Protein AF-A0A834ZTN1-F1 (afdb_monomer_lite)

Structure (mmCIF, N/CA/C/O backbone):
data_AF-A0A834ZTN1-F1
#
_entry.id   AF-A0A834ZTN1-F1
#
loop_
_atom_site.group_PDB
_atom_site.id
_atom_site.type_symbol
_atom_site.label_atom_id
_atom_site.label_alt_id
_atom_site.label_comp_id
_atom_site.label_asym_id
_atom_site.label_entity_id
_atom_site.label_seq_id
_atom_site.pdbx_PDB_ins_code
_atom_site.Cartn_x
_atom_site.Cartn_y
_atom_site.Cartn_z
_atom_site.occupancy
_atom_site.B_iso_or_equiv
_atom_site.auth_seq_id
_atom_site.auth_comp_id
_atom_site.auth_asym_id
_atom_site.auth_atom_id
_atom_site.pdbx_PDB_model_num
ATOM 1 N N . MET A 1 1 ? -21.838 53.963 0.820 1.00 29.41 1 MET A N 1
ATOM 2 C CA . MET A 1 1 ? -20.762 54.058 -0.196 1.00 29.41 1 MET A CA 1
ATOM 3 C C . MET A 1 1 ? -19.738 52.914 -0.153 1.00 29.41 1 MET A C 1
ATOM 5 O O . MET A 1 1 ? -19.107 52.690 -1.171 1.00 29.41 1 MET A O 1
ATOM 9 N N . SER A 1 2 ? -19.640 52.114 0.921 1.00 23.69 2 SER A N 1
ATOM 10 C CA . SER A 1 2 ? -18.774 50.910 0.973 1.00 23.69 2 SER A CA 1
ATOM 11 C C . SER A 1 2 ? -19.365 49.656 0.273 1.00 23.69 2 SER A C 1
ATOM 13 O O . SER A 1 2 ? -18.660 48.726 -0.096 1.00 23.69 2 SER A O 1
ATOM 15 N N . THR A 1 3 ? -20.668 49.647 -0.025 1.00 25.27 3 THR A N 1
ATOM 16 C CA . THR A 1 3 ? -21.383 48.505 -0.636 1.00 25.27 3 THR A CA 1
ATOM 17 C C . THR A 1 3 ? -21.335 48.437 -2.168 1.00 25.27 3 THR A C 1
ATOM 19 O O . THR A 1 3 ? -21.770 47.441 -2.745 1.00 25.27 3 THR A O 1
ATOM 22 N N . PHE A 1 4 ? -20.808 49.462 -2.849 1.00 25.94 4 PHE A N 1
ATOM 23 C CA . PHE A 1 4 ? -20.741 49.494 -4.319 1.00 25.94 4 PHE A CA 1
ATOM 24 C C . PHE A 1 4 ? -19.388 49.011 -4.871 1.00 25.94 4 PHE A C 1
ATOM 26 O O . PHE A 1 4 ? -19.332 48.521 -5.993 1.00 25.94 4 PHE A O 1
ATOM 33 N N . VAL A 1 5 ? -18.323 49.061 -4.060 1.00 28.14 5 VAL A N 1
ATOM 34 C CA . VAL A 1 5 ? -16.955 48.662 -4.449 1.00 28.14 5 VAL A CA 1
ATOM 35 C C . VAL A 1 5 ? -16.767 47.134 -4.427 1.00 28.14 5 VAL A C 1
ATOM 37 O O . VAL A 1 5 ? -16.018 46.586 -5.232 1.00 28.14 5 VAL A O 1
ATOM 40 N N . PHE A 1 6 ? -17.528 46.410 -3.596 1.00 27.67 6 PHE A N 1
ATOM 41 C CA . PHE A 1 6 ? -17.462 44.942 -3.527 1.00 27.67 6 PHE A CA 1
ATOM 42 C C . PHE A 1 6 ? -18.160 44.220 -4.694 1.00 27.67 6 PHE A C 1
ATOM 44 O O . PHE A 1 6 ? -17.760 43.117 -5.064 1.00 27.67 6 PHE A O 1
ATOM 51 N N . LYS A 1 7 ? -19.176 44.832 -5.325 1.00 28.77 7 LYS A N 1
ATOM 52 C CA . LYS A 1 7 ? -19.917 44.199 -6.435 1.00 28.77 7 LYS A CA 1
ATOM 53 C C . LYS A 1 7 ? -19.124 44.140 -7.742 1.00 28.77 7 LYS A C 1
ATOM 55 O O . LYS A 1 7 ? -19.348 43.234 -8.539 1.00 28.77 7 LYS A O 1
ATOM 60 N N . THR A 1 8 ? -18.199 45.071 -7.968 1.00 31.12 8 THR A N 1
ATOM 61 C CA . THR A 1 8 ? -17.389 45.124 -9.195 1.00 31.12 8 THR A CA 1
ATOM 62 C C . THR A 1 8 ? -16.199 44.166 -9.165 1.00 31.12 8 THR A C 1
ATOM 64 O O . THR A 1 8 ? -15.921 43.546 -10.191 1.00 31.12 8 THR A O 1
ATOM 67 N N . ASN A 1 9 ? -15.571 43.953 -8.003 1.00 33.16 9 ASN A N 1
ATOM 68 C CA . ASN A 1 9 ? -14.438 43.025 -7.875 1.00 33.16 9 ASN A CA 1
ATOM 69 C C . ASN A 1 9 ? -14.865 41.550 -7.927 1.00 33.16 9 ASN A C 1
ATOM 71 O O . ASN A 1 9 ? -14.174 40.737 -8.531 1.00 33.16 9 ASN A O 1
ATOM 75 N N . MET A 1 10 ? -16.049 41.199 -7.413 1.00 32.16 10 MET A N 1
ATOM 76 C CA . MET A 1 10 ? -16.533 39.809 -7.435 1.00 32.16 10 MET A CA 1
ATOM 77 C C . MET A 1 10 ? -16.934 39.330 -8.845 1.00 32.16 10 MET A C 1
ATOM 79 O O . MET A 1 10 ? -16.831 38.146 -9.156 1.00 32.16 10 MET A O 1
ATOM 83 N N . PHE A 1 11 ? -17.333 40.259 -9.725 1.00 34.78 11 PHE A N 1
ATOM 84 C CA . PHE A 1 11 ? -17.643 39.974 -11.133 1.00 34.78 11 PHE A CA 1
ATOM 85 C C . PHE A 1 11 ? -16.380 39.735 -11.982 1.00 34.78 11 PHE A C 1
ATOM 87 O O . PHE A 1 11 ? -16.456 39.044 -12.991 1.00 34.78 11 PHE A O 1
ATOM 94 N N . HIS A 1 12 ? -15.230 40.296 -11.579 1.00 34.78 12 HIS A N 1
ATOM 95 C CA . HIS A 1 12 ? -13.941 40.091 -12.257 1.00 34.78 12 HIS A CA 1
ATOM 96 C C . HIS A 1 12 ? -13.301 38.761 -11.846 1.00 34.78 12 HIS A C 1
ATOM 98 O O . HIS A 1 12 ? -12.736 38.076 -12.693 1.00 34.78 12 HIS A O 1
ATOM 104 N N . VAL A 1 13 ? -13.479 38.350 -10.585 1.00 35.53 13 VAL A N 1
ATOM 105 C CA . VAL A 1 13 ? -13.026 37.041 -10.092 1.00 35.53 13 VAL A CA 1
ATOM 106 C C . VAL A 1 13 ? -13.789 35.908 -10.790 1.00 35.53 13 VAL A C 1
ATOM 108 O O . VAL A 1 13 ? -13.162 35.029 -11.362 1.00 35.53 13 VAL A O 1
ATOM 111 N N . LEU A 1 14 ? -15.124 35.969 -10.878 1.00 34.09 14 LEU A N 1
ATOM 112 C CA . LEU A 1 14 ? -15.927 34.936 -11.562 1.00 34.09 14 LEU A CA 1
ATOM 113 C C . LEU A 1 14 ? -15.661 34.819 -13.077 1.00 34.09 14 LEU A C 1
ATOM 115 O O . LEU A 1 14 ? -15.887 33.755 -13.643 1.00 34.09 14 LEU A O 1
ATOM 119 N N . LEU A 1 15 ? -15.171 35.880 -13.732 1.00 33.12 15 LEU A N 1
ATOM 120 C CA . LEU A 1 15 ? -14.826 35.853 -15.160 1.00 33.12 15 LEU A CA 1
ATOM 121 C C . LEU A 1 15 ? -13.519 35.082 -15.425 1.00 33.12 15 LEU A C 1
ATOM 123 O O . LEU A 1 15 ? -13.429 34.336 -16.399 1.00 33.12 15 LEU A O 1
ATOM 127 N N . LEU A 1 16 ? -12.542 35.228 -14.522 1.00 35.53 16 LEU A N 1
ATOM 128 C CA . LEU A 1 16 ? -11.269 34.494 -14.521 1.00 35.53 16 LEU A CA 1
ATOM 129 C C . LEU A 1 16 ? -11.457 32.993 -14.238 1.00 35.53 16 LEU A C 1
ATOM 131 O O . LEU A 1 16 ? -10.700 32.175 -14.747 1.00 35.53 16 LEU A O 1
ATOM 135 N N . PHE A 1 17 ? -12.505 32.625 -13.494 1.00 34.25 17 PHE A N 1
ATOM 136 C CA . PHE A 1 17 ? -12.810 31.242 -13.100 1.00 34.25 17 PHE A CA 1
ATOM 137 C C . PHE A 1 17 ? -13.239 30.307 -14.248 1.00 34.25 17 PHE A C 1
ATOM 139 O O . PHE A 1 17 ? -13.259 29.098 -14.048 1.00 34.25 17 PHE A O 1
ATOM 146 N N . SER A 1 18 ? -13.568 30.831 -15.435 1.00 33.50 18 SER A N 1
ATOM 147 C CA . SER A 1 18 ? -13.913 30.005 -16.612 1.00 33.50 18 SER A CA 1
ATOM 148 C C . SER A 1 18 ? -12.766 29.824 -17.615 1.00 33.50 18 SER A C 1
ATOM 150 O O . SER A 1 18 ? -12.899 29.041 -18.548 1.00 33.50 18 SER A O 1
ATOM 152 N N . LEU A 1 19 ? -11.648 30.540 -17.432 1.00 33.09 19 LEU A N 1
ATOM 153 C CA . LEU A 1 19 ? -10.573 30.667 -18.427 1.00 33.09 19 LEU A CA 1
ATOM 154 C C . LEU A 1 19 ? -9.362 29.744 -18.188 1.00 33.09 19 LEU A C 1
ATOM 156 O O . LEU A 1 19 ? -8.409 29.810 -18.950 1.00 33.09 19 LEU A O 1
ATOM 160 N N . PHE A 1 20 ? -9.390 28.873 -17.173 1.00 32.50 20 PHE A N 1
ATOM 161 C CA . PHE A 1 20 ? -8.265 27.976 -16.842 1.00 32.50 20 PHE A CA 1
ATOM 162 C C . PHE A 1 20 ? -8.626 26.482 -16.853 1.00 32.50 20 PHE A C 1
ATOM 164 O O . PHE A 1 20 ? -7.916 25.668 -16.271 1.00 32.50 20 PHE A O 1
ATOM 171 N N . SER A 1 21 ? -9.731 26.094 -17.496 1.00 29.94 21 SER A N 1
ATOM 172 C CA . SER A 1 21 ? -10.170 24.689 -17.519 1.00 29.94 21 SER A CA 1
ATOM 173 C C . SER A 1 21 ? -9.789 23.906 -18.777 1.00 29.94 21 SER A C 1
ATOM 175 O O . SER A 1 21 ? -10.137 22.730 -18.830 1.00 29.94 21 SER A O 1
ATOM 177 N N . SER A 1 22 ? -9.121 24.493 -19.776 1.00 31.62 22 SER A N 1
ATOM 178 C CA . SER A 1 22 ? -8.900 23.785 -21.050 1.00 31.62 22 SER A CA 1
ATOM 179 C C . SER A 1 22 ? -7.458 23.515 -21.456 1.00 31.62 22 SER A C 1
ATOM 181 O O . SER A 1 22 ? -7.273 22.574 -22.207 1.00 31.62 22 SER A O 1
ATOM 183 N N . ASP A 1 23 ? -6.442 24.196 -20.931 1.00 30.48 23 ASP A N 1
ATOM 184 C CA . ASP A 1 23 ? -5.062 23.921 -21.350 1.00 30.48 23 ASP A CA 1
ATOM 185 C C . ASP A 1 23 ? -4.104 24.138 -20.193 1.00 30.48 23 ASP A C 1
ATOM 187 O O . ASP A 1 23 ? -3.735 25.268 -19.936 1.00 30.48 23 ASP A O 1
ATOM 191 N N . PHE A 1 24 ? -3.744 23.076 -19.474 1.00 29.73 24 PHE A N 1
ATOM 192 C CA . PHE A 1 24 ? -2.429 22.900 -18.846 1.00 29.73 24 PHE A CA 1
ATOM 193 C C . PHE A 1 24 ? -2.329 21.435 -18.412 1.00 29.73 24 PHE A C 1
ATOM 195 O O . PHE A 1 24 ? -2.873 21.010 -17.390 1.00 29.73 24 PHE A O 1
ATOM 202 N N . GLY A 1 25 ? -1.672 20.637 -19.255 1.00 27.31 25 GLY A N 1
ATOM 203 C CA . GLY A 1 25 ? -1.309 19.264 -18.947 1.00 27.31 25 GLY A CA 1
ATOM 204 C C . GLY A 1 25 ? -0.354 19.235 -17.758 1.00 27.31 25 GLY A C 1
ATOM 205 O O . GLY A 1 25 ? 0.820 19.561 -17.882 1.00 27.31 25 GLY A O 1
ATOM 206 N N . VAL A 1 26 ? -0.870 18.832 -16.600 1.00 25.52 26 VAL A N 1
ATOM 207 C CA . VAL A 1 26 ? -0.055 18.282 -15.512 1.00 25.52 26 VAL A CA 1
ATOM 208 C C . VAL A 1 26 ? 0.658 17.040 -16.070 1.00 25.52 26 VAL A C 1
ATOM 210 O O . VAL A 1 26 ? -0.004 16.272 -16.779 1.00 25.52 26 VAL A O 1
ATOM 213 N N . PRO A 1 27 ? 1.939 16.770 -15.749 1.00 27.45 27 PRO A N 1
ATOM 214 C CA . PRO A 1 27 ? 2.492 15.437 -15.943 1.00 27.45 27 PRO A CA 1
ATOM 215 C C . PRO A 1 27 ? 1.673 14.498 -15.056 1.00 27.45 27 PRO A C 1
ATOM 217 O O . PRO A 1 27 ? 1.837 14.451 -13.838 1.00 27.45 27 PRO A O 1
ATOM 220 N N . ARG A 1 28 ? 0.677 13.827 -15.637 1.00 32.41 28 ARG A N 1
ATOM 221 C CA . ARG A 1 28 ? -0.091 12.818 -14.917 1.00 32.41 28 ARG A CA 1
ATOM 222 C C . ARG A 1 28 ? 0.869 11.660 -14.661 1.00 32.41 28 ARG A C 1
ATOM 224 O O . ARG A 1 28 ? 1.257 10.969 -15.600 1.00 32.41 28 ARG A O 1
ATOM 231 N N . GLY A 1 29 ? 1.239 11.459 -13.398 1.00 37.53 29 GLY A N 1
ATOM 232 C CA . GLY A 1 29 ? 1.703 10.159 -12.917 1.00 37.53 29 GLY A CA 1
ATOM 233 C C . GLY A 1 29 ? 0.755 9.061 -13.391 1.00 37.53 29 GLY A C 1
ATOM 234 O O . GLY A 1 29 ? -0.457 9.296 -13.502 1.00 37.53 29 GLY A O 1
ATOM 235 N N . VAL A 1 30 ? 1.283 7.883 -13.711 1.00 47.66 30 VAL A N 1
ATOM 236 C CA . VAL A 1 30 ? 0.466 6.775 -14.222 1.00 47.66 30 VAL A CA 1
ATOM 237 C C . VAL A 1 30 ? -0.432 6.271 -13.104 1.00 47.66 30 VAL A C 1
ATOM 239 O O . VAL A 1 30 ? -0.015 5.513 -12.241 1.00 47.66 30 VAL A O 1
ATOM 242 N N . SER A 1 31 ? -1.692 6.703 -13.091 1.00 61.31 31 SER A N 1
ATOM 243 C CA . SER A 1 31 ? -2.607 6.369 -11.993 1.00 61.31 31 SER A CA 1
ATOM 244 C C . SER A 1 31 ? -3.077 4.906 -11.983 1.00 61.31 31 SER A C 1
ATOM 246 O O . SER A 1 31 ? -3.734 4.491 -11.032 1.00 61.31 31 SER A O 1
ATOM 248 N N . SER A 1 32 ? -2.794 4.134 -13.031 1.00 78.19 32 SER A N 1
ATOM 249 C CA . SER A 1 32 ? -3.223 2.739 -13.231 1.00 78.19 32 SER A CA 1
ATOM 250 C C . SER A 1 32 ? -2.110 1.709 -13.011 1.00 78.19 32 SER A C 1
ATOM 252 O O . SER A 1 32 ? -2.428 0.535 -12.853 1.00 78.19 32 SER A O 1
ATOM 254 N N . LEU A 1 33 ? -0.836 2.116 -12.972 1.00 91.00 33 LEU A N 1
ATOM 255 C CA . LEU A 1 33 ? 0.302 1.198 -12.889 1.00 91.00 33 LEU A CA 1
ATOM 256 C C . LEU A 1 33 ? 1.084 1.407 -11.588 1.00 91.00 33 LEU A C 1
ATOM 258 O O . LEU A 1 33 ? 1.563 2.504 -11.305 1.00 91.00 33 LEU A O 1
ATOM 262 N N . GLY A 1 34 ? 1.218 0.338 -10.815 1.00 95.06 34 GLY A N 1
ATOM 263 C CA . GLY A 1 34 ? 2.162 0.207 -9.716 1.00 95.06 34 GLY A CA 1
ATOM 264 C C . GLY A 1 34 ? 3.240 -0.822 -10.027 1.00 95.06 34 GLY A C 1
ATOM 265 O O . GLY A 1 34 ? 3.193 -1.512 -11.045 1.00 95.06 34 GLY A O 1
ATOM 266 N N . ILE A 1 35 ? 4.208 -0.951 -9.126 1.00 96.31 35 ILE A N 1
ATOM 267 C CA . ILE A 1 35 ? 5.248 -1.979 -9.218 1.00 96.31 35 ILE A CA 1
ATOM 268 C C . ILE A 1 35 ? 5.492 -2.624 -7.857 1.00 96.31 35 ILE A C 1
ATOM 270 O O . ILE A 1 35 ? 5.485 -1.947 -6.827 1.00 96.31 35 ILE A O 1
ATOM 274 N N . ASN A 1 36 ? 5.681 -3.936 -7.831 1.00 97.94 36 ASN A N 1
ATOM 275 C CA . ASN A 1 36 ? 6.000 -4.681 -6.623 1.00 97.94 36 ASN A CA 1
ATOM 276 C C . ASN A 1 36 ? 7.473 -4.452 -6.256 1.00 97.94 36 ASN A C 1
ATOM 278 O O . ASN A 1 36 ? 8.375 -4.726 -7.050 1.00 97.94 36 ASN A O 1
ATOM 282 N N . TYR A 1 37 ? 7.718 -3.962 -5.044 1.00 96.81 37 TYR A N 1
ATOM 283 C CA . TYR A 1 37 ? 9.049 -3.804 -4.473 1.00 96.81 37 TYR A CA 1
ATOM 284 C C . TYR A 1 37 ? 9.364 -5.024 -3.597 1.00 96.81 37 TYR A C 1
ATOM 286 O O . TYR A 1 37 ? 9.075 -5.057 -2.400 1.00 96.81 37 TYR A O 1
ATOM 294 N N . GLY A 1 38 ? 9.908 -6.058 -4.243 1.00 92.56 38 GLY A N 1
ATOM 295 C CA . GLY A 1 38 ? 10.421 -7.257 -3.582 1.00 92.56 38 GLY A CA 1
ATOM 296 C C . GLY A 1 38 ? 11.723 -6.983 -2.824 1.00 92.56 38 GLY A C 1
ATOM 297 O O . GLY A 1 38 ? 12.515 -6.129 -3.227 1.00 92.56 38 GLY A O 1
ATOM 298 N N . GLN A 1 39 ? 11.919 -7.688 -1.709 1.00 89.12 39 GLN A N 1
ATOM 299 C CA . GLN A 1 39 ? 13.060 -7.506 -0.803 1.00 89.12 39 GLN A CA 1
ATOM 300 C C . GLN A 1 39 ? 13.863 -8.789 -0.564 1.00 89.12 39 GLN A C 1
ATOM 302 O O . GLN A 1 39 ? 14.723 -8.826 0.315 1.00 89.12 39 GLN A O 1
ATOM 307 N N . VAL A 1 40 ? 13.605 -9.856 -1.324 1.00 89.69 40 VAL A N 1
ATOM 308 C CA . VAL A 1 40 ? 14.281 -11.144 -1.133 1.00 89.69 40 VAL A CA 1
ATOM 309 C C . VAL A 1 40 ? 15.632 -11.138 -1.863 1.00 89.69 40 VAL A C 1
ATOM 311 O O . VAL A 1 40 ? 15.854 -11.877 -2.818 1.00 89.69 40 VAL A O 1
ATOM 314 N N . GLY A 1 41 ? 16.552 -10.286 -1.406 1.00 86.06 41 GLY A N 1
ATOM 315 C CA . GLY A 1 41 ? 17.925 -10.226 -1.905 1.00 86.06 41 GLY A CA 1
ATOM 316 C C . GLY A 1 41 ? 18.893 -9.521 -0.955 1.00 86.06 41 GLY A C 1
ATOM 317 O O . GLY A 1 41 ? 18.483 -8.688 -0.146 1.00 86.06 41 GLY A O 1
ATOM 318 N N . ASN A 1 42 ? 20.185 -9.855 -1.029 1.00 88.44 42 ASN A N 1
ATOM 319 C CA . ASN A 1 42 ? 21.226 -9.294 -0.138 1.00 88.44 42 ASN A CA 1
ATOM 320 C C . ASN A 1 42 ? 22.049 -8.157 -0.768 1.00 88.44 42 ASN A C 1
ATOM 322 O O . ASN A 1 42 ? 22.932 -7.594 -0.121 1.00 88.44 42 ASN A O 1
ATOM 326 N N . ASN A 1 43 ? 21.756 -7.833 -2.024 1.00 89.50 43 ASN A N 1
ATOM 327 C CA . ASN A 1 43 ? 22.471 -6.868 -2.853 1.00 89.50 43 ASN A CA 1
ATOM 328 C C . ASN A 1 43 ? 21.584 -5.688 -3.292 1.00 89.50 43 ASN A C 1
ATOM 330 O O . ASN A 1 43 ? 22.015 -4.867 -4.100 1.00 89.50 43 ASN A O 1
ATOM 334 N N . LEU A 1 44 ? 20.357 -5.606 -2.766 1.00 91.19 44 LEU A N 1
ATOM 335 C CA . LEU A 1 44 ? 19.365 -4.604 -3.144 1.00 91.19 44 LEU A CA 1
ATOM 336 C C . LEU A 1 44 ? 19.738 -3.199 -2.637 1.00 91.19 44 LEU A C 1
ATOM 338 O O . LEU A 1 44 ? 20.346 -3.054 -1.571 1.00 91.19 44 LEU A O 1
ATOM 342 N N . PRO A 1 45 ? 19.355 -2.141 -3.373 1.00 90.62 45 PRO A N 1
ATOM 343 C CA . PRO A 1 45 ? 19.669 -0.776 -2.986 1.00 90.62 45 PRO A CA 1
ATOM 344 C C . PRO A 1 45 ? 18.840 -0.317 -1.775 1.00 90.62 45 PRO A C 1
ATOM 346 O O . PRO A 1 45 ? 17.759 -0.854 -1.513 1.00 90.62 45 PRO A O 1
ATOM 349 N N . PRO A 1 46 ? 19.303 0.725 -1.060 1.00 91.31 46 PRO A N 1
ATOM 350 C CA . PRO A 1 46 ? 18.561 1.278 0.064 1.00 91.31 46 PRO A CA 1
ATOM 351 C C . PRO A 1 46 ? 17.243 1.942 -0.400 1.00 91.31 46 PRO A C 1
ATOM 353 O O . PRO A 1 46 ? 17.174 2.432 -1.538 1.00 91.31 46 PRO A O 1
ATOM 356 N N . PRO A 1 47 ? 16.198 1.996 0.454 1.00 92.06 47 PRO A N 1
ATOM 357 C CA . PRO A 1 47 ? 14.863 2.473 0.073 1.00 92.06 47 PRO A CA 1
ATOM 358 C C . PRO A 1 47 ? 14.812 3.892 -0.520 1.00 92.06 47 PRO A C 1
ATOM 360 O O . PRO A 1 47 ? 13.945 4.186 -1.340 1.00 92.06 47 PRO A O 1
ATOM 363 N N . GLU A 1 48 ? 15.748 4.778 -0.177 1.00 88.69 48 GLU A N 1
ATOM 364 C CA . GLU A 1 48 ? 15.815 6.141 -0.718 1.00 88.69 48 GLU A CA 1
ATOM 365 C C . GLU A 1 48 ? 16.109 6.147 -2.225 1.00 88.69 48 GLU A C 1
ATOM 367 O O . GLU A 1 48 ? 15.549 6.954 -2.969 1.00 88.69 48 GLU A O 1
ATOM 372 N N . LYS A 1 49 ? 16.941 5.212 -2.706 1.00 89.31 49 LYS A N 1
ATOM 373 C CA . LYS A 1 49 ? 17.235 5.067 -4.142 1.00 89.31 49 LYS A CA 1
ATOM 374 C C . LYS A 1 49 ? 16.019 4.535 -4.904 1.00 89.31 49 LYS A C 1
ATOM 376 O O . LYS A 1 49 ? 15.823 4.887 -6.065 1.00 89.31 49 LYS A O 1
ATOM 381 N N . VAL A 1 50 ? 15.167 3.747 -4.247 1.00 91.88 50 VAL A N 1
ATOM 382 C CA . VAL A 1 50 ? 13.926 3.223 -4.836 1.00 91.88 50 VAL A CA 1
ATOM 383 C C . VAL A 1 50 ? 12.951 4.347 -5.180 1.00 91.88 50 VAL A C 1
ATOM 385 O O . VAL A 1 50 ? 12.369 4.328 -6.261 1.00 91.88 50 VAL A O 1
ATOM 388 N N . LEU A 1 51 ? 12.826 5.373 -4.334 1.00 89.62 51 LEU A N 1
ATOM 389 C CA . LEU A 1 51 ? 11.972 6.534 -4.623 1.00 89.62 51 LEU A CA 1
ATOM 390 C C . LEU A 1 51 ? 12.380 7.259 -5.912 1.00 89.62 51 LEU A C 1
ATOM 392 O O . LEU A 1 51 ? 11.517 7.666 -6.692 1.00 89.62 51 LEU A O 1
ATOM 396 N N . ALA A 1 52 ? 13.687 7.388 -6.157 1.00 87.06 52 ALA A N 1
ATOM 397 C CA . ALA A 1 52 ? 14.208 7.994 -7.379 1.00 87.06 52 ALA A CA 1
ATOM 398 C C . ALA A 1 52 ? 13.879 7.151 -8.624 1.00 87.06 52 ALA A C 1
ATOM 400 O O . ALA A 1 52 ? 13.502 7.709 -9.653 1.00 87.06 52 ALA A O 1
ATOM 401 N N . LEU A 1 53 ? 13.956 5.818 -8.520 1.00 89.00 53 LEU A N 1
ATOM 402 C CA . LEU A 1 53 ? 13.601 4.898 -9.609 1.00 89.00 53 LEU A CA 1
ATOM 403 C C . LEU A 1 53 ? 12.096 4.902 -9.911 1.00 89.00 53 LEU A C 1
ATOM 405 O O . LEU A 1 53 ? 11.693 4.965 -11.068 1.00 89.00 53 LEU A O 1
ATOM 409 N N . LEU A 1 54 ? 11.243 4.893 -8.884 1.00 90.25 54 LEU A N 1
ATOM 410 C CA . LEU A 1 54 ? 9.792 5.000 -9.078 1.00 90.25 54 LEU A CA 1
ATOM 411 C C . LEU A 1 54 ? 9.422 6.331 -9.744 1.00 90.25 54 LEU A C 1
ATOM 413 O O . LEU A 1 54 ? 8.621 6.362 -10.680 1.00 90.25 54 LEU A O 1
ATOM 417 N N . SER A 1 55 ? 10.072 7.417 -9.318 1.00 86.69 55 SER A N 1
ATOM 418 C CA . SER A 1 55 ? 9.885 8.746 -9.901 1.00 86.69 55 SER A CA 1
ATOM 419 C C . SER A 1 55 ? 10.343 8.813 -11.361 1.00 86.69 55 SER A C 1
ATOM 421 O O . SER A 1 55 ? 9.645 9.408 -12.180 1.00 86.69 55 SER A O 1
ATOM 423 N N . SER A 1 56 ? 11.467 8.178 -11.720 1.00 84.31 56 SER A N 1
ATOM 424 C CA . SER A 1 56 ? 11.967 8.168 -13.105 1.00 84.31 56 SER A CA 1
ATOM 425 C C . SER A 1 56 ? 11.062 7.384 -14.060 1.00 84.31 56 SER A C 1
ATOM 427 O O . SER A 1 56 ? 10.959 7.734 -15.234 1.00 84.31 56 SER A O 1
ATOM 429 N N . LEU A 1 57 ? 10.338 6.385 -13.548 1.00 84.06 57 LEU A N 1
ATOM 430 C CA . LEU A 1 57 ? 9.308 5.648 -14.284 1.00 84.06 57 LEU A CA 1
ATOM 431 C C . LEU A 1 57 ? 7.925 6.320 -14.258 1.00 84.06 57 LEU A C 1
ATOM 433 O O . LEU A 1 57 ? 6.982 5.791 -14.847 1.00 84.06 57 LEU A O 1
ATOM 437 N N . ASN A 1 58 ? 7.783 7.470 -13.587 1.00 84.50 58 ASN A N 1
ATOM 438 C CA . ASN A 1 58 ? 6.504 8.153 -13.365 1.00 84.50 58 ASN A CA 1
ATOM 439 C C . ASN A 1 58 ? 5.454 7.257 -12.658 1.00 84.50 58 ASN A C 1
ATOM 441 O O . ASN A 1 58 ? 4.244 7.392 -12.876 1.00 84.50 58 ASN A O 1
ATOM 445 N N . ILE A 1 59 ? 5.927 6.335 -11.808 1.00 88.38 59 ILE A N 1
ATOM 446 C CA . ILE A 1 59 ? 5.118 5.411 -11.006 1.00 88.38 59 ILE A CA 1
ATOM 447 C C . ILE A 1 59 ? 4.909 6.007 -9.618 1.00 88.38 59 ILE A C 1
ATOM 449 O O . ILE A 1 59 ? 5.855 6.354 -8.916 1.00 88.38 59 ILE A O 1
ATOM 453 N N . ASN A 1 60 ? 3.651 6.071 -9.191 1.00 90.94 60 ASN A N 1
ATOM 454 C CA . ASN A 1 60 ? 3.264 6.592 -7.881 1.00 90.94 60 ASN A CA 1
ATOM 455 C C . ASN A 1 60 ? 2.582 5.545 -6.993 1.00 90.94 60 ASN A C 1
ATOM 457 O O . ASN A 1 60 ? 1.949 5.915 -6.007 1.00 90.94 60 ASN A O 1
ATOM 461 N N . LYS A 1 61 ? 2.706 4.253 -7.323 1.00 95.44 61 LYS A N 1
ATOM 462 C CA . LYS A 1 61 ? 2.165 3.145 -6.529 1.00 95.44 61 LYS A CA 1
ATOM 463 C C . LYS A 1 61 ? 3.182 2.030 -6.382 1.00 95.44 61 LYS A C 1
ATOM 465 O O . LYS A 1 61 ? 3.815 1.629 -7.357 1.00 95.44 61 LYS A O 1
ATOM 470 N N . THR A 1 62 ? 3.292 1.467 -5.188 1.00 96.88 62 THR A N 1
ATOM 471 C CA . THR A 1 62 ? 4.101 0.269 -4.972 1.00 96.88 62 THR A CA 1
ATOM 472 C C . THR A 1 62 ? 3.479 -0.663 -3.940 1.00 96.88 62 THR A C 1
ATOM 474 O O . THR A 1 62 ? 2.621 -0.265 -3.149 1.00 96.88 62 THR A O 1
ATOM 477 N N . ARG A 1 63 ? 3.871 -1.932 -3.995 1.00 97.56 63 ARG A N 1
ATOM 478 C CA . ARG A 1 63 ? 3.466 -2.971 -3.048 1.00 97.56 63 ARG A CA 1
ATOM 479 C C . ARG A 1 63 ? 4.718 -3.610 -2.465 1.00 97.56 63 ARG A C 1
ATOM 481 O O . ARG A 1 63 ? 5.575 -4.041 -3.231 1.00 97.56 63 ARG A O 1
ATOM 488 N N . ILE A 1 64 ? 4.790 -3.685 -1.142 1.00 96.81 64 ILE A N 1
ATOM 489 C CA . ILE A 1 64 ? 5.814 -4.430 -0.401 1.00 96.81 64 ILE A CA 1
ATOM 490 C C . ILE A 1 64 ? 5.183 -5.657 0.261 1.00 96.81 64 ILE A C 1
ATOM 492 O O . ILE A 1 64 ? 3.965 -5.715 0.448 1.00 96.81 64 ILE A O 1
ATOM 496 N N . TYR A 1 65 ? 6.013 -6.645 0.590 1.00 95.00 65 TYR A N 1
ATOM 497 C CA . TYR A 1 65 ? 5.572 -7.956 1.083 1.00 95.00 65 TYR A CA 1
ATOM 498 C C . TYR A 1 65 ? 5.673 -8.119 2.606 1.00 95.00 65 TYR A C 1
ATOM 500 O O . TYR A 1 65 ? 5.416 -9.207 3.116 1.00 95.00 65 TYR A O 1
ATOM 508 N N . ASP A 1 66 ? 5.948 -7.026 3.316 1.00 92.94 66 ASP A N 1
ATOM 509 C CA . ASP A 1 66 ? 6.045 -6.946 4.773 1.00 92.94 66 ASP A CA 1
ATOM 510 C C . ASP A 1 66 ? 5.627 -5.546 5.280 1.00 92.94 66 ASP A C 1
ATOM 512 O O . ASP A 1 66 ? 5.001 -4.754 4.561 1.00 92.94 66 ASP A O 1
ATOM 516 N N . THR A 1 67 ? 5.988 -5.229 6.527 1.00 94.81 67 THR A N 1
ATOM 517 C CA . THR A 1 67 ? 5.917 -3.876 7.105 1.00 94.81 67 THR A CA 1
ATOM 518 C C . THR A 1 67 ? 7.293 -3.345 7.513 1.00 94.81 67 THR A C 1
ATOM 520 O O . THR A 1 67 ? 7.479 -2.900 8.647 1.00 94.81 67 THR A O 1
ATOM 523 N N . ASN A 1 68 ? 8.282 -3.407 6.615 1.00 94.81 68 ASN A N 1
ATOM 524 C CA . ASN A 1 68 ? 9.656 -2.987 6.897 1.00 94.81 68 ASN A CA 1
ATOM 525 C C . ASN A 1 68 ? 9.746 -1.502 7.338 1.00 94.81 68 ASN A C 1
ATOM 527 O O . ASN A 1 68 ? 9.503 -0.594 6.531 1.00 94.81 68 ASN A O 1
ATOM 531 N N . PRO A 1 69 ? 10.177 -1.216 8.586 1.00 94.94 69 PRO A N 1
ATOM 532 C CA . PRO A 1 69 ? 10.297 0.141 9.122 1.00 94.94 69 PRO A CA 1
ATOM 533 C C . PRO A 1 69 ? 11.168 1.087 8.298 1.00 94.94 69 PRO A C 1
ATOM 535 O O . PRO A 1 69 ? 10.900 2.289 8.273 1.00 94.94 69 PRO A O 1
ATOM 538 N N . GLN A 1 70 ? 12.218 0.576 7.648 1.00 94.44 70 GLN A N 1
ATOM 539 C CA . GLN A 1 70 ? 13.140 1.393 6.857 1.00 94.44 70 GLN A CA 1
ATOM 540 C C . GLN A 1 70 ? 12.454 1.905 5.592 1.00 94.44 70 GLN A C 1
ATOM 542 O O . GLN A 1 70 ? 12.524 3.098 5.309 1.00 94.44 70 GLN A O 1
ATOM 547 N N . ILE A 1 71 ? 11.710 1.041 4.889 1.00 94.94 71 ILE A N 1
ATOM 548 C CA . ILE A 1 71 ? 10.910 1.456 3.729 1.00 94.94 71 ILE A CA 1
ATOM 549 C C . ILE A 1 71 ? 9.828 2.431 4.172 1.00 94.94 71 ILE A C 1
ATOM 551 O O . ILE A 1 71 ? 9.693 3.509 3.598 1.00 94.94 71 ILE A O 1
ATOM 555 N N . LEU A 1 72 ? 9.070 2.073 5.214 1.00 96.75 72 LEU A N 1
ATOM 556 C CA . LEU A 1 72 ? 7.962 2.896 5.685 1.00 96.75 72 LEU A CA 1
ATOM 557 C C . LEU A 1 72 ? 8.438 4.279 6.124 1.00 96.75 72 LEU A C 1
ATOM 559 O O . LEU A 1 72 ? 7.736 5.252 5.885 1.00 96.75 72 LEU A O 1
ATOM 563 N N . THR A 1 73 ? 9.633 4.391 6.703 1.00 95.94 73 THR A N 1
ATOM 564 C CA . THR A 1 73 ? 10.231 5.685 7.058 1.00 95.94 73 THR A CA 1
ATOM 565 C C . THR A 1 73 ? 10.717 6.443 5.824 1.00 95.94 73 THR A C 1
ATOM 567 O O . THR A 1 73 ? 10.424 7.629 5.697 1.00 95.94 73 THR A O 1
ATOM 570 N N . ALA A 1 74 ? 11.417 5.780 4.899 1.00 94.00 74 ALA A N 1
ATOM 571 C CA . ALA A 1 74 ? 11.938 6.418 3.691 1.00 94.00 74 ALA A CA 1
ATOM 572 C C . ALA A 1 74 ? 10.818 6.958 2.790 1.00 94.00 74 ALA A C 1
ATOM 574 O O . ALA A 1 74 ? 10.945 8.038 2.223 1.00 94.00 74 ALA A O 1
ATOM 575 N N . PHE A 1 75 ? 9.689 6.251 2.702 1.00 95.38 75 PHE A N 1
ATOM 576 C CA . PHE A 1 75 ? 8.543 6.633 1.872 1.00 95.38 75 PHE A CA 1
ATOM 577 C C . PHE A 1 75 ? 7.689 7.762 2.475 1.00 95.38 75 PHE A C 1
ATOM 579 O O . PHE A 1 75 ? 6.718 8.198 1.842 1.00 95.38 75 PHE A O 1
ATOM 586 N N . ALA A 1 76 ? 8.035 8.274 3.659 1.00 93.94 76 ALA A N 1
ATOM 587 C CA . ALA A 1 76 ? 7.332 9.384 4.287 1.00 93.94 76 ALA A CA 1
ATOM 588 C C . ALA A 1 76 ? 7.379 10.646 3.409 1.00 93.94 76 ALA A C 1
ATOM 590 O O . ALA A 1 76 ? 8.432 11.086 2.959 1.00 93.94 76 ALA A O 1
ATOM 591 N N . ASN A 1 77 ? 6.217 11.256 3.182 1.00 93.25 77 ASN A N 1
ATOM 592 C CA . ASN A 1 77 ? 6.000 12.442 2.351 1.00 93.25 77 ASN A CA 1
ATOM 593 C C . ASN A 1 77 ? 6.406 12.285 0.871 1.00 93.25 77 ASN A C 1
ATOM 595 O O . ASN A 1 77 ? 6.449 13.277 0.149 1.00 93.25 77 ASN A O 1
ATOM 599 N N . SER A 1 78 ? 6.641 11.056 0.393 1.00 90.62 78 SER A N 1
ATOM 600 C CA . SER A 1 78 ? 6.966 10.780 -1.018 1.00 90.62 78 SER A CA 1
ATOM 601 C C . SER A 1 78 ? 5.773 10.946 -1.970 1.00 90.62 78 SER A C 1
ATOM 603 O O . SER A 1 78 ? 5.950 11.125 -3.170 1.00 90.62 78 SER A O 1
ATOM 605 N N . GLY A 1 79 ? 4.544 10.859 -1.447 1.00 89.94 79 GLY A N 1
ATOM 606 C CA . GLY A 1 79 ? 3.314 10.868 -2.244 1.00 89.94 79 GLY A CA 1
ATOM 607 C C . GLY A 1 79 ? 2.989 9.544 -2.951 1.00 89.94 79 GLY A C 1
ATOM 608 O O . GLY A 1 79 ? 1.973 9.486 -3.644 1.00 89.94 79 GLY A O 1
ATOM 609 N N . ILE A 1 80 ? 3.801 8.497 -2.757 1.00 93.62 80 ILE A N 1
ATOM 610 C CA . ILE A 1 80 ? 3.610 7.166 -3.350 1.00 93.62 80 ILE A CA 1
ATOM 611 C C . ILE A 1 80 ? 2.577 6.364 -2.548 1.00 93.62 80 ILE A C 1
ATOM 613 O O . ILE A 1 80 ? 2.714 6.214 -1.335 1.00 93.62 80 ILE A O 1
ATOM 617 N N . ASP A 1 81 ? 1.565 5.824 -3.230 1.00 96.00 81 ASP A N 1
ATOM 618 C CA . ASP A 1 81 ? 0.578 4.912 -2.647 1.00 96.00 81 ASP A CA 1
ATOM 619 C C . ASP A 1 81 ? 1.241 3.564 -2.342 1.00 96.00 81 ASP A C 1
ATOM 621 O O . ASP A 1 81 ? 1.730 2.881 -3.246 1.00 96.00 81 ASP A O 1
ATOM 625 N N . LEU A 1 82 ? 1.232 3.162 -1.073 1.00 97.38 82 LEU A N 1
ATOM 626 C CA . LEU A 1 82 ? 1.872 1.932 -0.616 1.00 97.38 82 LEU A CA 1
ATOM 627 C C . LEU A 1 82 ? 0.836 0.886 -0.188 1.00 97.38 82 LEU A C 1
ATOM 629 O O . LEU A 1 82 ? -0.024 1.166 0.652 1.00 97.38 82 LEU A O 1
ATOM 633 N N . ILE A 1 83 ? 0.946 -0.324 -0.737 1.00 98.25 83 ILE A N 1
ATOM 634 C CA . ILE A 1 83 ? 0.302 -1.527 -0.196 1.00 98.25 83 ILE A CA 1
ATOM 635 C C . ILE A 1 83 ? 1.342 -2.283 0.632 1.00 98.25 83 ILE A C 1
ATOM 637 O O . ILE A 1 83 ? 2.419 -2.596 0.128 1.00 98.25 83 ILE A O 1
ATOM 641 N N . VAL A 1 84 ? 1.009 -2.577 1.885 1.00 98.00 84 VAL A N 1
ATOM 642 C CA . VAL A 1 84 ? 1.825 -3.409 2.785 1.00 98.00 84 VAL A CA 1
ATOM 643 C C . VAL A 1 84 ? 1.199 -4.792 2.920 1.00 98.00 84 VAL A C 1
ATOM 645 O O . VAL A 1 84 ? 0.019 -4.962 2.602 1.00 98.00 84 VAL A O 1
ATOM 648 N N . ASN A 1 85 ? 1.948 -5.777 3.403 1.00 96.62 85 ASN A N 1
ATOM 649 C CA . ASN A 1 85 ? 1.454 -7.147 3.519 1.00 96.62 85 ASN A CA 1
ATOM 650 C C . ASN A 1 85 ? 1.600 -7.672 4.952 1.00 96.62 85 ASN A C 1
ATOM 652 O O . ASN A 1 85 ? 2.578 -7.383 5.632 1.00 96.62 85 ASN A O 1
ATOM 656 N N . VAL A 1 86 ? 0.602 -8.432 5.395 1.00 97.19 86 VAL A N 1
ATOM 657 C CA . VAL A 1 86 ? 0.655 -9.270 6.594 1.00 97.19 86 VAL A CA 1
ATOM 658 C C . VAL A 1 86 ? 1.141 -10.640 6.154 1.00 97.19 86 VAL A C 1
ATOM 660 O O . VAL A 1 86 ? 0.540 -11.248 5.263 1.00 97.19 86 VAL A O 1
ATOM 663 N N . GLU A 1 87 ? 2.213 -11.122 6.766 1.00 93.75 87 GLU A N 1
ATOM 664 C CA . GLU A 1 87 ? 2.816 -12.411 6.445 1.00 93.75 87 GLU A CA 1
ATOM 665 C C . GLU A 1 87 ? 1.860 -13.573 6.764 1.00 93.75 87 GLU A C 1
ATOM 667 O O . GLU A 1 87 ? 1.005 -13.489 7.653 1.00 93.75 87 GLU A O 1
ATOM 672 N N . ASN A 1 88 ? 1.992 -14.680 6.030 1.00 94.31 88 ASN A N 1
ATOM 673 C CA . ASN A 1 88 ? 1.068 -15.814 6.123 1.00 94.31 88 ASN A CA 1
ATOM 674 C C . ASN A 1 88 ? 1.050 -16.419 7.540 1.00 94.31 88 ASN A C 1
ATOM 676 O O . ASN A 1 88 ? -0.005 -16.791 8.054 1.00 94.31 88 ASN A O 1
ATOM 680 N N . GLU A 1 89 ? 2.200 -16.448 8.208 1.00 92.25 89 GLU A N 1
ATOM 681 C CA . GLU A 1 89 ? 2.401 -16.982 9.557 1.00 92.25 89 GLU A CA 1
ATOM 682 C C . GLU A 1 89 ? 1.670 -16.156 10.625 1.00 92.25 89 GLU A C 1
ATOM 684 O O . GLU A 1 89 ? 1.300 -16.675 11.680 1.00 92.25 89 GLU A O 1
ATOM 689 N N . MET A 1 90 ? 1.404 -14.878 10.345 1.00 93.94 90 MET A N 1
ATOM 690 C CA . MET A 1 90 ? 0.740 -13.964 11.273 1.00 93.94 90 MET A CA 1
ATOM 691 C C . MET A 1 90 ? -0.784 -14.093 11.250 1.00 93.94 90 MET A C 1
ATOM 693 O O . MET A 1 90 ? -1.441 -13.591 12.162 1.00 93.94 90 MET A O 1
ATOM 697 N N . LEU A 1 91 ? -1.373 -14.790 10.268 1.00 94.12 91 LEU A N 1
ATOM 698 C CA . LEU A 1 91 ? -2.832 -14.897 10.120 1.00 94.12 91 LEU A CA 1
ATOM 699 C C . LEU A 1 91 ? -3.519 -15.498 11.353 1.00 94.12 91 LEU A C 1
ATOM 701 O O . LEU A 1 91 ? -4.567 -15.007 11.768 1.00 94.12 91 LEU A O 1
ATOM 705 N N . GLY A 1 92 ? -2.913 -16.515 11.975 1.00 93.12 92 GLY A N 1
ATOM 706 C CA . GLY A 1 92 ? -3.438 -17.121 13.207 1.00 93.12 92 GLY A CA 1
ATOM 707 C C . GLY A 1 92 ? -3.362 -16.203 14.434 1.00 93.12 92 GLY A C 1
ATOM 708 O O . GLY A 1 92 ? -4.084 -16.407 15.404 1.00 93.12 92 GLY A O 1
ATOM 709 N N . VAL A 1 93 ? -2.517 -15.171 14.389 1.00 95.19 93 VAL A N 1
ATOM 710 C CA . VAL A 1 93 ? -2.344 -14.184 15.461 1.00 95.19 93 VAL A CA 1
ATOM 711 C C . VAL A 1 93 ? -3.320 -13.026 15.265 1.00 95.19 93 VAL A C 1
ATOM 713 O O . VAL A 1 93 ? -4.084 -12.687 16.166 1.00 95.19 93 VAL A O 1
ATOM 716 N N . VAL A 1 94 ? -3.346 -12.442 14.064 1.00 95.50 94 VAL A N 1
ATOM 717 C CA . VAL A 1 94 ? -4.144 -11.240 13.766 1.00 95.50 94 VAL A CA 1
ATOM 718 C C . VAL A 1 94 ? -5.626 -11.531 13.512 1.00 95.50 94 VAL A C 1
ATOM 720 O O . VAL A 1 94 ? -6.402 -10.602 13.311 1.00 95.50 94 VAL A O 1
ATOM 723 N N . MET A 1 95 ? -6.053 -12.797 13.541 1.00 95.31 95 MET A N 1
ATOM 724 C CA . MET A 1 95 ? -7.478 -13.127 13.647 1.00 95.31 95 MET A CA 1
ATOM 725 C C . MET A 1 95 ? -8.076 -12.707 14.994 1.00 95.31 95 MET A C 1
ATOM 727 O O . MET A 1 95 ? -9.277 -12.445 15.056 1.00 95.31 95 MET A O 1
ATOM 731 N N . ASP A 1 96 ? -7.266 -12.586 16.052 1.00 95.75 96 ASP A N 1
ATOM 732 C CA . ASP A 1 96 ? -7.714 -12.019 17.322 1.00 95.75 96 ASP A CA 1
ATOM 733 C C . ASP A 1 96 ? -7.844 -10.482 17.217 1.00 95.75 96 ASP A C 1
ATOM 735 O O . ASP A 1 96 ? -6.880 -9.810 16.837 1.00 95.75 96 ASP A O 1
ATOM 739 N N . PRO A 1 97 ? -8.999 -9.883 17.568 1.00 95.38 97 PRO A N 1
ATOM 740 C CA . PRO A 1 97 ? -9.208 -8.440 17.440 1.00 95.38 97 PRO A CA 1
ATOM 741 C C . PRO A 1 97 ? -8.241 -7.564 18.250 1.00 95.38 97 PRO A C 1
ATOM 743 O O . PRO A 1 97 ? -7.910 -6.461 17.806 1.00 95.38 97 PRO A O 1
ATOM 746 N N . GLN A 1 98 ? -7.790 -8.009 19.429 1.00 94.31 98 GLN A N 1
ATOM 747 C CA . GLN A 1 98 ? -6.847 -7.234 20.243 1.00 94.31 98 GLN A CA 1
ATOM 748 C C . GLN A 1 98 ? -5.449 -7.281 19.630 1.00 94.31 98 GLN A C 1
ATOM 750 O O . GLN A 1 98 ? -4.793 -6.243 19.514 1.00 94.31 98 GLN A O 1
ATOM 755 N N . GLN A 1 99 ? -5.023 -8.455 19.164 1.00 96.81 99 GLN A N 1
ATOM 756 C CA . GLN A 1 99 ? -3.748 -8.606 18.467 1.00 96.81 99 GLN A CA 1
ATOM 757 C C . GLN A 1 99 ? -3.742 -7.875 17.123 1.00 96.81 99 GLN A C 1
ATOM 759 O O . GLN A 1 99 ? -2.751 -7.232 16.789 1.00 96.81 99 GLN A O 1
ATOM 764 N N . ALA A 1 100 ? -4.855 -7.868 16.386 1.00 97.19 100 ALA A N 1
ATOM 765 C CA . ALA A 1 100 ? -5.007 -7.061 15.177 1.00 97.19 100 ALA A CA 1
ATOM 766 C C . ALA A 1 100 ? -4.875 -5.559 15.472 1.00 97.19 100 ALA A C 1
ATOM 768 O O . ALA A 1 100 ? -4.161 -4.844 14.767 1.00 97.19 100 ALA A O 1
ATOM 769 N N . LEU A 1 101 ? -5.509 -5.070 16.545 1.00 96.81 101 LEU A N 1
ATOM 770 C CA . LEU A 1 101 ? -5.377 -3.677 16.976 1.00 96.81 101 LEU A CA 1
ATOM 771 C C . LEU A 1 101 ? -3.936 -3.331 17.356 1.00 96.81 101 LEU A C 1
ATOM 773 O O . LEU A 1 101 ? -3.435 -2.267 16.975 1.00 96.81 101 LEU A O 1
ATOM 777 N N . GLN A 1 102 ? -3.259 -4.226 18.074 1.00 96.88 102 GLN A N 1
ATOM 778 C CA . GLN A 1 102 ? -1.847 -4.075 18.409 1.00 96.88 102 GLN A CA 1
ATOM 779 C C . GLN A 1 102 ? -0.974 -4.076 17.151 1.00 96.88 102 GLN A C 1
ATOM 781 O O . GLN A 1 102 ? -0.080 -3.234 17.037 1.00 96.88 102 GLN A O 1
ATOM 786 N N . TRP A 1 103 ? -1.262 -4.950 16.186 1.00 97.94 103 TRP A N 1
ATOM 787 C CA . TRP A 1 103 ? -0.537 -5.028 14.924 1.00 97.94 103 TRP A CA 1
ATOM 788 C C . TRP A 1 103 ? -0.680 -3.725 14.131 1.00 97.94 103 TRP A C 1
ATOM 790 O O . TRP A 1 103 ? 0.334 -3.125 13.784 1.00 97.94 103 TRP A O 1
ATOM 800 N N . VAL A 1 104 ? -1.900 -3.203 13.946 1.00 98.06 104 VAL A N 1
ATOM 801 C CA . VAL A 1 104 ? -2.137 -1.924 13.243 1.00 98.06 104 VAL A CA 1
ATOM 802 C C . VAL A 1 104 ? -1.504 -0.747 13.995 1.00 98.06 104 VAL A C 1
ATOM 804 O O . VAL A 1 104 ? -0.905 0.142 13.387 1.00 98.06 104 VAL A O 1
ATOM 807 N N . THR A 1 105 ? -1.587 -0.738 15.327 1.00 97.06 105 THR A N 1
ATOM 808 C CA . THR A 1 105 ? -0.994 0.321 16.163 1.00 97.06 105 THR A CA 1
ATOM 809 C C . THR A 1 105 ? 0.532 0.332 16.090 1.00 97.06 105 THR A C 1
ATOM 811 O O . THR A 1 105 ? 1.128 1.402 16.186 1.00 97.06 105 THR A O 1
ATOM 814 N N . THR A 1 106 ? 1.154 -0.832 15.908 1.00 96.38 106 THR A N 1
ATOM 815 C CA . THR A 1 106 ? 2.614 -0.981 15.866 1.00 96.38 106 THR A CA 1
ATOM 816 C C . THR A 1 106 ? 3.176 -0.784 14.460 1.00 96.38 106 THR A C 1
ATOM 818 O O . THR A 1 106 ? 4.169 -0.085 14.304 1.00 96.38 106 THR A O 1
ATOM 821 N N . HIS A 1 107 ? 2.537 -1.353 13.436 1.00 96.19 107 HIS A N 1
ATOM 822 C CA . HIS A 1 107 ? 3.117 -1.445 12.090 1.00 96.19 107 HIS A CA 1
ATOM 823 C C . HIS A 1 107 ? 2.576 -0.403 11.103 1.00 96.19 107 HIS A C 1
ATOM 825 O O . HIS A 1 107 ? 3.243 -0.089 10.125 1.00 96.19 107 HIS A O 1
ATOM 831 N N . ILE A 1 108 ? 1.389 0.166 11.348 1.00 97.56 108 ILE A N 1
ATOM 832 C CA . ILE A 1 108 ? 0.738 1.106 10.416 1.00 97.56 108 ILE A CA 1
ATOM 833 C C . ILE A 1 108 ? 0.700 2.519 10.995 1.00 97.56 108 ILE A C 1
ATOM 835 O O . ILE A 1 108 ? 1.170 3.481 10.383 1.00 97.56 108 ILE A O 1
ATOM 839 N N . ARG A 1 109 ? 0.154 2.655 12.207 1.00 95.44 109 ARG A N 1
ATOM 840 C CA . ARG A 1 109 ? -0.110 3.951 12.845 1.00 95.44 109 ARG A CA 1
ATOM 841 C C . ARG A 1 109 ? 1.120 4.862 12.995 1.00 95.44 109 ARG A C 1
ATOM 843 O O . ARG A 1 109 ? 0.925 6.066 12.854 1.00 95.44 109 ARG A O 1
ATOM 850 N N . PRO A 1 110 ? 2.346 4.375 13.278 1.00 97.56 110 PRO A N 1
ATOM 851 C CA . PRO A 1 110 ? 3.502 5.261 13.436 1.00 97.56 110 PRO A CA 1
ATOM 852 C C . PRO A 1 110 ? 3.924 5.962 12.142 1.00 97.56 110 PRO A C 1
ATOM 854 O O . PRO A 1 110 ? 4.524 7.032 12.203 1.00 97.56 110 PRO A O 1
ATOM 857 N N . TYR A 1 111 ? 3.605 5.372 10.988 1.00 96.19 111 TYR A N 1
ATOM 858 C CA . TYR A 1 111 ? 4.027 5.864 9.676 1.00 96.19 111 TYR A CA 1
ATOM 859 C C . TYR A 1 111 ? 2.924 6.657 8.966 1.00 96.19 111 TYR A C 1
ATOM 861 O O . TYR A 1 111 ? 3.213 7.543 8.166 1.00 96.19 111 TYR A O 1
ATOM 869 N N . PHE A 1 112 ? 1.654 6.394 9.276 1.00 93.06 112 PHE A N 1
ATOM 870 C CA . PHE A 1 112 ? 0.517 7.116 8.706 1.00 93.06 112 PHE A CA 1
ATOM 871 C C . PHE A 1 112 ? 0.254 8.456 9.433 1.00 93.06 112 PHE A C 1
ATOM 873 O O . PHE A 1 112 ? 0.263 8.486 10.665 1.00 93.06 112 PHE A O 1
ATOM 880 N N . PRO A 1 113 ? -0.048 9.573 8.733 1.00 94.81 113 PRO A N 1
ATOM 881 C CA . PRO A 1 113 ? -0.274 9.709 7.289 1.00 94.81 113 PRO A CA 1
ATOM 882 C C . PRO A 1 113 ? 0.964 10.127 6.484 1.00 94.81 113 PRO A C 1
ATOM 884 O O . PRO A 1 113 ? 0.830 10.381 5.290 1.00 94.81 113 PRO A O 1
ATOM 887 N N . ALA A 1 114 ? 2.140 10.257 7.112 1.00 94.56 114 ALA A N 1
ATOM 888 C CA . ALA A 1 114 ? 3.349 10.693 6.412 1.00 94.56 114 ALA A CA 1
ATOM 889 C C . ALA A 1 114 ? 3.666 9.741 5.249 1.00 94.56 114 ALA A C 1
ATOM 891 O O . ALA A 1 114 ? 3.866 10.177 4.119 1.00 94.56 114 ALA A O 1
ATOM 892 N N . THR A 1 115 ? 3.614 8.438 5.502 1.00 96.19 115 THR A N 1
ATOM 893 C CA . THR A 1 115 ? 3.669 7.395 4.478 1.00 96.19 115 THR A CA 1
ATOM 894 C C . THR A 1 115 ? 2.254 7.053 4.048 1.00 96.19 115 THR A C 1
ATOM 896 O O . THR A 1 115 ? 1.407 6.690 4.871 1.00 96.19 115 THR A O 1
ATOM 899 N N . LYS A 1 116 ? 1.979 7.180 2.748 1.00 96.62 116 LYS A N 1
ATOM 900 C CA . LYS A 1 116 ? 0.638 7.031 2.176 1.00 96.62 116 LYS A CA 1
ATOM 901 C C . LYS A 1 116 ? 0.283 5.554 1.983 1.00 96.62 116 LYS A C 1
ATOM 903 O O . LYS A 1 116 ? 0.182 5.047 0.869 1.00 96.62 116 LYS A O 1
ATOM 908 N N . ILE A 1 117 ? 0.105 4.857 3.101 1.00 97.88 117 ILE A N 1
ATOM 909 C CA . ILE A 1 117 ? -0.388 3.479 3.123 1.00 97.88 117 ILE A CA 1
ATOM 910 C C . ILE A 1 117 ? -1.853 3.503 2.676 1.00 97.88 117 ILE A C 1
ATOM 912 O O . ILE A 1 117 ? -2.674 4.184 3.287 1.00 97.88 117 ILE A O 1
ATOM 916 N N . THR A 1 118 ? -2.165 2.792 1.595 1.00 97.06 118 THR A N 1
ATOM 917 C CA . THR A 1 118 ? -3.505 2.747 0.977 1.00 97.06 118 THR A CA 1
ATOM 918 C C . THR A 1 118 ? -4.145 1.366 1.053 1.00 97.06 118 THR A C 1
ATOM 920 O O . THR A 1 118 ? -5.364 1.246 0.929 1.00 97.06 118 THR A O 1
ATOM 923 N N . GLY A 1 119 ? -3.350 0.321 1.301 1.00 97.56 119 GLY A N 1
ATOM 924 C CA . GLY A 1 119 ? -3.846 -1.045 1.376 1.00 97.56 119 GLY A CA 1
ATOM 925 C C . GLY A 1 119 ? -3.032 -1.947 2.299 1.00 97.56 119 GLY A C 1
ATOM 926 O O . GLY A 1 119 ? -1.824 -1.771 2.449 1.00 97.56 119 GLY A O 1
ATOM 927 N N . ILE A 1 120 ? -3.711 -2.931 2.885 1.00 98.50 120 ILE A N 1
ATOM 928 C CA . ILE A 1 120 ? -3.131 -4.054 3.623 1.00 98.50 120 ILE A CA 1
ATOM 929 C C . ILE A 1 120 ? -3.537 -5.342 2.900 1.00 98.50 120 ILE A C 1
ATOM 931 O O . ILE A 1 120 ? -4.726 -5.658 2.807 1.00 98.50 120 ILE A O 1
ATOM 935 N N . SER A 1 121 ? -2.545 -6.069 2.391 1.00 98.00 121 SER A N 1
ATOM 936 C CA . SER A 1 121 ? -2.681 -7.420 1.841 1.00 98.00 121 SER A CA 1
ATOM 937 C C . SER A 1 121 ? -2.559 -8.428 2.968 1.00 98.00 121 SER A C 1
ATOM 939 O O . SER A 1 121 ? -1.515 -8.534 3.597 1.00 98.00 121 SER A O 1
ATOM 941 N N . VAL A 1 122 ? -3.641 -9.131 3.275 1.00 97.94 122 VAL A N 1
ATOM 942 C CA . VAL A 1 122 ? -3.696 -10.106 4.364 1.00 97.94 122 VAL A CA 1
ATOM 943 C C . VAL A 1 122 ? -3.340 -11.474 3.803 1.00 97.94 122 VAL A C 1
ATOM 945 O O . VAL A 1 122 ? -4.186 -12.158 3.223 1.00 97.94 122 VAL A O 1
ATOM 948 N N . GLY A 1 123 ? -2.068 -11.843 3.942 1.00 94.62 123 GLY A N 1
ATOM 949 C CA . GLY A 1 123 ? -1.489 -13.012 3.299 1.00 94.62 123 GLY A CA 1
ATOM 950 C C . GLY A 1 123 ? -1.274 -12.843 1.791 1.00 94.62 123 GLY A C 1
ATOM 951 O O . GLY A 1 123 ? -1.744 -11.889 1.160 1.00 94.62 123 GLY A O 1
ATOM 952 N N . ASN A 1 124 ? -0.564 -13.809 1.213 1.00 93.19 124 ASN A N 1
ATOM 953 C CA . ASN A 1 124 ? -0.302 -13.904 -0.219 1.00 93.19 124 ASN A CA 1
ATOM 954 C C . ASN A 1 124 ? -0.555 -15.337 -0.705 1.00 93.19 124 ASN A C 1
ATOM 956 O O . ASN A 1 124 ? 0.023 -16.284 -0.171 1.00 93.19 124 ASN A O 1
ATOM 960 N N . GLU A 1 125 ? -1.433 -15.485 -1.700 1.00 93.44 125 GLU A N 1
ATOM 961 C CA . GLU A 1 125 ? -1.773 -16.753 -2.365 1.00 93.44 125 GLU A CA 1
ATOM 962 C C . GLU A 1 125 ? -2.241 -17.878 -1.417 1.00 93.44 125 GLU A C 1
ATOM 964 O O . GLU A 1 125 ? -1.995 -19.067 -1.627 1.00 93.44 125 GLU A O 1
ATOM 969 N N . ILE A 1 126 ? -2.986 -17.507 -0.371 1.00 94.81 126 ILE A N 1
ATOM 970 C CA . ILE A 1 126 ? -3.411 -18.416 0.705 1.00 94.81 126 ILE A CA 1
ATOM 971 C C . ILE A 1 126 ? -4.208 -19.621 0.190 1.00 94.81 126 ILE A C 1
ATOM 973 O O . ILE A 1 126 ? -3.979 -20.749 0.626 1.00 94.81 126 ILE A O 1
ATOM 977 N N . PHE A 1 127 ? -5.116 -19.417 -0.766 1.00 92.38 127 PHE A N 1
ATOM 978 C CA . PHE A 1 127 ? -5.999 -20.476 -1.275 1.00 92.38 127 PHE A CA 1
ATOM 979 C C . PHE A 1 127 ? -5.301 -21.529 -2.145 1.00 92.38 127 PHE A C 1
ATOM 981 O O . PHE A 1 127 ? -5.912 -22.533 -2.507 1.00 92.38 127 PHE A O 1
ATOM 988 N N . THR A 1 128 ? -4.031 -21.313 -2.481 1.00 86.25 128 THR A N 1
ATOM 989 C CA . THR A 1 128 ? -3.201 -22.242 -3.256 1.00 86.25 128 THR A CA 1
ATOM 990 C C . THR A 1 128 ? -2.041 -22.812 -2.444 1.00 86.25 128 THR A C 1
ATOM 992 O O . THR A 1 128 ? -1.309 -23.653 -2.953 1.00 86.25 128 THR A O 1
ATOM 995 N N . SER A 1 129 ? -1.916 -22.426 -1.169 1.00 83.50 129 SER A N 1
ATOM 996 C CA . SER A 1 129 ? -0.883 -22.923 -0.248 1.00 83.50 129 SER A CA 1
ATOM 997 C C . SER A 1 129 ? -1.056 -24.396 0.149 1.00 83.50 129 SER A C 1
ATOM 999 O O . SER A 1 129 ? -0.097 -25.046 0.552 1.00 83.50 129 SER A O 1
ATOM 1001 N N . GLY A 1 130 ? -2.281 -24.928 0.060 1.00 82.19 130 GLY A N 1
ATOM 1002 C CA . GLY A 1 130 ? -2.627 -26.261 0.564 1.00 82.19 130 GLY A CA 1
ATOM 1003 C C . GLY A 1 130 ? -2.838 -26.332 2.083 1.00 82.19 130 GLY A C 1
ATOM 1004 O O . GLY A 1 130 ? -3.178 -27.401 2.588 1.00 82.19 130 GLY A O 1
ATOM 1005 N N . ASP A 1 131 ? -2.699 -25.218 2.810 1.00 88.75 131 ASP A N 1
ATOM 1006 C CA . ASP A 1 131 ? -2.893 -25.160 4.261 1.00 88.75 131 ASP A CA 1
ATOM 1007 C C . ASP A 1 131 ? -4.336 -24.767 4.621 1.00 88.75 131 ASP A C 1
ATOM 1009 O O . ASP A 1 131 ? -4.765 -23.616 4.484 1.00 88.75 131 ASP A O 1
ATOM 1013 N N . ALA A 1 132 ? -5.099 -25.744 5.116 1.00 88.88 132 ALA A N 1
ATOM 1014 C CA . ALA A 1 132 ? -6.480 -25.546 5.549 1.00 88.88 132 ALA A CA 1
ATOM 1015 C C . ALA A 1 132 ? -6.620 -24.542 6.705 1.00 88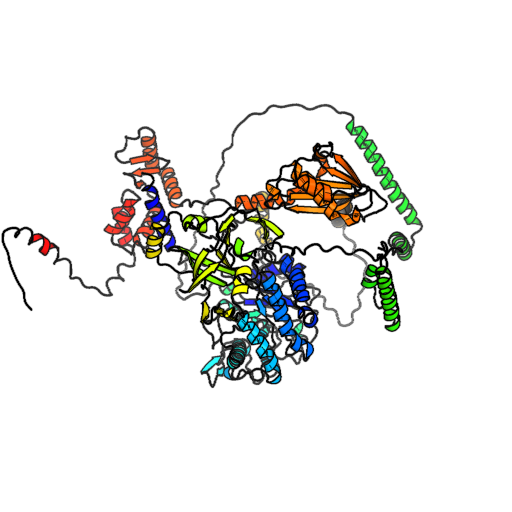.88 132 ALA A C 1
ATOM 1017 O O . ALA A 1 132 ? -7.637 -23.853 6.796 1.00 88.88 132 ALA A O 1
ATOM 1018 N N . THR A 1 133 ? -5.604 -24.431 7.559 1.00 91.69 133 THR A N 1
ATOM 1019 C CA . THR A 1 133 ? -5.588 -23.517 8.705 1.00 91.69 133 THR A CA 1
ATOM 1020 C C . THR A 1 133 ? -5.455 -22.078 8.229 1.00 91.69 133 THR A C 1
ATOM 1022 O O . THR A 1 133 ? -6.237 -21.219 8.633 1.00 91.69 133 THR A O 1
ATOM 1025 N N . LEU A 1 134 ? -4.524 -21.808 7.308 1.00 92.00 134 LEU A N 1
ATOM 1026 C CA . LEU A 1 134 ? -4.364 -20.470 6.729 1.00 92.00 134 LEU A CA 1
ATOM 1027 C C . LEU A 1 134 ? -5.622 -20.035 5.967 1.00 92.00 134 LEU A C 1
ATOM 1029 O O . LEU A 1 134 ? -6.082 -18.904 6.135 1.00 92.00 134 LEU A O 1
ATOM 1033 N N . MET A 1 135 ? -6.232 -20.946 5.200 1.00 93.00 135 MET A N 1
ATOM 1034 C CA . MET A 1 135 ? -7.501 -20.679 4.512 1.00 93.00 135 MET A CA 1
ATOM 1035 C C . MET A 1 135 ? -8.647 -20.374 5.485 1.00 93.00 135 MET A C 1
ATOM 1037 O O . MET A 1 135 ? -9.461 -19.497 5.204 1.00 93.00 135 MET A O 1
ATOM 1041 N N . ALA A 1 136 ? -8.716 -21.056 6.630 1.00 91.75 136 ALA A N 1
ATOM 1042 C CA . ALA A 1 136 ? -9.723 -20.775 7.653 1.00 91.75 136 ALA A CA 1
ATOM 1043 C C . ALA A 1 136 ? -9.490 -19.425 8.358 1.00 91.75 136 ALA A C 1
ATOM 1045 O O . ALA A 1 136 ? -10.453 -18.761 8.743 1.00 91.75 136 ALA A O 1
ATOM 1046 N N . ASN A 1 137 ? -8.231 -18.998 8.490 1.00 95.44 137 ASN A N 1
ATOM 1047 C CA . ASN A 1 137 ? -7.853 -17.814 9.264 1.00 95.44 137 ASN A CA 1
ATOM 1048 C C . ASN A 1 137 ? -7.873 -16.505 8.463 1.00 95.44 137 ASN A C 1
ATOM 1050 O O . ASN A 1 137 ? -8.030 -15.442 9.063 1.00 95.44 137 ASN A O 1
ATOM 1054 N N . VAL A 1 138 ? -7.748 -16.546 7.130 1.00 96.75 138 VAL A N 1
ATOM 1055 C CA . VAL A 1 138 ? -7.591 -15.331 6.307 1.00 96.75 138 VAL A CA 1
ATOM 1056 C C . VAL A 1 138 ? -8.769 -14.356 6.428 1.00 96.75 138 VAL A C 1
ATOM 1058 O O . VAL A 1 138 ? -8.559 -13.169 6.663 1.00 96.75 138 VAL A O 1
ATOM 1061 N N . VAL A 1 139 ? -10.017 -14.829 6.340 1.00 97.25 139 VAL A N 1
ATOM 1062 C CA . VAL A 1 139 ? -11.192 -13.942 6.436 1.00 97.25 139 VAL A CA 1
ATOM 1063 C C . VAL A 1 139 ? -11.370 -13.385 7.860 1.00 97.25 139 VAL A C 1
ATOM 1065 O O . VAL A 1 139 ? -11.544 -12.171 7.987 1.00 97.25 139 VAL A O 1
ATOM 1068 N N . PRO A 1 140 ? -11.271 -14.190 8.941 1.00 97.62 140 PRO A N 1
ATOM 1069 C CA . PRO A 1 140 ? -11.224 -13.666 10.309 1.00 97.62 140 PRO A CA 1
ATOM 1070 C C . PRO A 1 140 ? -10.126 -12.618 10.539 1.00 97.62 140 PRO A C 1
ATOM 1072 O O . PRO A 1 140 ? -10.404 -11.567 11.114 1.00 97.62 140 PRO A O 1
ATOM 1075 N N . ALA A 1 141 ? -8.909 -12.850 10.038 1.00 98.19 141 ALA A N 1
ATOM 1076 C CA . ALA A 1 141 ? -7.808 -11.887 10.086 1.00 98.19 141 ALA A CA 1
ATOM 1077 C C . ALA A 1 141 ? -8.162 -10.565 9.391 1.00 98.19 141 ALA A C 1
ATOM 1079 O O . ALA A 1 141 ? -7.964 -9.490 9.959 1.00 98.19 141 ALA A O 1
ATOM 1080 N N . MET A 1 142 ? -8.751 -10.624 8.193 1.00 98.56 142 MET A N 1
ATOM 1081 C CA . MET A 1 142 ? -9.210 -9.434 7.466 1.00 98.56 142 MET A CA 1
ATOM 1082 C C . MET A 1 142 ? -10.288 -8.663 8.237 1.00 98.56 142 MET A C 1
ATOM 1084 O O . MET A 1 142 ? -10.229 -7.434 8.311 1.00 98.56 142 MET A O 1
ATOM 1088 N N . ILE A 1 143 ? -11.246 -9.370 8.847 1.00 98.38 143 ILE A N 1
ATOM 1089 C CA . ILE A 1 143 ? -12.300 -8.770 9.678 1.00 98.38 143 ILE A CA 1
ATOM 1090 C C . ILE A 1 143 ? -11.693 -8.064 10.893 1.00 98.38 143 ILE A C 1
ATOM 1092 O O . ILE A 1 143 ? -12.028 -6.907 11.152 1.00 98.38 143 ILE A O 1
ATOM 1096 N N . SER A 1 144 ? -10.785 -8.723 11.611 1.00 98.19 144 SER A N 1
ATOM 1097 C CA . SER A 1 144 ? -10.140 -8.178 12.809 1.00 98.19 144 SER A CA 1
ATOM 1098 C C . SER A 1 144 ? -9.246 -6.976 12.491 1.00 98.19 144 SER A C 1
ATOM 1100 O O . SER A 1 144 ? -9.333 -5.952 13.172 1.00 98.19 144 SER A O 1
ATOM 1102 N N . LEU A 1 145 ? -8.462 -7.030 11.409 1.00 98.50 145 LEU A N 1
ATOM 1103 C CA . LEU A 1 145 ? -7.639 -5.905 10.944 1.00 98.50 145 LEU A CA 1
ATOM 1104 C C . LEU A 1 145 ? -8.487 -4.717 10.485 1.00 98.50 145 LEU A C 1
ATOM 1106 O O . LEU A 1 145 ? -8.201 -3.577 10.853 1.00 98.50 145 LEU A O 1
ATOM 1110 N N . HIS A 1 146 ? -9.561 -4.956 9.732 1.00 98.50 146 HIS A N 1
ATOM 1111 C CA . HIS A 1 146 ? -10.482 -3.885 9.360 1.00 98.50 146 HIS A CA 1
ATOM 1112 C C . HIS A 1 146 ? -11.182 -3.291 10.588 1.00 98.50 146 HIS A C 1
ATOM 1114 O O . HIS A 1 146 ? -11.270 -2.072 10.711 1.00 98.50 146 HIS A O 1
ATOM 1120 N N . GLY A 1 147 ? -11.595 -4.123 11.549 1.00 97.44 147 GLY A N 1
ATOM 1121 C CA . GLY A 1 147 ? -12.139 -3.670 12.829 1.00 97.44 147 GLY A CA 1
ATOM 1122 C C . GLY A 1 147 ? -11.167 -2.769 13.596 1.00 97.44 147 GLY A C 1
ATOM 1123 O O . GLY A 1 147 ? -11.574 -1.730 14.118 1.00 97.44 147 GLY A O 1
ATOM 1124 N N . ALA A 1 148 ? -9.876 -3.106 13.609 1.00 97.94 148 ALA A N 1
ATOM 1125 C CA . ALA A 1 148 ? -8.828 -2.264 14.182 1.00 97.94 148 ALA A CA 1
ATOM 1126 C C . ALA A 1 148 ? -8.675 -0.922 13.442 1.00 97.94 148 ALA A C 1
ATOM 1128 O O . ALA A 1 148 ? -8.574 0.125 14.084 1.00 97.94 148 ALA A O 1
ATOM 1129 N N . LEU A 1 149 ? -8.711 -0.922 12.105 1.00 97.81 149 LEU A N 1
ATOM 1130 C CA . LEU A 1 149 ? -8.680 0.312 11.311 1.00 97.81 149 LEU A CA 1
ATOM 1131 C C . LEU A 1 149 ? -9.892 1.206 11.596 1.00 97.81 149 LEU A C 1
ATOM 1133 O O . LEU A 1 149 ? -9.718 2.409 11.779 1.00 97.81 149 LEU A O 1
ATOM 1137 N N . VAL A 1 150 ? -11.093 0.631 11.706 1.00 96.81 150 VAL A N 1
ATOM 1138 C CA . VAL A 1 150 ? -12.323 1.359 12.066 1.00 96.81 150 VAL A CA 1
ATOM 1139 C C . VAL A 1 150 ? -12.199 1.981 13.459 1.00 96.81 150 VAL A C 1
ATOM 1141 O O . VAL A 1 150 ? -12.531 3.151 13.642 1.00 96.81 150 VAL A O 1
ATOM 1144 N N . GLN A 1 151 ? -11.680 1.238 14.444 1.00 94.50 151 GLN A N 1
ATOM 1145 C CA . GLN A 1 151 ? -11.452 1.761 15.800 1.00 94.50 151 GLN A CA 1
ATOM 1146 C C . GLN A 1 151 ? -10.473 2.943 15.823 1.00 94.50 151 GLN A C 1
ATOM 1148 O O . GLN A 1 151 ? -10.611 3.846 16.648 1.00 94.50 151 GLN A O 1
ATOM 1153 N N . LEU A 1 152 ? -9.497 2.951 14.915 1.00 93.88 152 LEU A N 1
ATOM 1154 C CA . LEU A 1 152 ? -8.497 4.011 14.789 1.00 93.88 152 LEU A CA 1
ATOM 1155 C C . LEU A 1 152 ? -8.906 5.136 13.819 1.00 93.88 152 LEU A C 1
ATOM 1157 O O . LEU A 1 152 ? -8.178 6.123 13.711 1.00 93.88 152 LEU A O 1
ATOM 1161 N N . GLY A 1 153 ? -10.051 5.021 13.135 1.00 94.81 153 GLY A N 1
ATOM 1162 C CA . GLY A 1 153 ? -10.527 5.990 12.138 1.00 94.81 153 GLY A CA 1
ATOM 1163 C C . GLY A 1 153 ? -9.719 6.003 10.834 1.00 94.81 153 GLY A C 1
ATOM 1164 O O . GLY A 1 153 ? -9.619 7.044 10.183 1.00 94.81 153 GLY A O 1
ATOM 1165 N N . LEU A 1 154 ? -9.104 4.873 10.477 1.00 94.75 154 LEU A N 1
ATOM 1166 C CA . LEU A 1 154 ? -8.223 4.706 9.313 1.00 94.75 154 LEU A CA 1
ATOM 1167 C C . LEU A 1 154 ? -8.875 3.935 8.152 1.00 94.75 154 LEU A C 1
ATOM 1169 O O . LEU A 1 154 ? -8.324 3.897 7.054 1.00 94.75 154 LEU A O 1
ATOM 1173 N N . ASP A 1 155 ? -10.053 3.351 8.363 1.00 94.44 155 ASP A N 1
ATOM 1174 C CA . ASP A 1 155 ? -10.780 2.500 7.408 1.00 94.44 155 ASP A CA 1
ATOM 1175 C C . ASP A 1 155 ? -11.184 3.216 6.110 1.00 94.44 155 ASP A C 1
ATOM 1177 O O . ASP A 1 155 ? -11.295 2.592 5.059 1.00 94.44 155 ASP A O 1
ATOM 1181 N N . SER A 1 156 ? -11.356 4.538 6.162 1.00 92.44 156 SER A N 1
ATOM 1182 C CA . SER A 1 156 ? -11.654 5.350 4.973 1.00 92.44 156 SER A CA 1
ATOM 1183 C C . SER A 1 156 ? -10.436 5.630 4.083 1.00 92.44 156 SER A C 1
ATOM 1185 O O . SER A 1 156 ? -10.609 6.088 2.953 1.00 92.44 156 SER A O 1
ATOM 1187 N N . TYR A 1 157 ? -9.222 5.348 4.569 1.00 93.94 157 TYR A N 1
ATOM 1188 C CA . TYR A 1 157 ? -7.963 5.581 3.852 1.00 93.94 157 TYR A CA 1
ATOM 1189 C C . TYR A 1 157 ? -7.253 4.285 3.456 1.00 93.94 157 TYR A C 1
ATOM 1191 O O . TYR A 1 157 ? -6.564 4.264 2.438 1.00 93.94 157 TYR A O 1
ATOM 1199 N N . ILE A 1 158 ? -7.407 3.226 4.258 1.00 97.38 158 ILE A N 1
ATOM 1200 C CA . ILE A 1 158 ? -6.663 1.973 4.115 1.00 97.38 158 ILE A CA 1
ATOM 1201 C C . ILE A 1 158 ? -7.633 0.829 3.822 1.00 97.38 158 ILE A C 1
ATOM 1203 O O . ILE A 1 158 ? -8.447 0.452 4.666 1.00 97.38 158 ILE A O 1
ATOM 1207 N N . GLN A 1 159 ? -7.522 0.254 2.626 1.00 97.50 159 GLN A N 1
ATOM 1208 C CA . GLN A 1 159 ? -8.304 -0.911 2.218 1.00 97.50 159 GLN A CA 1
ATOM 1209 C C . GLN A 1 159 ? -7.671 -2.205 2.743 1.00 97.50 159 GLN A C 1
ATOM 1211 O O . GLN A 1 159 ? -6.452 -2.322 2.823 1.00 97.50 159 GLN A O 1
ATOM 1216 N N . VAL A 1 160 ? -8.493 -3.202 3.066 1.00 98.50 160 VAL A N 1
ATOM 1217 C CA . VAL A 1 160 ? -8.025 -4.536 3.474 1.00 98.50 160 VAL A CA 1
ATOM 1218 C C . VAL A 1 160 ? -8.481 -5.538 2.425 1.00 98.50 160 VAL A C 1
ATOM 1220 O O . VAL A 1 160 ? -9.677 -5.647 2.158 1.00 98.50 160 VAL A O 1
ATOM 1223 N N . SER A 1 161 ? -7.538 -6.255 1.823 1.00 98.31 161 SER A N 1
ATOM 1224 C CA . SER A 1 161 ? -7.812 -7.312 0.846 1.00 98.31 161 SER A CA 1
ATOM 1225 C C . SER A 1 161 ? -6.787 -8.441 0.994 1.00 98.31 161 SER A C 1
ATOM 1227 O O . SER A 1 161 ? -5.970 -8.420 1.910 1.00 98.31 161 SER A O 1
ATOM 1229 N N . THR A 1 162 ? -6.840 -9.451 0.136 1.00 97.75 162 THR A N 1
ATOM 1230 C CA . THR A 1 162 ? -5.870 -10.554 0.088 1.00 97.75 162 THR A CA 1
ATOM 1231 C C . THR A 1 162 ? -5.515 -10.825 -1.368 1.00 97.75 162 THR A C 1
ATOM 1233 O O . THR A 1 162 ? -6.401 -10.787 -2.226 1.00 97.75 162 THR A O 1
ATOM 1236 N N . ALA A 1 163 ? -4.232 -11.031 -1.664 1.00 96.88 163 ALA A N 1
ATOM 1237 C CA . ALA A 1 163 ? -3.761 -11.311 -3.016 1.00 96.88 163 ALA A CA 1
ATOM 1238 C C . ALA A 1 163 ? -3.929 -12.800 -3.343 1.00 96.88 163 ALA A C 1
ATOM 1240 O O . ALA A 1 163 ? -3.446 -13.669 -2.615 1.00 96.88 163 ALA A O 1
ATOM 1241 N N . ASN A 1 164 ? -4.629 -13.098 -4.439 1.00 97.56 164 ASN A N 1
ATOM 1242 C CA . ASN A 1 164 ? -5.016 -14.459 -4.808 1.00 97.56 164 ASN A CA 1
ATOM 1243 C C . ASN A 1 164 ? -4.311 -14.905 -6.089 1.00 97.56 164 ASN A C 1
ATOM 1245 O O . ASN A 1 164 ? -4.316 -14.172 -7.071 1.00 97.56 164 ASN A O 1
ATOM 1249 N N . SER A 1 165 ? -3.796 -16.132 -6.123 1.00 96.50 165 SER A N 1
ATOM 1250 C CA . SER A 1 165 ? -3.332 -16.751 -7.369 1.00 96.50 165 SER A CA 1
ATOM 1251 C C . SER A 1 165 ? -4.505 -17.011 -8.318 1.00 96.50 165 SER A C 1
ATOM 1253 O O . SER A 1 165 ? -5.608 -17.341 -7.876 1.00 96.50 165 SER A O 1
ATOM 1255 N N . LEU A 1 166 ? -4.276 -16.958 -9.633 1.00 95.69 166 LEU A N 1
ATOM 1256 C CA . LEU A 1 166 ? -5.285 -17.324 -10.636 1.00 95.69 166 LEU A CA 1
ATOM 1257 C C . LEU A 1 166 ? -5.793 -18.773 -10.495 1.00 95.69 166 LEU A C 1
ATOM 1259 O O . LEU A 1 166 ? -6.910 -19.078 -10.917 1.00 95.69 166 LEU A O 1
ATOM 1263 N N . ALA A 1 167 ? -5.031 -19.653 -9.837 1.00 94.75 167 ALA A N 1
ATOM 1264 C CA . ALA A 1 167 ? -5.411 -21.044 -9.579 1.00 94.75 167 ALA A CA 1
ATOM 1265 C C . ALA A 1 167 ? -6.584 -21.221 -8.583 1.00 94.75 167 ALA A C 1
ATOM 1267 O O . ALA A 1 167 ? -7.009 -22.349 -8.319 1.00 94.75 167 ALA A O 1
ATOM 1268 N N . VAL A 1 168 ? -7.169 -20.129 -8.072 1.00 96.12 168 VAL A N 1
ATOM 1269 C CA . VAL A 1 168 ? -8.484 -20.160 -7.403 1.00 96.12 168 VAL A CA 1
ATOM 1270 C C . VAL A 1 168 ? -9.644 -20.450 -8.365 1.00 96.12 168 VAL A C 1
ATOM 1272 O O . VAL A 1 168 ? -10.730 -20.836 -7.924 1.00 96.12 168 VAL A O 1
ATOM 1275 N N . LEU A 1 169 ? -9.441 -20.272 -9.674 1.00 96.81 169 LEU A N 1
ATOM 1276 C CA . LEU A 1 169 ? -10.432 -20.571 -10.705 1.00 96.81 169 LEU A CA 1
ATOM 1277 C C . LEU A 1 169 ? -10.390 -22.054 -11.105 1.00 96.81 169 LEU A C 1
ATOM 1279 O O . LEU A 1 169 ? -9.327 -22.617 -11.338 1.00 96.81 169 LEU A O 1
ATOM 1283 N N . ALA A 1 170 ? -11.563 -22.678 -11.227 1.00 94.31 170 ALA A N 1
ATOM 1284 C CA . ALA A 1 170 ? -11.720 -23.992 -11.857 1.00 94.31 170 ALA A CA 1
ATOM 1285 C C . ALA A 1 170 ? -11.781 -23.884 -13.384 1.00 94.31 170 ALA A C 1
ATOM 1287 O O . ALA A 1 170 ? -11.239 -24.727 -14.090 1.00 94.31 170 ALA A O 1
ATOM 1288 N N . ASN A 1 171 ? -12.448 -22.843 -13.884 1.00 91.94 171 ASN A N 1
ATOM 1289 C CA . ASN A 1 171 ? -12.555 -22.552 -15.306 1.00 91.94 171 ASN A CA 1
ATOM 1290 C C . ASN A 1 171 ? -12.167 -21.096 -15.528 1.00 91.94 171 ASN A C 1
ATOM 1292 O O . ASN A 1 171 ? -12.627 -20.220 -14.797 1.00 91.94 171 ASN A O 1
ATOM 1296 N N . SER A 1 172 ? -11.346 -20.851 -16.543 1.00 93.44 172 SER A N 1
ATOM 1297 C CA . SER A 1 172 ? -10.917 -19.511 -16.963 1.00 93.44 172 SER A CA 1
ATOM 1298 C C . SER A 1 172 ? -10.985 -19.308 -18.481 1.00 93.44 172 SER A C 1
ATOM 1300 O O . SER A 1 172 ? -10.773 -18.196 -18.961 1.00 93.44 172 SER A O 1
ATOM 1302 N N . TYR A 1 173 ? -11.311 -20.363 -19.240 1.00 91.44 173 TYR A N 1
ATOM 1303 C CA . TYR A 1 173 ? -11.449 -20.323 -20.692 1.00 91.44 173 TYR A CA 1
ATOM 1304 C C . TYR A 1 173 ? -12.762 -20.983 -21.160 1.00 91.44 173 TYR A C 1
ATOM 1306 O O . TYR A 1 173 ? -13.030 -22.126 -20.780 1.00 91.44 173 TYR A O 1
ATOM 1314 N N . PRO A 1 174 ? -13.557 -20.315 -22.021 1.00 94.69 174 PRO A N 1
ATOM 1315 C CA . PRO A 1 174 ? -13.433 -18.894 -22.373 1.00 94.69 174 PRO A CA 1
ATOM 1316 C C . PRO A 1 174 ? -13.661 -17.993 -21.136 1.00 94.69 174 PRO A C 1
ATOM 1318 O O . PRO A 1 174 ? -14.202 -18.488 -20.145 1.00 94.69 174 PRO A O 1
ATOM 1321 N N . PRO A 1 175 ? -13.281 -16.699 -21.147 1.00 96.56 175 PRO A N 1
ATOM 1322 C CA . PRO A 1 175 ? -13.387 -15.835 -19.963 1.00 96.56 175 PRO A CA 1
ATOM 1323 C C . PRO A 1 175 ? -14.775 -15.825 -19.310 1.00 96.56 175 PRO A C 1
ATOM 1325 O O . PRO A 1 175 ? -14.893 -15.921 -18.091 1.00 96.56 175 PRO A O 1
ATOM 1328 N N . SER A 1 176 ? -15.850 -15.828 -20.099 1.00 96.62 176 SER A N 1
ATOM 1329 C CA . SER A 1 176 ? -17.230 -15.904 -19.592 1.00 96.62 176 SER A CA 1
ATOM 1330 C C . SER A 1 176 ? -17.570 -17.183 -18.824 1.00 96.62 176 SER A C 1
ATOM 1332 O O . SER A 1 176 ? -18.528 -17.196 -18.042 1.00 96.62 176 SER A O 1
ATOM 1334 N N . ALA A 1 177 ? -16.794 -18.254 -18.997 1.00 92.81 177 ALA A N 1
ATOM 1335 C CA . ALA A 1 177 ? -16.906 -19.493 -18.233 1.00 92.81 177 ALA A CA 1
ATOM 1336 C C . ALA A 1 177 ? -16.206 -19.422 -16.865 1.00 92.81 177 ALA A C 1
ATOM 1338 O O . ALA A 1 177 ? -16.263 -20.399 -16.124 1.00 92.81 177 ALA A O 1
ATOM 1339 N N . GLY A 1 178 ? -15.597 -18.281 -16.520 1.00 96.44 178 GLY A N 1
ATOM 1340 C CA . GLY A 1 178 ? -14.963 -18.005 -15.235 1.00 96.44 178 GLY A CA 1
ATOM 1341 C C . GLY A 1 178 ? -15.767 -18.511 -14.036 1.00 96.44 178 GLY A C 1
ATOM 1342 O O . GLY A 1 178 ? -16.880 -18.042 -13.799 1.00 96.44 178 GLY A O 1
ATOM 1343 N N . THR A 1 179 ? -15.212 -19.455 -13.272 1.00 96.06 179 THR A N 1
ATOM 1344 C CA . THR A 1 179 ? -15.808 -19.976 -12.025 1.00 96.06 179 THR A CA 1
ATOM 1345 C C . THR A 1 179 ? -14.727 -20.330 -11.017 1.00 96.06 179 THR A C 1
ATOM 1347 O O . THR A 1 179 ? -13.725 -20.937 -11.393 1.00 96.06 179 THR A O 1
ATOM 1350 N N . PHE A 1 180 ? -14.954 -20.042 -9.735 1.00 96.75 180 PHE A N 1
ATOM 1351 C CA . PHE A 1 180 ? -14.081 -20.505 -8.654 1.00 96.75 180 PHE A CA 1
ATOM 1352 C C . PHE A 1 180 ? -14.136 -22.027 -8.475 1.00 96.75 180 PHE A C 1
ATOM 1354 O O . PHE A 1 180 ? -15.136 -22.668 -8.808 1.00 96.75 180 PHE A O 1
ATOM 1361 N N . ARG A 1 181 ? -13.058 -22.601 -7.936 1.00 94.38 181 ARG A N 1
ATOM 1362 C CA . ARG A 1 181 ? -12.999 -24.013 -7.532 1.00 94.38 181 ARG A CA 1
ATOM 1363 C C . ARG A 1 181 ? -14.047 -24.318 -6.469 1.00 94.38 181 ARG A C 1
ATOM 1365 O O . ARG A 1 181 ? -14.216 -23.546 -5.527 1.00 94.38 181 ARG A O 1
ATOM 1372 N N . TYR A 1 182 ? -14.747 -25.440 -6.630 1.00 90.69 182 TYR A N 1
ATOM 1373 C CA . TYR A 1 182 ? -15.901 -25.811 -5.806 1.00 90.69 182 TYR A CA 1
ATOM 1374 C C . TYR A 1 182 ? -15.551 -25.877 -4.312 1.00 90.69 182 TYR A C 1
ATOM 1376 O O . TYR A 1 182 ? -16.278 -25.356 -3.470 1.00 90.69 182 TYR A O 1
ATOM 1384 N N . GLU A 1 183 ? -14.397 -26.451 -3.996 1.00 90.19 183 GLU A N 1
ATOM 1385 C CA . GLU A 1 183 ? -13.848 -26.581 -2.649 1.00 90.19 183 GLU A CA 1
ATOM 1386 C C . GLU A 1 183 ? -13.540 -25.232 -1.979 1.00 90.19 183 GLU A C 1
ATOM 1388 O O . GLU A 1 183 ? -13.553 -25.145 -0.754 1.00 90.19 183 GLU A O 1
ATOM 1393 N N . LEU A 1 184 ? -13.323 -24.167 -2.759 1.00 92.50 184 LEU A N 1
ATOM 1394 C CA . LEU A 1 184 ? -13.031 -22.827 -2.245 1.00 92.50 184 LEU A CA 1
ATOM 1395 C C . LEU A 1 184 ? -14.287 -21.965 -2.070 1.00 92.50 184 LEU A C 1
ATOM 1397 O O . LEU A 1 184 ? -14.227 -20.950 -1.377 1.00 92.50 184 LEU A O 1
ATOM 1401 N N . VAL A 1 185 ? -15.428 -22.349 -2.657 1.00 89.31 185 VAL A N 1
ATOM 1402 C CA . VAL A 1 185 ? -16.657 -21.530 -2.698 1.00 89.31 185 VAL A CA 1
ATOM 1403 C C . VAL A 1 185 ? -17.091 -21.068 -1.305 1.00 89.31 185 VAL A C 1
ATOM 1405 O O . VAL A 1 185 ? -17.483 -19.915 -1.144 1.00 89.31 185 VAL A O 1
ATOM 1408 N N . GLY A 1 186 ? -16.982 -21.930 -0.288 1.00 87.81 186 GLY A N 1
ATOM 1409 C CA . GLY A 1 186 ? -17.380 -21.598 1.082 1.00 87.81 186 GLY A CA 1
ATOM 1410 C C . GLY A 1 186 ? -16.577 -20.445 1.695 1.00 87.81 186 GLY A C 1
ATOM 1411 O O . GLY A 1 186 ? -17.158 -19.554 2.314 1.00 87.81 186 GLY A O 1
ATOM 1412 N N . VAL A 1 187 ? -15.255 -20.429 1.503 1.00 92.56 187 VAL A N 1
ATOM 1413 C CA . VAL A 1 187 ? -14.383 -19.374 2.049 1.00 92.56 187 VAL A CA 1
ATOM 1414 C C . VAL A 1 187 ? -14.360 -18.152 1.130 1.00 92.56 187 VAL A C 1
ATOM 1416 O O . VAL A 1 187 ? -14.475 -17.026 1.611 1.00 92.56 187 VAL A O 1
ATOM 1419 N N . ILE A 1 188 ? -14.323 -18.347 -0.193 1.00 94.19 188 ILE A N 1
ATOM 1420 C CA . ILE A 1 188 ? -14.380 -17.247 -1.167 1.00 94.19 188 ILE A CA 1
ATOM 1421 C C . ILE A 1 188 ? -15.692 -16.471 -1.040 1.00 94.19 188 ILE A C 1
ATOM 1423 O O . ILE A 1 188 ? -15.675 -15.249 -1.118 1.00 94.19 188 ILE A O 1
ATOM 1427 N N . SER A 1 189 ? -16.824 -17.122 -0.760 1.00 93.56 189 SER A N 1
ATOM 1428 C CA . SER A 1 189 ? -18.080 -16.400 -0.516 1.00 93.56 189 SER A CA 1
ATOM 1429 C C . SER A 1 189 ? -17.979 -15.451 0.680 1.00 93.56 189 SER A C 1
ATOM 1431 O O . SER A 1 189 ? -18.532 -14.354 0.631 1.00 93.56 189 SER A O 1
ATOM 1433 N N . GLN A 1 190 ? -17.277 -15.850 1.745 1.00 95.50 190 GLN A N 1
ATOM 1434 C CA . GLN A 1 190 ? -17.063 -14.999 2.918 1.00 95.50 190 GLN A CA 1
ATOM 1435 C C . GLN A 1 190 ? -16.107 -13.847 2.594 1.00 95.50 190 GLN A C 1
ATOM 1437 O O . GLN A 1 190 ? -16.376 -12.707 2.972 1.00 95.50 190 GLN A O 1
ATOM 1442 N N . LEU A 1 191 ? -15.043 -14.125 1.834 1.00 97.75 191 LEU A N 1
ATOM 1443 C CA . LEU A 1 191 ? -14.121 -13.111 1.327 1.00 97.75 191 LEU A CA 1
ATOM 1444 C C . LEU A 1 191 ? -14.853 -12.065 0.476 1.00 97.75 191 LEU A C 1
ATOM 1446 O O . LEU A 1 191 ? -14.763 -10.874 0.758 1.00 97.75 191 LEU A O 1
ATOM 1450 N N . LEU A 1 192 ? -15.614 -12.488 -0.536 1.00 97.62 192 LEU A N 1
ATOM 1451 C CA . LEU A 1 192 ? -16.339 -11.575 -1.424 1.00 97.62 192 LEU A CA 1
ATOM 1452 C C . LEU A 1 192 ? -17.384 -10.753 -0.663 1.00 97.62 192 LEU A C 1
ATOM 1454 O O . LEU A 1 192 ? -17.517 -9.556 -0.912 1.00 97.62 192 LEU A O 1
ATOM 1458 N N . GLN A 1 193 ? -18.067 -11.358 0.313 1.00 96.56 193 GLN A N 1
ATOM 1459 C CA . GLN A 1 193 ? -18.995 -10.634 1.178 1.00 96.56 193 GLN A CA 1
ATOM 1460 C C . GLN A 1 193 ? -18.285 -9.556 2.002 1.00 96.56 193 GLN A C 1
ATOM 1462 O O . GLN A 1 193 ? -18.780 -8.431 2.093 1.00 96.56 193 GLN A O 1
ATOM 1467 N N . PHE A 1 194 ? -17.126 -9.875 2.582 1.00 98.12 194 PHE A N 1
ATOM 1468 C CA . PHE A 1 194 ? -16.312 -8.905 3.306 1.00 98.12 194 PHE A CA 1
ATOM 1469 C C . PHE A 1 194 ? -15.869 -7.757 2.391 1.00 98.12 194 PHE A C 1
ATOM 1471 O O . PHE A 1 194 ? -16.107 -6.596 2.722 1.00 98.12 194 PHE A O 1
ATOM 1478 N N . LEU A 1 195 ?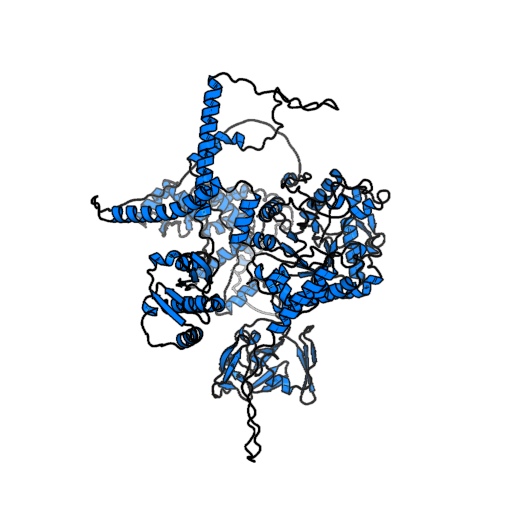 -15.293 -8.067 1.226 1.00 98.12 195 LEU A N 1
ATOM 1479 C CA . LEU A 1 195 ? -14.807 -7.068 0.269 1.00 98.12 195 LEU A CA 1
ATOM 1480 C C . LEU A 1 195 ? -15.943 -6.164 -0.232 1.00 98.12 195 LEU A C 1
ATOM 1482 O O . LEU A 1 195 ? -15.787 -4.946 -0.306 1.00 98.12 195 LEU A O 1
ATOM 1486 N N . SER A 1 196 ? -17.120 -6.736 -0.499 1.00 96.75 196 SER A N 1
ATOM 1487 C CA . SER A 1 196 ? -18.312 -5.976 -0.882 1.00 96.75 196 SER A CA 1
ATOM 1488 C C . SER A 1 196 ? -18.786 -5.038 0.232 1.00 96.75 196 SER A C 1
ATOM 1490 O O . SER A 1 196 ? -19.186 -3.909 -0.053 1.00 96.75 196 SER A O 1
ATOM 1492 N N . ASN A 1 197 ? -18.740 -5.477 1.494 1.00 95.12 197 ASN A N 1
ATOM 1493 C CA . ASN A 1 197 ? -19.157 -4.665 2.641 1.00 95.12 197 ASN A CA 1
ATOM 1494 C C . ASN A 1 197 ? -18.190 -3.504 2.910 1.00 95.12 197 ASN A C 1
ATOM 1496 O O . ASN A 1 197 ? -18.628 -2.414 3.277 1.00 95.12 197 ASN A O 1
ATOM 1500 N N . THR A 1 198 ? -16.889 -3.722 2.708 1.00 95.69 198 THR A N 1
ATOM 1501 C CA . THR A 1 198 ? -15.834 -2.721 2.940 1.00 95.69 198 THR A CA 1
ATOM 1502 C C . THR A 1 198 ? -15.500 -1.890 1.700 1.00 95.69 198 THR A C 1
ATOM 1504 O O . THR A 1 198 ? -14.737 -0.931 1.795 1.00 95.69 198 THR A O 1
ATOM 1507 N N . ARG A 1 199 ? -16.088 -2.219 0.539 1.00 94.31 199 ARG A N 1
ATOM 1508 C CA . ARG A 1 199 ? -15.760 -1.649 -0.782 1.00 94.31 199 ARG A CA 1
ATOM 1509 C C . ARG A 1 199 ? -14.272 -1.779 -1.131 1.00 94.31 199 ARG A C 1
ATOM 1511 O O . ARG A 1 199 ? -13.706 -0.906 -1.792 1.00 94.31 199 ARG A O 1
ATOM 1518 N N . ALA A 1 200 ? -13.639 -2.853 -0.668 1.00 96.25 200 ALA A N 1
ATOM 1519 C CA . ALA A 1 200 ? -12.270 -3.189 -1.020 1.00 96.25 200 ALA A CA 1
ATOM 1520 C C . ALA A 1 200 ? -12.237 -4.001 -2.332 1.00 96.25 200 ALA A C 1
ATOM 1522 O O . ALA A 1 200 ? -13.152 -4.784 -2.595 1.00 96.25 200 ALA A O 1
ATOM 1523 N N . PRO A 1 201 ? -11.207 -3.831 -3.174 1.00 96.88 201 PRO A N 1
ATOM 1524 C CA . PRO A 1 201 ? -11.064 -4.588 -4.413 1.00 96.88 201 PRO A CA 1
ATOM 1525 C C . PRO A 1 201 ? -10.658 -6.044 -4.154 1.00 96.88 201 PRO A C 1
ATOM 1527 O O . PRO A 1 201 ? -9.963 -6.351 -3.185 1.00 96.88 201 PRO A O 1
ATOM 1530 N N . PHE A 1 202 ? -11.021 -6.936 -5.071 1.00 98.19 202 PHE A N 1
ATOM 1531 C CA . PHE A 1 202 ? -10.458 -8.279 -5.161 1.00 98.19 202 PHE A CA 1
ATOM 1532 C C . PHE A 1 202 ? -9.088 -8.215 -5.845 1.00 98.19 202 PHE A C 1
ATOM 1534 O O . PHE A 1 202 ? -8.982 -7.751 -6.983 1.00 98.19 202 PHE A O 1
ATOM 1541 N N . TRP A 1 203 ? -8.040 -8.665 -5.158 1.00 98.38 203 TRP A N 1
ATOM 1542 C CA . TRP A 1 203 ? -6.675 -8.681 -5.685 1.00 98.38 203 TRP A CA 1
ATOM 1543 C C . TRP A 1 203 ? -6.328 -10.036 -6.290 1.00 98.38 203 TRP A C 1
ATOM 1545 O O . TRP A 1 203 ? -6.500 -11.075 -5.647 1.00 98.38 203 TRP A O 1
ATOM 1555 N N . ILE A 1 204 ? -5.855 -10.017 -7.536 1.00 98.12 204 ILE A N 1
ATOM 1556 C CA . ILE A 1 204 ? -5.448 -11.211 -8.275 1.00 98.12 204 ILE A CA 1
ATOM 1557 C C . ILE A 1 204 ? -4.012 -11.086 -8.793 1.00 98.12 204 ILE A C 1
ATOM 1559 O O . ILE A 1 204 ? -3.644 -10.099 -9.428 1.00 98.12 204 ILE A O 1
ATOM 1563 N N . ASN A 1 205 ? -3.218 -12.121 -8.562 1.00 98.00 205 ASN A N 1
ATOM 1564 C CA . ASN A 1 205 ? -1.934 -12.359 -9.199 1.00 98.00 205 ASN A CA 1
ATOM 1565 C C . ASN A 1 205 ? -2.203 -13.084 -10.527 1.00 98.00 205 ASN A C 1
ATOM 1567 O O . ASN A 1 205 ? -2.648 -14.236 -10.544 1.00 98.00 205 ASN A O 1
ATOM 1571 N N . ALA A 1 206 ? -2.006 -12.388 -11.647 1.00 97.44 206 ALA A N 1
ATOM 1572 C CA . ALA A 1 206 ? -2.387 -12.859 -12.977 1.00 97.44 206 ALA A CA 1
ATOM 1573 C C . ALA A 1 206 ? -1.179 -12.844 -13.917 1.00 97.44 206 ALA A C 1
ATOM 1575 O O . ALA A 1 206 ? -0.710 -11.788 -14.336 1.00 97.44 206 ALA A O 1
ATOM 1576 N N . TYR A 1 207 ? -0.687 -14.031 -14.267 1.00 97.75 207 TYR A N 1
ATOM 1577 C CA . TYR A 1 207 ? 0.523 -14.209 -15.064 1.00 97.75 207 TYR A CA 1
ATOM 1578 C C . TYR A 1 207 ? 0.211 -14.987 -16.353 1.00 97.75 207 TYR A C 1
ATOM 1580 O O . TYR A 1 207 ? 0.084 -16.216 -16.322 1.00 97.75 207 TYR A O 1
ATOM 1588 N N . PRO A 1 208 ? 0.124 -14.310 -17.512 1.00 97.94 208 PRO A N 1
ATOM 1589 C CA . PRO A 1 208 ? 0.078 -14.965 -18.821 1.00 97.94 208 PRO A CA 1
ATOM 1590 C C . PRO A 1 208 ? 1.267 -15.901 -19.081 1.00 97.94 208 PRO A C 1
ATOM 1592 O O . PRO A 1 208 ? 1.114 -16.904 -19.777 1.00 97.94 208 PRO A O 1
ATOM 1595 N N . TYR A 1 209 ? 2.426 -15.603 -18.480 1.00 97.62 209 TYR A N 1
ATOM 1596 C CA . TYR A 1 209 ? 3.641 -16.413 -18.569 1.00 97.62 209 TYR A CA 1
ATOM 1597 C C . TYR A 1 209 ? 3.405 -17.885 -18.202 1.00 97.62 209 TYR A C 1
ATOM 1599 O O . TYR A 1 209 ? 3.744 -18.756 -18.997 1.00 97.62 209 TYR A O 1
ATOM 1607 N N . PHE A 1 210 ? 2.776 -18.182 -17.057 1.00 95.31 210 PHE A N 1
ATOM 1608 C CA . PHE A 1 210 ? 2.582 -19.574 -16.625 1.00 95.31 210 PHE A CA 1
ATOM 1609 C C . PHE A 1 210 ? 1.696 -20.365 -17.591 1.00 95.31 210 PHE A C 1
ATOM 1611 O O . PHE A 1 210 ? 2.015 -21.498 -17.933 1.00 95.31 210 PHE A O 1
ATOM 1618 N N . ALA A 1 211 ? 0.639 -19.741 -18.119 1.00 94.44 211 ALA A N 1
ATOM 1619 C CA . ALA A 1 211 ? -0.208 -20.383 -19.118 1.00 94.44 211 ALA A CA 1
ATOM 1620 C C . ALA A 1 211 ? 0.581 -20.715 -20.398 1.00 94.44 211 ALA A C 1
ATOM 1622 O O . ALA A 1 211 ? 0.434 -21.806 -20.948 1.00 94.44 211 ALA A O 1
ATOM 1623 N N . TYR A 1 212 ? 1.445 -19.802 -20.857 1.00 96.62 212 TYR A N 1
ATOM 1624 C CA . TYR A 1 212 ? 2.316 -20.058 -22.004 1.00 96.62 212 TYR A CA 1
ATOM 1625 C C . TYR A 1 212 ? 3.363 -21.139 -21.717 1.00 96.62 212 TYR A C 1
ATOM 1627 O O . TYR A 1 212 ? 3.502 -22.053 -22.526 1.00 96.62 212 TYR A O 1
ATOM 1635 N N . LYS A 1 213 ? 4.046 -21.079 -20.567 1.00 95.38 213 LYS A N 1
ATOM 1636 C CA . LYS A 1 213 ? 5.030 -22.079 -20.122 1.00 95.38 213 LYS A CA 1
ATOM 1637 C C . LYS A 1 213 ? 4.436 -23.491 -20.139 1.00 95.38 213 LYS A C 1
ATOM 1639 O O . LYS A 1 213 ? 5.058 -24.408 -20.669 1.00 95.38 213 LYS A O 1
ATOM 1644 N N . ASP A 1 214 ? 3.217 -23.651 -19.628 1.00 93.44 214 ASP A N 1
ATOM 1645 C CA . ASP A 1 214 ? 2.550 -24.953 -19.523 1.00 93.44 214 ASP A CA 1
ATOM 1646 C C . ASP A 1 214 ? 2.020 -25.479 -20.869 1.00 93.44 214 ASP A C 1
ATOM 1648 O O . ASP A 1 214 ? 1.763 -26.676 -21.027 1.00 93.44 214 ASP A O 1
ATOM 1652 N N . SER A 1 215 ? 1.777 -24.608 -21.853 1.00 93.31 215 SER A N 1
ATOM 1653 C CA . SER A 1 215 ? 1.160 -24.987 -23.134 1.00 93.31 215 SER A CA 1
ATOM 1654 C C . SER A 1 215 ? 1.608 -24.112 -24.320 1.00 93.31 215 SER A C 1
ATOM 1656 O O . SER A 1 215 ? 0.762 -23.560 -25.037 1.00 93.31 215 SER A O 1
ATOM 1658 N N . PRO A 1 216 ? 2.920 -24.054 -24.626 1.00 92.31 216 PRO A N 1
ATOM 1659 C CA . PRO A 1 216 ? 3.474 -23.133 -25.626 1.00 92.31 216 PRO A CA 1
ATOM 1660 C C . PRO A 1 216 ? 3.047 -23.474 -27.061 1.00 92.31 216 PRO A C 1
ATOM 1662 O O . PRO A 1 216 ? 3.073 -22.630 -27.949 1.00 92.31 216 PRO A O 1
ATOM 1665 N N . SER A 1 217 ? 2.615 -24.716 -27.307 1.00 92.44 217 SER A N 1
ATOM 1666 C CA . SER A 1 217 ? 2.099 -25.159 -28.608 1.00 92.44 217 SER A CA 1
ATOM 1667 C C . SER A 1 217 ? 0.635 -24.785 -28.855 1.00 92.44 217 SER A C 1
ATOM 1669 O O . SER A 1 217 ? 0.186 -24.811 -30.000 1.00 92.44 217 SER A O 1
ATOM 1671 N N . ARG A 1 218 ? -0.127 -24.470 -27.799 1.00 92.75 218 ARG A N 1
ATOM 1672 C CA . ARG A 1 218 ? -1.559 -24.132 -27.884 1.00 92.75 218 ARG A CA 1
ATOM 1673 C C . ARG A 1 218 ? -1.824 -22.648 -27.689 1.00 92.75 218 ARG A C 1
ATOM 1675 O O . ARG A 1 218 ? -2.813 -22.145 -28.214 1.00 92.75 218 ARG A O 1
ATOM 1682 N N . ILE A 1 219 ? -0.979 -21.971 -26.918 1.00 94.88 219 ILE A N 1
ATOM 1683 C CA . ILE A 1 219 ? -1.129 -20.559 -26.586 1.00 94.88 219 ILE A CA 1
ATOM 1684 C C . ILE A 1 219 ? -0.129 -19.762 -27.430 1.00 94.88 219 ILE A C 1
ATOM 1686 O O . ILE A 1 219 ? 1.074 -19.920 -27.238 1.00 94.88 219 ILE A O 1
ATOM 1690 N N . PRO A 1 220 ? -0.594 -18.913 -28.366 1.00 95.56 220 PRO A N 1
ATOM 1691 C CA . PRO A 1 220 ? 0.300 -18.100 -29.181 1.00 95.56 220 PRO A CA 1
ATOM 1692 C C . PRO A 1 220 ? 1.115 -17.133 -28.320 1.00 95.56 220 PRO A C 1
ATOM 1694 O O . PRO A 1 220 ? 0.554 -16.432 -27.477 1.00 95.56 220 PRO A O 1
ATOM 1697 N N . LEU A 1 221 ? 2.421 -17.046 -28.581 1.00 96.25 221 LEU A N 1
ATOM 1698 C CA . LEU A 1 221 ? 3.316 -16.141 -27.856 1.00 96.25 221 LEU A CA 1
ATOM 1699 C C . LEU A 1 221 ? 2.871 -14.673 -27.999 1.00 96.25 221 LEU A C 1
ATOM 1701 O O . LEU A 1 221 ? 2.798 -13.946 -27.013 1.00 96.25 221 LEU A O 1
ATOM 1705 N N . ASP A 1 222 ? 2.451 -14.257 -29.196 1.00 97.44 222 ASP A N 1
ATOM 1706 C CA . ASP A 1 222 ? 1.983 -12.884 -29.428 1.00 97.44 222 ASP A CA 1
ATOM 1707 C C . ASP A 1 222 ? 0.755 -12.505 -28.586 1.00 97.44 222 ASP A C 1
ATOM 1709 O O . ASP A 1 222 ? 0.622 -11.358 -28.159 1.00 97.44 222 ASP A O 1
ATOM 1713 N N . TYR A 1 223 ? -0.114 -13.476 -28.289 1.00 97.75 223 TYR A N 1
ATOM 1714 C CA . TYR A 1 223 ? -1.314 -13.271 -27.475 1.00 97.75 223 TYR A CA 1
ATOM 1715 C C . TYR A 1 223 ? -0.989 -13.024 -25.996 1.00 97.75 223 TYR A C 1
ATOM 1717 O O . TYR A 1 223 ? -1.663 -12.243 -25.320 1.00 97.75 223 TYR A O 1
ATOM 1725 N N . VAL A 1 224 ? 0.058 -13.663 -25.476 1.00 97.69 224 VAL A N 1
ATOM 1726 C CA . VAL A 1 224 ? 0.491 -13.482 -24.082 1.00 97.69 224 VAL A CA 1
ATOM 1727 C C . VAL A 1 224 ? 1.451 -12.308 -23.906 1.00 97.69 224 VAL A C 1
ATOM 1729 O O . VAL A 1 224 ? 1.537 -11.781 -22.805 1.00 97.69 224 VAL A O 1
ATOM 1732 N N . LEU A 1 225 ? 2.107 -11.854 -24.980 1.00 97.69 225 LEU A N 1
ATOM 1733 C CA . LEU A 1 225 ? 3.032 -10.715 -24.985 1.00 97.69 225 LEU A CA 1
ATOM 1734 C C . LEU A 1 225 ? 2.393 -9.369 -25.367 1.00 97.69 225 LEU A C 1
ATOM 1736 O O . LEU A 1 225 ? 3.103 -8.370 -25.474 1.00 97.69 225 LEU A O 1
ATOM 1740 N N . PHE A 1 226 ? 1.070 -9.316 -25.572 1.00 97.56 226 PHE A N 1
ATOM 1741 C CA . PHE A 1 226 ? 0.347 -8.133 -26.074 1.00 97.56 226 PHE A CA 1
ATOM 1742 C C . PHE A 1 226 ? 0.782 -7.661 -27.477 1.00 97.56 226 PHE A C 1
ATOM 1744 O O . PHE A 1 226 ? 0.536 -6.511 -27.850 1.00 97.56 226 PHE A O 1
ATOM 1751 N N . ASN A 1 227 ? 1.428 -8.521 -28.263 1.00 96.44 227 ASN A N 1
ATOM 1752 C CA . ASN A 1 227 ? 1.777 -8.199 -29.644 1.00 96.44 227 ASN A CA 1
ATOM 1753 C C . ASN A 1 227 ? 0.523 -8.221 -30.531 1.00 96.44 227 ASN A C 1
ATOM 1755 O O . ASN A 1 227 ? -0.466 -8.864 -30.177 1.00 96.44 227 ASN A O 1
ATOM 1759 N N . PRO A 1 228 ? 0.536 -7.569 -31.707 1.00 96.75 228 PRO A N 1
ATOM 1760 C CA . PRO A 1 228 ? -0.554 -7.685 -32.670 1.00 96.75 228 PRO A CA 1
ATOM 1761 C C . PRO A 1 228 ? -0.839 -9.151 -33.021 1.00 96.75 228 PRO A C 1
ATOM 1763 O O . PRO A 1 228 ? 0.017 -9.855 -33.547 1.00 96.75 228 PRO A O 1
ATOM 1766 N N . ASN A 1 229 ? -2.054 -9.612 -32.735 1.00 95.81 229 ASN A N 1
ATOM 1767 C CA . ASN A 1 229 ? -2.492 -10.978 -32.999 1.00 95.81 229 ASN A CA 1
ATOM 1768 C C . ASN A 1 229 ? -3.997 -11.004 -33.314 1.00 95.81 229 ASN A C 1
ATOM 1770 O O . ASN A 1 229 ? -4.690 -9.991 -33.215 1.00 95.81 229 ASN A O 1
ATOM 1774 N N . SER A 1 230 ? -4.513 -12.162 -33.720 1.00 93.62 230 SER A N 1
ATOM 1775 C CA . SER A 1 230 ? -5.935 -12.341 -34.047 1.00 93.62 230 SER A CA 1
ATOM 1776 C C . SER A 1 230 ? -6.858 -12.290 -32.822 1.00 93.62 230 SER A C 1
ATOM 1778 O O . SER A 1 230 ? -8.065 -12.088 -32.970 1.00 93.62 230 SER A O 1
ATOM 1780 N N . GLY A 1 231 ? -6.301 -12.412 -31.619 1.00 92.94 231 GLY A N 1
ATOM 1781 C CA . GLY A 1 231 ? -7.014 -12.471 -30.354 1.00 92.94 231 GLY A CA 1
ATOM 1782 C C . GLY A 1 231 ? -7.908 -13.699 -30.239 1.00 92.94 231 GLY A C 1
ATOM 1783 O O . GLY A 1 231 ? -7.912 -14.605 -31.073 1.00 92.94 231 GLY A O 1
ATOM 1784 N N . ILE A 1 232 ? -8.703 -13.715 -29.179 1.00 93.62 232 ILE A N 1
ATOM 1785 C CA . ILE A 1 232 ? -9.695 -14.745 -28.902 1.00 93.62 232 ILE A CA 1
ATOM 1786 C C . ILE A 1 232 ? -11.046 -14.060 -28.740 1.00 93.62 232 ILE A C 1
ATOM 1788 O O . ILE A 1 232 ? -11.191 -13.133 -27.949 1.00 93.62 232 ILE A O 1
ATOM 1792 N N . VAL A 1 233 ? -12.054 -14.531 -29.472 1.00 96.12 233 VAL A N 1
ATOM 1793 C CA . VAL A 1 233 ? -13.440 -14.095 -29.272 1.00 96.12 233 VAL A CA 1
ATOM 1794 C C . VAL A 1 233 ? -14.118 -15.055 -28.309 1.00 96.12 233 VAL A C 1
ATOM 1796 O O . VAL A 1 233 ? -14.194 -16.256 -28.573 1.00 96.12 233 VAL A O 1
ATOM 1799 N N . ASP A 1 234 ? -14.640 -14.528 -27.208 1.00 95.31 234 ASP A N 1
ATOM 1800 C CA . ASP A 1 234 ? -15.464 -15.307 -26.295 1.00 95.31 234 ASP A CA 1
ATOM 1801 C C . ASP A 1 234 ? -16.749 -15.768 -27.020 1.00 95.31 234 ASP A C 1
ATOM 1803 O O . ASP A 1 234 ? -17.507 -14.940 -27.545 1.00 95.31 234 ASP A O 1
ATOM 1807 N N . PRO A 1 235 ? -17.031 -17.083 -27.081 1.00 93.62 235 PRO A N 1
ATOM 1808 C CA . PRO A 1 235 ? -18.134 -17.613 -27.872 1.00 93.62 235 PRO A CA 1
ATOM 1809 C C . PRO A 1 235 ? -19.512 -17.213 -27.333 1.00 93.62 235 PRO A C 1
ATOM 1811 O O . PRO A 1 235 ? -20.472 -17.211 -28.111 1.00 93.62 235 PRO A O 1
ATOM 1814 N N . TYR A 1 236 ? -19.624 -16.849 -26.055 1.00 92.50 236 TYR A N 1
ATOM 1815 C CA . TYR A 1 236 ? -20.885 -16.506 -25.403 1.00 92.50 236 TYR A CA 1
ATOM 1816 C C . TYR A 1 236 ? -21.112 -14.996 -25.372 1.00 92.50 236 TYR A C 1
ATOM 1818 O O . TYR A 1 236 ? -22.173 -14.533 -25.786 1.00 92.50 236 TYR A O 1
ATOM 1826 N N . THR A 1 237 ? -20.121 -14.221 -24.931 1.00 94.31 237 THR A N 1
ATOM 1827 C CA . THR A 1 237 ? -20.261 -12.760 -24.766 1.00 94.31 237 THR A CA 1
ATOM 1828 C C . THR A 1 237 ? -19.929 -11.983 -26.031 1.00 94.31 237 THR A C 1
ATOM 1830 O O . THR A 1 237 ? -20.295 -10.815 -26.135 1.00 94.31 237 THR A O 1
ATOM 1833 N N . LYS A 1 238 ? -19.260 -12.623 -26.999 1.00 96.69 238 LYS A N 1
ATOM 1834 C CA . LYS A 1 238 ? -18.737 -12.006 -28.231 1.00 96.69 238 LYS A CA 1
ATOM 1835 C C . LYS A 1 238 ? -17.683 -10.926 -27.988 1.00 96.69 238 LYS A C 1
ATOM 1837 O O . LYS A 1 238 ? -17.329 -10.208 -28.919 1.00 96.69 238 LYS A O 1
ATOM 1842 N N . LEU A 1 239 ? -17.160 -10.830 -26.766 1.00 97.00 239 LEU A N 1
ATOM 1843 C CA . LEU A 1 239 ? -16.050 -9.942 -26.452 1.00 97.00 239 LEU A CA 1
ATOM 1844 C C . LEU A 1 239 ? -14.772 -10.469 -27.105 1.00 97.00 239 LEU A C 1
ATOM 1846 O O . LEU A 1 239 ? -14.474 -11.663 -27.037 1.00 97.00 239 LEU A O 1
ATOM 1850 N N . HIS A 1 240 ? -14.034 -9.570 -27.751 1.00 97.50 240 HIS A N 1
ATOM 1851 C CA . HIS A 1 240 ? -12.731 -9.865 -28.332 1.00 97.50 240 HIS A CA 1
ATOM 1852 C C . HIS A 1 240 ? -11.638 -9.524 -27.324 1.00 97.50 240 HIS A C 1
ATOM 1854 O O . HIS A 1 240 ? -11.576 -8.409 -26.810 1.00 97.50 240 HIS A O 1
ATOM 1860 N N . TYR A 1 241 ? -10.795 -10.508 -27.041 1.00 97.81 241 TYR A N 1
ATOM 1861 C CA . TYR A 1 241 ? -9.625 -10.392 -26.190 1.00 97.81 241 TYR A CA 1
ATOM 1862 C C . TYR A 1 241 ? -8.390 -10.455 -27.073 1.00 97.81 241 TYR A C 1
ATOM 1864 O O . TYR A 1 241 ? -8.043 -11.518 -27.578 1.00 97.81 241 TYR A O 1
ATOM 1872 N N . ASP A 1 242 ? -7.713 -9.329 -27.249 1.00 97.00 242 ASP A N 1
ATOM 1873 C CA . ASP A 1 242 ? -6.452 -9.246 -27.992 1.00 97.00 242 ASP A CA 1
ATOM 1874 C C . ASP A 1 242 ? -5.234 -9.695 -27.164 1.00 97.00 242 ASP A C 1
ATOM 1876 O O . ASP A 1 242 ? -4.143 -9.840 -27.704 1.00 97.00 242 ASP A O 1
ATOM 1880 N N . ASN A 1 243 ? -5.403 -9.928 -25.859 1.00 97.94 243 ASN A N 1
ATOM 1881 C CA . ASN A 1 243 ? -4.345 -10.377 -24.960 1.00 97.94 243 ASN A CA 1
ATOM 1882 C C . ASN A 1 243 ? -4.878 -11.275 -23.836 1.00 97.94 243 ASN A C 1
ATOM 1884 O O . ASN A 1 243 ? -6.057 -11.207 -23.466 1.00 97.94 243 ASN A O 1
ATOM 1888 N N . MET A 1 244 ? -3.992 -12.093 -23.266 1.00 97.94 244 MET A N 1
ATOM 1889 C CA . MET A 1 244 ? -4.358 -13.039 -22.212 1.00 97.94 244 MET A CA 1
ATOM 1890 C C . MET A 1 244 ? -4.593 -12.393 -20.843 1.00 97.94 244 MET A C 1
ATOM 1892 O O . MET A 1 244 ? -5.484 -12.850 -20.131 1.00 97.94 244 MET A O 1
ATOM 1896 N N . LEU A 1 245 ? -3.855 -11.345 -20.456 1.00 98.38 245 LEU A N 1
ATOM 1897 C CA . LEU A 1 245 ? -4.024 -10.732 -19.129 1.00 98.38 245 LEU A CA 1
ATOM 1898 C C . LEU A 1 245 ? -5.464 -10.239 -18.935 1.00 98.38 245 LEU A C 1
ATOM 1900 O O . LEU A 1 245 ? -6.094 -10.529 -17.921 1.00 98.38 245 LEU A O 1
ATOM 1904 N N . TYR A 1 246 ? -6.026 -9.551 -19.931 1.00 98.00 246 TYR A N 1
ATOM 1905 C CA . TYR A 1 246 ? -7.399 -9.043 -19.853 1.00 98.00 246 TYR A CA 1
ATOM 1906 C C . TYR A 1 246 ? -8.428 -10.174 -19.874 1.00 98.00 246 TYR A C 1
ATOM 1908 O O . TYR A 1 246 ? -9.453 -10.077 -19.204 1.00 98.00 246 TYR A O 1
ATOM 1916 N N . ALA A 1 247 ? -8.139 -11.268 -20.584 1.00 98.12 247 ALA A N 1
ATOM 1917 C CA . ALA A 1 247 ? -8.963 -12.472 -20.556 1.00 98.12 247 ALA A CA 1
ATOM 1918 C C . ALA A 1 247 ? -8.961 -13.137 -19.168 1.00 98.12 247 ALA A C 1
ATOM 1920 O O . ALA A 1 247 ? -10.020 -13.521 -18.674 1.00 98.12 247 ALA A O 1
ATOM 1921 N N . GLN A 1 248 ? -7.800 -13.226 -18.510 1.00 98.44 248 GLN A N 1
ATOM 1922 C CA . GLN A 1 248 ? -7.667 -13.764 -17.152 1.00 98.44 248 GLN A CA 1
ATOM 1923 C C . GLN A 1 248 ? -8.399 -12.890 -16.125 1.00 98.44 248 GLN A C 1
ATOM 1925 O O . GLN A 1 248 ? -9.139 -13.415 -15.293 1.00 98.44 248 GLN A O 1
ATOM 1930 N N . VAL A 1 249 ? -8.248 -11.564 -16.204 1.00 98.38 249 VAL A N 1
ATOM 1931 C CA . VAL A 1 249 ? -8.948 -10.624 -15.314 1.00 98.38 249 VAL A CA 1
ATOM 1932 C C . VAL A 1 249 ? -10.460 -10.724 -15.494 1.00 98.38 249 VAL A C 1
ATOM 1934 O O . VAL A 1 249 ? -11.182 -10.852 -14.506 1.00 98.38 249 VAL A O 1
ATOM 1937 N N . ASP A 1 250 ? -10.957 -10.741 -16.731 1.00 98.31 250 ASP A N 1
ATOM 1938 C CA . ASP A 1 250 ? -12.394 -10.871 -16.970 1.00 98.31 250 ASP A CA 1
ATOM 1939 C C . ASP A 1 250 ? -12.933 -12.239 -16.544 1.00 98.31 250 ASP A C 1
ATOM 1941 O O . ASP A 1 250 ? -14.052 -12.306 -16.040 1.00 98.31 250 ASP A O 1
ATOM 1945 N N . ALA A 1 251 ? -12.144 -13.314 -16.638 1.00 98.44 251 ALA A N 1
ATOM 1946 C CA . ALA A 1 251 ? -12.525 -14.609 -16.075 1.00 98.44 251 ALA A CA 1
ATOM 1947 C C . ALA A 1 251 ? -12.761 -14.535 -14.557 1.00 98.44 251 ALA A C 1
ATOM 1949 O O . ALA A 1 251 ? -13.737 -15.099 -14.052 1.00 98.44 251 ALA A O 1
ATOM 1950 N N . VAL A 1 252 ? -11.931 -13.783 -13.827 1.00 98.25 252 VAL A N 1
ATOM 1951 C CA . VAL A 1 252 ? -12.156 -13.505 -12.399 1.00 98.25 252 VAL A CA 1
ATOM 1952 C C . VAL A 1 252 ? -13.421 -12.668 -12.207 1.00 98.25 252 VAL A C 1
ATOM 1954 O O . VAL A 1 252 ? -14.252 -13.010 -11.368 1.00 98.25 252 VAL A O 1
ATOM 1957 N N . VAL A 1 253 ? -13.627 -11.617 -13.008 1.00 97.94 253 VAL A N 1
ATOM 1958 C CA . VAL A 1 253 ? -14.841 -10.781 -12.935 1.00 97.94 253 VAL A CA 1
ATOM 1959 C C . VAL A 1 253 ? -16.107 -11.616 -13.155 1.00 97.94 253 VAL A C 1
ATOM 1961 O O . VAL A 1 253 ? -17.081 -11.459 -12.414 1.00 97.94 253 VAL A O 1
ATOM 1964 N N . PHE A 1 254 ? -16.108 -12.541 -14.117 1.00 97.88 254 PHE A N 1
ATOM 1965 C CA . PHE A 1 254 ? -17.224 -13.461 -14.341 1.00 97.88 254 PHE A CA 1
ATOM 1966 C C . PHE A 1 254 ? -17.432 -14.417 -13.164 1.00 97.88 254 PHE A C 1
ATOM 1968 O O . PHE A 1 254 ? -18.576 -14.602 -12.741 1.00 97.88 254 PHE A O 1
ATOM 1975 N N . ALA A 1 255 ? -16.361 -14.969 -12.587 1.00 97.38 255 ALA A N 1
ATOM 1976 C CA . ALA A 1 255 ? -16.448 -15.839 -11.413 1.00 97.38 255 ALA A CA 1
ATOM 1977 C C . ALA A 1 255 ? -17.058 -15.112 -10.201 1.00 97.38 255 ALA A C 1
ATOM 1979 O O . ALA A 1 255 ? -17.986 -15.622 -9.572 1.00 97.38 255 ALA A O 1
ATOM 1980 N N . VAL A 1 256 ? -16.602 -13.887 -9.927 1.00 97.12 256 VAL A N 1
ATOM 1981 C CA . VAL A 1 256 ? -17.126 -13.013 -8.864 1.00 97.12 256 VAL A CA 1
ATOM 1982 C C . VAL A 1 256 ? -18.591 -12.642 -9.122 1.00 97.12 256 VAL A C 1
ATOM 1984 O O . VAL A 1 256 ? -19.430 -12.715 -8.221 1.00 97.12 256 VAL A O 1
ATOM 1987 N N . THR A 1 257 ? -18.936 -12.312 -10.369 1.00 95.19 257 THR A N 1
ATOM 1988 C CA . THR A 1 257 ? -20.311 -11.967 -10.766 1.00 95.19 257 THR A CA 1
ATOM 1989 C C . THR A 1 257 ? -21.268 -13.144 -10.583 1.00 95.19 257 THR A C 1
ATOM 1991 O O . THR A 1 257 ? -22.376 -12.958 -10.082 1.00 95.19 257 THR A O 1
ATOM 1994 N N . ARG A 1 258 ? -20.844 -14.371 -10.915 1.00 92.62 258 ARG A N 1
ATOM 1995 C CA . ARG A 1 258 ? -21.643 -15.595 -10.711 1.00 92.62 258 ARG A CA 1
ATOM 1996 C C . ARG A 1 258 ? -21.929 -15.887 -9.239 1.00 92.62 258 ARG A C 1
ATOM 1998 O O . ARG A 1 258 ? -22.942 -16.511 -8.945 1.00 92.62 258 ARG A O 1
ATOM 2005 N N . MET A 1 259 ? -21.076 -15.419 -8.331 1.00 91.31 259 MET A N 1
ATOM 2006 C CA . MET A 1 259 ? -21.304 -15.505 -6.885 1.00 91.31 259 MET A CA 1
ATOM 2007 C C . MET A 1 259 ? -22.178 -14.366 -6.333 1.00 91.31 259 MET A C 1
ATOM 2009 O O . MET A 1 259 ? -22.414 -14.319 -5.132 1.00 91.31 259 MET A O 1
ATOM 2013 N N . GLY A 1 260 ? -22.680 -13.466 -7.187 1.00 91.62 260 GLY A N 1
ATOM 2014 C CA . GLY A 1 260 ? -23.574 -12.371 -6.798 1.00 91.62 260 GLY A CA 1
ATOM 2015 C C . GLY A 1 260 ? -22.875 -11.045 -6.483 1.00 91.62 260 GLY A C 1
ATOM 2016 O O . GLY A 1 260 ? -23.542 -10.105 -6.063 1.00 91.62 260 GLY A O 1
ATOM 2017 N N . PHE A 1 261 ? -21.565 -10.932 -6.724 1.00 94.69 261 PHE A N 1
ATOM 2018 C CA . PHE A 1 261 ? -20.752 -9.764 -6.353 1.00 94.69 261 PHE A CA 1
ATOM 2019 C C . PHE A 1 261 ? -20.279 -8.946 -7.568 1.00 94.69 261 PHE A C 1
ATOM 2021 O O . PHE A 1 261 ? -19.158 -8.450 -7.603 1.00 94.69 261 PHE A O 1
ATOM 2028 N N . GLY A 1 262 ? -21.123 -8.798 -8.594 1.00 87.44 262 GLY A N 1
ATOM 2029 C CA . GLY A 1 262 ? -20.730 -8.204 -9.883 1.00 87.44 262 GLY A CA 1
ATOM 2030 C C . GLY A 1 262 ? -20.256 -6.743 -9.845 1.00 87.44 262 GLY A C 1
ATOM 2031 O O . GLY A 1 262 ? -19.574 -6.310 -10.771 1.00 87.44 262 GLY A O 1
ATOM 2032 N N . GLU A 1 263 ? -20.572 -5.990 -8.786 1.00 88.19 263 GLU A N 1
ATOM 2033 C CA . GLU A 1 263 ? -20.097 -4.609 -8.589 1.00 88.19 263 GLU A CA 1
ATOM 2034 C C . GLU A 1 263 ? -18.671 -4.530 -8.021 1.00 88.19 263 GLU A C 1
ATOM 2036 O O . GLU A 1 263 ? -18.079 -3.451 -7.995 1.00 88.19 263 GLU A O 1
ATOM 2041 N N . LEU A 1 264 ? -18.097 -5.654 -7.576 1.00 94.12 264 LEU A N 1
ATOM 2042 C CA . LEU A 1 264 ? -16.772 -5.670 -6.972 1.00 94.12 264 LEU A CA 1
ATOM 2043 C C . LEU A 1 264 ? -15.695 -5.313 -8.008 1.00 94.12 264 LEU A C 1
ATOM 2045 O O . LEU A 1 264 ? -15.685 -5.802 -9.148 1.00 94.12 264 LEU A O 1
ATOM 2049 N N . GLU A 1 265 ? -14.776 -4.436 -7.611 1.00 95.31 265 GLU A N 1
ATOM 2050 C CA . GLU A 1 265 ? -13.597 -4.103 -8.403 1.00 95.31 265 GLU A CA 1
ATOM 2051 C C . GLU A 1 265 ? -12.579 -5.246 -8.330 1.00 95.31 265 GLU A C 1
ATOM 2053 O O . GLU A 1 265 ? -12.350 -5.807 -7.262 1.00 95.31 265 GLU A O 1
ATOM 2058 N N . VAL A 1 266 ? -11.956 -5.574 -9.463 1.00 97.25 266 VAL A N 1
ATOM 2059 C CA . VAL A 1 266 ? -10.843 -6.526 -9.541 1.00 97.25 266 VAL A CA 1
ATOM 2060 C C . VAL A 1 266 ? -9.599 -5.739 -9.936 1.00 97.25 266 VAL A C 1
ATOM 2062 O O . VAL A 1 266 ? -9.636 -4.996 -10.917 1.00 97.25 266 VAL A O 1
ATOM 2065 N N . LYS A 1 267 ? -8.513 -5.890 -9.177 1.00 97.31 267 LYS A N 1
ATOM 2066 C CA . LYS A 1 267 ? -7.206 -5.293 -9.487 1.00 97.31 267 LYS A CA 1
ATOM 2067 C C . LYS A 1 267 ? -6.145 -6.379 -9.582 1.00 97.31 267 LYS A C 1
ATOM 2069 O O . LYS A 1 267 ? -6.222 -7.381 -8.871 1.00 97.31 267 LYS A O 1
ATOM 2074 N N . VAL A 1 268 ? -5.148 -6.158 -10.429 1.00 98.38 268 VAL A N 1
ATOM 2075 C CA . VAL A 1 268 ? -4.019 -7.077 -10.581 1.00 98.38 268 VAL A CA 1
ATOM 2076 C C . VAL A 1 268 ? -2.947 -6.694 -9.566 1.00 98.38 268 VAL A C 1
ATOM 2078 O O . VAL A 1 268 ? -2.333 -5.636 -9.687 1.00 98.38 268 VAL A O 1
ATOM 2081 N N . SER A 1 269 ? -2.752 -7.523 -8.544 1.00 97.50 269 SER A N 1
ATOM 2082 C CA . SER A 1 269 ? -1.776 -7.289 -7.471 1.00 97.50 269 SER A CA 1
ATOM 2083 C C . SER A 1 269 ? -0.357 -7.699 -7.843 1.00 97.50 269 SER A C 1
ATOM 2085 O O . SER A 1 269 ? 0.582 -7.205 -7.211 1.00 97.50 269 SER A O 1
ATOM 2087 N N . GLU A 1 270 ? -0.220 -8.569 -8.847 1.00 98.00 270 GLU A N 1
ATOM 2088 C CA . GLU A 1 270 ? 1.042 -8.959 -9.471 1.00 98.00 270 GLU A CA 1
ATOM 2089 C C . GLU A 1 270 ? 0.818 -9.445 -10.908 1.00 98.00 270 GLU A C 1
ATOM 2091 O O . GLU A 1 270 ? -0.117 -10.202 -11.193 1.00 98.00 270 GLU A O 1
ATOM 2096 N N . THR A 1 271 ? 1.707 -9.039 -11.809 1.00 98.38 271 THR A N 1
ATOM 2097 C CA . THR A 1 271 ? 1.869 -9.623 -13.141 1.00 98.38 271 THR A CA 1
ATOM 2098 C C . THR A 1 271 ? 3.255 -9.300 -13.679 1.00 98.38 271 THR A C 1
ATOM 2100 O O . THR A 1 271 ? 3.762 -8.206 -13.455 1.00 98.38 271 THR A O 1
ATOM 2103 N N . GLY A 1 272 ? 3.877 -10.209 -14.414 1.00 97.12 272 GLY A N 1
ATOM 2104 C CA . GLY A 1 272 ? 5.229 -10.006 -14.917 1.00 97.12 272 GLY A CA 1
ATOM 2105 C C . GLY A 1 272 ? 5.679 -11.138 -15.820 1.00 97.12 272 GLY A C 1
ATOM 2106 O O . GLY A 1 272 ? 4.930 -12.084 -16.077 1.00 97.12 272 GLY A O 1
ATOM 2107 N N . TRP A 1 273 ? 6.916 -11.036 -16.293 1.00 98.25 273 TRP A N 1
ATOM 2108 C CA . TRP A 1 273 ? 7.524 -12.034 -17.159 1.00 98.25 273 TRP A CA 1
ATOM 2109 C C . TRP A 1 273 ? 9.019 -12.168 -16.838 1.00 98.25 273 TRP A C 1
ATOM 2111 O O . TRP A 1 273 ? 9.718 -11.153 -16.829 1.00 98.25 273 TRP A O 1
ATOM 2121 N N . PRO A 1 274 ? 9.530 -13.384 -16.572 1.00 97.69 274 PRO A N 1
ATOM 2122 C CA . PRO A 1 274 ? 10.922 -13.571 -16.186 1.00 97.69 274 PRO A CA 1
ATOM 2123 C C . PRO A 1 274 ? 11.861 -13.442 -17.392 1.00 97.69 274 PRO A C 1
ATOM 2125 O O . PRO A 1 274 ? 11.626 -14.015 -18.458 1.00 97.69 274 PRO A O 1
ATOM 2128 N N . SER A 1 275 ? 12.966 -12.725 -17.208 1.00 97.00 275 SER A N 1
ATOM 2129 C CA . SER A 1 275 ? 14.002 -12.505 -18.230 1.00 97.00 275 SER A CA 1
ATOM 2130 C C . SER A 1 275 ? 14.935 -13.703 -18.431 1.00 97.00 275 SER A C 1
ATOM 2132 O O . SER A 1 275 ? 15.650 -13.784 -19.432 1.00 97.00 275 SER A O 1
ATOM 2134 N N . LYS A 1 276 ? 14.927 -14.659 -17.499 1.00 96.06 276 LYS A N 1
ATOM 2135 C CA . LYS A 1 276 ? 15.748 -15.871 -17.543 1.00 96.06 276 LYS A CA 1
ATOM 2136 C C . LYS A 1 276 ? 15.113 -16.961 -16.690 1.00 96.06 276 LYS A C 1
ATOM 2138 O O . LYS A 1 276 ? 14.733 -16.680 -15.562 1.00 96.06 276 LYS A O 1
ATOM 2143 N N . GLY A 1 277 ? 15.046 -18.186 -17.198 1.00 94.69 277 GLY A N 1
ATOM 2144 C CA . GLY A 1 277 ? 14.532 -19.352 -16.472 1.00 94.69 277 GLY A CA 1
ATOM 2145 C C . GLY A 1 277 ? 15.402 -20.593 -16.650 1.00 94.69 277 GLY A C 1
ATOM 2146 O O . GLY A 1 277 ? 16.454 -20.539 -17.297 1.00 94.69 277 GLY A O 1
ATOM 2147 N N . ASP A 1 278 ? 14.973 -21.699 -16.045 1.00 94.00 278 ASP A N 1
ATOM 2148 C CA . ASP A 1 278 ? 15.575 -23.022 -16.251 1.00 94.00 278 ASP A CA 1
ATOM 2149 C C . ASP A 1 278 ? 15.241 -23.590 -17.649 1.00 94.00 278 ASP A C 1
ATOM 2151 O O . ASP A 1 278 ? 14.479 -23.008 -18.423 1.00 94.00 278 ASP A O 1
ATOM 2155 N N . GLN A 1 279 ? 15.844 -24.724 -18.026 1.00 90.06 279 GLN A N 1
ATOM 2156 C CA . GLN A 1 279 ? 15.699 -25.289 -19.382 1.00 90.06 279 GLN A CA 1
ATOM 2157 C C . GLN A 1 279 ? 14.258 -25.692 -19.736 1.00 90.06 279 GLN A C 1
ATOM 2159 O O . GLN A 1 279 ? 13.896 -25.712 -20.912 1.00 90.06 279 GLN A O 1
ATOM 2164 N N . ASP A 1 280 ? 13.448 -26.023 -18.736 1.00 90.19 280 ASP A N 1
ATOM 2165 C CA . ASP A 1 280 ? 12.035 -26.389 -18.846 1.00 90.19 280 ASP A CA 1
ATOM 2166 C C . ASP A 1 280 ? 11.085 -25.180 -18.745 1.00 90.19 280 ASP A C 1
ATOM 2168 O O . ASP A 1 280 ? 9.869 -25.319 -18.881 1.00 90.19 280 ASP A O 1
ATOM 2172 N N . GLU A 1 281 ? 11.618 -23.970 -18.571 1.00 93.00 281 GLU A N 1
ATOM 2173 C CA . GLU A 1 281 ? 10.854 -22.729 -18.428 1.00 93.00 281 GLU A CA 1
ATOM 2174 C C . GLU A 1 281 ? 10.683 -22.001 -19.761 1.00 93.00 281 GLU A C 1
ATOM 2176 O O . GLU A 1 281 ? 11.178 -20.894 -19.992 1.00 93.00 281 GLU A O 1
ATOM 2181 N N . VAL A 1 282 ? 9.965 -22.656 -20.674 1.00 92.44 282 VAL A N 1
ATOM 2182 C CA . VAL A 1 282 ? 9.745 -22.151 -22.032 1.00 92.44 282 VAL A CA 1
ATOM 2183 C C . VAL A 1 282 ? 9.113 -20.757 -21.996 1.00 92.44 282 VAL A C 1
ATOM 2185 O O . VAL A 1 282 ? 8.052 -20.542 -21.419 1.00 92.44 282 VAL A O 1
ATOM 2188 N N . GLY A 1 283 ? 9.766 -19.807 -22.667 1.00 92.88 283 GLY A N 1
ATOM 2189 C CA . GLY A 1 283 ? 9.332 -18.413 -22.739 1.00 92.88 283 GLY A CA 1
ATOM 2190 C C . GLY A 1 283 ? 10.069 -17.471 -21.785 1.00 92.88 283 GLY A C 1
ATOM 2191 O O . GLY A 1 283 ? 10.045 -16.269 -22.047 1.00 92.88 283 GLY A O 1
ATOM 2192 N N . ALA A 1 284 ? 10.767 -17.971 -20.759 1.00 96.50 284 ALA A N 1
ATOM 2193 C CA . ALA A 1 284 ? 11.586 -17.154 -19.858 1.00 96.50 284 ALA A CA 1
ATOM 2194 C C . ALA A 1 284 ? 12.867 -16.669 -20.559 1.00 96.50 284 ALA A C 1
ATOM 2196 O O . ALA A 1 284 ? 13.910 -17.324 -20.532 1.00 96.50 284 ALA A O 1
ATOM 2197 N N . ALA A 1 285 ? 12.768 -15.527 -21.232 1.00 95.00 285 ALA A N 1
ATOM 2198 C CA . ALA A 1 285 ? 13.831 -14.939 -22.032 1.00 95.00 285 ALA A CA 1
ATOM 2199 C C . ALA A 1 285 ? 13.776 -13.412 -21.947 1.00 95.00 285 ALA A C 1
ATOM 2201 O O . ALA A 1 285 ? 12.693 -12.832 -21.843 1.00 95.00 285 ALA A O 1
ATOM 2202 N N . LEU A 1 286 ? 14.943 -12.774 -22.045 1.00 94.19 286 LEU A N 1
ATOM 2203 C CA . LEU A 1 286 ? 15.101 -11.327 -21.895 1.00 94.19 286 LEU A CA 1
ATOM 2204 C C . LEU A 1 286 ? 14.227 -10.550 -22.888 1.00 94.19 286 LEU A C 1
ATOM 2206 O O . LEU A 1 286 ? 13.516 -9.638 -22.485 1.00 94.19 286 LEU A O 1
ATOM 2210 N N . GLU A 1 287 ? 14.197 -10.982 -24.150 1.00 95.00 287 GLU A N 1
ATOM 2211 C CA . GLU A 1 287 ? 13.372 -10.374 -25.201 1.00 95.00 287 GLU A CA 1
ATOM 2212 C C . GLU A 1 287 ? 11.867 -10.451 -24.881 1.00 95.00 287 GLU A C 1
ATOM 2214 O O . GLU A 1 287 ? 11.143 -9.468 -25.022 1.00 95.00 287 GLU A O 1
ATOM 2219 N N . ASN A 1 288 ? 11.387 -11.589 -24.372 1.00 97.25 288 ASN A N 1
ATOM 2220 C CA . ASN A 1 288 ? 9.976 -11.748 -24.014 1.00 97.25 288 ASN A CA 1
ATOM 2221 C C . ASN A 1 288 ? 9.600 -10.902 -22.790 1.00 97.25 288 ASN A C 1
ATOM 2223 O O . ASN A 1 288 ? 8.527 -10.297 -22.776 1.00 97.25 288 ASN A O 1
ATOM 2227 N N . ALA A 1 289 ? 10.484 -10.829 -21.789 1.00 97.19 289 ALA A N 1
ATOM 2228 C CA . ALA A 1 289 ? 10.280 -9.996 -20.607 1.00 97.19 289 ALA A CA 1
ATOM 2229 C C . ALA A 1 289 ? 10.210 -8.507 -20.966 1.00 97.19 289 ALA A C 1
ATOM 2231 O O . ALA A 1 289 ? 9.297 -7.799 -20.534 1.00 97.19 289 ALA A O 1
ATOM 2232 N N . GLU A 1 290 ? 11.120 -8.061 -21.832 1.00 95.44 290 GLU A N 1
ATOM 2233 C CA . GLU A 1 290 ? 11.132 -6.711 -22.386 1.00 95.44 290 GLU A CA 1
ATOM 2234 C C . GLU A 1 290 ? 9.826 -6.393 -23.121 1.00 95.44 290 GLU A C 1
ATOM 2236 O O . GLU A 1 290 ? 9.186 -5.379 -22.832 1.00 95.44 290 GLU A O 1
ATOM 2241 N N . ILE A 1 291 ? 9.391 -7.265 -24.038 1.00 95.88 291 ILE A N 1
ATOM 2242 C CA . ILE A 1 291 ? 8.160 -7.069 -24.816 1.00 95.88 291 ILE A CA 1
ATOM 2243 C C . ILE A 1 291 ? 6.935 -7.018 -23.897 1.00 95.88 291 ILE A C 1
ATOM 2245 O O . ILE A 1 291 ? 6.142 -6.077 -24.005 1.00 95.88 291 ILE A O 1
ATOM 2249 N N . TYR A 1 292 ? 6.785 -7.990 -22.992 1.00 97.88 292 TYR A N 1
ATOM 2250 C CA . TYR A 1 292 ? 5.638 -8.078 -22.089 1.00 97.88 292 TYR A CA 1
ATOM 2251 C C . TYR A 1 292 ? 5.510 -6.815 -21.235 1.00 97.88 292 TYR A C 1
ATOM 2253 O O . TYR A 1 292 ? 4.475 -6.142 -21.260 1.00 97.88 292 TYR A O 1
ATOM 2261 N N . ASN A 1 293 ? 6.585 -6.453 -20.530 1.00 96.12 293 ASN A N 1
ATOM 2262 C CA . ASN A 1 293 ? 6.576 -5.327 -19.605 1.00 96.12 293 ASN A CA 1
ATOM 2263 C C . ASN A 1 293 ? 6.428 -3.995 -20.349 1.00 96.12 293 ASN A C 1
ATOM 2265 O O . ASN A 1 293 ? 5.612 -3.165 -19.948 1.00 96.12 293 ASN A O 1
ATOM 2269 N N . ARG A 1 294 ? 7.110 -3.795 -21.485 1.00 94.69 294 ARG A N 1
ATOM 2270 C CA . ARG A 1 294 ? 6.952 -2.584 -22.312 1.00 94.69 294 ARG A CA 1
ATOM 2271 C C . ARG A 1 294 ? 5.528 -2.417 -22.824 1.00 94.69 294 ARG A C 1
ATOM 2273 O O . ARG A 1 294 ? 4.978 -1.314 -22.772 1.00 94.69 294 ARG A O 1
ATOM 2280 N N . ASN A 1 295 ? 4.919 -3.485 -23.333 1.00 95.69 295 ASN A N 1
ATOM 2281 C CA . ASN A 1 295 ? 3.559 -3.413 -23.854 1.00 95.69 295 ASN A CA 1
ATOM 2282 C C . ASN A 1 295 ? 2.543 -3.193 -22.727 1.00 95.69 295 ASN A C 1
ATOM 2284 O O . ASN A 1 295 ? 1.645 -2.362 -22.885 1.00 95.69 295 ASN A O 1
ATOM 2288 N N . LEU A 1 296 ? 2.726 -3.838 -21.570 1.00 94.94 296 LEU A N 1
ATOM 2289 C CA . LEU A 1 296 ? 1.919 -3.582 -20.378 1.00 94.94 296 LEU A CA 1
ATOM 2290 C C . LEU A 1 296 ? 2.004 -2.107 -19.961 1.00 94.94 296 LEU A C 1
ATOM 2292 O O . LEU A 1 296 ? 0.965 -1.461 -19.815 1.00 94.94 296 LEU A O 1
ATOM 2296 N N . PHE A 1 297 ? 3.214 -1.542 -19.865 1.00 92.31 297 PHE A N 1
ATOM 2297 C CA . PHE A 1 297 ? 3.421 -0.113 -19.604 1.00 92.31 297 PHE A CA 1
ATOM 2298 C C . PHE A 1 297 ? 2.659 0.756 -20.609 1.00 92.31 297 PHE A C 1
ATOM 2300 O O . PHE A 1 297 ? 1.884 1.624 -20.212 1.00 92.31 297 PHE A O 1
ATOM 2307 N N . ARG A 1 298 ? 2.815 0.507 -21.916 1.00 91.31 298 ARG A N 1
ATOM 2308 C CA . ARG A 1 298 ? 2.153 1.288 -22.978 1.00 91.31 298 ARG A CA 1
ATOM 2309 C C . ARG A 1 298 ? 0.627 1.257 -22.882 1.00 91.31 298 ARG A C 1
ATOM 2311 O O . ARG A 1 298 ? -0.007 2.284 -23.132 1.00 91.31 298 ARG A O 1
ATOM 2318 N N . ARG A 1 299 ? 0.031 0.113 -22.535 1.00 92.69 299 ARG A N 1
ATOM 2319 C CA . ARG A 1 299 ? -1.427 -0.006 -22.351 1.00 92.69 299 ARG A CA 1
ATOM 2320 C C . ARG A 1 299 ? -1.891 0.689 -21.076 1.00 92.69 299 ARG A C 1
ATOM 2322 O O . ARG A 1 299 ? -2.848 1.463 -21.111 1.00 92.69 299 ARG A O 1
ATOM 2329 N N . GLN A 1 300 ? -1.170 0.513 -19.970 1.00 91.31 300 GLN A N 1
ATOM 2330 C CA . GLN A 1 300 ? -1.544 1.132 -18.699 1.00 91.31 300 GLN A CA 1
ATOM 2331 C C . GLN A 1 300 ? -1.346 2.653 -18.693 1.00 91.31 300 GLN A C 1
ATOM 2333 O O . GLN A 1 300 ? -2.191 3.358 -18.146 1.00 91.31 300 GLN A O 1
ATOM 2338 N N . MET A 1 301 ? -0.362 3.190 -19.421 1.00 84.56 301 MET A N 1
ATOM 2339 C CA . MET A 1 301 ? -0.225 4.634 -19.689 1.00 84.56 301 MET A CA 1
ATOM 2340 C C . MET A 1 301 ? -1.475 5.250 -20.338 1.00 84.56 301 MET A C 1
ATOM 2342 O O . MET A 1 301 ? -1.773 6.427 -20.130 1.00 84.56 301 MET A O 1
ATOM 2346 N N . LYS A 1 302 ? -2.237 4.458 -21.102 1.00 88.88 302 LYS A N 1
ATOM 2347 C CA . LYS A 1 302 ? -3.500 4.873 -21.730 1.00 88.88 302 LYS A CA 1
ATOM 2348 C C . LYS A 1 302 ? -4.720 4.688 -20.816 1.00 88.88 302 LYS A C 1
ATOM 2350 O O . LYS A 1 302 ? -5.832 4.970 -21.247 1.00 88.88 302 LYS A O 1
ATOM 2355 N N . ASN A 1 303 ? -4.522 4.272 -19.559 1.00 89.19 303 ASN A N 1
ATOM 2356 C CA . ASN A 1 303 ? -5.571 3.916 -18.592 1.00 89.19 303 ASN A CA 1
ATOM 2357 C C . ASN A 1 303 ? -6.568 2.883 -19.143 1.00 89.19 303 ASN A C 1
ATOM 2359 O O . ASN A 1 303 ? -7.772 2.983 -18.907 1.00 89.19 303 ASN A O 1
ATOM 2363 N N . GLU A 1 304 ? -6.066 1.921 -19.911 1.00 93.50 304 GLU A N 1
ATOM 2364 C CA . GLU A 1 304 ? -6.903 0.943 -20.588 1.00 93.50 304 GLU A CA 1
ATOM 2365 C C . GLU A 1 304 ? -7.578 -0.033 -19.605 1.00 93.50 304 GLU A C 1
ATOM 2367 O O . GLU A 1 304 ? -6.975 -0.488 -18.631 1.00 93.50 304 GLU A O 1
ATOM 2372 N N . GLY A 1 305 ? -8.859 -0.320 -19.851 1.00 94.50 305 GLY A N 1
ATOM 2373 C CA . GLY A 1 305 ? -9.639 -1.338 -19.144 1.00 94.50 305 GLY A CA 1
ATOM 2374 C C . GLY A 1 305 ? -9.662 -2.678 -19.882 1.00 94.50 305 GLY A C 1
ATOM 2375 O O . GLY A 1 305 ? -9.052 -2.840 -20.936 1.00 94.50 305 GLY A O 1
ATOM 2376 N N . THR A 1 306 ? -10.400 -3.649 -19.351 1.00 96.94 306 THR A N 1
ATOM 2377 C CA . THR A 1 306 ? -10.621 -4.938 -20.027 1.00 96.94 306 THR A CA 1
ATOM 2378 C C . THR A 1 306 ? -11.777 -4.856 -21.035 1.00 96.94 306 THR A C 1
ATOM 2380 O O . THR A 1 306 ? -12.606 -3.947 -20.937 1.00 96.94 306 THR A O 1
ATOM 2383 N N . PRO A 1 307 ? -11.909 -5.806 -21.984 1.00 97.50 307 PRO A N 1
ATOM 2384 C CA . PRO A 1 307 ? -13.045 -5.851 -22.907 1.00 97.50 307 PRO A CA 1
ATOM 2385 C C . PRO A 1 307 ? -14.420 -5.873 -22.225 1.00 97.50 307 PRO A C 1
ATOM 2387 O O . PRO A 1 307 ? -15.355 -5.263 -22.741 1.00 97.50 307 PRO A O 1
ATOM 2390 N N . LEU A 1 308 ? -14.567 -6.529 -21.066 1.00 96.25 308 LEU A N 1
ATOM 2391 C CA . LEU A 1 308 ? -15.819 -6.519 -20.297 1.00 96.25 308 LEU A CA 1
ATOM 2392 C C . LEU A 1 308 ? -16.074 -5.178 -19.598 1.00 96.25 308 LEU A C 1
ATOM 2394 O O . LEU A 1 308 ? -17.229 -4.782 -19.429 1.00 96.25 308 LEU A O 1
ATOM 2398 N N . ARG A 1 309 ? -15.017 -4.478 -19.173 1.00 94.25 309 ARG A N 1
ATOM 2399 C CA . ARG A 1 309 ? -15.099 -3.207 -18.438 1.00 94.25 309 ARG A CA 1
ATOM 2400 C C . ARG A 1 309 ? -14.250 -2.111 -19.112 1.00 94.25 309 ARG A C 1
ATOM 2402 O O . ARG A 1 309 ? -13.356 -1.558 -18.476 1.00 94.25 309 ARG A O 1
ATOM 2409 N N . PRO A 1 310 ? -14.553 -1.707 -20.362 1.00 92.19 310 PRO A N 1
ATOM 2410 C CA . PRO A 1 310 ? -13.685 -0.819 -21.148 1.00 92.19 310 PRO A CA 1
ATOM 2411 C C . PRO A 1 310 ? -13.612 0.613 -20.599 1.00 92.19 310 PRO A C 1
ATOM 2413 O O . PRO A 1 310 ? -12.641 1.324 -20.832 1.00 92.19 310 PRO A O 1
ATOM 2416 N N . ASN A 1 311 ? -14.633 1.036 -19.846 1.00 88.56 311 ASN A N 1
ATOM 2417 C CA . ASN A 1 311 ? -14.706 2.365 -19.228 1.00 88.56 311 ASN A CA 1
ATOM 2418 C C . ASN A 1 311 ? -14.134 2.403 -17.799 1.00 88.56 311 ASN A C 1
ATOM 2420 O O . ASN A 1 311 ? -14.141 3.460 -17.167 1.00 88.56 311 ASN A O 1
ATOM 2424 N N . GLN A 1 312 ? -13.675 1.266 -17.269 1.00 88.25 312 GLN A N 1
ATOM 2425 C CA . GLN A 1 312 ? -13.014 1.183 -15.971 1.00 88.25 312 GLN A CA 1
ATOM 2426 C C . GLN A 1 312 ? -11.547 0.836 -16.205 1.00 88.25 312 GLN A C 1
ATOM 2428 O O . GLN A 1 312 ? -11.232 -0.260 -16.658 1.00 88.25 312 GLN A O 1
ATOM 2433 N N . ARG A 1 313 ? -10.648 1.773 -15.885 1.00 91.94 313 ARG A N 1
ATOM 2434 C CA . ARG A 1 313 ? -9.204 1.517 -15.951 1.00 91.94 313 ARG A CA 1
ATOM 2435 C C . ARG A 1 313 ? -8.855 0.302 -15.089 1.00 91.94 313 ARG A C 1
ATOM 2437 O O . ARG A 1 313 ? -9.327 0.212 -13.953 1.00 91.94 313 ARG A O 1
ATOM 2444 N N . LEU A 1 314 ? -8.028 -0.594 -15.612 1.00 95.06 314 LEU A N 1
ATOM 2445 C CA . LEU A 1 314 ? -7.507 -1.711 -14.836 1.00 95.06 314 LEU A CA 1
ATOM 2446 C C . LEU A 1 314 ? -6.310 -1.223 -14.016 1.00 95.06 314 LEU A C 1
ATOM 2448 O O . LEU A 1 314 ? -5.382 -0.645 -14.565 1.00 95.06 314 LEU A O 1
ATOM 2452 N N . GLU A 1 315 ? -6.328 -1.425 -12.701 1.00 95.50 315 GLU A N 1
ATOM 2453 C CA . GLU A 1 315 ? -5.152 -1.148 -11.873 1.00 95.50 315 GLU A CA 1
ATOM 2454 C C . GLU A 1 315 ? -4.266 -2.394 -11.806 1.00 95.50 315 GLU A C 1
ATOM 2456 O O . GLU A 1 315 ? -4.756 -3.481 -11.482 1.00 95.50 315 GLU A O 1
ATOM 2461 N N . VAL A 1 316 ? -2.981 -2.230 -12.127 1.00 96.56 316 VAL A N 1
ATOM 2462 C CA . VAL A 1 316 ? -2.014 -3.323 -12.266 1.00 96.56 316 VAL A CA 1
ATOM 2463 C C . VAL A 1 316 ? -0.741 -3.019 -11.495 1.00 96.56 316 VAL A C 1
ATOM 2465 O O . VAL A 1 316 ? -0.205 -1.922 -11.605 1.00 96.56 316 VAL A O 1
ATOM 2468 N N . TYR A 1 317 ? -0.228 -4.006 -10.767 1.00 97.75 317 TYR A N 1
ATOM 2469 C CA . TYR A 1 317 ? 1.096 -3.979 -10.159 1.00 97.75 317 TYR A CA 1
ATOM 2470 C C . TYR A 1 317 ? 2.030 -4.925 -10.917 1.00 97.75 317 TYR A C 1
ATOM 2472 O O . TYR A 1 317 ? 1.766 -6.123 -11.022 1.00 97.75 317 TYR A O 1
ATOM 2480 N N . LEU A 1 318 ? 3.093 -4.361 -11.491 1.00 97.38 318 LEU A N 1
ATOM 2481 C CA . LEU A 1 318 ? 4.111 -5.111 -12.215 1.00 97.38 318 LEU A CA 1
ATOM 2482 C C . LEU A 1 318 ? 5.048 -5.821 -11.233 1.00 97.38 318 LEU A C 1
ATOM 2484 O O . LEU A 1 318 ? 5.589 -5.198 -10.321 1.00 97.38 318 LEU A O 1
ATOM 2488 N N . PHE A 1 319 ? 5.292 -7.102 -11.463 1.00 97.25 319 PHE A N 1
ATOM 2489 C CA . PHE A 1 319 ? 6.209 -7.932 -10.701 1.00 97.25 319 PHE A CA 1
ATOM 2490 C C . PHE A 1 319 ? 7.491 -8.175 -11.523 1.00 97.25 319 PHE A C 1
ATOM 2492 O O . PHE A 1 319 ? 7.426 -8.826 -12.564 1.00 97.25 319 PHE A O 1
ATOM 2499 N N . ALA A 1 320 ? 8.659 -7.651 -11.134 1.00 95.75 320 ALA A N 1
ATOM 2500 C CA . ALA A 1 320 ? 8.937 -6.810 -9.959 1.00 95.75 320 ALA A CA 1
ATOM 2501 C C . ALA A 1 320 ? 9.962 -5.702 -10.259 1.00 95.75 320 ALA A C 1
ATOM 2503 O O . ALA A 1 320 ? 10.513 -5.611 -11.354 1.00 95.75 320 ALA A O 1
ATOM 2504 N N . LEU A 1 321 ? 10.216 -4.825 -9.281 1.00 95.88 321 LEU A N 1
ATOM 2505 C CA . LEU A 1 321 ? 11.168 -3.724 -9.439 1.00 95.88 321 LEU A CA 1
ATOM 2506 C C . LEU A 1 321 ? 12.610 -4.218 -9.637 1.00 95.88 321 LEU A C 1
ATOM 2508 O O . LEU A 1 321 ? 13.289 -3.711 -10.524 1.00 95.88 321 LEU A O 1
ATOM 2512 N N . PHE A 1 322 ? 13.053 -5.209 -8.859 1.00 96.62 322 PHE A N 1
ATOM 2513 C CA . PHE A 1 322 ? 14.417 -5.743 -8.915 1.00 96.62 322 PHE A CA 1
ATOM 2514 C C . PHE A 1 322 ? 14.447 -7.248 -9.160 1.00 96.62 322 PHE A C 1
ATOM 2516 O O . PHE A 1 322 ? 13.505 -7.957 -8.807 1.00 96.62 322 PHE A O 1
ATOM 2523 N N . ASN A 1 323 ? 15.563 -7.729 -9.707 1.00 95.19 323 ASN A N 1
ATOM 2524 C CA . ASN A 1 323 ? 15.941 -9.133 -9.602 1.00 95.19 323 ASN A CA 1
ATOM 2525 C C . ASN A 1 323 ? 16.254 -9.468 -8.134 1.00 95.19 323 ASN A C 1
ATOM 2527 O O . ASN A 1 323 ? 17.053 -8.792 -7.487 1.00 95.19 323 ASN A O 1
ATOM 2531 N N . GLU A 1 324 ? 15.605 -10.504 -7.604 1.00 92.75 324 GLU A N 1
ATOM 2532 C CA . GLU A 1 324 ? 15.671 -10.900 -6.193 1.00 92.75 324 GLU A CA 1
ATOM 2533 C C . GLU A 1 324 ? 16.526 -12.169 -6.046 1.00 92.75 324 GLU A C 1
ATOM 2535 O O . GLU A 1 324 ? 16.029 -13.290 -6.165 1.00 92.75 324 GLU A O 1
ATOM 2540 N N . ASP A 1 325 ? 17.835 -12.008 -5.826 1.00 90.88 325 ASP A N 1
ATOM 2541 C CA . ASP A 1 325 ? 18.831 -13.087 -5.928 1.00 90.88 325 ASP A CA 1
ATOM 2542 C C . ASP A 1 325 ? 18.671 -14.216 -4.896 1.00 90.88 325 ASP A C 1
ATOM 2544 O O . ASP A 1 325 ? 19.105 -15.346 -5.139 1.00 90.88 325 ASP A O 1
ATOM 2548 N N . MET A 1 326 ? 18.005 -13.942 -3.774 1.00 93.19 326 MET A N 1
ATOM 2549 C CA . MET A 1 326 ? 17.767 -14.911 -2.705 1.00 93.19 326 MET A CA 1
ATOM 2550 C C . MET A 1 326 ? 16.416 -15.628 -2.814 1.00 93.19 326 MET A C 1
ATOM 2552 O O . MET A 1 326 ? 16.093 -16.433 -1.935 1.00 93.19 326 MET A O 1
ATOM 2556 N N . LYS A 1 327 ? 15.615 -15.380 -3.862 1.00 91.75 327 LYS A N 1
ATOM 2557 C CA . LYS A 1 327 ? 14.348 -16.101 -4.038 1.00 91.75 327 LYS A CA 1
ATOM 2558 C C . LYS A 1 327 ? 14.578 -17.613 -4.217 1.00 91.75 327 LYS A C 1
ATOM 2560 O O . LYS A 1 327 ? 15.363 -18.020 -5.089 1.00 91.75 327 LYS A O 1
ATOM 2565 N N . PRO A 1 328 ? 13.881 -18.460 -3.431 1.00 89.50 328 PRO A N 1
ATOM 2566 C CA . PRO A 1 328 ? 13.922 -19.905 -3.610 1.00 89.50 328 PRO A CA 1
ATOM 2567 C C . PRO A 1 328 ? 13.160 -20.317 -4.877 1.00 89.50 328 PRO A C 1
ATOM 2569 O O . PRO A 1 328 ? 12.374 -19.549 -5.421 1.00 89.50 328 PRO A O 1
ATOM 2572 N N . GLY A 1 329 ? 13.363 -21.557 -5.323 1.00 91.25 329 GLY A N 1
ATOM 2573 C CA . GLY A 1 329 ? 12.667 -22.104 -6.489 1.00 91.25 329 GLY A CA 1
ATOM 2574 C C . GLY A 1 329 ? 13.453 -21.965 -7.801 1.00 91.25 329 GLY A C 1
ATOM 2575 O O . GLY A 1 329 ? 14.688 -21.838 -7.764 1.00 91.25 329 GLY A O 1
ATOM 2576 N N . PRO A 1 330 ? 12.766 -22.059 -8.954 1.00 92.06 330 PRO A N 1
ATOM 2577 C CA . PRO A 1 330 ? 13.406 -22.108 -10.266 1.00 92.06 330 PRO A CA 1
ATOM 2578 C C . PRO A 1 330 ? 14.144 -20.811 -10.601 1.00 92.06 330 PRO A C 1
ATOM 2580 O O . PRO A 1 330 ? 14.005 -19.788 -9.923 1.00 92.06 330 PRO A O 1
ATOM 2583 N N . THR A 1 331 ? 14.979 -20.849 -11.637 1.00 94.38 331 THR A N 1
ATOM 2584 C CA . THR A 1 331 ? 15.754 -19.672 -12.057 1.00 94.38 331 THR A CA 1
ATOM 2585 C C . THR A 1 331 ? 14.874 -18.487 -12.430 1.00 94.38 331 THR A C 1
ATOM 2587 O O . THR A 1 331 ? 15.280 -17.365 -12.124 1.00 94.38 331 THR A O 1
ATOM 2590 N N . SER A 1 332 ? 13.660 -18.691 -12.950 1.00 94.88 332 SER A N 1
ATOM 2591 C CA . SER A 1 332 ? 12.713 -17.599 -13.222 1.00 94.88 332 SER A CA 1
ATOM 2592 C C . SER A 1 332 ? 12.480 -16.669 -12.039 1.00 94.88 332 SER A C 1
ATOM 2594 O O . SER A 1 332 ? 12.461 -15.455 -12.222 1.00 94.88 332 SER A O 1
ATOM 2596 N N . GLU A 1 333 ? 12.360 -17.213 -10.825 1.00 93.69 333 GLU A N 1
ATOM 2597 C CA . GLU A 1 333 ? 11.994 -16.456 -9.621 1.00 93.69 333 GLU A CA 1
ATOM 2598 C C . GLU A 1 333 ? 12.991 -15.335 -9.314 1.00 93.69 333 GLU A C 1
ATOM 2600 O O . GLU A 1 333 ? 12.613 -14.262 -8.853 1.00 93.69 333 GLU A O 1
ATOM 2605 N N . ARG A 1 334 ? 14.267 -15.544 -9.647 1.00 96.19 334 ARG A N 1
ATOM 2606 C CA . ARG A 1 334 ? 15.344 -14.572 -9.413 1.00 96.19 334 ARG A CA 1
ATOM 2607 C C . ARG A 1 334 ? 15.476 -13.523 -10.526 1.00 96.19 334 ARG A C 1
ATOM 2609 O O . ARG A 1 334 ? 16.353 -12.674 -10.431 1.00 96.19 334 ARG A O 1
ATOM 2616 N N . ASN A 1 335 ? 14.661 -13.590 -11.586 1.00 96.44 335 ASN A N 1
ATOM 2617 C CA . ASN A 1 335 ? 14.882 -12.854 -12.841 1.00 96.44 335 ASN A CA 1
ATOM 2618 C C . ASN A 1 335 ? 13.638 -12.086 -13.358 1.00 96.44 335 ASN A C 1
ATOM 2620 O O . ASN A 1 335 ? 13.500 -11.882 -14.568 1.00 96.44 335 ASN A O 1
ATOM 2624 N N . TYR A 1 336 ? 12.722 -11.673 -12.471 1.00 97.25 336 TYR A N 1
ATOM 2625 C CA . TYR A 1 336 ? 11.523 -10.870 -12.802 1.00 97.25 336 TYR A CA 1
ATOM 2626 C C . TYR A 1 336 ? 11.741 -9.344 -12.801 1.00 97.25 336 TYR A C 1
ATOM 2628 O O . TYR A 1 336 ? 10.823 -8.594 -13.138 1.00 97.25 336 TYR A O 1
ATOM 2636 N N . GLY A 1 337 ? 12.916 -8.870 -12.393 1.00 95.69 337 GLY A N 1
ATOM 2637 C CA . GLY A 1 337 ? 13.209 -7.453 -12.209 1.00 95.69 337 GLY A CA 1
ATOM 2638 C C . GLY A 1 337 ? 13.160 -6.630 -13.492 1.00 95.69 337 GLY A C 1
ATOM 2639 O O . GLY A 1 337 ? 13.586 -7.082 -14.556 1.00 95.69 337 GLY A O 1
ATOM 2640 N N . LEU A 1 338 ? 12.691 -5.385 -13.374 1.00 94.38 338 LEU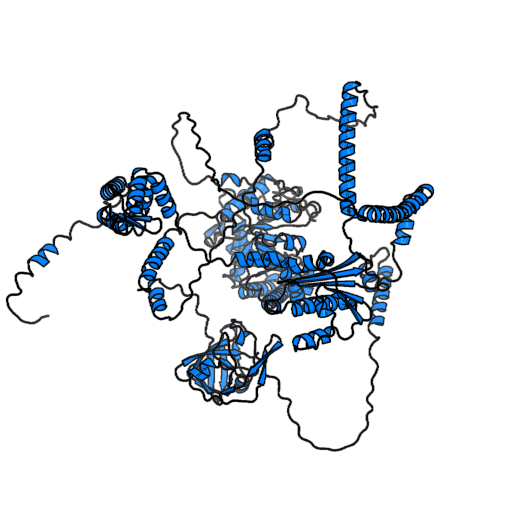 A N 1
ATOM 2641 C CA . LEU A 1 338 ? 12.986 -4.335 -14.358 1.00 94.38 338 LEU A CA 1
ATOM 2642 C C . LEU A 1 338 ? 14.416 -3.807 -14.212 1.00 94.38 338 LEU A C 1
ATOM 2644 O O . LEU A 1 338 ? 15.003 -3.347 -15.193 1.00 94.38 338 LEU A O 1
ATOM 2648 N N . TYR A 1 339 ? 14.945 -3.839 -12.989 1.00 92.75 339 TYR A N 1
ATOM 2649 C CA . TYR A 1 339 ? 16.285 -3.386 -12.656 1.00 92.75 339 TYR A CA 1
ATOM 2650 C C . TYR A 1 339 ? 17.126 -4.503 -12.044 1.00 92.75 339 TYR A C 1
ATOM 2652 O O . TYR A 1 339 ? 16.648 -5.336 -11.269 1.00 92.75 339 TYR A O 1
ATOM 2660 N N . GLU A 1 340 ? 18.421 -4.439 -12.312 1.00 91.94 340 GLU A N 1
ATOM 2661 C CA . GLU A 1 340 ? 19.423 -5.126 -11.520 1.00 91.94 340 GLU A CA 1
ATOM 2662 C C . GLU A 1 340 ? 19.593 -4.440 -10.151 1.00 91.94 340 GLU A C 1
ATOM 2664 O O . GLU A 1 340 ? 19.257 -3.259 -9.983 1.00 91.94 340 GLU A O 1
ATOM 2669 N N . PRO A 1 341 ? 20.152 -5.138 -9.148 1.00 88.31 341 PRO A N 1
ATOM 2670 C CA . PRO A 1 341 ? 20.357 -4.578 -7.809 1.00 88.31 341 PRO A CA 1
ATOM 2671 C C . PRO A 1 341 ? 21.246 -3.318 -7.771 1.00 88.31 341 PRO A C 1
ATOM 2673 O O . PRO A 1 341 ? 21.112 -2.472 -6.884 1.00 88.31 341 PRO A O 1
ATOM 2676 N N . ASP A 1 342 ? 22.122 -3.126 -8.762 1.00 85.50 342 ASP A N 1
ATOM 2677 C CA . ASP A 1 342 ? 22.937 -1.911 -8.896 1.00 85.50 342 ASP A CA 1
ATOM 2678 C C . ASP A 1 342 ? 22.143 -0.686 -9.407 1.00 85.50 342 ASP A C 1
ATOM 2680 O O . ASP A 1 342 ? 22.630 0.451 -9.344 1.00 85.50 342 ASP A O 1
ATOM 2684 N N . GLY A 1 343 ? 20.884 -0.875 -9.812 1.00 84.56 343 GLY A N 1
ATOM 2685 C CA . GLY A 1 343 ? 19.984 0.147 -10.346 1.00 84.56 343 GLY A CA 1
ATOM 2686 C C . GLY A 1 343 ? 20.063 0.335 -11.862 1.00 84.56 343 GLY A C 1
ATOM 2687 O O . GLY A 1 343 ? 19.433 1.262 -12.372 1.00 84.56 343 GLY A O 1
ATOM 2688 N N . THR A 1 344 ? 20.812 -0.501 -12.583 1.00 87.00 344 THR A N 1
ATOM 2689 C CA . THR A 1 344 ? 20.765 -0.558 -14.052 1.00 87.00 344 THR A CA 1
ATOM 2690 C C . THR A 1 344 ? 19.502 -1.281 -14.518 1.00 87.00 344 THR A C 1
ATOM 2692 O O . THR A 1 344 ? 18.993 -2.154 -13.823 1.00 87.00 344 THR A O 1
ATOM 2695 N N . MET A 1 345 ? 18.932 -0.892 -15.663 1.00 89.12 345 MET A N 1
ATOM 2696 C CA . MET A 1 345 ? 17.776 -1.606 -16.222 1.00 89.12 345 MET A CA 1
ATOM 2697 C C . MET A 1 345 ? 18.218 -2.956 -16.792 1.00 89.12 345 MET A C 1
ATOM 2699 O O . MET A 1 345 ? 19.171 -3.003 -17.568 1.00 89.12 345 MET A O 1
ATOM 2703 N N . THR A 1 346 ? 17.483 -4.026 -16.487 1.00 90.00 346 THR A N 1
ATOM 2704 C CA . THR A 1 346 ? 17.714 -5.362 -17.065 1.00 90.00 346 THR A CA 1
ATOM 2705 C C . THR A 1 346 ? 17.439 -5.367 -18.577 1.00 90.00 346 THR A C 1
ATOM 2707 O O . THR A 1 346 ? 18.097 -6.079 -19.333 1.00 90.00 346 THR A O 1
ATOM 2710 N N . TYR A 1 347 ? 16.494 -4.542 -19.038 1.00 89.25 347 TYR A N 1
ATOM 2711 C CA . TYR A 1 347 ? 16.173 -4.309 -20.452 1.00 89.25 347 TYR A CA 1
ATOM 2712 C C . TYR A 1 347 ? 15.522 -2.930 -20.640 1.00 89.25 347 TYR A C 1
ATOM 2714 O O . TYR A 1 347 ? 14.901 -2.385 -19.726 1.00 89.25 347 TYR A O 1
ATOM 2722 N N . ASN A 1 348 ? 15.660 -2.344 -21.833 1.00 81.06 348 ASN A N 1
ATOM 2723 C CA . ASN A 1 348 ? 15.169 -0.994 -22.117 1.00 81.06 348 ASN A CA 1
ATOM 2724 C C . ASN A 1 348 ? 13.676 -1.002 -22.491 1.00 81.06 348 ASN A C 1
ATOM 2726 O O . ASN A 1 348 ? 13.271 -1.585 -23.493 1.00 81.06 348 ASN A O 1
ATOM 2730 N N . LEU A 1 349 ? 12.851 -0.293 -21.717 1.00 79.44 349 LEU A N 1
ATOM 2731 C CA . LEU A 1 349 ? 11.412 -0.161 -21.981 1.00 79.44 349 LEU A CA 1
ATOM 2732 C C . LEU A 1 349 ? 11.065 0.902 -23.048 1.00 79.44 349 LEU A C 1
ATOM 2734 O O . LEU A 1 349 ? 9.898 1.024 -23.423 1.00 79.44 349 LEU A O 1
ATOM 2738 N N . GLU A 1 350 ? 12.045 1.670 -23.544 1.00 66.25 350 GLU A N 1
ATOM 2739 C CA . GLU A 1 350 ? 11.896 2.721 -24.572 1.00 66.25 350 GLU A CA 1
ATOM 2740 C C . GLU A 1 350 ? 10.803 3.767 -24.259 1.00 66.25 350 GLU A C 1
ATOM 2742 O O . GLU A 1 350 ? 10.063 4.225 -25.135 1.00 66.25 350 GLU A O 1
ATOM 2747 N N . LEU A 1 351 ? 10.678 4.166 -22.991 1.00 63.34 351 LEU A N 1
ATOM 2748 C CA . LEU A 1 351 ? 9.624 5.087 -22.537 1.00 63.34 351 LEU A CA 1
ATOM 2749 C C . LEU A 1 351 ? 9.808 6.529 -23.064 1.00 63.34 351 LEU A C 1
ATOM 2751 O O . LEU A 1 351 ? 8.844 7.292 -23.131 1.00 63.34 351 LEU A O 1
ATOM 2755 N N . SER A 1 352 ? 11.018 6.888 -23.505 1.00 43.00 352 SER A N 1
ATOM 2756 C CA . SER A 1 352 ? 11.408 8.232 -23.967 1.00 43.00 352 SER A CA 1
ATOM 2757 C C . SER A 1 352 ? 10.782 8.648 -25.310 1.00 43.00 352 SER A C 1
ATOM 2759 O O . SER A 1 352 ? 10.644 9.838 -25.582 1.00 43.00 352 SER A O 1
ATOM 2761 N N . ALA A 1 353 ? 10.360 7.695 -26.150 1.00 37.19 353 ALA A N 1
ATOM 2762 C CA . ALA A 1 353 ? 9.785 7.966 -27.477 1.00 37.19 353 ALA A CA 1
ATOM 2763 C C . ALA A 1 353 ? 8.277 8.311 -27.452 1.00 37.19 353 ALA A C 1
ATOM 2765 O O . ALA A 1 353 ? 7.673 8.593 -28.488 1.00 37.19 353 ALA A O 1
ATOM 2766 N N . ILE A 1 354 ? 7.645 8.288 -26.274 1.00 43.38 354 ILE A N 1
ATOM 2767 C CA . ILE A 1 354 ? 6.187 8.424 -26.117 1.00 43.38 354 ILE A CA 1
ATOM 2768 C C . ILE A 1 354 ? 5.751 9.900 -25.983 1.00 43.38 354 ILE A C 1
ATOM 2770 O O . ILE A 1 354 ? 4.574 10.211 -26.152 1.00 43.38 354 ILE A O 1
ATOM 2774 N N . SER A 1 355 ? 6.688 10.838 -25.791 1.00 29.62 355 SER A N 1
ATOM 2775 C CA . SER A 1 355 ? 6.383 12.279 -25.693 1.00 29.62 355 SER A CA 1
ATOM 2776 C C . SER A 1 355 ? 6.182 12.989 -27.047 1.00 29.62 355 SER A C 1
ATOM 2778 O O . SER A 1 355 ? 5.813 14.160 -27.070 1.00 29.62 355 SER A O 1
ATOM 2780 N N . THR A 1 356 ? 6.404 12.321 -28.188 1.00 27.64 356 THR A N 1
ATOM 2781 C CA . THR A 1 356 ? 6.469 12.986 -29.512 1.00 27.64 356 THR A CA 1
ATOM 2782 C C . THR A 1 356 ? 5.544 12.434 -30.599 1.00 27.64 356 THR A C 1
ATOM 2784 O O . THR A 1 356 ? 5.645 12.862 -31.746 1.00 27.64 356 THR A O 1
ATOM 2787 N N . THR A 1 357 ? 4.588 11.553 -30.297 1.00 29.53 357 THR A N 1
ATOM 2788 C CA . THR A 1 357 ? 3.680 11.023 -31.335 1.00 29.53 357 THR A CA 1
ATOM 2789 C C . THR A 1 357 ? 2.211 11.368 -31.093 1.00 29.53 357 THR A C 1
ATOM 2791 O O . THR A 1 357 ? 1.406 10.550 -30.661 1.00 29.53 357 THR A O 1
ATOM 2794 N N . SER A 1 358 ? 1.838 12.594 -31.479 1.00 25.94 358 SER A N 1
ATOM 2795 C CA . SER A 1 358 ? 0.482 12.898 -31.955 1.00 25.94 358 SER A CA 1
ATOM 2796 C C . SER A 1 358 ? 0.535 13.659 -33.295 1.00 25.94 358 SER A C 1
ATOM 2798 O O . SER A 1 358 ? 1.002 14.787 -33.379 1.00 25.94 358 SER A O 1
ATOM 2800 N N . SER A 1 359 ? 0.071 12.962 -34.343 1.00 27.20 359 SER A N 1
ATOM 2801 C CA . SER A 1 359 ? -0.435 13.423 -35.657 1.00 27.20 359 SER A CA 1
ATOM 2802 C C . SER A 1 359 ? 0.460 14.187 -36.670 1.00 27.20 359 SER A C 1
ATOM 2804 O O . SER A 1 359 ? 0.546 15.407 -36.663 1.00 27.20 359 SER A O 1
ATOM 2806 N N . THR A 1 360 ? 0.959 13.407 -37.649 1.00 25.38 360 THR A N 1
ATOM 2807 C CA . THR A 1 360 ? 0.817 13.527 -39.134 1.00 25.38 360 THR A CA 1
ATOM 2808 C C . THR A 1 360 ? 1.379 14.710 -39.964 1.00 25.38 360 THR A C 1
ATOM 2810 O O . THR A 1 360 ? 0.745 15.743 -40.120 1.00 25.38 360 THR A O 1
ATOM 2813 N N . SER A 1 361 ? 2.486 14.390 -40.662 1.00 23.89 361 SER A N 1
ATOM 2814 C CA . SER A 1 361 ? 2.769 14.433 -42.126 1.00 23.89 361 SER A CA 1
ATOM 2815 C C . SER A 1 361 ? 2.834 15.732 -42.971 1.00 23.89 361 SER A C 1
ATOM 2817 O O . SER A 1 361 ? 1.825 16.387 -43.213 1.00 23.89 361 SER A O 1
ATOM 2819 N N . SER A 1 362 ? 4.004 15.864 -43.641 1.00 23.45 362 SER A N 1
ATOM 2820 C CA . SER A 1 362 ? 4.391 16.610 -44.876 1.00 23.45 362 SER A CA 1
ATOM 2821 C C . SER A 1 362 ? 4.437 18.149 -44.787 1.00 23.45 362 SER A C 1
ATOM 2823 O O . SER A 1 362 ? 3.519 18.750 -44.265 1.00 23.45 362 SER A O 1
ATOM 2825 N N . ALA A 1 363 ? 5.446 18.889 -45.269 1.00 22.59 363 ALA A N 1
ATOM 2826 C CA . ALA A 1 363 ? 6.440 18.649 -46.314 1.00 22.59 363 ALA A CA 1
ATOM 2827 C C . ALA A 1 363 ? 7.760 19.409 -46.039 1.00 22.59 363 ALA A C 1
ATOM 2829 O O . ALA A 1 363 ? 7.800 20.422 -45.345 1.00 22.59 363 ALA A O 1
ATOM 2830 N N . SER A 1 364 ? 8.834 18.902 -46.634 1.00 22.58 364 SER A N 1
ATOM 2831 C CA . SER A 1 364 ? 10.210 19.396 -46.604 1.00 22.58 364 SER A CA 1
ATOM 2832 C C . SER A 1 364 ? 10.375 20.711 -47.375 1.00 22.58 364 SER A C 1
ATOM 2834 O O . SER A 1 364 ? 10.084 20.728 -48.566 1.00 22.58 364 SER A O 1
ATOM 2836 N N . ILE A 1 365 ? 10.954 21.753 -46.761 1.00 22.56 365 ILE A N 1
ATOM 2837 C CA . ILE A 1 365 ? 11.747 22.782 -47.462 1.00 22.56 365 ILE A CA 1
ATOM 2838 C C . ILE A 1 365 ? 12.913 23.196 -46.553 1.00 22.56 365 ILE A C 1
ATOM 2840 O O . ILE A 1 365 ? 12.724 23.684 -45.442 1.00 22.56 365 ILE A O 1
ATOM 2844 N N . SER A 1 366 ? 14.132 22.968 -47.036 1.00 21.47 366 SER A N 1
ATOM 2845 C CA . SER A 1 366 ? 15.384 23.462 -46.462 1.00 21.47 366 SER A CA 1
ATOM 2846 C C . SER A 1 366 ? 15.552 24.965 -46.723 1.00 21.47 366 SER A C 1
ATOM 2848 O O . SER A 1 366 ? 15.191 25.409 -47.808 1.00 21.47 366 SER A O 1
ATOM 2850 N N . LEU A 1 367 ? 16.179 25.710 -45.797 1.00 20.59 367 LEU A N 1
ATOM 2851 C CA . LEU A 1 367 ? 17.374 26.553 -46.035 1.00 20.59 367 LEU A CA 1
ATOM 2852 C C . LEU A 1 367 ? 17.698 27.501 -44.850 1.00 20.59 367 LEU A C 1
ATOM 2854 O O . LEU A 1 367 ? 16.866 28.274 -44.393 1.00 20.59 367 LEU A O 1
ATOM 2858 N N . THR A 1 368 ? 18.983 27.456 -44.471 1.00 21.12 368 THR A N 1
ATOM 2859 C CA . THR A 1 368 ? 19.885 28.539 -44.010 1.00 21.12 368 THR A CA 1
ATOM 2860 C C . THR A 1 368 ? 19.688 29.263 -42.668 1.00 21.12 368 THR A C 1
ATOM 2862 O O . THR A 1 368 ? 18.786 30.066 -42.478 1.00 21.12 368 THR A O 1
ATOM 2865 N N . SER A 1 369 ? 20.693 29.040 -41.808 1.00 23.12 369 SER A N 1
ATOM 2866 C CA . SER A 1 369 ? 21.412 29.968 -40.916 1.00 23.12 369 SER A CA 1
ATOM 2867 C C . SER A 1 369 ? 20.859 31.382 -40.695 1.00 23.12 369 SER A C 1
ATOM 2869 O O . SER A 1 369 ? 20.793 32.170 -41.636 1.00 23.12 369 SER A O 1
ATOM 2871 N N . SER A 1 370 ? 20.717 31.770 -39.424 1.00 21.86 370 SER A N 1
ATOM 2872 C CA . SER A 1 370 ? 21.367 32.960 -38.840 1.00 21.86 370 SER A CA 1
ATOM 2873 C C . SER A 1 370 ? 21.197 32.964 -37.320 1.00 21.86 370 SER A C 1
ATOM 2875 O O . SER A 1 370 ? 20.104 32.765 -36.802 1.00 21.86 370 SER A O 1
ATOM 2877 N N . ALA A 1 371 ? 22.310 33.164 -36.622 1.00 23.31 371 ALA A N 1
ATOM 2878 C CA . ALA A 1 371 ? 22.390 33.296 -35.179 1.00 23.31 371 ALA A CA 1
ATOM 2879 C C . ALA A 1 371 ? 21.932 34.688 -34.720 1.00 23.31 371 ALA A C 1
ATOM 2881 O O . ALA A 1 371 ? 22.407 35.685 -35.261 1.00 23.31 371 ALA A O 1
ATOM 2882 N N . THR A 1 372 ? 21.133 34.748 -33.651 1.00 22.06 372 THR A N 1
ATOM 2883 C CA . THR A 1 372 ? 21.049 35.934 -32.787 1.00 22.06 372 THR A CA 1
ATOM 2884 C C . THR A 1 372 ? 20.612 35.531 -31.378 1.00 22.06 372 THR A C 1
ATOM 2886 O O . THR A 1 372 ? 19.528 34.992 -31.178 1.00 22.06 372 THR A O 1
ATOM 2889 N N . GLN A 1 373 ? 21.480 35.784 -30.397 1.00 25.48 373 GLN A N 1
ATOM 2890 C CA . GLN A 1 373 ? 21.176 35.699 -28.966 1.00 25.48 373 GLN A CA 1
ATOM 2891 C C . GLN A 1 373 ? 20.258 36.842 -28.500 1.00 25.48 373 GLN A C 1
ATOM 2893 O O . GLN A 1 373 ? 20.338 37.935 -29.064 1.00 25.48 373 GLN A O 1
ATOM 2898 N N . PRO A 1 374 ? 19.532 36.665 -27.379 1.00 22.12 374 PRO A N 1
ATOM 2899 C CA . PRO A 1 374 ? 19.156 37.783 -26.522 1.00 22.12 374 PRO A CA 1
ATOM 2900 C C . PRO A 1 374 ? 19.667 37.634 -25.074 1.00 22.12 374 PRO A C 1
ATOM 2902 O O . PRO A 1 374 ? 19.208 36.804 -24.297 1.00 22.12 374 PRO A O 1
ATOM 2905 N N . SER A 1 375 ? 20.637 38.500 -24.769 1.00 20.81 375 SER A N 1
ATOM 2906 C CA . SER A 1 375 ? 20.856 39.314 -23.559 1.00 20.81 375 SER A CA 1
ATOM 2907 C C . SER A 1 375 ? 20.216 38.933 -22.212 1.00 20.81 375 SER A C 1
ATOM 2909 O O . SER A 1 375 ? 18.998 38.963 -22.038 1.00 20.81 375 SER A O 1
ATOM 2911 N N . SER A 1 376 ? 21.098 38.804 -21.218 1.00 22.02 376 SER A N 1
ATOM 2912 C CA . SER A 1 376 ? 20.841 38.878 -19.781 1.00 22.02 376 SER A CA 1
ATOM 2913 C C . SER A 1 376 ? 20.398 40.278 -19.323 1.00 22.02 376 SER A C 1
ATOM 2915 O O . SER A 1 376 ? 20.903 41.292 -19.801 1.00 22.02 376 SER A O 1
ATOM 2917 N N . PHE A 1 377 ? 19.502 40.337 -18.333 1.00 23.03 377 PHE A N 1
ATOM 2918 C CA . PHE A 1 377 ? 19.250 41.535 -17.526 1.00 23.03 377 PHE A CA 1
ATOM 2919 C C . PHE A 1 377 ? 19.054 41.141 -16.058 1.00 23.03 377 PHE A C 1
ATOM 2921 O O . PHE A 1 377 ? 18.073 40.495 -15.702 1.00 23.03 377 PHE A O 1
ATOM 2928 N N . GLY A 1 378 ? 20.014 41.539 -15.219 1.00 22.47 378 GLY A N 1
ATOM 2929 C CA . GLY A 1 378 ? 19.941 41.459 -13.761 1.00 22.47 378 GLY A CA 1
ATOM 2930 C C . GLY A 1 378 ? 19.273 42.690 -13.145 1.00 22.47 378 GLY A C 1
ATOM 2931 O O . GLY A 1 378 ? 19.254 43.769 -13.740 1.00 22.47 378 GLY A O 1
ATOM 2932 N N . ILE A 1 379 ? 18.761 42.539 -11.922 1.00 22.78 379 ILE A N 1
ATOM 2933 C CA . ILE A 1 379 ? 18.229 43.643 -11.115 1.00 22.78 379 ILE A CA 1
ATOM 2934 C C . ILE A 1 379 ? 19.163 43.904 -9.931 1.00 22.78 379 ILE A C 1
ATOM 2936 O O . ILE A 1 379 ? 19.431 43.034 -9.107 1.00 22.78 379 ILE A O 1
ATOM 2940 N N . ARG A 1 380 ? 19.650 45.149 -9.874 1.00 22.17 380 ARG A N 1
ATOM 2941 C CA . ARG A 1 380 ? 20.362 45.777 -8.755 1.00 22.17 380 ARG A CA 1
ATOM 2942 C C . ARG A 1 380 ? 19.378 46.127 -7.635 1.00 22.17 380 ARG A C 1
ATOM 2944 O O . ARG A 1 380 ? 18.408 46.834 -7.891 1.00 22.17 380 ARG A O 1
ATOM 2951 N N . ALA A 1 381 ? 19.712 45.777 -6.395 1.00 22.52 381 ALA A N 1
ATOM 2952 C CA . ALA A 1 381 ? 19.209 46.470 -5.210 1.00 22.52 381 ALA A CA 1
ATOM 2953 C C . ALA A 1 381 ? 20.284 47.448 -4.705 1.00 22.52 381 ALA A C 1
ATOM 2955 O O . ALA A 1 381 ? 21.424 47.066 -4.444 1.00 22.52 381 ALA A O 1
ATOM 2956 N N . LEU A 1 382 ? 19.918 48.727 -4.622 1.00 21.33 382 LEU A N 1
ATOM 2957 C CA . LEU A 1 382 ? 20.726 49.816 -4.073 1.00 21.33 382 LEU A CA 1
ATOM 2958 C C . LEU A 1 382 ? 20.693 49.773 -2.537 1.00 21.33 382 LEU A C 1
ATOM 2960 O O . LEU A 1 382 ? 19.629 49.841 -1.929 1.00 21.33 382 LEU A O 1
ATOM 2964 N N . ILE A 1 383 ? 21.877 49.708 -1.931 1.00 22.45 383 ILE A N 1
ATOM 2965 C CA . ILE A 1 383 ? 22.149 49.981 -0.511 1.00 22.45 383 ILE A CA 1
ATOM 2966 C C . ILE A 1 383 ? 22.680 51.422 -0.404 1.00 22.45 383 ILE A C 1
ATOM 2968 O O . ILE A 1 383 ? 23.359 51.852 -1.338 1.00 22.45 383 ILE A O 1
ATOM 2972 N N . LEU A 1 384 ? 22.443 52.099 0.743 1.00 22.64 384 LEU A N 1
ATOM 2973 C CA . LEU A 1 384 ? 23.410 52.882 1.581 1.00 22.64 384 LEU A CA 1
ATOM 2974 C C . LEU A 1 384 ? 22.808 54.187 2.185 1.00 22.64 384 LEU A C 1
ATOM 2976 O O . LEU A 1 384 ? 21.894 54.737 1.573 1.00 22.64 384 LEU A O 1
ATOM 2980 N N . PRO A 1 385 ? 23.377 54.809 3.264 1.00 32.44 385 PRO A N 1
ATOM 2981 C CA . PRO A 1 385 ? 24.271 54.291 4.338 1.00 32.44 385 PRO A CA 1
ATOM 2982 C C . PRO A 1 385 ? 24.187 54.942 5.771 1.00 32.44 385 PRO A C 1
ATOM 2984 O O . PRO A 1 385 ? 23.652 56.028 5.965 1.00 32.44 385 PRO A O 1
ATOM 2987 N N . CYS A 1 386 ? 24.950 54.327 6.705 1.00 21.33 386 CYS A N 1
ATOM 2988 C CA . CYS A 1 386 ? 25.889 54.901 7.717 1.00 21.33 386 CYS A CA 1
ATOM 2989 C C . CYS A 1 386 ? 25.459 55.275 9.165 1.00 21.33 386 CYS A C 1
ATOM 2991 O O . CYS A 1 386 ? 24.783 56.279 9.368 1.00 21.33 386 CYS A O 1
ATOM 2993 N N . LYS A 1 387 ? 26.075 54.635 10.191 1.00 22.67 387 LYS A N 1
ATOM 2994 C CA . LYS A 1 387 ? 27.308 55.130 10.879 1.00 22.67 387 LYS A CA 1
ATOM 2995 C C . LYS A 1 387 ? 27.897 54.171 11.949 1.00 22.67 387 LYS A C 1
ATOM 2997 O O . LYS A 1 387 ? 27.167 53.537 12.699 1.00 22.67 387 LYS A O 1
ATOM 3002 N N . GLN A 1 388 ? 29.238 54.136 11.993 1.00 23.72 388 GLN A N 1
ATOM 3003 C CA . GLN A 1 388 ? 30.175 53.455 12.919 1.00 23.72 388 GLN A CA 1
ATOM 3004 C C . GLN A 1 388 ? 30.436 54.234 14.228 1.00 23.72 388 GLN A C 1
ATOM 3006 O O . GLN A 1 388 ? 30.335 55.455 14.175 1.00 23.72 388 GLN A O 1
ATOM 3011 N N . VAL A 1 389 ? 30.944 53.558 15.285 1.00 21.31 389 VAL A N 1
ATOM 3012 C CA . VAL A 1 389 ? 32.083 53.951 16.184 1.00 21.31 389 VAL A CA 1
ATOM 3013 C C . VAL A 1 389 ? 32.639 52.656 16.854 1.00 21.31 389 VAL A C 1
ATOM 3015 O O . VAL A 1 389 ? 31.872 51.974 17.519 1.00 21.31 389 VAL A O 1
ATOM 3018 N N . VAL A 1 390 ? 33.798 52.096 16.449 1.00 22.62 390 VAL A N 1
ATOM 3019 C CA . VAL A 1 390 ? 35.181 52.158 17.027 1.00 22.62 390 VAL A CA 1
ATOM 3020 C C . VAL A 1 390 ? 35.347 51.574 18.449 1.00 22.62 390 VAL A C 1
ATOM 3022 O O . VAL A 1 390 ? 34.647 52.021 19.344 1.00 22.62 390 VAL A O 1
ATOM 3025 N N . MET A 1 391 ? 36.310 50.648 18.657 1.00 21.09 391 MET A N 1
ATOM 3026 C CA . MET A 1 391 ? 37.408 50.741 19.658 1.00 21.09 391 MET A CA 1
ATOM 3027 C C . MET A 1 391 ? 38.431 49.572 19.582 1.00 21.09 391 MET A C 1
ATOM 3029 O O . MET A 1 391 ? 38.086 48.404 19.713 1.00 21.09 391 MET A O 1
ATOM 3033 N N . ALA A 1 392 ? 39.680 49.998 19.355 1.00 22.97 392 ALA A N 1
ATOM 3034 C CA . ALA A 1 392 ? 41.043 49.519 19.644 1.00 22.97 392 ALA A CA 1
ATOM 3035 C C . ALA A 1 392 ? 41.380 48.185 20.365 1.00 22.97 392 ALA A C 1
ATOM 3037 O O . ALA A 1 392 ? 40.704 47.713 21.274 1.00 22.97 392 ALA A O 1
ATOM 3038 N N . GLU A 1 393 ? 42.569 47.697 19.986 1.00 23.97 393 GLU A N 1
ATOM 3039 C CA . GLU A 1 393 ? 43.410 46.637 20.555 1.00 23.97 393 GLU A CA 1
ATOM 3040 C C . GLU A 1 393 ? 43.901 46.883 22.001 1.00 23.97 393 GLU A C 1
ATOM 3042 O O . GLU A 1 393 ? 44.168 48.015 22.400 1.00 23.97 393 GLU A O 1
ATOM 3047 N N . GLY A 1 394 ? 44.188 45.776 22.708 1.00 26.55 394 GLY A N 1
ATOM 3048 C CA . GLY A 1 394 ? 45.322 45.677 23.640 1.00 26.55 394 GLY A CA 1
ATOM 3049 C C . GLY A 1 394 ? 45.000 45.433 25.120 1.00 26.55 394 GLY A C 1
ATOM 3050 O O . GLY A 1 394 ? 44.742 46.372 25.860 1.00 26.55 394 GLY A O 1
ATOM 3051 N N . THR A 1 395 ? 45.137 44.186 25.597 1.00 26.77 395 THR A N 1
ATOM 3052 C CA . THR A 1 395 ? 46.169 43.743 26.575 1.00 26.77 395 THR A CA 1
ATOM 3053 C C . THR A 1 395 ? 45.874 42.343 27.140 1.00 26.77 395 THR A C 1
ATOM 3055 O O . THR A 1 395 ? 44.759 42.012 27.530 1.00 26.77 395 THR A O 1
ATOM 3058 N N . ARG A 1 396 ? 46.924 41.510 27.163 1.00 38.97 396 ARG A N 1
ATOM 3059 C CA . ARG A 1 396 ? 46.991 40.166 27.762 1.00 38.97 396 ARG A CA 1
ATOM 3060 C C . ARG A 1 396 ? 46.583 40.176 29.242 1.00 38.97 396 ARG A C 1
ATOM 3062 O O . ARG A 1 396 ? 47.147 40.941 30.018 1.00 38.97 396 ARG A O 1
ATOM 3069 N N . SER A 1 397 ? 45.736 39.227 29.640 1.00 33.41 397 SER A N 1
ATOM 3070 C CA . SER A 1 397 ? 45.474 38.864 31.039 1.00 33.41 397 SER A CA 1
ATOM 3071 C C . SER A 1 397 ? 45.380 37.338 31.199 1.00 33.41 397 SER A C 1
ATOM 3073 O O . SER A 1 397 ? 45.049 36.644 30.243 1.00 33.41 397 SER A O 1
ATOM 3075 N N . GLN A 1 398 ? 45.733 36.878 32.406 1.00 31.11 398 GLN A N 1
ATOM 3076 C CA . GLN A 1 398 ? 45.735 35.565 33.092 1.00 31.11 398 GLN A CA 1
ATOM 3077 C C . GLN A 1 398 ? 45.159 34.273 32.462 1.00 31.11 398 GLN A C 1
ATOM 3079 O O . GLN A 1 398 ? 45.511 33.194 32.945 1.00 31.11 398 GLN A O 1
ATOM 3084 N N . ASP A 1 399 ? 44.360 34.314 31.402 1.00 36.28 399 ASP A N 1
ATOM 3085 C CA . ASP A 1 399 ? 43.713 33.137 30.809 1.00 36.28 399 ASP A CA 1
ATOM 3086 C C . ASP A 1 399 ? 44.687 32.222 30.057 1.00 36.28 399 ASP A C 1
ATOM 3088 O O . ASP A 1 399 ? 44.506 31.005 30.034 1.00 36.28 399 ASP A O 1
ATOM 3092 N N . THR A 1 400 ? 45.798 32.755 29.540 1.00 33.69 400 THR A N 1
ATOM 3093 C CA . THR A 1 400 ? 46.796 31.927 28.843 1.00 33.69 400 THR A CA 1
ATOM 3094 C C . THR A 1 400 ? 47.556 30.977 29.774 1.00 33.69 400 THR A C 1
ATOM 3096 O O . THR A 1 400 ? 47.967 29.915 29.324 1.00 33.69 400 THR A O 1
ATOM 3099 N N . LYS A 1 401 ? 47.687 31.287 31.076 1.00 33.25 401 LYS A N 1
ATOM 3100 C CA . LYS A 1 401 ? 48.325 30.373 32.050 1.00 33.25 401 LYS A CA 1
ATOM 3101 C C . LYS A 1 401 ? 47.388 29.258 32.535 1.00 33.25 401 LYS A C 1
ATOM 3103 O O . LYS A 1 401 ? 47.850 28.156 32.794 1.00 33.25 401 LYS A O 1
ATOM 3108 N N . ARG A 1 402 ? 46.073 29.508 32.613 1.00 36.16 402 ARG A N 1
ATOM 3109 C CA . ARG A 1 402 ? 45.071 28.481 32.972 1.00 36.16 402 ARG A CA 1
ATOM 3110 C C . ARG A 1 402 ? 44.841 27.466 31.855 1.00 36.16 402 ARG A C 1
ATOM 3112 O O . ARG A 1 402 ? 44.607 26.294 32.136 1.00 36.16 402 ARG A O 1
ATOM 3119 N N . ILE A 1 403 ? 44.939 27.915 30.606 1.00 37.28 403 ILE A N 1
ATOM 3120 C CA . ILE A 1 403 ? 44.827 27.044 29.434 1.00 37.28 403 ILE A CA 1
ATOM 3121 C C . ILE A 1 403 ? 46.056 26.125 29.334 1.00 37.28 403 ILE A C 1
ATOM 3123 O O . ILE A 1 403 ? 45.888 24.932 29.106 1.00 37.28 403 ILE A O 1
ATOM 3127 N N . GLU A 1 404 ? 47.267 26.624 29.612 1.00 35.06 404 GLU A N 1
ATOM 3128 C CA . GLU A 1 404 ? 48.477 25.784 29.667 1.00 35.06 404 GLU A CA 1
ATOM 3129 C C . GLU A 1 404 ? 48.405 24.697 30.757 1.00 35.06 404 GLU A C 1
ATOM 3131 O O . GLU A 1 404 ? 48.762 23.549 30.500 1.00 35.06 404 GLU A O 1
ATOM 3136 N N . GLU A 1 405 ? 47.887 25.012 31.949 1.00 36.47 405 GLU A N 1
ATOM 3137 C CA . GLU A 1 405 ? 47.766 24.051 33.060 1.00 36.47 405 GLU A CA 1
ATOM 3138 C C . GLU A 1 405 ? 46.681 22.980 32.802 1.00 36.47 405 GLU A C 1
ATOM 3140 O O . GLU A 1 405 ? 46.879 21.801 33.101 1.00 36.47 405 GLU A O 1
ATOM 3145 N N . SER A 1 406 ? 45.567 23.363 32.163 1.00 35.94 406 SER A N 1
ATOM 3146 C CA . SER A 1 406 ? 44.485 22.444 31.769 1.00 35.94 406 SER A CA 1
ATOM 3147 C C . SER A 1 406 ? 44.885 21.519 30.617 1.00 35.94 406 SER A C 1
ATOM 3149 O O . SER A 1 406 ? 44.485 20.354 30.599 1.00 35.94 406 SER A O 1
ATOM 3151 N N . ILE A 1 407 ? 45.689 22.010 29.667 1.00 37.41 407 ILE A N 1
ATOM 3152 C CA . ILE A 1 407 ? 46.247 21.187 28.583 1.00 37.41 407 ILE A CA 1
ATOM 3153 C C . ILE A 1 407 ? 47.249 20.179 29.158 1.00 37.41 407 ILE A C 1
ATOM 3155 O O . ILE A 1 407 ? 47.276 19.024 28.735 1.00 37.41 407 ILE A O 1
ATOM 3159 N N . ARG A 1 408 ? 48.019 20.572 30.180 1.00 37.09 408 ARG A N 1
ATOM 3160 C CA . ARG A 1 408 ? 48.975 19.692 30.864 1.00 37.09 408 ARG A CA 1
ATOM 3161 C C . ARG A 1 408 ? 48.283 18.550 31.622 1.00 37.09 408 ARG A C 1
ATOM 3163 O O . ARG A 1 408 ? 48.678 17.403 31.452 1.00 37.09 408 ARG A O 1
ATOM 3170 N N . GLN A 1 409 ? 47.193 18.830 32.344 1.00 40.34 409 GLN A N 1
ATOM 3171 C CA . GLN A 1 409 ? 46.391 17.803 33.035 1.00 40.34 409 GLN A CA 1
ATOM 3172 C C . GLN A 1 409 ? 45.692 16.821 32.079 1.00 40.34 409 GLN A C 1
ATOM 3174 O O . GLN A 1 409 ? 45.592 15.632 32.381 1.00 40.34 409 GLN A O 1
ATOM 3179 N N . GLN A 1 410 ? 45.233 17.288 30.913 1.00 38.53 410 GLN A N 1
ATOM 3180 C CA . GLN A 1 410 ? 44.631 16.423 29.888 1.00 38.53 410 GLN A CA 1
ATOM 3181 C C . GLN A 1 410 ? 45.677 15.579 29.139 1.00 38.53 410 GLN A C 1
ATOM 3183 O O . GLN A 1 410 ? 45.399 14.436 28.772 1.00 38.53 410 GLN A O 1
ATOM 3188 N N . LEU A 1 411 ? 46.901 16.094 28.977 1.00 36.00 411 LEU A N 1
ATOM 3189 C CA . LEU A 1 411 ? 48.043 15.332 28.464 1.00 36.00 411 LEU A CA 1
ATOM 3190 C C . LEU A 1 411 ? 48.516 14.246 29.444 1.00 36.00 411 LEU A C 1
ATOM 3192 O O . LEU A 1 411 ? 48.933 13.185 28.985 1.00 36.00 411 LEU A O 1
ATOM 3196 N N . GLU A 1 412 ? 48.408 14.460 30.760 1.00 38.25 412 GLU A N 1
ATOM 3197 C CA . GLU A 1 412 ? 48.749 13.464 31.793 1.00 38.25 412 GLU A CA 1
ATOM 3198 C C . GLU A 1 412 ? 47.806 12.239 31.748 1.00 38.25 412 GLU A C 1
ATOM 3200 O O . GLU A 1 412 ? 48.264 11.102 31.810 1.00 38.25 412 GLU A O 1
ATOM 3205 N N . ALA A 1 413 ? 46.500 12.444 31.522 1.00 38.84 413 ALA A N 1
ATOM 3206 C CA . ALA A 1 413 ? 45.521 11.352 31.394 1.00 38.84 413 ALA A CA 1
ATOM 3207 C C . ALA A 1 413 ? 45.661 10.555 30.078 1.00 38.84 413 ALA A C 1
ATOM 3209 O O . ALA A 1 413 ? 45.422 9.347 30.037 1.00 38.84 413 ALA A O 1
ATOM 3210 N N . LEU A 1 414 ? 46.092 11.213 28.994 1.00 39.72 414 LEU A N 1
ATOM 3211 C CA . LEU A 1 414 ? 46.484 10.533 27.754 1.00 39.72 414 LEU A CA 1
ATOM 3212 C C . LEU A 1 414 ? 47.791 9.747 27.923 1.00 39.72 414 LEU A C 1
ATOM 3214 O O . LEU A 1 414 ? 47.995 8.754 27.223 1.00 39.72 414 LEU A O 1
ATOM 3218 N N . LYS A 1 415 ? 48.655 10.160 28.857 1.00 36.72 415 LYS A N 1
ATOM 3219 C CA . LYS A 1 415 ? 49.905 9.474 29.189 1.00 36.72 415 LYS A CA 1
ATOM 3220 C C . LYS A 1 415 ? 49.648 8.128 29.867 1.00 36.72 415 LYS A C 1
ATOM 3222 O O . LYS A 1 415 ? 50.262 7.163 29.440 1.00 36.72 415 LYS A O 1
ATOM 3227 N N . ASP A 1 416 ? 48.665 8.024 30.764 1.00 43.06 416 ASP A N 1
ATOM 3228 C CA . ASP A 1 416 ? 48.255 6.755 31.404 1.00 43.06 416 ASP A CA 1
ATOM 3229 C C . ASP A 1 416 ? 47.735 5.717 30.395 1.00 43.06 416 ASP A C 1
ATOM 3231 O O . ASP A 1 416 ? 48.073 4.535 30.456 1.00 43.06 416 ASP A O 1
ATOM 3235 N N . ILE A 1 417 ? 46.939 6.150 29.412 1.00 42.75 417 ILE A N 1
ATOM 3236 C CA . ILE A 1 417 ? 46.412 5.265 28.358 1.00 42.75 417 ILE A CA 1
ATOM 3237 C C . ILE A 1 417 ? 47.531 4.846 27.397 1.00 42.75 417 ILE A C 1
ATOM 3239 O O . ILE A 1 417 ? 47.563 3.708 26.921 1.00 42.75 417 ILE A O 1
ATOM 3243 N N . LYS A 1 418 ? 48.472 5.755 27.121 1.00 40.31 418 LYS A N 1
ATOM 3244 C CA . LYS A 1 418 ? 49.635 5.485 26.274 1.00 40.31 418 LYS A CA 1
ATOM 3245 C C . LYS A 1 418 ? 50.676 4.619 26.992 1.00 40.31 418 LYS A C 1
ATOM 3247 O O . LYS A 1 418 ? 51.285 3.795 26.326 1.00 40.31 418 LYS A O 1
ATOM 3252 N N . GLU A 1 419 ? 50.836 4.740 28.310 1.00 41.94 419 GLU A N 1
ATOM 3253 C CA . GLU A 1 419 ? 51.678 3.884 29.163 1.00 41.94 419 GLU A CA 1
ATOM 3254 C C . GLU A 1 419 ? 51.054 2.494 29.363 1.00 41.94 419 GLU A C 1
ATOM 3256 O O . GLU A 1 419 ? 51.772 1.500 29.288 1.00 41.94 419 GLU A O 1
ATOM 3261 N N . TRP A 1 420 ? 49.724 2.385 29.478 1.00 48.81 420 TRP A N 1
ATOM 3262 C CA . TRP A 1 420 ? 49.012 1.098 29.462 1.00 48.81 420 TRP A CA 1
ATOM 3263 C C . TRP A 1 420 ? 49.163 0.370 28.116 1.00 48.81 420 TRP A C 1
ATOM 3265 O O . TRP A 1 420 ? 49.505 -0.813 28.085 1.00 48.81 420 TRP A O 1
ATOM 3275 N N . MET A 1 421 ? 49.001 1.081 26.992 1.00 43.00 421 MET A N 1
ATOM 3276 C CA . MET A 1 421 ? 49.233 0.499 25.663 1.00 43.00 421 MET A CA 1
ATOM 3277 C C . MET A 1 421 ? 50.717 0.210 25.392 1.00 43.00 421 MET A C 1
ATOM 3279 O O . MET A 1 421 ? 51.022 -0.819 24.796 1.00 43.00 421 MET A O 1
ATOM 3283 N N . ALA A 1 422 ? 51.645 1.053 25.863 1.00 41.81 422 ALA A N 1
ATOM 3284 C CA . ALA A 1 422 ? 53.086 0.807 25.756 1.00 41.81 422 ALA A CA 1
ATOM 3285 C C . ALA A 1 422 ? 53.543 -0.381 26.626 1.00 41.81 422 ALA A C 1
ATOM 3287 O O . ALA A 1 422 ? 54.455 -1.113 26.239 1.00 41.81 422 ALA A O 1
ATOM 3288 N N . GLY A 1 423 ? 52.876 -0.625 27.760 1.00 48.59 423 GLY A N 1
ATOM 3289 C CA . GLY A 1 423 ? 53.054 -1.827 28.576 1.00 48.59 423 GLY A CA 1
ATOM 3290 C C . GLY A 1 423 ? 52.554 -3.098 27.882 1.00 48.59 423 GLY A C 1
ATOM 3291 O O . GLY A 1 423 ? 53.214 -4.130 27.948 1.00 48.59 423 GLY A O 1
ATOM 3292 N N . MET A 1 424 ? 51.447 -3.023 27.133 1.00 46.47 424 MET A N 1
ATOM 3293 C CA . MET A 1 424 ? 50.912 -4.163 26.369 1.00 46.47 424 MET A CA 1
ATOM 3294 C C . MET A 1 424 ? 51.717 -4.489 25.103 1.00 46.47 424 MET A C 1
ATOM 3296 O O . MET A 1 424 ? 51.733 -5.645 24.680 1.00 46.47 424 MET A O 1
ATOM 3300 N N . THR A 1 425 ? 52.425 -3.519 24.508 1.00 44.31 425 THR A N 1
ATOM 3301 C CA . THR A 1 425 ? 53.201 -3.748 23.273 1.00 44.31 425 THR A CA 1
ATOM 3302 C C . THR A 1 425 ? 54.401 -4.690 23.426 1.00 44.31 425 THR A C 1
ATOM 3304 O O . THR A 1 425 ? 54.905 -5.156 22.409 1.00 44.31 425 THR A O 1
ATOM 3307 N N . ASN A 1 426 ? 54.825 -5.026 24.653 1.00 48.66 426 ASN A N 1
ATOM 3308 C CA . ASN A 1 426 ? 55.909 -5.992 24.893 1.00 48.66 426 ASN A CA 1
ATOM 3309 C C . ASN A 1 426 ? 55.450 -7.374 25.408 1.00 48.66 426 ASN A C 1
ATOM 3311 O O . ASN A 1 426 ? 56.286 -8.271 25.482 1.00 48.66 426 ASN A O 1
ATOM 3315 N N . GLU A 1 427 ? 54.164 -7.583 25.721 1.00 48.66 427 GLU A N 1
ATOM 3316 C CA . GLU A 1 427 ? 53.662 -8.875 26.242 1.00 48.66 427 GLU A CA 1
ATOM 3317 C C . GLU A 1 427 ? 52.504 -9.489 25.435 1.00 48.66 427 GLU A C 1
ATOM 3319 O O . GLU A 1 427 ? 52.223 -10.683 25.558 1.00 48.66 427 GLU A O 1
ATOM 3324 N N . VAL A 1 428 ? 51.850 -8.731 24.549 1.00 50.41 428 VAL A N 1
ATOM 3325 C CA . VAL A 1 428 ? 50.774 -9.259 23.696 1.00 50.41 428 VAL A CA 1
ATOM 3326 C C . VAL A 1 428 ? 51.361 -9.774 22.381 1.00 50.41 428 VAL A C 1
ATOM 3328 O O . VAL A 1 428 ? 51.534 -9.034 21.418 1.00 50.41 428 VAL A O 1
ATOM 3331 N N . ILE A 1 429 ? 51.675 -11.070 22.343 1.00 47.34 429 ILE A N 1
ATOM 3332 C CA . ILE A 1 429 ? 52.353 -11.712 21.200 1.00 47.34 429 ILE A CA 1
ATOM 3333 C C . ILE A 1 429 ? 51.343 -12.245 20.163 1.00 47.34 429 ILE A C 1
ATOM 3335 O O . ILE A 1 429 ? 51.698 -12.471 19.007 1.00 47.34 429 ILE A O 1
ATOM 3339 N N . THR A 1 430 ? 50.070 -12.446 20.535 1.00 50.53 430 THR A N 1
ATOM 3340 C CA . THR A 1 430 ? 49.064 -13.048 19.641 1.00 50.53 430 THR A CA 1
ATOM 3341 C C . THR A 1 430 ? 47.686 -12.399 19.754 1.00 50.53 430 THR A C 1
ATOM 3343 O O . THR A 1 430 ? 47.268 -11.928 20.810 1.00 50.53 430 THR A O 1
ATOM 3346 N N . TRP A 1 431 ? 46.938 -12.434 18.649 1.00 44.75 431 TRP A N 1
ATOM 3347 C CA . TRP A 1 431 ? 45.560 -11.937 18.568 1.00 44.75 431 TRP A CA 1
ATOM 3348 C C . TRP A 1 431 ? 44.619 -12.588 19.596 1.00 44.75 431 TRP A C 1
ATOM 3350 O O . TRP A 1 431 ? 43.687 -11.955 20.084 1.00 44.75 431 TRP A O 1
ATOM 3360 N N . GLN A 1 432 ? 44.887 -13.839 19.977 1.00 46.81 432 GLN A N 1
ATOM 3361 C CA . GLN A 1 432 ? 44.095 -14.560 20.971 1.00 46.81 432 GLN A CA 1
ATOM 3362 C C . GLN A 1 432 ? 44.291 -14.029 22.396 1.00 46.81 432 GLN A C 1
ATOM 3364 O O . GLN A 1 432 ? 43.310 -13.965 23.134 1.00 46.81 432 GLN A O 1
ATOM 3369 N N . SER A 1 433 ? 45.499 -13.595 22.784 1.00 48.03 433 SER A N 1
ATOM 3370 C CA . SER A 1 433 ? 45.708 -12.998 24.114 1.00 48.03 433 SER A CA 1
ATOM 3371 C C . SER A 1 433 ? 45.088 -11.602 24.201 1.00 48.03 433 SER A C 1
ATOM 3373 O O . SER A 1 433 ? 44.432 -11.280 25.186 1.00 48.03 433 SER A O 1
ATOM 3375 N N . PHE A 1 434 ? 45.186 -10.822 23.119 1.00 49.25 434 PHE A N 1
ATOM 3376 C CA . PHE A 1 434 ? 44.503 -9.533 22.990 1.00 49.25 434 PHE A CA 1
ATOM 3377 C C . PHE A 1 434 ? 42.976 -9.673 23.111 1.00 49.25 434 PHE A C 1
ATOM 3379 O O . PHE A 1 434 ? 42.341 -8.963 23.889 1.00 49.25 434 PHE A O 1
ATOM 3386 N N . ALA A 1 435 ? 42.382 -10.625 22.384 1.00 48.41 435 ALA A N 1
ATOM 3387 C CA . ALA A 1 435 ? 40.947 -10.881 22.439 1.00 48.41 435 ALA A CA 1
ATOM 3388 C C . ALA A 1 435 ? 40.494 -11.369 23.826 1.00 48.41 435 ALA A C 1
ATOM 3390 O O . ALA A 1 435 ? 39.442 -10.947 24.300 1.00 48.41 435 ALA A O 1
ATOM 3391 N N . ALA A 1 436 ? 41.285 -12.205 24.505 1.00 51.16 436 ALA A N 1
ATOM 3392 C CA . ALA A 1 436 ? 40.964 -12.701 25.842 1.00 51.16 436 ALA A CA 1
ATOM 3393 C C . ALA A 1 436 ? 40.924 -11.583 26.898 1.00 51.16 436 ALA A C 1
ATOM 3395 O O . ALA A 1 436 ? 40.001 -11.557 27.710 1.00 51.16 436 ALA A O 1
ATOM 3396 N N . ASP A 1 437 ? 41.855 -10.627 26.863 1.00 49.09 437 ASP A N 1
ATOM 3397 C CA . ASP A 1 437 ? 41.872 -9.504 27.812 1.00 49.09 437 ASP A CA 1
ATOM 3398 C C . ASP A 1 437 ? 40.747 -8.494 27.549 1.00 49.09 437 ASP A C 1
ATOM 3400 O O . ASP A 1 437 ? 40.158 -7.945 28.487 1.00 49.09 437 ASP A O 1
ATOM 3404 N N . VAL A 1 438 ? 40.369 -8.313 26.279 1.00 47.69 438 VAL A N 1
ATOM 3405 C CA . VAL A 1 438 ? 39.185 -7.534 25.886 1.00 47.69 438 VAL A CA 1
ATOM 3406 C C . VAL A 1 438 ? 37.902 -8.232 26.353 1.00 47.69 438 VAL A C 1
ATOM 3408 O O . VAL A 1 438 ? 37.040 -7.591 26.952 1.00 47.69 438 VAL A O 1
ATOM 3411 N N . ILE A 1 439 ? 37.793 -9.551 26.183 1.00 50.50 439 ILE A N 1
ATOM 3412 C CA . ILE A 1 439 ? 36.661 -10.352 26.679 1.00 50.50 439 ILE A CA 1
ATOM 3413 C C . ILE A 1 439 ? 36.627 -10.372 28.214 1.00 50.50 439 ILE A C 1
ATOM 3415 O O . ILE A 1 439 ? 35.556 -10.370 28.804 1.00 50.50 439 ILE A O 1
ATOM 3419 N N . LYS A 1 440 ? 37.766 -10.316 28.903 1.00 49.34 440 LYS A N 1
ATOM 3420 C CA . LYS A 1 440 ? 37.808 -10.250 30.371 1.00 49.34 440 LYS A CA 1
ATOM 3421 C C . LYS A 1 440 ? 37.328 -8.902 30.920 1.00 49.34 440 LYS A C 1
ATOM 3423 O O . LYS A 1 440 ? 36.805 -8.847 32.029 1.00 49.34 440 LYS A O 1
ATOM 3428 N N . ARG A 1 441 ? 37.501 -7.813 30.160 1.00 43.59 441 ARG A N 1
ATOM 3429 C CA . ARG A 1 441 ? 37.056 -6.458 30.536 1.00 43.59 441 ARG A CA 1
ATOM 3430 C C . ARG A 1 441 ? 35.621 -6.150 30.082 1.00 43.59 441 ARG A C 1
ATOM 3432 O O . ARG A 1 441 ? 34.950 -5.358 30.740 1.00 43.59 441 ARG A O 1
ATOM 3439 N N . PHE A 1 442 ? 35.163 -6.755 28.983 1.00 44.09 442 PHE A N 1
ATOM 3440 C CA . PHE A 1 442 ? 33.889 -6.431 28.317 1.00 44.09 442 PHE A CA 1
ATOM 3441 C C . PHE A 1 442 ? 32.968 -7.640 28.057 1.00 44.09 442 PHE A C 1
ATOM 3443 O O . PHE A 1 442 ? 31.935 -7.494 27.406 1.00 44.09 442 PHE A O 1
ATOM 3450 N N . GLY A 1 443 ? 33.328 -8.832 28.529 1.00 44.66 443 GLY A N 1
ATOM 3451 C CA . GLY A 1 443 ? 32.526 -10.054 28.431 1.00 44.66 443 GLY A CA 1
ATOM 3452 C C . GLY A 1 443 ? 31.469 -10.182 29.530 1.00 44.66 443 GLY A C 1
ATOM 3453 O O . GLY A 1 443 ? 31.358 -9.341 30.418 1.00 44.66 443 GLY A O 1
ATOM 3454 N N . LEU A 1 444 ? 30.664 -11.244 29.429 1.00 37.72 444 LEU A N 1
ATOM 3455 C CA . LEU A 1 444 ? 29.444 -11.472 30.212 1.00 37.72 444 LEU A CA 1
ATOM 3456 C C . LEU A 1 444 ? 29.683 -11.399 31.730 1.00 37.72 444 LEU A C 1
ATOM 3458 O O . LEU A 1 444 ? 30.361 -12.250 32.303 1.00 37.72 444 LEU A O 1
ATOM 3462 N N . ASN A 1 445 ? 29.050 -10.423 32.382 1.00 39.62 445 ASN A N 1
ATOM 3463 C CA . ASN A 1 445 ? 28.971 -10.341 33.837 1.00 39.62 445 ASN A CA 1
ATOM 3464 C C . ASN A 1 445 ? 27.706 -11.048 34.351 1.00 39.62 445 ASN A C 1
ATOM 3466 O O . ASN A 1 445 ? 26.673 -11.081 33.686 1.00 39.62 445 ASN A O 1
ATOM 3470 N N . THR A 1 446 ? 27.773 -11.561 35.580 1.00 36.44 446 THR A N 1
ATOM 3471 C CA . THR A 1 446 ? 26.755 -12.359 36.298 1.00 36.44 446 THR A CA 1
ATOM 3472 C C . THR A 1 446 ? 25.440 -11.631 36.640 1.00 36.44 446 THR A C 1
ATOM 3474 O O . THR A 1 446 ? 24.666 -12.125 37.452 1.00 36.44 446 THR A O 1
ATOM 3477 N N . TYR A 1 447 ? 25.160 -10.482 36.019 1.00 41.03 447 TYR A N 1
ATOM 3478 C CA . TYR A 1 447 ? 23.976 -9.644 36.265 1.00 41.03 447 TYR A CA 1
ATOM 3479 C C . TYR A 1 447 ? 22.956 -9.633 35.109 1.00 41.03 447 TYR A C 1
ATOM 3481 O O . TYR A 1 447 ? 21.992 -8.868 35.151 1.00 41.03 447 TYR A O 1
ATOM 3489 N N . ASP A 1 448 ? 23.127 -10.474 34.084 1.00 43.69 448 ASP A N 1
ATOM 3490 C CA . ASP A 1 448 ? 22.143 -10.597 33.000 1.00 43.69 448 ASP A CA 1
ATOM 3491 C C . ASP A 1 448 ? 20.836 -11.246 33.515 1.00 43.69 448 ASP A C 1
ATOM 3493 O O . ASP A 1 448 ? 20.792 -12.426 33.870 1.00 43.69 448 ASP A O 1
ATOM 3497 N N . HIS A 1 449 ? 19.760 -10.448 33.545 1.00 55.06 449 HIS A N 1
ATOM 3498 C CA . HIS A 1 449 ? 18.395 -10.842 33.920 1.00 55.06 449 HIS A CA 1
ATOM 3499 C C . HIS A 1 449 ? 17.845 -11.957 33.005 1.00 55.06 449 HIS A C 1
ATOM 3501 O O . HIS A 1 449 ? 18.154 -11.992 31.811 1.00 55.06 449 HIS A O 1
ATOM 3507 N N . ALA A 1 450 ? 16.981 -12.836 33.536 1.00 49.12 450 ALA A N 1
ATOM 3508 C CA . ALA A 1 450 ? 16.497 -14.061 32.875 1.00 49.12 450 ALA A CA 1
ATOM 3509 C C . ALA A 1 450 ? 15.950 -13.836 31.448 1.00 49.12 450 ALA A C 1
ATOM 3511 O O . ALA A 1 450 ? 16.289 -14.574 30.527 1.00 49.12 450 ALA A O 1
ATOM 3512 N N . MET A 1 451 ? 15.211 -12.744 31.232 1.00 44.78 451 MET A N 1
ATOM 3513 C CA . MET A 1 451 ? 14.676 -12.356 29.917 1.00 44.78 451 MET A CA 1
ATOM 3514 C C . MET A 1 451 ? 15.768 -12.039 28.873 1.00 44.78 451 MET A C 1
ATOM 3516 O O . MET A 1 451 ? 15.634 -12.349 27.688 1.00 44.78 451 MET A O 1
ATOM 3520 N N . GLY A 1 452 ? 16.886 -11.455 29.314 1.00 49.88 452 GLY A N 1
ATOM 3521 C CA . GLY A 1 452 ? 18.053 -11.199 28.468 1.00 49.88 452 GLY A CA 1
ATOM 3522 C C . GLY A 1 452 ? 18.822 -12.474 28.119 1.00 49.88 452 GLY A C 1
ATOM 3523 O O . GLY A 1 452 ? 19.490 -12.519 27.090 1.00 49.88 452 GLY A O 1
ATOM 3524 N N . ARG A 1 453 ? 18.710 -13.524 28.943 1.00 51.66 453 ARG A N 1
ATOM 3525 C CA . ARG A 1 453 ? 19.284 -14.848 28.665 1.00 51.66 453 ARG A CA 1
ATOM 3526 C C . ARG A 1 453 ? 18.387 -15.672 27.742 1.00 51.66 453 ARG A C 1
ATOM 3528 O O . ARG A 1 453 ? 18.912 -16.316 26.842 1.00 51.66 453 ARG A O 1
ATOM 3535 N N . LEU A 1 454 ? 17.063 -15.572 27.890 1.00 51.72 454 LEU A N 1
ATOM 3536 C CA . LEU A 1 454 ? 16.088 -16.251 27.027 1.00 51.72 454 LEU A CA 1
ATOM 3537 C C . LEU A 1 454 ? 16.176 -15.765 25.570 1.00 51.72 454 LEU A C 1
ATOM 3539 O O . LEU A 1 454 ? 16.205 -16.560 24.640 1.00 51.72 454 LEU A O 1
ATOM 3543 N N . THR A 1 455 ? 16.306 -14.451 25.373 1.00 45.59 455 THR A N 1
ATOM 3544 C CA . THR A 1 455 ? 16.424 -13.822 24.040 1.00 45.59 455 THR A CA 1
ATOM 3545 C C . THR A 1 455 ? 17.766 -14.072 23.350 1.00 45.59 455 THR A C 1
ATOM 3547 O O . THR A 1 455 ? 17.887 -13.885 22.140 1.00 45.59 455 THR A O 1
ATOM 3550 N N . LYS A 1 456 ? 18.779 -14.505 24.106 1.00 46.53 456 LYS A N 1
ATOM 3551 C CA . LYS A 1 456 ? 20.108 -14.861 23.595 1.00 46.53 456 LYS A CA 1
ATOM 3552 C C . LYS A 1 456 ? 20.323 -16.377 23.515 1.00 46.53 456 LYS A C 1
ATOM 3554 O O . LYS A 1 456 ? 21.389 -16.792 23.059 1.00 46.53 456 LYS A O 1
ATOM 3559 N N . LEU A 1 457 ? 19.350 -17.189 23.943 1.00 51.91 457 LEU A N 1
ATOM 3560 C CA . LEU A 1 457 ? 19.437 -18.644 23.894 1.00 51.91 457 LEU A CA 1
ATOM 3561 C C . LEU A 1 457 ? 19.493 -19.080 22.424 1.00 51.91 457 LEU A C 1
ATOM 3563 O O . LEU A 1 457 ? 18.618 -18.753 21.625 1.00 51.91 457 LEU A O 1
ATOM 3567 N N . ARG A 1 458 ? 20.562 -19.780 22.045 1.00 55.72 458 ARG A N 1
ATOM 3568 C CA . ARG A 1 458 ? 20.741 -20.340 20.702 1.00 55.72 458 ARG A CA 1
ATOM 3569 C C . ARG A 1 458 ? 21.000 -21.824 20.837 1.00 55.72 458 ARG A C 1
ATOM 3571 O O . ARG A 1 458 ? 21.784 -22.232 21.689 1.00 55.72 458 ARG A O 1
ATOM 3578 N N . GLN A 1 459 ? 20.379 -22.622 19.979 1.00 47.50 459 GLN A N 1
ATOM 3579 C CA . GLN A 1 459 ? 20.616 -24.056 19.967 1.00 47.50 459 GLN A CA 1
ATOM 3580 C C . GLN A 1 459 ? 22.017 -24.341 19.413 1.00 47.50 459 GLN A C 1
ATOM 3582 O O . GLN A 1 459 ? 22.238 -24.348 18.205 1.00 47.50 459 GLN A O 1
ATOM 3587 N N . THR A 1 460 ? 22.979 -24.546 20.307 1.00 50.78 460 THR A N 1
ATOM 3588 C CA . THR A 1 460 ? 24.364 -24.902 19.960 1.00 50.78 460 THR A CA 1
ATOM 3589 C C . THR A 1 460 ? 24.660 -26.389 20.183 1.00 50.78 460 THR A C 1
ATOM 3591 O O . THR A 1 460 ? 25.721 -26.865 19.783 1.00 50.78 460 THR A O 1
ATOM 3594 N N . THR A 1 461 ? 23.725 -27.134 20.786 1.00 57.69 461 THR A N 1
ATOM 3595 C CA . THR A 1 461 ? 23.842 -28.562 21.135 1.00 57.69 461 THR A CA 1
ATOM 3596 C C . THR A 1 461 ? 22.544 -29.337 20.808 1.00 57.69 461 THR A C 1
ATOM 3598 O O . THR A 1 461 ? 21.758 -28.919 19.952 1.00 57.69 461 THR A O 1
ATOM 3601 N N . THR A 1 462 ? 22.321 -30.512 21.414 1.00 64.31 462 THR A N 1
ATOM 3602 C CA . THR A 1 462 ? 21.156 -31.370 21.135 1.00 64.31 462 THR A CA 1
ATOM 3603 C C . THR A 1 462 ? 19.840 -30.717 21.570 1.00 64.31 462 THR A C 1
ATOM 3605 O O . THR A 1 462 ? 19.795 -29.940 22.520 1.00 64.31 462 THR A O 1
ATOM 3608 N N . VAL A 1 463 ? 18.746 -31.056 20.876 1.00 53.16 463 VAL A N 1
ATOM 3609 C CA . VAL A 1 463 ? 17.401 -30.499 21.131 1.00 53.16 463 VAL A CA 1
ATOM 3610 C C . VAL A 1 463 ? 16.982 -30.691 22.592 1.00 53.16 463 VAL A C 1
ATOM 3612 O O . VAL A 1 463 ? 16.443 -29.775 23.200 1.00 53.16 463 VAL A O 1
ATOM 3615 N N . THR A 1 464 ? 17.295 -31.848 23.177 1.00 54.59 464 THR A N 1
ATOM 3616 C CA . THR A 1 464 ? 16.962 -32.170 24.569 1.00 54.59 464 THR A CA 1
ATOM 3617 C C . THR A 1 464 ? 17.691 -31.264 25.566 1.00 54.59 464 THR A C 1
ATOM 3619 O O . THR A 1 464 ? 17.066 -30.771 26.494 1.00 54.59 464 THR A O 1
ATOM 3622 N N . ALA A 1 465 ? 18.975 -30.963 25.338 1.00 54.53 465 ALA A N 1
ATOM 3623 C CA . ALA A 1 465 ? 19.748 -30.076 26.212 1.00 54.53 465 ALA A CA 1
ATOM 3624 C C . ALA A 1 465 ? 19.287 -28.611 26.104 1.00 54.53 465 ALA A C 1
ATOM 3626 O O . ALA A 1 465 ? 19.206 -27.906 27.106 1.00 54.53 465 ALA A O 1
ATOM 3627 N N . TYR A 1 466 ? 18.928 -28.167 24.895 1.00 62.72 466 TYR A N 1
ATOM 3628 C CA . TYR A 1 466 ? 18.333 -26.845 24.680 1.00 62.72 466 TYR A CA 1
ATOM 3629 C C . TYR A 1 466 ? 16.967 -26.716 25.366 1.00 62.72 466 TYR A C 1
ATOM 3631 O O . TYR A 1 466 ? 16.663 -25.680 25.954 1.00 62.72 466 TYR A O 1
ATOM 3639 N N . GLN A 1 467 ? 16.153 -27.773 25.314 1.00 56.09 467 GLN A N 1
ATOM 3640 C CA . GLN A 1 467 ? 14.841 -27.801 25.949 1.00 56.09 467 GLN A CA 1
ATOM 3641 C C . GLN A 1 467 ? 14.947 -27.789 27.482 1.00 56.09 467 GLN A C 1
ATOM 3643 O O . GLN A 1 467 ? 14.238 -27.019 28.123 1.00 56.09 467 GLN A O 1
ATOM 3648 N N . GLU A 1 468 ? 15.878 -28.545 28.070 1.00 65.06 468 GLU A N 1
ATOM 3649 C CA . GLU A 1 468 ? 16.146 -28.508 29.516 1.00 65.06 468 GLU A CA 1
ATOM 3650 C C . GLU A 1 468 ? 16.622 -27.119 29.985 1.00 65.06 468 GLU A C 1
ATOM 3652 O O . GLU A 1 468 ? 16.189 -26.626 31.029 1.00 65.06 468 GLU A O 1
ATOM 3657 N N . GLU A 1 469 ? 17.469 -26.441 29.201 1.00 61.09 469 GLU A N 1
ATOM 3658 C CA . GLU A 1 469 ? 17.962 -25.094 29.521 1.00 61.09 469 GLU A CA 1
ATOM 3659 C C . GLU A 1 469 ? 16.868 -24.019 29.362 1.00 61.09 469 GLU A C 1
ATOM 3661 O O . GLU A 1 469 ? 16.766 -23.101 30.181 1.00 61.09 469 GLU A O 1
ATOM 3666 N N . PHE A 1 470 ? 15.994 -24.165 28.361 1.00 66.06 470 PHE A N 1
ATOM 3667 C CA . PHE A 1 470 ? 14.816 -23.316 28.169 1.00 66.06 470 PHE A CA 1
ATOM 3668 C C . PHE A 1 470 ? 13.801 -23.472 29.314 1.00 66.06 470 PHE A C 1
ATOM 3670 O O . PHE A 1 470 ? 13.342 -22.471 29.870 1.00 66.06 470 PHE A O 1
ATOM 3677 N N . GLU A 1 471 ? 13.486 -24.706 29.716 1.00 57.50 471 GLU A N 1
ATOM 3678 C CA . GLU A 1 471 ? 12.551 -24.982 30.816 1.00 57.50 471 GLU A CA 1
ATOM 3679 C C . GLU A 1 471 ? 13.111 -24.532 32.176 1.00 57.50 471 GLU A C 1
ATOM 3681 O O . GLU A 1 471 ? 12.382 -23.957 32.991 1.00 57.50 471 GLU A O 1
ATOM 3686 N N . SER A 1 472 ? 14.422 -24.674 32.401 1.00 59.09 472 SER A N 1
ATOM 3687 C CA . SER A 1 472 ? 15.106 -24.143 33.589 1.00 59.09 472 SER A CA 1
ATOM 3688 C C . SER A 1 472 ? 14.993 -22.614 33.697 1.00 59.09 472 SER A C 1
ATOM 3690 O O . SER A 1 472 ? 14.671 -22.087 34.767 1.00 59.09 472 SER A O 1
ATOM 3692 N N . LEU A 1 473 ? 15.195 -21.890 32.590 1.00 57.88 473 LEU A N 1
ATOM 3693 C CA . LEU A 1 473 ? 15.093 -20.426 32.547 1.00 57.88 473 LEU A CA 1
ATOM 3694 C C . LEU A 1 473 ? 13.648 -19.929 32.693 1.00 57.88 473 LEU A C 1
ATOM 3696 O O . LEU A 1 473 ? 13.424 -18.902 33.335 1.00 57.88 473 LEU A O 1
ATOM 3700 N N . MET A 1 474 ? 12.669 -20.670 32.167 1.00 52.56 474 MET A N 1
ATOM 3701 C CA . MET A 1 474 ? 11.243 -20.381 32.360 1.00 52.56 474 MET A CA 1
ATOM 3702 C C . MET A 1 474 ? 10.773 -20.628 33.796 1.00 52.56 474 MET A C 1
ATOM 3704 O O . MET A 1 474 ? 9.960 -19.868 34.321 1.00 52.56 474 MET A O 1
ATOM 3708 N N . THR A 1 475 ? 11.320 -21.636 34.473 1.00 47.19 475 THR A N 1
ATOM 3709 C CA . THR A 1 475 ? 10.997 -21.911 35.884 1.00 47.19 475 THR A CA 1
ATOM 3710 C C . THR A 1 475 ? 11.504 -20.788 36.802 1.00 47.19 475 THR A C 1
ATOM 3712 O O . THR A 1 475 ? 10.838 -20.421 37.769 1.00 47.19 475 THR A O 1
ATOM 3715 N N . LEU A 1 476 ? 12.634 -20.159 36.454 1.00 47.66 476 LEU A N 1
ATOM 3716 C CA . LEU A 1 476 ? 13.175 -18.992 37.165 1.00 47.66 476 LEU A CA 1
ATOM 3717 C C . LEU A 1 476 ? 12.292 -17.731 37.024 1.00 47.66 476 LEU A C 1
ATOM 3719 O O . LEU A 1 476 ? 12.314 -16.867 37.898 1.00 47.66 476 LEU A O 1
ATOM 3723 N N . GLN A 1 477 ? 11.513 -17.626 35.940 1.00 47.97 477 GLN A N 1
ATOM 3724 C CA . GLN A 1 477 ? 10.569 -16.529 35.679 1.00 47.97 477 GLN A CA 1
ATOM 3725 C C . GLN A 1 477 ? 9.315 -16.631 36.569 1.00 47.97 477 GLN A C 1
ATOM 3727 O O . GLN A 1 477 ? 8.804 -15.609 37.021 1.00 47.97 477 GLN A O 1
ATOM 3732 N N . LEU A 1 478 ? 8.841 -17.851 36.849 1.00 42.44 478 LEU A N 1
ATOM 3733 C CA . LEU A 1 478 ? 7.675 -18.103 37.709 1.00 42.44 478 LEU A CA 1
ATOM 3734 C C . LEU A 1 478 ? 7.957 -17.784 39.185 1.00 42.44 478 LEU A C 1
ATOM 3736 O O . LEU A 1 478 ? 7.098 -17.239 39.866 1.00 42.44 478 LEU A O 1
ATOM 3740 N N . TYR A 1 479 ? 9.185 -18.011 39.656 1.00 42.00 479 TYR A N 1
ATOM 3741 C CA . TYR A 1 479 ? 9.580 -17.724 41.042 1.00 42.00 479 TYR A CA 1
ATOM 3742 C C . TYR A 1 479 ? 9.718 -16.222 41.371 1.00 42.00 479 TYR A C 1
ATOM 3744 O O . TYR A 1 479 ? 9.776 -15.854 42.540 1.00 42.00 479 TYR A O 1
ATOM 3752 N N . LEU A 1 480 ? 9.782 -15.349 40.357 1.00 42.00 480 LEU A N 1
ATOM 3753 C CA . LEU A 1 480 ? 9.892 -13.890 40.515 1.00 42.00 480 LEU A CA 1
ATOM 3754 C C . LEU A 1 480 ? 8.535 -13.165 40.460 1.00 42.00 480 LEU A C 1
ATOM 3756 O O . LEU A 1 480 ? 8.499 -11.947 40.613 1.00 42.00 480 LEU A O 1
ATOM 3760 N N . LEU A 1 481 ? 7.435 -13.895 40.236 1.00 37.12 481 LEU A N 1
ATOM 3761 C CA . LEU A 1 481 ? 6.073 -13.349 40.166 1.00 37.12 481 LEU A CA 1
ATOM 3762 C C . LEU A 1 481 ? 5.222 -13.633 41.420 1.00 37.12 481 LEU A C 1
ATOM 3764 O O . LEU A 1 481 ? 4.144 -13.062 41.531 1.00 37.12 481 LEU A O 1
ATOM 3768 N N . ASP A 1 482 ? 5.727 -14.420 42.379 1.00 36.16 482 ASP A N 1
ATOM 3769 C CA . ASP A 1 482 ? 5.017 -14.824 43.612 1.00 36.16 482 ASP A CA 1
ATOM 3770 C C . ASP A 1 482 ? 5.518 -14.117 44.893 1.00 36.16 482 ASP A C 1
ATOM 3772 O O . ASP A 1 482 ? 5.333 -14.599 46.009 1.00 36.16 482 ASP A O 1
ATOM 3776 N N . GLY A 1 483 ? 6.166 -12.958 44.768 1.00 34.62 483 GLY A N 1
ATOM 3777 C CA . GLY A 1 483 ? 6.715 -12.222 45.909 1.00 34.62 483 GLY A CA 1
ATOM 3778 C C . GLY A 1 483 ? 6.327 -10.754 45.907 1.00 34.62 483 GLY A C 1
ATOM 3779 O O . GLY A 1 483 ? 7.197 -9.937 45.646 1.00 34.62 483 GLY A O 1
ATOM 3780 N N . ASP A 1 484 ? 5.046 -10.451 46.136 1.00 29.34 484 ASP A N 1
ATOM 3781 C CA . ASP A 1 484 ? 4.560 -9.221 46.793 1.00 29.34 484 ASP A CA 1
ATOM 3782 C C . ASP A 1 484 ? 3.023 -9.282 46.946 1.00 29.34 484 ASP A C 1
ATOM 3784 O O . ASP A 1 484 ? 2.274 -8.561 46.290 1.00 29.34 484 ASP A O 1
ATOM 3788 N N . ASP A 1 485 ? 2.548 -10.168 47.826 1.00 30.33 485 ASP A N 1
ATOM 3789 C CA . ASP A 1 485 ? 1.272 -9.990 48.530 1.00 30.33 485 ASP A CA 1
ATOM 3790 C C . ASP A 1 485 ? 1.332 -10.716 49.881 1.00 30.33 485 ASP A C 1
ATOM 3792 O O . ASP A 1 485 ? 1.096 -11.916 49.928 1.00 30.33 485 ASP A O 1
ATOM 3796 N N . VAL A 1 486 ? 1.698 -10.012 50.963 1.00 26.73 486 VAL A N 1
ATOM 3797 C CA . VAL A 1 486 ? 1.103 -10.219 52.300 1.00 26.73 486 VAL A CA 1
ATOM 3798 C C . VAL A 1 486 ? 1.292 -8.954 53.147 1.00 26.73 486 VAL A C 1
ATOM 3800 O O . VAL A 1 486 ? 2.423 -8.571 53.455 1.00 26.73 486 VAL A O 1
ATOM 3803 N N . GLY A 1 487 ? 0.184 -8.373 53.616 1.00 25.17 487 GLY A N 1
ATOM 3804 C CA . GLY A 1 487 ? 0.174 -7.642 54.884 1.00 25.17 487 GLY A CA 1
ATOM 3805 C C . GLY A 1 487 ? -0.842 -6.510 55.004 1.00 25.17 487 GLY A C 1
ATOM 3806 O O . GLY A 1 487 ? -0.439 -5.356 55.003 1.00 25.17 487 GLY A O 1
ATOM 3807 N N . GLU A 1 488 ? -2.125 -6.831 55.191 1.00 26.20 488 GLU A N 1
ATOM 3808 C CA . GLU A 1 488 ? -2.813 -6.462 56.441 1.00 26.20 488 GLU A CA 1
ATOM 3809 C C . GLU A 1 488 ? -4.134 -7.239 56.594 1.00 26.20 488 GLU A C 1
ATOM 3811 O O . GLU A 1 488 ? -5.070 -7.120 55.805 1.00 26.20 488 GLU A O 1
ATOM 3816 N N . GLU A 1 489 ? -4.156 -8.080 57.629 1.00 25.77 489 GLU A N 1
ATOM 3817 C CA . GLU A 1 489 ? -5.315 -8.789 58.163 1.00 25.77 489 GLU A CA 1
ATOM 3818 C C . GLU A 1 489 ? -6.322 -7.795 58.766 1.00 25.77 489 GLU A C 1
ATOM 3820 O O . GLU A 1 489 ? -5.939 -6.863 59.472 1.00 25.77 489 GLU A O 1
ATOM 3825 N N . ILE A 1 490 ? -7.622 -8.035 58.567 1.00 25.36 490 ILE A N 1
ATOM 3826 C CA . ILE A 1 490 ? -8.675 -7.479 59.426 1.00 25.36 490 ILE A CA 1
ATOM 3827 C C . ILE A 1 490 ? -9.432 -8.651 60.051 1.00 25.36 490 ILE A C 1
ATOM 3829 O O . ILE A 1 490 ? -10.047 -9.462 59.357 1.00 25.36 490 ILE A O 1
ATOM 3833 N N . GLU A 1 491 ? -9.350 -8.722 61.380 1.00 26.34 491 GLU A N 1
ATOM 3834 C CA . GLU A 1 491 ? -10.057 -9.655 62.251 1.00 26.34 491 GLU A CA 1
ATOM 3835 C C . GLU A 1 491 ? -11.581 -9.552 62.104 1.00 26.34 491 GLU A C 1
ATOM 3837 O O . GLU A 1 491 ? -12.174 -8.471 62.068 1.00 26.34 491 GLU A O 1
ATOM 3842 N N . ILE A 1 492 ? -12.229 -10.716 62.102 1.00 24.62 492 ILE A N 1
ATOM 3843 C CA . ILE A 1 492 ? -13.676 -10.860 62.231 1.00 24.62 492 ILE A CA 1
ATOM 3844 C C . ILE A 1 492 ? -14.034 -10.761 63.719 1.00 24.62 492 ILE A C 1
ATOM 3846 O O . ILE A 1 492 ? -13.697 -11.646 64.504 1.00 24.62 492 ILE A O 1
ATOM 3850 N N . MET A 1 493 ? -14.796 -9.731 64.094 1.00 23.62 493 MET A N 1
ATOM 3851 C CA . MET A 1 493 ? -15.620 -9.734 65.305 1.00 23.62 493 MET A CA 1
ATOM 3852 C C . MET A 1 493 ? -17.085 -9.488 64.934 1.00 23.62 493 MET A C 1
ATOM 3854 O O . MET A 1 493 ? -17.458 -8.423 64.447 1.00 23.62 493 MET A O 1
ATOM 3858 N N . GLU A 1 494 ? -17.931 -10.484 65.203 1.00 27.41 494 GLU A N 1
ATOM 3859 C CA . GLU A 1 494 ? -19.385 -10.335 65.249 1.00 27.41 494 GLU A CA 1
ATOM 3860 C C . GLU A 1 494 ? -19.808 -9.463 66.443 1.00 27.41 494 GLU A C 1
ATOM 3862 O O . GLU A 1 494 ? -19.473 -9.777 67.587 1.00 27.41 494 GLU A O 1
ATOM 3867 N N . LYS A 1 495 ? -20.616 -8.425 66.183 1.00 24.62 495 LYS A N 1
ATOM 3868 C CA . LYS A 1 495 ? -21.929 -8.140 66.813 1.00 24.62 495 LYS A CA 1
ATOM 3869 C C . LYS A 1 495 ? -22.331 -6.676 66.618 1.00 24.62 495 LYS A C 1
ATOM 3871 O O . LYS A 1 495 ? -21.572 -5.775 66.953 1.00 24.62 495 LYS A O 1
ATOM 3876 N N . GLY A 1 496 ? -23.591 -6.463 66.237 1.00 25.52 496 GLY A N 1
ATOM 3877 C CA . GLY A 1 496 ? -24.295 -5.203 66.483 1.00 25.52 496 GLY A CA 1
ATOM 3878 C C . GLY A 1 496 ? -25.320 -4.852 65.413 1.00 25.52 496 GLY A C 1
ATOM 3879 O O . GLY A 1 496 ? -24.972 -4.281 64.389 1.00 25.52 496 GLY A O 1
ATOM 3880 N N . GLU A 1 497 ? -26.584 -5.182 65.677 1.00 30.75 497 GLU A N 1
ATOM 3881 C CA . GLU A 1 497 ? -27.754 -4.688 64.948 1.00 30.75 497 GLU A CA 1
ATOM 3882 C C . GLU A 1 497 ? -27.769 -3.151 64.866 1.00 30.75 497 GLU A C 1
ATOM 3884 O O . GLU A 1 497 ? -27.484 -2.458 65.843 1.00 30.75 497 GLU A O 1
ATOM 3889 N N . GLY A 1 498 ? -28.172 -2.619 63.710 1.00 25.80 498 GLY A N 1
ATOM 3890 C CA . GLY A 1 498 ? -28.374 -1.187 63.512 1.00 25.80 498 GLY A CA 1
ATOM 3891 C C . GLY A 1 498 ? -28.878 -0.879 62.108 1.00 25.80 498 GLY A C 1
ATOM 3892 O O . GLY A 1 498 ? -28.106 -0.646 61.188 1.00 25.80 498 GLY A O 1
ATOM 3893 N N . THR A 1 499 ? -30.196 -0.900 61.938 1.00 32.50 499 THR A N 1
ATOM 3894 C CA . THR A 1 499 ? -30.917 -0.442 60.745 1.00 32.50 499 THR A CA 1
ATOM 3895 C C . THR A 1 499 ? -30.614 1.022 60.416 1.00 32.50 499 THR A C 1
ATOM 3897 O O . THR A 1 499 ? -31.025 1.896 61.178 1.00 32.50 499 THR A O 1
ATOM 3900 N N . THR A 1 500 ? -30.032 1.303 59.247 1.00 25.28 500 THR A N 1
ATOM 3901 C CA . THR A 1 500 ? -30.088 2.628 58.596 1.00 25.28 500 THR A CA 1
ATOM 3902 C C . THR A 1 500 ? -29.989 2.504 57.069 1.00 25.28 500 THR A C 1
ATOM 3904 O O . THR A 1 500 ? -28.918 2.261 56.534 1.00 25.28 500 THR A O 1
ATOM 3907 N N . ILE A 1 501 ? -31.154 2.639 56.423 1.00 28.31 501 ILE A N 1
ATOM 3908 C CA . ILE A 1 501 ? -31.472 3.229 55.104 1.00 28.31 501 ILE A CA 1
ATOM 3909 C C . ILE A 1 501 ? -30.374 3.151 54.020 1.00 28.31 501 ILE A C 1
ATOM 3911 O O . ILE A 1 501 ? -29.415 3.916 54.036 1.00 28.31 501 ILE A O 1
ATOM 3915 N N . GLU A 1 502 ? -30.596 2.295 53.016 1.00 25.06 502 GLU A N 1
ATOM 3916 C CA . GLU A 1 502 ? -29.868 2.297 51.741 1.00 25.06 502 GLU A CA 1
ATOM 3917 C C . GLU A 1 502 ? -30.140 3.596 50.956 1.00 25.06 502 GLU A C 1
ATOM 3919 O O . GLU A 1 502 ? -31.251 3.828 50.475 1.00 25.06 502 GLU A O 1
ATOM 3924 N N . GLU A 1 503 ? -29.116 4.433 50.779 1.00 28.39 503 GLU A N 1
ATOM 3925 C CA . GLU A 1 503 ? -29.056 5.386 49.668 1.00 28.39 503 GLU A CA 1
ATOM 3926 C C . GLU A 1 503 ? -28.368 4.703 48.477 1.00 28.39 503 GLU A C 1
ATOM 3928 O O . GLU A 1 503 ? -27.209 4.294 48.554 1.00 28.39 503 GLU A O 1
ATOM 3933 N N . HIS A 1 504 ? -29.088 4.571 47.359 1.00 27.31 504 HIS A N 1
ATOM 3934 C CA . HIS A 1 504 ? -28.519 4.107 46.094 1.00 27.31 504 HIS A CA 1
ATOM 3935 C C . HIS A 1 504 ? -27.370 5.034 45.639 1.00 27.31 504 HIS A C 1
ATOM 3937 O O . HIS A 1 504 ? -27.552 6.256 45.638 1.00 27.31 504 HIS A O 1
ATOM 3943 N N . PRO A 1 505 ? -26.222 4.504 45.169 1.00 32.56 505 PRO A N 1
ATOM 3944 C CA . PRO A 1 505 ? -25.170 5.337 44.604 1.00 32.56 505 PRO A CA 1
ATOM 3945 C C . PRO A 1 505 ? -25.677 5.968 43.301 1.00 32.56 505 PRO A C 1
ATOM 3947 O O . PRO A 1 505 ? -26.014 5.261 42.352 1.00 32.56 505 PRO A O 1
ATOM 3950 N N . GLN A 1 506 ? -25.754 7.301 43.241 1.00 39.28 506 GLN A N 1
ATOM 3951 C CA . GLN A 1 506 ? -26.045 8.011 41.994 1.00 39.28 506 GLN A CA 1
ATOM 3952 C C . GLN A 1 506 ? -24.896 7.790 40.998 1.00 39.28 506 GLN A C 1
ATOM 3954 O O . GLN A 1 506 ? -23.785 8.270 41.216 1.00 39.28 506 GLN A O 1
ATOM 3959 N N . GLU A 1 507 ? -25.170 7.082 39.900 1.00 47.19 507 GLU A N 1
ATOM 3960 C CA . GLU A 1 507 ? -24.242 6.925 38.776 1.00 47.19 507 GLU A CA 1
ATOM 3961 C C . GLU A 1 507 ? -23.844 8.298 38.200 1.00 47.19 507 GLU A C 1
ATOM 3963 O O . GLU A 1 507 ? -24.702 9.135 37.898 1.00 47.19 507 GLU A O 1
ATOM 3968 N N . GLU A 1 508 ? -22.536 8.549 38.035 1.00 53.72 508 GLU A N 1
ATOM 3969 C CA . GLU A 1 508 ? -22.052 9.794 37.427 1.00 53.72 508 GLU A CA 1
ATOM 3970 C C . GLU A 1 508 ? -22.581 9.916 35.981 1.00 53.72 508 GLU A C 1
ATOM 3972 O O . GLU A 1 508 ? -22.444 8.987 35.180 1.00 53.72 508 GLU A O 1
ATOM 3977 N N . PRO A 1 509 ? -23.169 11.059 35.585 1.00 56.22 509 PRO A N 1
ATOM 3978 C CA . PRO A 1 509 ? -23.664 11.233 34.226 1.00 56.22 509 PRO A CA 1
ATOM 3979 C C . PRO A 1 509 ? -22.517 11.293 33.207 1.00 56.22 509 PRO A C 1
ATOM 3981 O O . PRO A 1 509 ? -21.536 12.016 33.391 1.00 56.22 509 PRO A O 1
ATOM 3984 N N . LEU A 1 510 ? -22.683 10.593 32.084 1.00 65.00 510 LEU A N 1
ATOM 3985 C CA . LEU A 1 510 ? -21.717 10.499 30.993 1.00 65.00 510 LEU A CA 1
ATOM 3986 C C . LEU A 1 510 ? -22.325 11.055 29.699 1.00 65.00 510 LEU A C 1
ATOM 3988 O O . LEU A 1 510 ? -23.514 10.855 29.432 1.00 65.00 510 LEU A O 1
ATOM 3992 N N . ILE A 1 511 ? -21.508 11.733 28.888 1.00 70.69 511 ILE A N 1
ATOM 3993 C CA . ILE A 1 511 ? -21.863 12.159 27.525 1.00 70.69 511 ILE A CA 1
ATOM 3994 C C . ILE A 1 511 ? -20.801 11.703 26.520 1.00 70.69 511 ILE A C 1
ATOM 3996 O O . ILE A 1 511 ? -19.592 11.806 26.766 1.00 70.69 511 ILE A O 1
ATOM 4000 N N . SER A 1 512 ? -21.245 11.206 25.365 1.00 71.56 512 SER A N 1
ATOM 4001 C CA . SER A 1 512 ? -20.336 10.726 24.324 1.00 71.56 512 SER A CA 1
ATOM 4002 C C . SER A 1 512 ? -19.597 11.866 23.607 1.00 71.56 512 SER A C 1
ATOM 4004 O O . SER A 1 512 ? -20.069 13.001 23.499 1.00 71.56 512 SER A O 1
ATOM 4006 N N . VAL A 1 513 ? -18.422 11.556 23.048 1.00 58.19 513 VAL A N 1
ATOM 4007 C CA . VAL A 1 513 ? -17.639 12.501 22.224 1.00 58.19 513 VAL A CA 1
ATOM 4008 C C . VAL A 1 513 ? -18.390 12.889 20.940 1.00 58.19 513 VAL A C 1
ATOM 4010 O O . VAL A 1 513 ? -18.246 14.016 20.470 1.00 58.19 513 VAL A O 1
ATOM 4013 N N . HIS A 1 514 ? -19.249 12.012 20.410 1.00 60.84 514 HIS A N 1
ATOM 4014 C CA . HIS A 1 514 ? -20.047 12.260 19.202 1.00 60.84 514 HIS A CA 1
ATOM 4015 C C . HIS A 1 514 ? -21.052 13.409 19.381 1.00 60.84 514 HIS A C 1
ATOM 4017 O O . HIS A 1 514 ? -21.251 14.209 18.462 1.00 60.84 514 HIS A O 1
ATOM 4023 N N . ALA A 1 515 ? -21.641 13.535 20.575 1.00 55.88 515 ALA A N 1
ATOM 4024 C CA . ALA A 1 515 ? -22.568 14.614 20.912 1.00 55.88 515 ALA A CA 1
ATOM 4025 C C . ALA A 1 515 ? -21.895 16.002 20.929 1.00 55.88 515 ALA A C 1
ATOM 4027 O O . ALA A 1 515 ? -22.509 16.995 20.529 1.00 55.88 515 ALA A O 1
ATOM 4028 N N . LEU A 1 516 ? -20.625 16.071 21.346 1.00 54.66 516 LEU A N 1
ATOM 4029 C CA . LEU A 1 516 ? -19.869 17.323 21.474 1.00 54.66 516 LEU A CA 1
ATOM 4030 C C . LEU A 1 516 ? -19.084 17.693 20.207 1.00 54.66 516 LEU A C 1
ATOM 4032 O O . LEU A 1 516 ? -19.034 18.869 19.855 1.00 54.66 516 LEU A O 1
ATOM 4036 N N . ALA A 1 517 ? -18.499 16.717 19.508 1.00 48.09 517 ALA A N 1
ATOM 4037 C CA . ALA A 1 517 ? -17.662 16.943 18.325 1.00 48.09 517 ALA A CA 1
ATOM 4038 C C . ALA A 1 517 ? -18.461 17.094 17.018 1.00 48.09 517 ALA A C 1
ATOM 4040 O O . ALA A 1 517 ? -17.926 17.571 16.020 1.00 48.09 517 ALA A O 1
ATOM 4041 N N . GLY A 1 518 ? -19.729 16.669 16.990 1.00 46.69 518 GLY A N 1
ATOM 4042 C CA . GLY A 1 518 ? -20.574 16.765 15.797 1.00 46.69 518 GLY A CA 1
ATOM 4043 C C . GLY A 1 518 ? -20.238 15.787 14.670 1.00 46.69 518 GLY A C 1
ATOM 4044 O O . GLY A 1 518 ? -20.844 15.868 13.596 1.00 46.69 518 GLY A O 1
ATOM 4045 N N . SER A 1 519 ? -19.346 14.826 14.906 1.00 45.22 519 SER A N 1
ATOM 4046 C CA . SER A 1 519 ? -18.983 13.768 13.960 1.00 45.22 519 SER A CA 1
ATOM 4047 C C . SER A 1 519 ? -20.144 12.798 13.699 1.00 45.22 519 SER A C 1
ATOM 4049 O O . SER A 1 519 ? -20.994 12.566 14.561 1.00 45.22 519 SER A O 1
ATOM 4051 N N . VAL A 1 520 ? -20.222 12.266 12.476 1.00 46.91 520 VAL A N 1
ATOM 4052 C CA . VAL A 1 520 ? -21.219 11.258 12.077 1.00 46.91 520 VAL A CA 1
ATOM 4053 C C . VAL A 1 520 ? -20.575 9.880 12.248 1.00 46.91 520 VAL A C 1
ATOM 4055 O O . VAL A 1 520 ? -19.536 9.637 11.647 1.00 46.91 520 VAL A O 1
ATOM 4058 N N . SER A 1 521 ? -21.158 9.006 13.072 1.00 49.25 521 SER A N 1
ATOM 4059 C CA . SER A 1 521 ? -20.676 7.635 13.320 1.00 49.25 521 SER A CA 1
ATOM 4060 C C . SER A 1 521 ? -21.787 6.620 13.044 1.00 49.25 521 SER A C 1
ATOM 4062 O O . SER A 1 521 ? -22.958 6.920 13.291 1.00 49.25 521 SER A O 1
ATOM 4064 N N . TYR A 1 522 ? -21.430 5.420 12.567 1.00 48.69 522 TYR A N 1
ATOM 4065 C CA . TYR A 1 522 ? -22.360 4.321 12.255 1.00 48.69 522 TYR A CA 1
ATOM 4066 C C . TYR A 1 522 ? -23.103 3.775 13.490 1.00 48.69 522 TYR A C 1
ATOM 4068 O O . TYR A 1 522 ? -24.142 3.137 13.348 1.00 48.69 522 TYR A O 1
ATOM 4076 N N . GLN A 1 523 ? -22.607 4.065 14.699 1.00 50.62 523 GLN A N 1
ATOM 4077 C CA . GLN A 1 523 ? -23.229 3.682 15.976 1.00 50.62 523 GLN A CA 1
ATOM 4078 C C . GLN A 1 523 ? -24.269 4.700 16.475 1.00 50.62 523 GLN A C 1
ATOM 4080 O O . GLN A 1 523 ? -24.888 4.498 17.516 1.00 50.62 523 GLN A O 1
ATOM 4085 N N . THR A 1 524 ? -24.461 5.813 15.759 1.00 66.94 524 THR A N 1
ATOM 4086 C CA . THR A 1 524 ? -25.337 6.911 16.187 1.00 66.94 524 THR A CA 1
ATOM 4087 C C . THR A 1 524 ? -26.385 7.218 15.129 1.00 66.94 524 THR A C 1
ATOM 4089 O O . THR A 1 524 ? -26.096 7.237 13.933 1.00 66.94 524 THR A O 1
ATOM 4092 N N . MET A 1 525 ? -27.615 7.508 15.552 1.00 80.56 525 MET A N 1
ATOM 4093 C CA . MET A 1 525 ? -28.705 7.830 14.632 1.00 80.56 525 MET A CA 1
ATOM 4094 C C . MET A 1 525 ? -29.159 9.269 14.840 1.00 80.56 525 MET A C 1
ATOM 4096 O O . MET A 1 525 ? -29.611 9.644 15.920 1.00 80.56 525 MET A O 1
ATOM 4100 N N . ARG A 1 526 ? -29.068 10.089 13.788 1.00 85.06 526 ARG A N 1
ATOM 4101 C CA . ARG A 1 526 ? -29.622 11.447 13.800 1.00 85.06 526 ARG A CA 1
ATOM 4102 C C . ARG A 1 526 ? -31.026 11.448 13.240 1.00 85.06 526 ARG A C 1
ATOM 4104 O O . ARG A 1 526 ? -31.275 10.875 12.186 1.00 85.06 526 ARG A O 1
ATOM 4111 N N . VAL A 1 527 ? -31.935 12.142 13.904 1.00 86.56 527 VAL A N 1
ATOM 4112 C CA . VAL A 1 527 ? -33.331 12.268 13.494 1.00 86.56 527 VAL A CA 1
ATOM 4113 C C . VAL A 1 527 ? -33.730 13.737 13.528 1.00 86.56 527 VAL A C 1
ATOM 4115 O O . VAL A 1 527 ? -33.287 14.504 14.378 1.00 86.56 527 VAL A O 1
ATOM 4118 N N . ARG A 1 528 ? -34.582 14.158 12.590 1.00 85.62 528 ARG A N 1
ATOM 4119 C CA . ARG A 1 528 ? -35.190 15.491 12.656 1.00 85.62 528 ARG A CA 1
ATOM 4120 C C . ARG A 1 528 ? -36.415 15.457 13.559 1.00 85.62 528 ARG A C 1
ATOM 4122 O O . ARG A 1 528 ? -37.325 14.656 13.341 1.00 85.62 528 ARG A O 1
ATOM 4129 N N . GLY A 1 529 ? -36.445 16.360 14.529 1.00 87.31 529 GLY A N 1
ATOM 4130 C CA . GLY A 1 529 ? -37.603 16.618 15.373 1.00 87.31 529 GLY A CA 1
ATOM 4131 C C . GLY A 1 529 ? -38.046 18.071 15.303 1.00 87.31 529 GLY A C 1
ATOM 4132 O O . GLY A 1 529 ? -37.455 18.898 14.604 1.00 87.31 529 GLY A O 1
ATOM 4133 N N . LYS A 1 530 ? -39.113 18.386 16.029 1.00 89.25 530 LYS A N 1
ATOM 4134 C CA . LYS A 1 530 ? -39.662 19.732 16.131 1.00 89.25 530 LYS A CA 1
ATOM 4135 C C . LYS A 1 530 ? -40.025 20.036 17.580 1.00 89.25 530 LYS A C 1
ATOM 4137 O O . LYS A 1 530 ? -40.828 19.323 18.169 1.00 89.25 530 LYS A O 1
ATOM 4142 N N . ILE A 1 531 ? -39.468 21.111 18.128 1.00 88.38 531 ILE A N 1
ATOM 4143 C CA . ILE A 1 531 ? -39.854 21.664 19.432 1.00 88.38 531 ILE A CA 1
ATOM 4144 C C . ILE A 1 531 ? -40.655 22.936 19.144 1.00 88.38 531 ILE A C 1
ATOM 4146 O O . ILE A 1 531 ? -40.136 23.890 18.553 1.00 88.38 531 ILE A O 1
ATOM 4150 N N . LYS A 1 532 ? -41.946 22.948 19.497 1.00 83.31 532 LYS A N 1
ATOM 4151 C CA . LYS A 1 532 ? -42.910 23.991 19.089 1.00 83.31 532 LYS A CA 1
ATOM 4152 C C . LYS A 1 532 ? -42.900 24.221 17.560 1.00 83.31 532 LYS A C 1
ATOM 4154 O O . LYS A 1 532 ? -43.333 23.362 16.796 1.00 83.31 532 LYS A O 1
ATOM 4159 N N . GLN A 1 533 ? -42.414 25.377 17.092 1.00 77.12 533 GLN A N 1
ATOM 4160 C CA . GLN A 1 533 ? -42.297 25.745 15.669 1.00 77.12 533 GLN A CA 1
ATOM 4161 C C . GLN A 1 533 ? -40.894 25.466 15.082 1.00 77.12 533 GLN A C 1
ATOM 4163 O O . GLN A 1 533 ? -40.743 25.472 13.860 1.00 77.12 533 GLN A O 1
ATOM 4168 N N . ARG A 1 534 ? -39.876 25.189 15.912 1.00 81.31 534 ARG A N 1
ATOM 4169 C CA . ARG A 1 534 ? -38.471 25.062 15.486 1.00 81.31 534 ARG A CA 1
ATOM 4170 C C . ARG A 1 534 ? -38.118 23.616 15.148 1.00 81.31 534 ARG A C 1
ATOM 4172 O O . ARG A 1 534 ? -38.365 22.715 15.943 1.00 81.31 534 ARG A O 1
ATOM 4179 N N . VAL A 1 535 ? -37.503 23.414 13.985 1.00 85.25 535 VAL A N 1
ATOM 4180 C CA . VAL A 1 535 ? -36.892 22.132 13.605 1.00 85.25 535 VAL A CA 1
ATOM 4181 C C . VAL A 1 535 ? -35.565 21.981 14.345 1.00 85.25 535 VAL A C 1
ATOM 4183 O O . VAL A 1 535 ? -34.770 22.919 14.364 1.00 85.25 535 VAL A O 1
ATOM 4186 N N . VAL A 1 536 ? -35.348 20.815 14.946 1.00 88.00 536 VAL A N 1
ATOM 4187 C CA . VAL A 1 536 ? -34.143 20.473 15.710 1.00 88.00 536 VAL A CA 1
ATOM 4188 C C . VAL A 1 536 ? -33.533 19.173 15.198 1.00 88.00 536 VAL A C 1
ATOM 4190 O O . VAL A 1 536 ? -34.246 18.269 14.746 1.00 88.00 536 VAL A O 1
ATOM 4193 N N . THR A 1 537 ? -32.210 19.081 15.265 1.00 87.75 537 THR A N 1
ATOM 4194 C CA . THR A 1 537 ? -31.452 17.863 14.968 1.00 87.75 537 THR A CA 1
ATOM 4195 C C . THR A 1 537 ? -31.224 17.090 16.260 1.00 87.75 537 THR A C 1
ATOM 4197 O O . THR A 1 537 ? -30.525 17.567 17.151 1.00 87.75 537 THR A O 1
ATOM 4200 N N . ILE A 1 538 ? -31.814 15.901 16.349 1.00 89.69 538 ILE A N 1
ATOM 4201 C CA . ILE A 1 538 ? -31.776 15.035 17.528 1.00 89.69 538 ILE A CA 1
ATOM 4202 C C . ILE A 1 538 ? -30.770 13.913 17.279 1.00 89.69 538 ILE A C 1
ATOM 4204 O O . ILE A 1 538 ? -30.858 13.230 16.260 1.00 89.69 538 ILE A O 1
ATOM 4208 N N . LEU A 1 539 ? -29.837 13.709 18.201 1.00 88.25 539 LEU A N 1
ATOM 4209 C CA . LEU A 1 539 ? -28.936 12.563 18.236 1.00 88.25 539 LEU A CA 1
ATOM 4210 C C . LEU A 1 539 ? -29.502 11.507 19.191 1.00 88.25 539 LEU A C 1
ATOM 4212 O O . LEU A 1 539 ? -29.751 11.816 20.352 1.00 88.25 539 LEU A O 1
ATOM 4216 N N . ILE A 1 540 ? -29.710 10.283 18.713 1.00 89.00 540 ILE A N 1
ATOM 4217 C CA . ILE A 1 540 ? -30.045 9.129 19.555 1.00 89.00 540 ILE A CA 1
ATOM 4218 C C . ILE A 1 540 ? -28.738 8.387 19.846 1.00 89.00 540 ILE A C 1
ATOM 4220 O O . ILE A 1 540 ? -28.064 7.958 18.905 1.00 89.00 540 ILE A O 1
ATOM 4224 N N . ASP A 1 541 ? -28.373 8.288 21.125 1.00 85.75 541 ASP A N 1
ATOM 4225 C CA . ASP A 1 541 ? -27.039 7.867 21.559 1.00 85.75 541 ASP A CA 1
ATOM 4226 C C . ASP A 1 541 ? -27.087 7.017 22.838 1.00 85.75 541 ASP A C 1
ATOM 4228 O O . ASP A 1 541 ? -27.368 7.518 23.925 1.00 85.75 541 ASP A O 1
ATOM 4232 N N . SER A 1 542 ? -26.755 5.729 22.723 1.00 79.94 542 SER A N 1
ATOM 4233 C CA . SER A 1 542 ? -26.634 4.827 23.876 1.00 79.94 542 SER A CA 1
ATOM 4234 C C . SER A 1 542 ? -25.377 5.078 24.719 1.00 79.94 542 SER A C 1
ATOM 4236 O O . SER A 1 542 ? -25.288 4.557 25.825 1.00 79.94 542 SER A O 1
ATOM 4238 N N . GLY A 1 543 ? -24.411 5.866 24.232 1.00 77.31 543 GLY A N 1
ATOM 4239 C CA . GLY A 1 543 ? -23.199 6.249 24.964 1.00 77.31 543 GLY A CA 1
ATOM 4240 C C . GLY A 1 543 ? -23.373 7.455 25.895 1.00 77.31 543 GLY A C 1
ATOM 4241 O O . GLY A 1 543 ? -22.414 7.861 26.551 1.00 77.31 543 GLY A O 1
ATOM 4242 N N . SER A 1 544 ? -24.571 8.041 25.951 1.00 82.69 544 SER A N 1
ATOM 4243 C CA . SER A 1 544 ? -24.913 9.142 26.856 1.00 82.69 544 SER A CA 1
ATOM 4244 C C . SER A 1 544 ? -25.909 8.651 27.905 1.00 82.69 544 SER A C 1
ATOM 4246 O O . SER A 1 544 ? -26.957 8.120 27.549 1.00 82.69 544 SER A O 1
ATOM 4248 N N . THR A 1 545 ? -25.631 8.826 29.200 1.00 82.31 545 THR A N 1
ATOM 4249 C CA . THR A 1 545 ? -26.527 8.294 30.249 1.00 82.31 545 THR A CA 1
ATOM 4250 C C . THR A 1 545 ? -27.807 9.118 30.389 1.00 82.31 545 THR A C 1
ATOM 4252 O O . THR A 1 545 ? -28.880 8.564 30.616 1.00 82.31 545 THR A O 1
ATOM 4255 N N . HIS A 1 546 ? -27.717 10.435 30.189 1.00 89.50 546 HIS A N 1
ATOM 4256 C CA . HIS A 1 546 ? -28.826 11.383 30.333 1.00 89.50 546 HIS A CA 1
ATOM 4257 C C . HIS A 1 546 ? -29.200 12.045 29.006 1.00 89.50 546 HIS A C 1
ATOM 4259 O O . HIS A 1 546 ? -28.435 12.031 28.041 1.00 89.50 546 HIS A O 1
ATOM 4265 N N . ASN A 1 547 ? -30.376 12.671 28.974 1.00 92.12 547 ASN A N 1
ATOM 4266 C CA . ASN A 1 547 ? -30.788 13.506 27.852 1.00 92.12 547 ASN A CA 1
ATOM 4267 C C . ASN A 1 547 ? -30.226 14.927 27.996 1.00 92.12 547 ASN A C 1
ATOM 4269 O O . ASN A 1 547 ? -30.330 15.544 29.063 1.00 92.12 547 ASN A O 1
ATOM 4273 N N . PHE A 1 548 ? -29.689 15.478 26.907 1.00 91.69 548 PHE A N 1
ATOM 4274 C CA . PHE A 1 548 ? -29.083 16.812 26.891 1.00 91.69 548 PHE A CA 1
ATOM 4275 C C . PHE A 1 548 ? -29.715 17.706 25.824 1.00 91.69 548 PHE A C 1
ATOM 4277 O O . PHE A 1 548 ? -30.072 17.247 24.741 1.00 91.69 548 PHE A O 1
ATOM 4284 N N . LEU A 1 549 ? -29.853 18.995 26.122 1.00 91.19 549 LEU A N 1
ATOM 4285 C CA . LEU A 1 549 ? -30.379 20.005 25.207 1.00 91.19 549 LEU A CA 1
ATOM 4286 C C . LEU A 1 549 ? -29.430 21.199 25.156 1.00 91.19 549 LEU A C 1
ATOM 4288 O O . LEU A 1 549 ? -28.989 21.692 26.198 1.00 91.19 549 LEU A O 1
ATOM 4292 N N . ASP A 1 550 ? -29.171 21.705 23.951 1.00 89.38 550 ASP A N 1
ATOM 4293 C CA . ASP A 1 550 ? -28.339 22.892 23.811 1.00 89.38 550 ASP A CA 1
ATOM 4294 C C . ASP A 1 550 ? -29.034 24.136 24.422 1.00 89.38 550 ASP A C 1
ATOM 4296 O O . ASP A 1 550 ? -30.202 24.424 24.110 1.00 89.38 550 ASP A O 1
ATOM 4300 N N . PRO A 1 551 ? -28.345 24.932 25.264 1.00 84.94 551 PRO A N 1
ATOM 4301 C CA . PRO A 1 551 ? -28.925 26.111 25.904 1.00 84.94 551 PRO A CA 1
ATOM 4302 C C . PRO A 1 551 ? -29.493 27.143 24.918 1.00 84.94 551 PRO A C 1
ATOM 4304 O O . PRO A 1 551 ? -30.436 27.866 25.255 1.00 84.94 551 PRO A O 1
ATOM 4307 N N . SER A 1 552 ? -28.947 27.241 23.701 1.00 83.94 552 SER A N 1
ATOM 4308 C CA . SER A 1 552 ? -29.457 28.150 22.668 1.00 83.94 552 SER A CA 1
ATOM 4309 C C . SER A 1 552 ? -30.841 27.726 22.170 1.00 83.94 552 SER A C 1
ATOM 4311 O O . SER A 1 552 ? -31.678 28.583 21.875 1.00 83.94 552 SER A O 1
ATOM 4313 N N . VAL A 1 553 ? -31.119 26.420 22.130 1.00 85.12 553 VAL A N 1
ATOM 4314 C CA . VAL A 1 553 ? -32.415 25.854 21.739 1.00 85.12 553 VAL A CA 1
ATOM 4315 C C . VAL A 1 553 ? -33.442 26.116 22.826 1.00 85.12 553 VAL A C 1
ATOM 4317 O O . VAL A 1 553 ? -34.518 26.632 22.518 1.00 85.12 553 VAL A O 1
ATOM 4320 N N . ALA A 1 554 ? -33.091 25.865 24.090 1.00 84.69 554 ALA A N 1
ATOM 4321 C CA . ALA A 1 554 ? -33.954 26.135 25.240 1.00 84.69 554 ALA A CA 1
ATOM 4322 C C . ALA A 1 554 ? -34.391 27.611 25.301 1.00 84.69 554 ALA A C 1
ATOM 4324 O O . ALA A 1 554 ? -35.579 27.906 25.450 1.00 84.69 554 ALA A O 1
ATOM 4325 N N . LYS A 1 555 ? -33.447 28.542 25.087 1.00 81.44 555 LYS A N 1
ATOM 4326 C CA . LYS A 1 555 ? -33.717 29.991 25.041 1.00 81.44 555 LYS A CA 1
ATOM 4327 C C . LYS A 1 555 ? -34.621 30.385 23.873 1.00 81.44 555 LYS A C 1
ATOM 4329 O O . LYS A 1 555 ? -35.586 31.115 24.065 1.00 81.44 555 LYS A O 1
ATOM 4334 N N . GLN A 1 556 ? -34.334 29.901 22.665 1.00 79.31 556 GLN A N 1
ATOM 4335 C CA . GLN A 1 556 ? -35.084 30.283 21.459 1.00 79.31 556 GLN A CA 1
ATOM 4336 C C . GLN A 1 556 ? -36.490 29.681 21.397 1.00 79.31 556 GLN A C 1
ATOM 4338 O O . GLN A 1 556 ? -37.383 30.255 20.781 1.00 79.31 556 GLN A O 1
ATOM 4343 N N . THR A 1 557 ? -36.693 28.520 22.013 1.00 80.38 557 THR A N 1
ATOM 4344 C CA . THR A 1 557 ? -38.002 27.856 22.065 1.00 80.38 557 THR A CA 1
ATOM 4345 C C . THR A 1 557 ? -38.819 28.277 23.287 1.00 80.38 557 THR A C 1
ATOM 4347 O O . THR A 1 557 ? -39.989 27.910 23.382 1.00 80.38 557 THR A O 1
ATOM 4350 N N . GLY A 1 558 ? -38.256 29.081 24.198 1.00 78.00 558 GLY A N 1
ATOM 4351 C CA . GLY A 1 558 ? -38.928 29.534 25.417 1.00 78.00 558 GLY A CA 1
ATOM 4352 C C . GLY A 1 558 ? -39.329 28.363 26.312 1.00 78.00 558 GLY A C 1
ATOM 4353 O O . GLY A 1 558 ? -40.494 28.259 26.700 1.00 78.00 558 GLY A O 1
ATOM 4354 N N . CYS A 1 559 ? -38.406 27.426 26.534 1.00 81.06 559 CYS A N 1
ATOM 4355 C CA . CYS A 1 559 ? -38.599 26.330 27.481 1.00 81.06 559 CYS A CA 1
ATOM 4356 C C . CYS A 1 559 ? -38.478 26.849 28.919 1.00 81.06 559 CYS A C 1
ATOM 4358 O O . CYS A 1 559 ? -37.718 27.783 29.175 1.00 81.06 559 CYS A O 1
ATOM 4360 N N . SER A 1 560 ? -39.208 26.242 29.859 1.00 78.31 560 SER A N 1
ATOM 4361 C CA . SER A 1 560 ? -39.043 26.550 31.282 1.00 78.31 560 SER A CA 1
ATOM 4362 C C . SER A 1 560 ? -37.701 25.986 31.751 1.00 78.31 560 SER A C 1
ATOM 4364 O O . SER A 1 560 ? -37.501 24.772 31.735 1.00 78.31 560 SER A O 1
ATOM 4366 N N . ILE A 1 561 ? -36.754 26.866 32.082 1.00 85.25 561 ILE A N 1
ATOM 4367 C CA . ILE A 1 561 ? -35.419 26.490 32.558 1.00 85.25 561 ILE A CA 1
ATOM 4368 C C . ILE A 1 561 ? -35.421 26.598 34.078 1.00 85.25 561 ILE A C 1
ATOM 4370 O O . ILE A 1 561 ? -35.590 27.689 34.621 1.00 85.25 561 ILE A O 1
ATOM 4374 N N . GLN A 1 562 ? -35.193 25.480 34.755 1.00 85.25 562 GLN A N 1
ATOM 4375 C CA . GLN A 1 562 ? -34.999 25.437 36.198 1.00 85.25 562 GLN A CA 1
ATOM 4376 C C . GLN A 1 562 ? -33.508 25.326 36.505 1.00 85.25 562 GLN A C 1
ATOM 4378 O O . GLN A 1 562 ? -32.798 24.513 35.907 1.00 85.25 562 GLN A O 1
ATOM 4383 N N . GLN A 1 563 ? -33.026 26.156 37.429 1.00 85.06 563 GLN A N 1
ATOM 4384 C CA . GLN A 1 563 ? -31.672 26.016 37.957 1.00 85.06 563 GLN A CA 1
ATOM 4385 C C . GLN A 1 563 ? -31.623 24.805 38.881 1.00 85.06 563 GLN A C 1
ATOM 4387 O O . GLN A 1 563 ? -32.509 24.609 39.709 1.00 85.06 563 GLN A O 1
ATOM 4392 N N . THR A 1 564 ? -30.584 23.998 38.729 1.00 82.56 564 THR A N 1
ATOM 4393 C CA . THR A 1 564 ? -30.362 22.792 39.526 1.00 82.56 564 THR A CA 1
ATOM 4394 C C . THR A 1 564 ? -28.985 22.847 40.157 1.00 82.56 564 THR A C 1
ATOM 4396 O O . THR A 1 564 ? -28.111 23.577 39.688 1.00 82.56 564 THR A O 1
ATOM 4399 N N . ASN A 1 565 ? -28.749 22.010 41.163 1.00 73.94 565 ASN A N 1
ATOM 4400 C CA . ASN A 1 565 ? -27.395 21.818 41.668 1.00 73.94 565 ASN A CA 1
ATOM 4401 C C . ASN A 1 565 ? -26.454 21.426 40.508 1.00 73.94 565 ASN A C 1
ATOM 4403 O O . ASN A 1 565 ? -26.852 20.605 39.669 1.00 73.94 565 ASN A O 1
ATOM 4407 N N . PRO A 1 566 ? -25.247 22.026 40.419 1.00 74.44 566 PRO A N 1
ATOM 4408 C CA . PRO A 1 566 ? -24.286 21.711 39.372 1.00 74.44 566 PRO A CA 1
ATOM 4409 C C . PRO A 1 566 ? -23.989 20.216 39.352 1.00 74.44 566 PRO A C 1
ATOM 4411 O O . PRO A 1 566 ? -23.459 19.671 40.317 1.00 74.44 566 PRO A O 1
ATOM 4414 N N . LEU A 1 567 ? -24.329 19.564 38.245 1.00 77.62 567 LEU A N 1
ATOM 4415 C CA . LEU A 1 567 ? -24.015 18.161 38.035 1.00 77.62 567 LEU A CA 1
ATOM 4416 C C . LEU A 1 567 ? -22.830 18.058 37.076 1.00 77.62 567 LEU A C 1
ATOM 4418 O O . LEU A 1 567 ? -22.865 18.611 35.974 1.00 77.62 567 LEU A O 1
ATOM 4422 N N . TRP A 1 568 ? -21.775 17.374 37.510 1.00 74.44 568 TRP A N 1
ATOM 4423 C CA . TRP A 1 568 ? -20.576 17.155 36.710 1.00 74.44 568 TRP A CA 1
ATOM 4424 C C . TRP A 1 568 ? -20.796 15.993 35.749 1.00 74.44 568 TRP A C 1
ATOM 4426 O O . TRP A 1 568 ? -20.953 14.856 36.175 1.00 74.44 568 TRP A O 1
ATOM 4436 N N . VAL A 1 569 ? -20.804 16.300 34.457 1.00 78.38 569 VAL A N 1
ATOM 4437 C CA . VAL A 1 569 ? -20.933 15.344 33.361 1.00 78.38 569 VAL A CA 1
ATOM 4438 C C . VAL A 1 569 ? -19.544 14.969 32.873 1.00 78.38 569 VAL A C 1
ATOM 4440 O O . VAL A 1 569 ? -18.789 15.830 32.417 1.00 78.38 569 VAL A O 1
ATOM 4443 N N . THR A 1 570 ? -19.197 13.692 32.974 1.00 71.88 570 THR A N 1
ATOM 4444 C CA . THR A 1 570 ? -17.921 13.167 32.489 1.00 71.88 570 THR A CA 1
ATOM 4445 C C . THR A 1 570 ? -18.041 12.885 30.988 1.00 71.88 570 THR A C 1
ATOM 4447 O O . THR A 1 570 ? -18.913 12.154 30.525 1.00 71.88 570 THR A O 1
ATOM 4450 N N . VAL A 1 571 ? -17.182 13.503 30.189 1.00 69.56 571 VAL A N 1
ATOM 4451 C CA . VAL A 1 571 ? -17.073 13.251 28.750 1.00 69.56 571 VAL A CA 1
ATOM 4452 C C . VAL A 1 571 ? -16.192 12.022 28.545 1.00 69.56 571 VAL A C 1
ATOM 4454 O O . VAL A 1 571 ? -15.236 11.826 29.293 1.00 69.56 571 VAL A O 1
ATOM 4457 N N . ALA A 1 572 ? -16.430 11.226 27.499 1.00 52.31 572 ALA A N 1
ATOM 4458 C CA . ALA A 1 572 ? -15.635 10.017 27.229 1.00 52.31 572 ALA A CA 1
ATOM 4459 C C . ALA A 1 572 ? -14.113 10.253 27.019 1.00 52.31 572 ALA A C 1
ATOM 4461 O O . ALA A 1 572 ? -13.344 9.301 26.988 1.00 52.31 572 ALA A O 1
ATOM 4462 N N . ASN A 1 573 ? -13.646 11.507 26.925 1.00 46.19 573 ASN A N 1
ATOM 4463 C CA . ASN A 1 573 ? -12.221 11.876 26.944 1.00 46.19 573 ASN A CA 1
ATOM 4464 C C . ASN A 1 573 ? -11.654 12.136 28.363 1.00 46.19 573 ASN A C 1
ATOM 4466 O O . ASN A 1 573 ? -10.535 12.633 28.498 1.00 46.19 573 ASN A O 1
ATOM 4470 N N . GLY A 1 574 ? -12.438 11.876 29.414 1.00 45.16 574 GLY A N 1
ATOM 4471 C CA . GLY A 1 574 ? -12.081 12.076 30.821 1.00 45.16 574 GLY A CA 1
ATOM 4472 C C . GLY A 1 574 ? -12.241 13.509 31.347 1.00 45.16 574 GLY A C 1
ATOM 4473 O O . GLY A 1 574 ? -11.924 13.766 32.508 1.00 45.16 574 GLY A O 1
ATOM 4474 N N . SER A 1 575 ? -12.711 14.465 30.536 1.00 56.66 575 SER A N 1
ATOM 4475 C CA . SER A 1 575 ? -12.998 15.831 31.006 1.00 56.66 575 SER A CA 1
ATOM 4476 C C . SER A 1 575 ? -14.363 15.919 31.697 1.00 56.66 575 SER A C 1
ATOM 4478 O O . SER A 1 575 ? -15.307 15.258 31.279 1.00 56.66 575 SER A O 1
ATOM 4480 N N . LYS A 1 576 ? -14.486 16.736 32.752 1.00 70.69 576 LYS A N 1
ATOM 4481 C CA . LYS A 1 576 ? -15.761 16.980 33.447 1.00 70.69 576 LYS A CA 1
ATOM 4482 C C . LYS A 1 576 ? -16.329 18.341 33.037 1.00 70.69 576 LYS A C 1
ATOM 4484 O O . LYS A 1 576 ? -15.641 19.354 33.160 1.00 70.69 576 LYS A O 1
ATOM 4489 N N . ILE A 1 577 ? -17.571 18.369 32.556 1.00 76.00 577 ILE A N 1
ATOM 4490 C CA . ILE A 1 577 ? -18.309 19.584 32.182 1.00 76.00 577 ILE A CA 1
ATOM 4491 C C . ILE A 1 577 ? -19.506 19.729 33.122 1.00 76.00 577 ILE A C 1
ATOM 4493 O O . ILE A 1 577 ? -20.232 18.769 33.351 1.00 76.00 577 ILE A O 1
ATOM 4497 N N . SER A 1 578 ? -19.729 20.914 33.685 1.00 79.00 578 SER A N 1
ATOM 4498 C CA . SER A 1 578 ? -20.861 21.142 34.584 1.00 79.00 578 SER A CA 1
ATOM 4499 C C . SER A 1 578 ? -22.143 21.496 33.824 1.00 79.00 578 SER A C 1
ATOM 4501 O O . SER A 1 578 ? -22.172 22.406 32.996 1.00 79.00 578 SER A O 1
ATOM 4503 N N . SER A 1 579 ? -23.233 20.803 34.156 1.00 85.19 579 SER A N 1
ATOM 4504 C CA . SER A 1 579 ? -24.605 21.162 33.787 1.00 85.19 579 SER A CA 1
ATOM 4505 C C . SER A 1 579 ? -25.301 21.764 35.006 1.00 85.19 579 SER A C 1
ATOM 4507 O O . SER A 1 579 ? -25.545 21.065 35.989 1.00 85.19 579 SER A O 1
ATOM 4509 N N . THR A 1 580 ? -25.670 23.042 34.945 1.00 85.25 580 THR A N 1
ATOM 4510 C CA . THR A 1 580 ? -26.265 23.780 36.080 1.00 85.25 580 THR A CA 1
ATOM 4511 C C . THR A 1 580 ? -27.771 24.005 35.964 1.00 85.25 580 THR A C 1
ATOM 4513 O O . THR A 1 580 ? -28.393 24.496 36.899 1.00 85.25 580 THR A O 1
ATOM 4516 N N . ALA A 1 581 ? -28.386 23.636 34.843 1.00 86.75 581 ALA A N 1
ATOM 4517 C CA . ALA A 1 581 ? -29.807 23.861 34.615 1.00 86.75 581 ALA A CA 1
ATOM 4518 C C . ALA A 1 581 ? -30.456 22.701 33.853 1.00 86.75 581 ALA A C 1
ATOM 4520 O O . ALA A 1 581 ? -29.775 21.936 33.164 1.00 86.75 581 ALA A O 1
ATOM 4521 N N . MET A 1 582 ? -31.779 22.590 33.955 1.00 89.88 582 MET A N 1
ATOM 4522 C CA . MET A 1 582 ? -32.574 21.595 33.237 1.00 89.88 582 MET A CA 1
ATOM 4523 C C . MET A 1 582 ? -33.896 22.167 32.720 1.00 89.88 582 MET A C 1
ATOM 4525 O O . MET A 1 582 ? -34.426 23.143 33.253 1.00 89.88 582 MET A O 1
ATOM 4529 N N . CYS A 1 583 ? -34.441 21.522 31.696 1.00 88.06 583 CYS A N 1
ATOM 4530 C CA . CYS A 1 583 ? -35.805 21.696 31.223 1.00 88.06 583 CYS A CA 1
ATOM 4531 C C . CYS A 1 583 ? -36.609 20.451 31.593 1.00 88.06 583 CYS A C 1
ATOM 4533 O O . CYS A 1 583 ? -36.348 19.369 31.067 1.00 88.06 583 CYS A O 1
ATOM 4535 N N . GLN A 1 584 ? -37.578 20.611 32.491 1.00 85.62 584 GLN A N 1
ATOM 4536 C CA . GLN A 1 584 ? -38.487 19.532 32.868 1.00 85.62 584 GLN A CA 1
ATOM 4537 C C . GLN A 1 584 ? -39.619 19.398 31.851 1.00 85.62 584 GLN A C 1
ATOM 4539 O O . GLN A 1 584 ? -40.110 20.403 31.328 1.00 85.62 584 GLN A O 1
ATOM 4544 N N . GLN A 1 585 ? -40.047 18.160 31.608 1.00 84.62 585 GLN A N 1
ATOM 4545 C CA . GLN A 1 585 ? -41.240 17.823 30.834 1.00 84.62 585 GLN A CA 1
ATOM 4546 C C . GLN A 1 585 ? -41.280 18.451 29.433 1.00 84.62 585 GLN A C 1
ATOM 4548 O O . GLN A 1 585 ? -42.342 18.842 28.938 1.00 84.62 585 GLN A O 1
ATOM 4553 N N . LEU A 1 586 ? -40.124 18.534 28.772 1.00 89.75 586 LEU A N 1
ATOM 4554 C CA . LEU A 1 586 ? -40.023 19.105 27.437 1.00 89.75 586 LEU A CA 1
ATOM 4555 C C . LEU A 1 586 ? -40.729 18.207 26.421 1.00 89.75 586 LEU A C 1
ATOM 4557 O O . LEU A 1 586 ? -40.356 17.047 26.248 1.00 89.75 586 LEU A O 1
ATOM 4561 N N . GLU A 1 587 ? -41.712 18.766 25.718 1.00 90.25 587 GLU A N 1
ATOM 4562 C CA . GLU A 1 587 ? -42.422 18.079 24.642 1.00 90.25 587 GLU A CA 1
ATOM 4563 C C . GLU A 1 587 ? -41.788 18.379 23.274 1.00 90.25 587 GLU A C 1
ATOM 4565 O O . GLU A 1 587 ? -41.551 19.539 22.911 1.00 90.25 587 GLU A O 1
ATOM 4570 N N . TRP A 1 588 ? -41.547 17.333 22.483 1.00 92.12 588 TRP A N 1
ATOM 4571 C CA . TRP A 1 588 ? -41.106 17.452 21.094 1.00 92.12 588 TRP A CA 1
ATOM 4572 C C . TRP A 1 588 ? -41.857 16.484 20.186 1.00 92.12 588 TRP A C 1
ATOM 4574 O O . TRP A 1 588 ? -42.296 15.410 20.589 1.00 92.12 588 TRP A O 1
ATOM 4584 N N . LEU A 1 589 ? -41.972 16.861 18.917 1.00 88.56 589 LEU A N 1
ATOM 4585 C CA . LEU A 1 589 ? -42.513 16.017 17.863 1.00 88.56 589 LEU A CA 1
ATOM 4586 C C . LEU A 1 589 ? -41.368 15.361 17.098 1.00 88.56 589 LEU A C 1
ATOM 4588 O O . LEU A 1 589 ? -40.484 16.042 16.578 1.00 88.56 589 LEU A O 1
ATOM 4592 N N . MET A 1 590 ? -41.419 14.044 16.951 1.00 86.62 590 MET A N 1
ATOM 4593 C CA . MET A 1 590 ? -40.492 13.280 16.122 1.00 86.62 590 MET A CA 1
ATOM 4594 C C . MET A 1 590 ? -41.299 12.366 15.202 1.00 86.62 590 MET A C 1
ATOM 4596 O O . MET A 1 590 ? -42.114 11.573 15.668 1.00 86.62 590 MET A O 1
ATOM 4600 N N . HIS A 1 591 ? -41.131 12.524 13.882 1.00 78.94 591 HIS A N 1
ATOM 4601 C CA . HIS A 1 591 ? -41.943 11.822 12.872 1.00 78.94 591 HIS A CA 1
ATOM 4602 C C . HIS A 1 591 ? -43.468 11.936 13.112 1.00 78.94 591 HIS A C 1
ATOM 4604 O O . HIS A 1 591 ? -44.221 10.986 12.920 1.00 78.94 591 HIS A O 1
ATOM 4610 N N . GLY A 1 592 ? -43.933 13.105 13.571 1.00 74.62 592 GLY A N 1
ATOM 4611 C CA . GLY A 1 592 ? -45.352 13.362 13.851 1.00 74.62 592 GLY A CA 1
ATOM 4612 C C . GLY A 1 592 ? -45.886 12.741 15.148 1.00 74.62 592 GLY A C 1
ATOM 4613 O O . GLY A 1 592 ? -47.065 12.903 15.441 1.00 74.62 592 GLY A O 1
ATOM 4614 N N . THR A 1 593 ? -45.043 12.065 15.935 1.00 82.06 593 THR A N 1
ATOM 4615 C CA . THR A 1 593 ? -45.401 11.531 17.258 1.00 82.06 593 THR A CA 1
ATOM 4616 C C . THR A 1 593 ? -44.861 12.452 18.359 1.00 82.06 593 THR A C 1
ATOM 4618 O O . THR A 1 593 ? -43.678 12.801 18.297 1.00 82.06 593 THR A O 1
ATOM 4621 N N . PRO A 1 594 ? -45.682 12.855 19.348 1.00 87.81 594 PRO A N 1
ATOM 4622 C CA . PRO A 1 594 ? -45.218 13.623 20.498 1.00 87.81 594 PRO A CA 1
ATOM 4623 C C . PRO A 1 594 ? -44.530 12.725 21.532 1.00 87.81 594 PRO A C 1
ATOM 4625 O O . PRO A 1 594 ? -45.026 11.648 21.867 1.00 87.81 594 PRO A O 1
ATOM 4628 N N . PHE A 1 595 ? -43.400 13.194 22.052 1.00 89.44 595 PHE A N 1
ATOM 4629 C CA . PHE A 1 595 ? -42.659 12.593 23.158 1.00 89.44 595 PHE A CA 1
ATOM 4630 C C . PHE A 1 595 ? -42.375 13.653 24.221 1.00 89.44 595 PHE A C 1
ATOM 4632 O O . PHE A 1 595 ? -42.319 14.844 23.913 1.00 89.44 595 PHE A O 1
ATOM 4639 N N . GLN A 1 596 ? -42.193 13.208 25.463 1.00 90.69 596 GLN A N 1
ATOM 4640 C CA . GLN A 1 596 ? -41.953 14.081 26.605 1.00 90.69 596 GLN A CA 1
ATOM 4641 C C . GLN A 1 596 ? -40.936 13.446 27.555 1.00 90.69 596 GLN A C 1
ATOM 4643 O O . GLN A 1 596 ? -41.077 12.276 27.904 1.00 90.69 596 GLN A O 1
ATOM 4648 N N . THR A 1 597 ? -39.912 14.205 27.947 1.00 90.88 597 THR A N 1
ATOM 4649 C CA . THR A 1 597 ? -38.905 13.804 28.944 1.00 90.88 597 THR A CA 1
ATOM 4650 C C . THR A 1 597 ? -38.180 15.034 29.491 1.00 90.88 597 THR A C 1
ATOM 4652 O O . THR A 1 597 ? -38.313 16.140 28.959 1.00 90.88 597 THR A O 1
ATOM 4655 N N . ASP A 1 598 ? -37.401 14.837 30.547 1.00 90.75 598 ASP A N 1
ATOM 4656 C CA . ASP A 1 598 ? -36.536 15.864 31.121 1.00 90.75 598 ASP A CA 1
ATOM 4657 C C . ASP A 1 598 ? -35.193 15.934 30.381 1.00 90.75 598 ASP A C 1
ATOM 4659 O O . ASP A 1 598 ? -34.648 14.904 29.973 1.00 90.75 598 ASP A O 1
ATOM 4663 N N . PHE A 1 599 ? -34.650 17.147 30.235 1.00 91.88 599 PHE A N 1
ATOM 4664 C CA . PHE A 1 599 ? -33.359 17.412 29.589 1.00 91.88 599 PHE A CA 1
ATOM 4665 C C . PHE A 1 599 ? -32.465 18.285 30.456 1.00 91.88 599 PHE A C 1
ATOM 4667 O O . PHE A 1 599 ? -32.891 19.328 30.953 1.00 91.88 599 PHE A O 1
ATOM 4674 N N . ARG A 1 600 ? -31.188 17.928 30.560 1.00 90.44 600 ARG A N 1
ATOM 4675 C CA . ARG A 1 600 ? -30.161 18.800 31.141 1.00 90.44 600 ARG A CA 1
ATOM 4676 C C . ARG A 1 600 ? -29.584 19.747 30.093 1.00 90.44 600 ARG A C 1
ATOM 4678 O O . ARG A 1 600 ? -29.457 19.385 28.926 1.00 90.44 600 ARG A O 1
ATOM 4685 N N . LEU A 1 601 ? -29.245 20.968 30.500 1.00 89.19 601 LEU A N 1
ATOM 4686 C CA . LEU A 1 601 ? -28.677 21.968 29.599 1.00 89.19 601 LEU A CA 1
ATOM 4687 C C . LEU A 1 601 ? -27.156 21.850 29.548 1.00 89.19 601 LEU A C 1
ATOM 4689 O O . LEU A 1 601 ? -26.471 22.076 30.544 1.00 89.19 601 LEU A O 1
ATOM 4693 N N . LEU A 1 602 ? -26.640 21.547 28.361 1.00 87.19 602 LEU A N 1
ATOM 4694 C CA . LEU A 1 602 ? -25.212 21.404 28.098 1.00 87.19 602 LEU A CA 1
ATOM 4695 C C . LEU A 1 602 ? -24.925 21.899 26.681 1.00 87.19 602 LEU A C 1
ATOM 4697 O O . LEU A 1 602 ? -25.669 21.558 25.771 1.00 87.19 602 LEU A O 1
ATOM 4701 N N . SER A 1 603 ? -23.891 22.718 26.485 1.00 79.75 603 SER A N 1
ATOM 4702 C CA . SER A 1 603 ? -23.550 23.243 25.154 1.00 79.75 603 SER A CA 1
ATOM 4703 C C . SER A 1 603 ? -23.136 22.110 24.211 1.00 79.75 603 SER A C 1
ATOM 4705 O O . SER A 1 603 ? -22.157 21.414 24.486 1.00 79.75 603 SER A O 1
ATOM 4707 N N . LEU A 1 604 ? -23.859 21.940 23.103 1.00 81.06 604 LEU A N 1
ATOM 4708 C CA . LEU A 1 604 ? -23.650 20.871 22.124 1.00 81.06 604 LEU A CA 1
ATOM 4709 C C . LEU A 1 604 ? -23.055 21.451 20.831 1.00 81.06 604 LEU A C 1
ATOM 4711 O O . LEU A 1 604 ? -23.524 22.460 20.312 1.00 81.06 604 LEU A O 1
ATOM 4715 N N . GLY A 1 605 ? -22.005 20.819 20.296 1.00 60.44 605 GLY A N 1
ATOM 4716 C CA . GLY A 1 605 ? -21.263 21.341 19.139 1.00 60.44 605 GLY A CA 1
ATOM 4717 C C . GLY A 1 605 ? -21.797 20.910 17.769 1.00 60.44 605 GLY A C 1
ATOM 4718 O O . GLY A 1 605 ? -21.509 21.569 16.773 1.00 60.44 605 GLY A O 1
ATOM 4719 N N . GLY A 1 606 ? -22.584 19.827 17.689 1.00 69.00 606 GLY A N 1
ATOM 4720 C CA . GLY A 1 606 ? -23.033 19.284 16.395 1.00 69.00 606 GLY A CA 1
ATOM 4721 C C . GLY A 1 606 ? -24.406 18.619 16.356 1.00 69.00 606 GLY A C 1
ATOM 4722 O O . GLY A 1 606 ? -24.744 17.964 15.369 1.00 69.00 606 GLY A O 1
ATOM 4723 N N . CYS A 1 607 ? -25.214 18.790 17.398 1.00 75.75 607 CYS A N 1
ATOM 4724 C CA . CYS A 1 607 ? -26.644 18.494 17.390 1.00 75.75 607 CYS A CA 1
ATOM 4725 C C . CYS A 1 607 ? -27.368 19.470 18.326 1.00 75.75 607 CYS A C 1
ATOM 4727 O O . CYS A 1 607 ? -26.739 20.098 19.171 1.00 75.75 607 CYS A O 1
ATOM 4729 N N . ASP A 1 608 ? -28.679 19.625 18.155 1.00 88.12 608 ASP A N 1
ATOM 4730 C CA . ASP A 1 608 ? -29.481 20.515 19.002 1.00 88.12 608 ASP A CA 1
ATOM 4731 C C . ASP A 1 608 ? -29.910 19.812 20.306 1.00 88.12 608 ASP A C 1
ATOM 4733 O O . ASP A 1 608 ? -30.172 20.469 21.314 1.00 88.12 608 ASP A O 1
ATOM 4737 N N . MET A 1 609 ? -30.022 18.478 20.274 1.00 90.25 609 MET A N 1
ATOM 4738 C CA . MET A 1 609 ? -30.596 17.653 21.338 1.00 90.25 609 MET A CA 1
ATOM 4739 C C . MET A 1 609 ? -30.013 16.230 21.311 1.00 90.25 609 MET A C 1
ATOM 4741 O O . MET A 1 609 ? -29.861 15.658 20.232 1.00 90.25 609 MET A O 1
ATOM 4745 N N . VAL A 1 610 ? -29.748 15.641 22.480 1.00 91.19 610 VAL A N 1
ATOM 4746 C CA . VAL A 1 610 ? -29.275 14.257 22.670 1.00 91.19 610 VAL A CA 1
ATOM 4747 C C . VAL A 1 610 ? -30.310 13.471 23.469 1.00 91.19 610 VAL A C 1
ATOM 4749 O O . VAL A 1 610 ? -30.702 13.890 24.559 1.00 91.19 610 VAL A O 1
ATOM 4752 N N . LEU A 1 611 ? -30.726 12.326 22.934 1.00 91.62 611 LEU A N 1
ATOM 4753 C CA . LEU A 1 611 ? -31.526 11.318 23.623 1.00 91.62 611 LEU A CA 1
ATOM 4754 C C . LEU A 1 611 ? -30.605 10.181 24.070 1.00 91.62 611 LEU A C 1
ATOM 4756 O O . LEU A 1 611 ? -30.099 9.432 23.232 1.00 91.62 611 LEU A O 1
ATOM 4760 N N . GLY A 1 612 ? -30.386 10.103 25.380 1.00 88.44 612 GLY A N 1
ATOM 4761 C CA . GLY A 1 612 ? -29.516 9.131 26.033 1.00 88.44 612 GLY A CA 1
ATOM 4762 C C . GLY A 1 612 ? -30.260 7.898 26.549 1.00 88.44 612 GLY A C 1
ATOM 4763 O O . GLY A 1 612 ? -31.460 7.717 26.314 1.00 88.44 612 GLY A O 1
ATOM 4764 N N . VAL A 1 613 ? -29.554 7.076 27.327 1.00 84.75 613 VAL A N 1
ATOM 4765 C CA . VAL A 1 613 ? -30.083 5.872 27.991 1.00 84.75 613 VAL A CA 1
ATOM 4766 C C . VAL A 1 613 ? -31.339 6.188 28.807 1.00 84.75 613 VAL A C 1
ATOM 4768 O O . VAL A 1 613 ? -32.304 5.435 28.727 1.00 84.75 613 VAL A O 1
ATOM 4771 N N . GLN A 1 614 ? -31.387 7.340 29.489 1.00 87.06 614 GLN A N 1
ATOM 4772 C CA . GLN A 1 614 ? -32.562 7.816 30.232 1.00 87.06 614 GLN A CA 1
ATOM 4773 C C . GLN A 1 614 ? -33.865 7.798 29.415 1.00 87.06 614 GLN A C 1
ATOM 4775 O O . GLN A 1 614 ? -34.925 7.503 29.960 1.00 87.06 614 GLN A O 1
ATOM 4780 N N . TRP A 1 615 ? -33.818 8.139 28.125 1.00 91.44 615 TRP A N 1
ATOM 4781 C CA . TRP A 1 615 ? -34.990 8.035 27.254 1.00 91.44 615 TRP A CA 1
ATOM 4782 C C . TRP A 1 615 ? -35.138 6.629 26.664 1.00 91.44 615 TRP A C 1
ATOM 4784 O O . TRP A 1 615 ? -36.251 6.107 26.614 1.00 91.44 615 TRP A O 1
ATOM 4794 N N . LEU A 1 616 ? -34.038 5.996 26.248 1.00 88.81 616 LEU A N 1
ATOM 4795 C CA . LEU A 1 616 ? -34.054 4.675 25.603 1.00 88.81 616 LEU A CA 1
ATOM 4796 C C . LEU A 1 616 ? -34.676 3.585 26.488 1.00 88.81 616 LEU A C 1
ATOM 4798 O O . LEU A 1 616 ? -35.438 2.759 25.988 1.00 88.81 616 LEU A O 1
ATOM 4802 N N . THR A 1 617 ? -34.428 3.611 27.798 1.00 85.62 617 THR A N 1
ATOM 4803 C CA . THR A 1 617 ? -34.986 2.634 28.751 1.00 85.62 617 THR A CA 1
ATOM 4804 C C . THR A 1 617 ? -36.510 2.715 28.877 1.00 85.62 617 THR A C 1
ATOM 4806 O O . THR A 1 617 ? -37.141 1.751 29.302 1.00 85.62 617 THR A O 1
ATOM 4809 N N . THR A 1 618 ? -37.133 3.818 28.445 1.00 86.38 618 THR A N 1
ATOM 4810 C CA . THR A 1 618 ? -38.598 3.986 28.472 1.00 86.38 618 THR A CA 1
ATOM 4811 C C . THR A 1 618 ? -39.327 3.256 27.336 1.00 86.38 618 THR A C 1
ATOM 4813 O O . THR A 1 618 ? -40.557 3.180 27.341 1.00 86.38 618 THR A O 1
ATOM 4816 N N . LEU A 1 619 ? -38.599 2.732 26.343 1.00 84.19 619 LEU A N 1
ATOM 4817 C CA . LEU A 1 619 ? -39.166 2.253 25.075 1.00 84.19 619 LEU A CA 1
ATOM 4818 C C . LEU A 1 619 ? -39.399 0.735 25.014 1.00 84.19 619 LEU A C 1
ATOM 4820 O O . LEU A 1 619 ? -39.916 0.249 24.007 1.00 84.19 619 LEU A O 1
ATOM 4824 N N . GLY A 1 620 ? -39.045 -0.010 26.067 1.00 83.31 620 GLY A N 1
ATOM 4825 C CA . GLY A 1 620 ? -39.108 -1.475 26.068 1.00 83.31 620 GLY A CA 1
ATOM 4826 C C . GLY A 1 620 ? -38.128 -2.099 25.060 1.00 83.31 620 GLY A C 1
ATOM 4827 O O . GLY A 1 620 ? -37.079 -1.514 24.798 1.00 83.31 620 GLY A O 1
ATOM 4828 N N . PRO A 1 621 ? -38.429 -3.283 24.490 1.00 82.50 621 PRO A N 1
ATOM 4829 C CA . PRO A 1 621 ? -37.593 -3.896 23.460 1.00 82.50 621 PRO A CA 1
ATOM 4830 C C . PRO A 1 621 ? -37.478 -3.020 22.204 1.00 82.50 621 PRO A C 1
ATOM 4832 O O . PRO A 1 621 ? -38.484 -2.606 21.620 1.00 82.50 621 PRO A O 1
ATOM 4835 N N . ILE A 1 622 ? -36.239 -2.782 21.771 1.00 89.25 622 ILE A N 1
ATOM 4836 C CA . ILE A 1 622 ? -35.899 -1.967 20.602 1.00 89.25 622 ILE A CA 1
ATOM 4837 C C . ILE A 1 622 ? -35.272 -2.877 19.544 1.00 89.25 622 ILE A C 1
ATOM 4839 O O . ILE A 1 622 ? -34.306 -3.584 19.819 1.00 89.25 622 ILE A O 1
ATOM 4843 N N . ILE A 1 623 ? -35.791 -2.825 18.321 1.00 85.56 623 ILE A N 1
ATOM 4844 C CA . ILE A 1 623 ? -35.170 -3.419 17.136 1.00 85.56 623 ILE A CA 1
ATOM 4845 C C . ILE A 1 623 ? -34.458 -2.295 16.392 1.00 85.56 623 ILE A C 1
ATOM 4847 O O . ILE A 1 623 ? -35.100 -1.370 15.888 1.00 85.56 623 ILE A O 1
ATOM 4851 N N . TRP A 1 624 ? -33.132 -2.366 16.324 1.00 86.06 624 TRP A N 1
ATOM 4852 C CA . TRP A 1 624 ? -32.316 -1.335 15.693 1.00 86.06 624 TRP A CA 1
ATOM 4853 C C . TRP A 1 624 ? -31.573 -1.890 14.480 1.00 86.06 624 TRP A C 1
ATOM 4855 O O . TRP A 1 624 ? -30.733 -2.776 14.591 1.00 86.06 624 TRP A O 1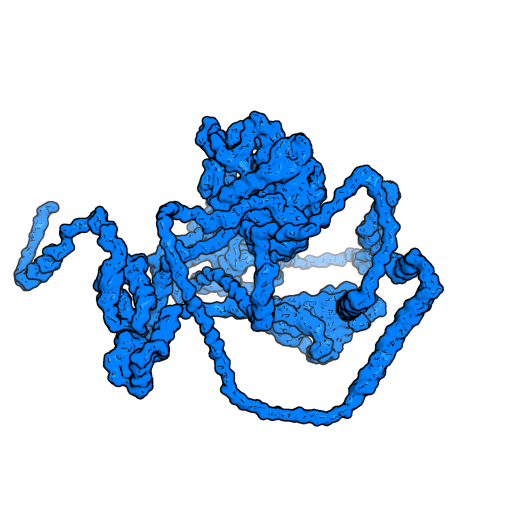
ATOM 4865 N N . ASP A 1 625 ? -31.894 -1.346 13.313 1.00 78.56 625 ASP A N 1
ATOM 4866 C CA . ASP A 1 625 ? -31.255 -1.618 12.031 1.00 78.56 625 ASP A CA 1
ATOM 4867 C C . ASP A 1 625 ? -30.325 -0.443 11.697 1.00 78.56 625 ASP A C 1
ATOM 4869 O O . ASP A 1 625 ? -30.747 0.601 11.189 1.00 78.56 625 ASP A O 1
ATOM 4873 N N . PHE A 1 626 ? -29.049 -0.597 12.054 1.00 71.19 626 PHE A N 1
ATOM 4874 C CA . PHE A 1 626 ? -28.015 0.416 11.835 1.00 71.19 626 PHE A CA 1
ATOM 4875 C C . PHE A 1 626 ? -27.706 0.617 10.345 1.00 71.19 626 PHE A C 1
ATOM 4877 O O . PHE A 1 626 ? -27.419 1.739 9.933 1.00 71.19 626 PHE A O 1
ATOM 4884 N N . THR A 1 627 ? -27.843 -0.430 9.524 1.00 67.81 627 THR A N 1
ATOM 4885 C CA . THR A 1 627 ? -27.592 -0.388 8.076 1.00 67.81 627 THR A CA 1
ATOM 4886 C C . THR A 1 627 ? -28.578 0.534 7.364 1.00 67.81 627 THR A C 1
ATOM 4888 O O . THR A 1 627 ? -28.177 1.372 6.559 1.00 67.81 627 THR A O 1
ATOM 4891 N N . ASN A 1 628 ? -29.867 0.436 7.693 1.00 72.25 628 ASN A N 1
ATOM 4892 C CA . ASN A 1 628 ? -30.913 1.282 7.111 1.00 72.25 628 ASN A CA 1
ATOM 4893 C C . ASN A 1 628 ? -31.239 2.523 7.959 1.00 72.25 628 ASN A C 1
ATOM 4895 O O . ASN A 1 628 ? -32.200 3.238 7.652 1.00 72.25 628 ASN A O 1
ATOM 4899 N N . LEU A 1 629 ? -30.479 2.768 9.035 1.00 77.81 629 LEU A N 1
ATOM 4900 C CA . LEU A 1 629 ? -30.748 3.789 10.055 1.00 77.81 629 LEU A CA 1
ATOM 4901 C C . LEU A 1 629 ? -32.219 3.777 10.498 1.00 77.81 629 LEU A C 1
ATOM 4903 O O . LEU A 1 629 ? -32.904 4.804 10.493 1.00 77.81 629 LEU A O 1
ATOM 4907 N N . ARG A 1 630 ? -32.738 2.596 10.828 1.00 86.06 630 ARG A N 1
ATOM 4908 C CA . ARG A 1 630 ? -34.129 2.385 11.229 1.00 86.06 630 ARG A CA 1
ATOM 4909 C C . ARG A 1 630 ? -34.176 1.858 12.657 1.00 86.06 630 ARG A C 1
ATOM 4911 O O . ARG A 1 630 ? -33.523 0.880 12.984 1.00 86.06 630 ARG A O 1
ATOM 4918 N N . MET A 1 631 ? -35.002 2.477 13.490 1.00 88.19 631 MET A N 1
ATOM 4919 C CA . MET A 1 631 ? -35.229 2.049 14.871 1.00 88.19 631 MET A CA 1
ATOM 4920 C C . MET A 1 631 ? -36.721 1.780 15.067 1.00 88.19 631 MET A C 1
ATOM 4922 O O . MET A 1 631 ? -37.549 2.637 14.758 1.00 88.19 631 MET A O 1
ATOM 4926 N N . GLU A 1 632 ? -37.070 0.596 15.555 1.00 89.75 632 GLU A N 1
ATOM 4927 C CA . GLU A 1 632 ? -38.442 0.149 15.796 1.00 89.75 632 GLU A CA 1
ATOM 4928 C C . GLU A 1 632 ? -38.633 -0.235 17.264 1.00 89.75 632 GLU A C 1
ATOM 4930 O O . GLU A 1 632 ? -37.816 -0.945 17.840 1.00 89.75 632 GLU A O 1
ATOM 4935 N N . PHE A 1 633 ? -39.710 0.247 17.882 1.00 90.25 633 PHE A N 1
ATOM 4936 C CA . PHE A 1 633 ? -40.047 -0.053 19.276 1.00 90.25 633 PHE A CA 1
ATOM 4937 C C . PHE A 1 633 ? -41.559 0.035 19.507 1.00 90.25 633 PHE A C 1
ATOM 4939 O O . PHE A 1 633 ? -42.297 0.637 18.717 1.00 90.25 633 PHE A O 1
ATOM 4946 N N . HIS A 1 634 ? -42.027 -0.561 20.604 1.00 83.81 634 HIS A N 1
ATOM 4947 C CA . HIS A 1 634 ? -43.428 -0.509 21.021 1.00 83.81 634 HIS A CA 1
ATOM 4948 C C . HIS A 1 634 ? -43.565 0.365 22.263 1.00 83.81 634 HIS A C 1
ATOM 4950 O O . HIS A 1 634 ? -42.989 0.073 23.302 1.00 83.81 634 HIS A O 1
ATOM 4956 N N . SER A 1 635 ? -44.367 1.424 22.177 1.00 78.62 635 SER A N 1
ATOM 4957 C CA . SER A 1 635 ? -44.661 2.287 23.322 1.00 78.62 635 SER A CA 1
ATOM 4958 C C . SER A 1 635 ? -46.162 2.536 23.404 1.00 78.62 635 SER A C 1
ATOM 4960 O O . SER A 1 635 ? -46.816 2.756 22.385 1.00 78.62 635 SER A O 1
ATOM 4962 N N . LYS A 1 636 ? -46.732 2.449 24.614 1.00 78.25 636 LYS A N 1
ATOM 4963 C CA . LYS A 1 636 ? -48.175 2.635 24.876 1.00 78.25 636 LYS A CA 1
ATOM 4964 C C . LYS A 1 636 ? -49.087 1.811 23.940 1.00 78.25 636 LYS A C 1
ATOM 4966 O O . LYS A 1 636 ? -50.109 2.301 23.471 1.00 78.25 636 LYS A O 1
ATOM 4971 N N . GLY A 1 637 ? -48.692 0.572 23.626 1.00 74.31 637 GLY A N 1
ATOM 4972 C CA . GLY A 1 637 ? -49.452 -0.339 22.756 1.00 74.31 637 GLY A CA 1
ATOM 4973 C C . GLY A 1 637 ? -49.393 -0.023 21.254 1.00 74.31 637 GLY A C 1
ATOM 4974 O O . GLY A 1 637 ? -50.074 -0.681 20.471 1.00 74.31 637 GLY A O 1
ATOM 4975 N N . LYS A 1 638 ? -48.582 0.955 20.825 1.00 81.75 638 LYS A N 1
ATOM 4976 C CA . LYS A 1 638 ? -48.420 1.338 19.419 1.00 81.75 638 LYS A CA 1
ATOM 4977 C C . LYS A 1 638 ? -46.990 1.092 18.945 1.00 81.75 638 LYS A C 1
ATOM 4979 O O . LYS A 1 638 ? -46.020 1.359 19.652 1.00 81.75 638 LYS A O 1
ATOM 4984 N N . ARG A 1 639 ? -46.869 0.591 17.717 1.00 86.00 639 ARG A N 1
ATOM 4985 C CA . ARG A 1 639 ? -45.589 0.381 17.039 1.00 86.00 639 ARG A CA 1
ATOM 4986 C C . ARG A 1 639 ? -45.085 1.687 16.434 1.00 86.00 639 ARG A C 1
ATOM 4988 O O . ARG A 1 639 ? -45.792 2.308 15.637 1.00 86.00 639 ARG A O 1
ATOM 4995 N N . HIS A 1 640 ? -43.865 2.077 16.779 1.00 85.38 640 HIS A N 1
ATOM 4996 C CA . HIS A 1 640 ? -43.193 3.261 16.251 1.00 85.38 640 HIS A CA 1
ATOM 4997 C C . HIS A 1 640 ? -41.972 2.851 15.429 1.00 85.38 640 HIS A C 1
ATOM 4999 O O . HIS A 1 640 ? -41.225 1.964 15.826 1.00 85.38 640 HIS A O 1
ATOM 5005 N N . VAL A 1 641 ? -41.775 3.506 14.281 1.00 87.56 641 VAL A N 1
ATOM 5006 C CA . VAL A 1 641 ? -40.616 3.296 13.404 1.00 87.56 641 VAL A CA 1
ATOM 5007 C C . VAL A 1 641 ? -39.984 4.650 13.104 1.00 87.56 641 VAL A C 1
ATOM 5009 O O . VAL A 1 641 ? -40.589 5.490 12.437 1.00 87.56 641 VAL A O 1
ATOM 5012 N N . LEU A 1 642 ? -38.770 4.860 13.597 1.00 86.25 642 LEU A N 1
ATOM 5013 C CA . LEU A 1 642 ? -37.954 6.036 13.320 1.00 86.25 642 LEU A CA 1
ATOM 5014 C C . LEU A 1 642 ? -37.003 5.742 12.163 1.00 86.25 642 LEU A C 1
ATOM 5016 O O . LEU A 1 642 ? -36.491 4.630 12.036 1.00 86.25 642 LEU A O 1
ATOM 5020 N N . ARG A 1 643 ? -36.752 6.754 11.329 1.00 83.31 643 ARG A N 1
ATOM 5021 C CA . ARG A 1 643 ? -35.787 6.696 10.225 1.00 83.31 643 ARG A CA 1
ATOM 5022 C C . ARG A 1 643 ? -34.751 7.804 10.372 1.00 83.31 643 ARG A C 1
ATOM 5024 O O . ARG A 1 643 ? -35.099 8.943 10.696 1.00 83.31 643 ARG A O 1
ATOM 5031 N N . GLY A 1 644 ? -33.488 7.460 10.163 1.00 77.94 644 GLY A N 1
ATOM 5032 C CA . GLY A 1 644 ? -32.363 8.373 10.289 1.00 77.94 644 GLY A CA 1
ATOM 5033 C C . GLY A 1 644 ? -32.377 9.421 9.187 1.00 77.94 644 GLY A C 1
ATOM 5034 O O . GLY A 1 644 ? -32.777 9.166 8.052 1.00 77.94 644 GLY A O 1
ATOM 5035 N N . ALA A 1 645 ? -31.937 10.627 9.521 1.00 67.62 645 ALA A N 1
ATOM 5036 C CA . ALA A 1 645 ? -31.660 11.663 8.549 1.00 67.62 645 ALA A CA 1
ATOM 5037 C C . ALA A 1 645 ? -30.365 11.300 7.810 1.00 67.62 645 ALA A C 1
ATOM 5039 O O . ALA A 1 645 ? -29.278 11.411 8.371 1.00 67.62 645 ALA A O 1
ATOM 5040 N N . THR A 1 646 ? -30.473 10.894 6.546 1.00 54.81 646 THR A N 1
ATOM 5041 C CA . THR A 1 646 ? -29.318 10.792 5.646 1.00 54.81 646 THR A CA 1
ATOM 5042 C C . THR A 1 646 ? -28.692 12.178 5.504 1.00 54.81 646 THR A C 1
ATOM 5044 O O . THR A 1 646 ? -29.392 13.133 5.138 1.00 54.81 646 THR A O 1
ATOM 5047 N N . THR A 1 647 ? -27.394 12.311 5.789 1.00 46.84 647 THR A N 1
ATOM 5048 C CA . THR A 1 647 ? -26.617 13.489 5.392 1.00 46.84 647 THR A CA 1
ATOM 5049 C C . THR A 1 647 ? -26.840 13.691 3.899 1.00 46.84 647 THR A C 1
ATOM 5051 O O . THR A 1 647 ? -26.611 12.795 3.091 1.00 46.84 647 THR A O 1
ATOM 5054 N N . GLY A 1 648 ? -27.413 14.837 3.528 1.00 40.34 648 GLY A N 1
ATOM 5055 C CA . GLY A 1 648 ? -27.629 15.136 2.121 1.00 40.34 648 GLY A CA 1
ATOM 5056 C C . GLY A 1 648 ? -26.283 15.084 1.409 1.00 40.34 648 GLY A C 1
ATOM 5057 O O . GLY A 1 648 ? -25.332 15.701 1.885 1.00 40.34 648 GLY A O 1
ATOM 5058 N N . ALA A 1 649 ? -26.212 14.354 0.296 1.00 35.22 649 ALA A N 1
ATOM 5059 C CA . ALA A 1 649 ? -25.077 14.414 -0.613 1.00 35.22 649 ALA A CA 1
ATOM 5060 C C . ALA A 1 649 ? -24.676 15.877 -0.857 1.00 35.22 649 ALA A C 1
ATOM 5062 O O . ALA A 1 649 ? -25.547 16.757 -0.880 1.00 35.22 649 ALA A O 1
ATOM 5063 N N . ILE A 1 650 ? -23.376 16.126 -1.052 1.00 42.75 650 ILE A N 1
ATOM 5064 C CA . ILE A 1 650 ? -22.880 17.403 -1.571 1.00 42.75 650 ILE A CA 1
ATOM 5065 C C . ILE A 1 650 ? -23.742 17.750 -2.781 1.00 42.75 650 ILE A C 1
ATOM 5067 O O . ILE A 1 650 ? -23.772 17.024 -3.774 1.00 42.75 650 ILE A O 1
ATOM 5071 N N . LYS A 1 651 ? -24.517 18.827 -2.666 1.00 44.56 651 LYS A N 1
ATOM 5072 C CA . LYS A 1 651 ? -25.383 19.252 -3.756 1.00 44.56 651 LYS A CA 1
ATOM 5073 C C . LYS A 1 651 ? -24.575 20.166 -4.641 1.00 44.56 651 LYS A C 1
ATOM 5075 O O . LYS A 1 651 ? -24.224 21.269 -4.233 1.00 44.56 651 LYS A O 1
ATOM 5080 N N . VAL A 1 652 ? -24.334 19.713 -5.863 1.00 44.50 652 VAL A N 1
ATOM 5081 C CA . VAL A 1 652 ? -23.979 20.621 -6.946 1.00 44.50 652 VAL A CA 1
ATOM 5082 C C . VAL A 1 652 ? -25.143 21.597 -7.083 1.00 44.50 652 VAL A C 1
ATOM 5084 O O . VAL A 1 652 ? -26.288 21.198 -7.305 1.00 44.50 652 VAL A O 1
ATOM 5087 N N . ILE A 1 653 ? -24.867 22.873 -6.847 1.00 47.34 653 ILE A N 1
ATOM 5088 C CA . ILE A 1 653 ? -25.846 23.941 -7.003 1.00 47.34 653 ILE A CA 1
ATOM 5089 C C . ILE A 1 653 ? -25.477 24.755 -8.230 1.00 47.34 653 ILE A C 1
ATOM 5091 O O . ILE A 1 653 ? -24.316 25.091 -8.447 1.00 47.34 653 ILE A O 1
ATOM 5095 N N . GLU A 1 654 ? -26.480 25.104 -9.025 1.00 48.62 654 GLU A N 1
ATOM 5096 C CA . GLU A 1 654 ? -26.286 26.091 -10.076 1.00 48.62 654 GLU A CA 1
ATOM 5097 C C . GLU A 1 654 ? -25.919 27.450 -9.472 1.00 48.62 654 GLU A C 1
ATOM 5099 O O . GLU A 1 654 ? -26.442 27.861 -8.428 1.00 48.62 654 GLU A O 1
ATOM 5104 N N . VAL A 1 655 ? -25.069 28.193 -10.180 1.00 49.22 655 VAL A N 1
ATOM 5105 C CA . VAL A 1 655 ? -24.594 29.530 -9.788 1.00 49.22 655 VAL A CA 1
ATOM 5106 C C . VAL A 1 655 ? -25.757 30.493 -9.505 1.00 49.22 655 VAL A C 1
ATOM 5108 O O . VAL A 1 655 ? -25.701 31.292 -8.568 1.00 49.22 655 VAL A O 1
ATOM 5111 N N . SER A 1 656 ? -26.851 30.374 -10.261 1.00 50.94 656 SER A N 1
ATOM 5112 C CA . SER A 1 656 ? -28.087 31.151 -10.094 1.00 50.94 656 SER A CA 1
ATOM 5113 C C . SER A 1 656 ? -28.761 30.911 -8.732 1.00 50.94 656 SER A C 1
ATOM 5115 O O . SER A 1 656 ? -29.304 31.831 -8.110 1.00 50.94 656 SER A O 1
ATOM 5117 N N . ARG A 1 657 ? -28.703 29.671 -8.238 1.00 49.62 657 ARG A N 1
ATOM 5118 C CA . ARG A 1 657 ? -29.277 29.245 -6.959 1.00 49.62 657 ARG A CA 1
ATOM 5119 C C . ARG A 1 657 ? -28.363 29.609 -5.794 1.00 49.62 657 ARG A C 1
ATOM 5121 O O . ARG A 1 657 ? -28.852 30.155 -4.809 1.00 49.62 657 ARG A O 1
ATOM 5128 N N . MET A 1 658 ? -27.049 29.451 -5.966 1.00 52.50 658 MET A N 1
ATOM 5129 C CA . MET A 1 658 ? -26.038 29.945 -5.024 1.00 52.50 658 MET A CA 1
ATOM 5130 C C . MET A 1 658 ? -26.188 31.451 -4.769 1.00 52.50 658 MET A C 1
ATOM 5132 O O . MET A 1 658 ? -26.182 31.888 -3.621 1.00 52.50 658 MET A O 1
ATOM 5136 N N . GLN A 1 659 ? -26.400 32.249 -5.822 1.00 51.72 659 GLN A N 1
ATOM 5137 C CA . GLN A 1 659 ? -26.652 33.689 -5.694 1.00 51.72 659 GLN A CA 1
ATOM 5138 C C . GLN A 1 659 ? -27.897 33.995 -4.855 1.00 51.72 659 GLN A C 1
ATOM 5140 O O . GLN A 1 659 ? -27.853 34.870 -3.993 1.00 51.72 659 GLN A O 1
ATOM 5145 N N . LYS A 1 660 ? -29.003 33.271 -5.066 1.00 57.25 660 LYS A N 1
ATOM 5146 C CA . LYS A 1 660 ? -30.219 33.432 -4.253 1.00 57.25 660 LYS A CA 1
ATOM 5147 C C . LYS A 1 660 ? -29.993 33.060 -2.789 1.00 57.25 660 LYS A C 1
ATOM 5149 O O . LYS A 1 660 ? -30.528 33.737 -1.912 1.00 57.25 660 LYS A O 1
ATOM 5154 N N . ASP A 1 661 ? -29.207 32.030 -2.514 1.00 51.91 661 ASP A N 1
ATOM 5155 C CA . ASP A 1 661 ? -28.982 31.563 -1.146 1.00 51.91 661 ASP A CA 1
ATOM 5156 C C . ASP A 1 661 ? -28.004 32.476 -0.386 1.00 51.91 661 ASP A C 1
ATOM 5158 O O . ASP A 1 661 ? -28.298 32.870 0.745 1.00 51.91 661 ASP A O 1
ATOM 5162 N N . LEU A 1 662 ? -26.947 32.965 -1.046 1.00 52.22 662 LEU A N 1
ATOM 5163 C CA . LEU A 1 662 ? -26.023 33.970 -0.498 1.00 52.22 662 LEU A CA 1
ATOM 5164 C C . LEU A 1 662 ? -26.712 35.304 -0.168 1.00 52.22 662 LEU A C 1
ATOM 5166 O O . LEU A 1 662 ? -26.290 36.002 0.749 1.00 52.22 662 LEU A O 1
ATOM 5170 N N . THR A 1 663 ? -27.797 35.661 -0.870 1.00 51.44 663 THR A N 1
ATOM 5171 C CA . THR A 1 663 ? -28.579 36.870 -0.537 1.00 51.44 663 THR A CA 1
ATOM 5172 C C . THR A 1 663 ? -29.437 36.734 0.722 1.00 51.44 663 THR A C 1
ATOM 5174 O O . THR A 1 663 ? -29.888 37.746 1.256 1.00 51.44 663 THR A O 1
ATOM 5177 N N . LYS A 1 664 ? -29.677 35.510 1.210 1.00 43.84 664 LYS A N 1
ATOM 5178 C CA . LYS A 1 664 ? -30.535 35.245 2.377 1.00 43.84 664 LYS A CA 1
ATOM 5179 C C . LYS A 1 664 ? -29.751 35.048 3.675 1.00 43.84 664 LYS A C 1
ATOM 5181 O O . LYS A 1 664 ? -30.321 35.201 4.754 1.00 43.84 664 LYS A O 1
ATOM 5186 N N . THR A 1 665 ? -28.470 34.702 3.596 1.00 39.81 665 THR A N 1
ATOM 5187 C CA . THR A 1 665 ? -27.628 34.390 4.759 1.00 39.81 665 THR A CA 1
ATOM 5188 C C . THR A 1 665 ? -26.865 35.620 5.249 1.00 39.81 665 THR A C 1
ATOM 5190 O O . THR A 1 665 ? -26.275 36.338 4.450 1.00 39.81 665 THR A O 1
ATOM 5193 N N . LYS A 1 666 ? -26.831 35.859 6.569 1.00 36.44 666 LYS A N 1
ATOM 5194 C CA . LYS A 1 666 ? -26.116 37.013 7.154 1.00 36.44 666 LYS A CA 1
ATOM 5195 C C . LYS A 1 666 ? -24.588 36.871 7.137 1.00 36.44 666 LYS A C 1
ATOM 5197 O O . LYS A 1 666 ? -23.902 37.886 7.176 1.00 36.44 666 LYS A O 1
ATOM 5202 N N . GLN A 1 667 ? -24.066 35.644 7.093 1.00 39.19 667 GLN A N 1
ATOM 5203 C CA . GLN A 1 667 ? -22.636 35.332 7.033 1.00 39.19 667 GLN A CA 1
ATOM 5204 C C . GLN A 1 667 ? -22.434 34.063 6.196 1.00 39.19 667 GLN A C 1
ATOM 5206 O O . GLN A 1 667 ? -23.202 33.111 6.334 1.00 39.19 667 GLN A O 1
ATOM 5211 N N . ALA A 1 668 ? -21.423 34.067 5.329 1.00 41.59 668 ALA A N 1
ATOM 5212 C CA . ALA A 1 668 ? -21.003 32.926 4.524 1.00 41.59 668 ALA A CA 1
ATOM 5213 C C . ALA A 1 668 ? -19.471 32.917 4.444 1.00 41.59 668 ALA A C 1
ATOM 5215 O O . ALA A 1 668 ? -18.857 33.982 4.367 1.00 41.59 668 ALA A O 1
ATOM 5216 N N . VAL A 1 669 ? -18.868 31.728 4.458 1.00 39.19 669 VAL A N 1
ATOM 5217 C CA . VAL A 1 669 ? -17.427 31.532 4.262 1.00 39.19 669 VAL A CA 1
ATOM 5218 C C . VAL A 1 669 ? -17.238 30.799 2.943 1.00 39.19 669 VAL A C 1
ATOM 5220 O O . VAL A 1 669 ? -17.833 29.746 2.726 1.00 39.19 669 VAL A O 1
ATOM 5223 N N . VAL A 1 670 ? -16.431 31.380 2.060 1.00 44.47 670 VAL A N 1
ATOM 5224 C CA . VAL A 1 670 ? -16.011 30.762 0.802 1.00 44.47 670 VAL A CA 1
ATOM 5225 C C . VAL A 1 670 ? -14.539 30.415 0.966 1.00 44.47 670 VAL A C 1
ATOM 5227 O O . VAL A 1 670 ? -13.727 31.308 1.191 1.00 44.47 670 VAL A O 1
ATOM 5230 N N . ALA A 1 671 ? -14.212 29.128 0.897 1.00 36.84 671 ALA A N 1
ATOM 5231 C CA . ALA A 1 671 ? -12.842 28.638 0.959 1.00 36.84 671 ALA A CA 1
ATOM 5232 C C . ALA A 1 671 ? -12.478 28.017 -0.390 1.00 36.84 671 ALA A C 1
ATOM 5234 O O . ALA A 1 671 ? -13.264 27.255 -0.955 1.00 36.84 671 ALA A O 1
ATOM 5235 N N . GLN A 1 672 ? -11.298 28.356 -0.900 1.00 39.16 672 GLN A N 1
ATOM 5236 C CA . GLN A 1 672 ? -10.736 27.761 -2.104 1.00 39.16 672 GLN A CA 1
ATOM 5237 C C . GLN A 1 672 ? -9.453 27.030 -1.724 1.00 39.16 672 GLN A C 1
ATOM 5239 O O . GLN A 1 672 ? -8.572 27.608 -1.092 1.00 39.16 672 GLN A O 1
ATOM 5244 N N . LEU A 1 673 ? -9.373 25.755 -2.093 1.00 34.31 673 LEU A N 1
ATOM 5245 C CA . LEU A 1 673 ? -8.159 24.959 -1.972 1.00 34.31 673 LEU A CA 1
ATOM 5246 C C . LEU A 1 673 ? -7.329 25.150 -3.239 1.00 34.31 673 LEU A C 1
ATOM 5248 O O . LEU A 1 673 ? -7.820 24.916 -4.342 1.00 34.31 673 LEU A O 1
ATOM 5252 N N . PHE A 1 674 ? -6.082 25.567 -3.063 1.00 35.41 674 PHE A N 1
ATOM 5253 C CA . PHE A 1 674 ? -5.068 25.553 -4.109 1.00 35.41 674 PHE A CA 1
ATOM 5254 C C . PHE A 1 674 ? -3.965 24.577 -3.710 1.00 35.41 674 PHE A C 1
ATOM 5256 O O . PHE A 1 674 ? -3.677 24.410 -2.525 1.00 35.41 674 PHE A O 1
ATOM 5263 N N . VAL A 1 675 ? -3.334 23.960 -4.705 1.00 29.02 675 VAL A N 1
ATOM 5264 C CA . VAL A 1 675 ? -2.070 23.249 -4.514 1.00 29.02 675 VAL A CA 1
ATOM 5265 C C . VAL A 1 675 ? -0.963 24.296 -4.600 1.00 29.02 675 VAL A C 1
ATOM 5267 O O . VAL A 1 675 ? -0.801 24.929 -5.642 1.00 29.02 675 VAL A O 1
ATOM 5270 N N . ALA A 1 676 ? -0.234 24.519 -3.509 1.00 32.53 676 ALA A N 1
ATOM 5271 C CA . ALA A 1 676 ? 0.972 25.334 -3.552 1.00 32.53 676 ALA A CA 1
ATOM 5272 C C . ALA A 1 676 ? 2.068 24.540 -4.281 1.00 32.53 676 ALA A C 1
ATOM 5274 O O . ALA A 1 676 ? 2.415 23.439 -3.856 1.00 32.53 676 ALA A O 1
ATOM 5275 N N . GLN A 1 677 ? 2.609 25.081 -5.373 1.00 32.66 677 GLN A N 1
ATOM 5276 C CA . GLN A 1 677 ? 3.888 24.607 -5.895 1.00 32.66 677 GLN A CA 1
ATOM 5277 C C . GLN A 1 677 ? 4.974 25.046 -4.915 1.00 32.66 677 GLN A C 1
ATOM 5279 O O . GLN A 1 677 ? 5.101 26.235 -4.622 1.00 32.66 677 GLN A O 1
ATOM 5284 N N . ALA A 1 678 ? 5.756 24.094 -4.411 1.00 30.39 678 ALA A N 1
ATOM 5285 C CA . ALA A 1 678 ? 7.033 24.426 -3.808 1.00 30.39 678 ALA A CA 1
ATOM 5286 C C . ALA A 1 678 ? 7.884 25.084 -4.901 1.00 30.39 678 ALA A C 1
ATOM 5288 O O . ALA A 1 678 ? 8.192 24.451 -5.911 1.00 30.39 678 ALA A O 1
ATOM 5289 N N . MET A 1 679 ? 8.221 26.362 -4.732 1.00 30.97 679 MET A N 1
ATOM 5290 C CA . MET A 1 679 ? 9.327 26.930 -5.488 1.00 30.97 679 MET A CA 1
ATOM 5291 C C . MET A 1 679 ? 10.572 26.176 -5.032 1.00 30.97 679 MET A C 1
ATOM 5293 O O . MET A 1 679 ? 10.934 26.235 -3.859 1.00 30.97 679 MET A O 1
ATOM 5297 N N . THR A 1 680 ? 11.192 25.423 -5.934 1.00 33.34 680 THR A N 1
ATOM 5298 C CA . THR A 1 680 ? 12.577 24.999 -5.749 1.00 33.34 680 THR A CA 1
ATOM 5299 C C . THR A 1 680 ? 13.401 26.267 -5.585 1.00 33.34 680 THR A C 1
ATOM 5301 O O . THR A 1 680 ? 13.383 27.118 -6.476 1.00 33.34 680 THR A O 1
ATOM 5304 N N . GLU A 1 681 ? 14.062 26.422 -4.438 1.00 31.06 681 GLU A N 1
ATOM 5305 C CA . GLU A 1 681 ? 15.084 27.450 -4.271 1.00 31.06 681 GLU A CA 1
ATOM 5306 C C . GLU A 1 681 ? 16.057 27.337 -5.448 1.00 31.06 681 GLU A C 1
ATOM 5308 O O . GLU A 1 681 ? 16.617 26.267 -5.700 1.00 31.06 681 GLU A O 1
ATOM 5313 N N . GLU A 1 682 ? 16.240 28.426 -6.197 1.00 35.69 682 GLU A N 1
ATOM 5314 C CA . GLU A 1 682 ? 17.414 28.543 -7.049 1.00 35.69 682 GLU A CA 1
ATOM 5315 C C . GLU A 1 682 ? 18.624 28.429 -6.126 1.00 35.69 682 GLU A C 1
ATOM 5317 O O . GLU A 1 682 ? 18.886 29.304 -5.297 1.00 35.69 682 GLU A O 1
ATOM 5322 N N . VAL A 1 683 ? 19.339 27.312 -6.242 1.00 37.03 683 VAL A N 1
ATOM 5323 C CA . VAL A 1 683 ? 20.637 27.142 -5.606 1.00 37.03 683 VAL A CA 1
ATOM 5324 C C . VAL A 1 683 ? 21.502 28.287 -6.114 1.00 37.03 683 VAL A C 1
ATOM 5326 O O . VAL A 1 683 ? 21.828 28.348 -7.298 1.00 37.03 683 VAL A O 1
ATOM 5329 N N . ILE A 1 684 ? 21.855 29.217 -5.227 1.00 42.78 684 ILE A N 1
ATOM 5330 C CA . ILE A 1 684 ? 22.834 30.263 -5.516 1.00 42.78 684 ILE A CA 1
ATOM 5331 C C . ILE A 1 684 ? 24.181 29.553 -5.686 1.00 42.78 684 ILE A C 1
ATOM 5333 O O . ILE A 1 684 ? 24.940 29.375 -4.735 1.00 42.78 684 ILE A O 1
ATOM 5337 N N . THR A 1 685 ? 24.459 29.074 -6.896 1.00 44.50 685 THR A N 1
ATOM 5338 C CA . THR A 1 685 ? 25.759 28.514 -7.253 1.00 44.50 685 THR A CA 1
ATOM 5339 C C . THR A 1 685 ? 26.738 29.651 -7.495 1.00 44.50 685 THR A C 1
ATOM 5341 O O . THR A 1 685 ? 26.537 30.505 -8.358 1.00 44.50 685 THR A O 1
ATOM 5344 N N . GLU A 1 686 ? 27.802 29.642 -6.702 1.00 52.16 686 GLU A N 1
ATOM 5345 C CA . GLU A 1 686 ? 28.946 30.547 -6.759 1.00 52.16 686 GLU A CA 1
ATOM 5346 C C . GLU A 1 686 ? 29.483 30.666 -8.213 1.00 52.16 686 GLU A C 1
ATOM 5348 O O . GLU A 1 686 ? 29.680 29.636 -8.873 1.00 52.16 686 GLU A O 1
ATOM 5353 N N . PRO A 1 687 ? 29.720 31.882 -8.757 1.00 61.84 687 PRO A N 1
ATOM 5354 C CA . PRO A 1 687 ? 30.083 32.087 -10.168 1.00 61.84 687 PRO A CA 1
ATOM 5355 C C . PRO A 1 687 ? 31.332 31.314 -10.606 1.00 61.84 687 PRO A C 1
ATOM 5357 O O . PRO A 1 687 ? 31.472 30.937 -11.772 1.00 61.84 687 PRO A O 1
ATOM 5360 N N . THR A 1 688 ? 32.238 31.052 -9.663 1.00 62.41 688 THR A N 1
ATOM 5361 C CA . THR A 1 688 ? 33.494 30.342 -9.909 1.00 62.41 688 THR A CA 1
ATOM 5362 C C . THR A 1 688 ? 33.258 28.864 -10.227 1.00 62.41 688 THR A C 1
ATOM 5364 O O . THR A 1 688 ? 33.953 28.289 -11.064 1.00 62.41 688 THR A O 1
ATOM 5367 N N . ILE A 1 689 ? 32.224 28.263 -9.630 1.00 58.03 689 ILE A N 1
ATOM 5368 C CA . ILE A 1 689 ? 31.828 26.868 -9.870 1.00 58.03 689 ILE A CA 1
ATOM 5369 C C . ILE A 1 689 ? 31.108 26.744 -11.215 1.00 58.03 689 ILE A C 1
ATOM 5371 O O . ILE A 1 689 ? 31.395 25.823 -11.972 1.00 58.03 689 ILE A O 1
ATOM 5375 N N . MET A 1 690 ? 30.249 27.705 -11.565 1.00 67.19 690 MET A N 1
ATOM 5376 C CA . MET A 1 690 ? 29.610 27.770 -12.889 1.00 67.19 690 MET A CA 1
ATOM 5377 C C . MET A 1 690 ? 30.641 27.878 -14.022 1.00 67.19 690 MET A C 1
ATOM 5379 O O . MET A 1 690 ? 30.502 27.230 -15.056 1.00 67.19 690 MET A O 1
ATOM 5383 N N . SER A 1 691 ? 31.717 28.642 -13.814 1.00 71.50 691 SER A N 1
ATOM 5384 C CA . SER A 1 691 ? 32.835 28.726 -14.763 1.00 71.50 691 SER A CA 1
ATOM 5385 C C . SER A 1 691 ? 33.561 27.385 -14.925 1.00 71.50 691 SER A C 1
ATOM 5387 O O . SER A 1 691 ? 33.844 26.959 -16.044 1.00 71.50 691 SER A O 1
ATOM 5389 N N . LEU A 1 692 ? 33.809 26.676 -13.819 1.00 71.38 692 LEU A N 1
ATOM 5390 C CA . LEU A 1 692 ? 34.446 25.359 -13.842 1.00 71.38 692 LEU A CA 1
ATOM 5391 C C . LEU A 1 692 ? 33.563 24.310 -14.537 1.00 71.38 692 LEU A C 1
ATOM 5393 O O . LEU A 1 692 ? 34.050 23.570 -15.383 1.00 71.38 692 LEU A O 1
ATOM 5397 N N . LEU A 1 693 ? 32.267 24.276 -14.220 1.00 64.75 693 LEU A N 1
ATOM 5398 C CA . LEU A 1 693 ? 31.308 23.344 -14.822 1.00 64.75 693 LEU A CA 1
ATOM 5399 C C . LEU A 1 693 ? 31.135 23.589 -16.323 1.00 64.75 693 LEU A C 1
ATOM 5401 O O . LEU A 1 693 ? 31.065 22.633 -17.089 1.00 64.75 693 LEU A O 1
ATOM 5405 N N . ASN A 1 694 ? 31.146 24.850 -16.763 1.00 76.62 694 ASN A N 1
ATOM 5406 C CA . ASN A 1 694 ? 31.125 25.171 -18.189 1.00 76.62 694 ASN A CA 1
ATOM 5407 C C . ASN A 1 694 ? 32.416 24.737 -18.900 1.00 76.62 694 ASN A C 1
ATOM 5409 O O . ASN A 1 694 ? 32.344 24.201 -20.007 1.00 76.62 694 ASN A O 1
ATOM 5413 N N . ASN A 1 695 ? 33.578 24.913 -18.260 1.00 77.38 695 ASN A N 1
ATOM 5414 C CA . ASN A 1 695 ? 34.878 24.528 -18.823 1.00 77.38 695 ASN A CA 1
ATOM 5415 C C . ASN A 1 695 ? 35.063 23.012 -18.993 1.00 77.38 695 ASN A C 1
ATOM 5417 O O . ASN A 1 695 ? 35.893 22.618 -19.805 1.00 77.38 695 ASN A O 1
ATOM 5421 N N . TYR A 1 696 ? 34.314 22.191 -18.252 1.00 75.81 696 TYR A N 1
ATOM 5422 C CA . TYR A 1 696 ? 34.358 20.723 -18.331 1.00 75.81 696 TYR A CA 1
ATOM 5423 C C . TYR A 1 696 ? 32.994 20.113 -18.683 1.00 75.81 696 TYR A C 1
ATOM 5425 O O . TYR A 1 696 ? 32.689 18.984 -18.303 1.00 75.81 696 TYR A O 1
ATOM 5433 N N . SER A 1 697 ? 32.138 20.866 -19.380 1.00 72.44 697 SER A N 1
ATOM 5434 C CA . SER A 1 697 ? 30.791 20.412 -19.767 1.00 72.44 697 SER A CA 1
ATOM 5435 C C . SER A 1 697 ? 30.807 19.168 -20.672 1.00 72.44 697 SER A C 1
ATOM 5437 O O . SER A 1 697 ? 29.852 18.390 -20.682 1.00 72.44 697 SER A O 1
ATOM 5439 N N . ASP A 1 698 ? 31.920 18.937 -21.366 1.00 63.22 698 ASP A N 1
ATOM 5440 C CA . ASP A 1 698 ? 32.241 17.749 -22.160 1.00 63.22 698 ASP A CA 1
ATOM 5441 C C . ASP A 1 698 ? 32.461 16.483 -21.311 1.00 63.22 698 ASP A C 1
ATOM 5443 O O . ASP A 1 698 ? 32.175 15.378 -21.757 1.00 63.22 698 ASP A O 1
ATOM 5447 N N . VAL A 1 699 ? 32.918 16.626 -20.064 1.00 67.38 699 VAL A N 1
ATOM 5448 C CA . VAL A 1 699 ? 33.110 15.503 -19.124 1.00 67.38 699 VAL A CA 1
ATOM 5449 C C . VAL A 1 699 ? 31.777 15.018 -18.547 1.00 67.38 699 VAL A C 1
ATOM 5451 O O . VAL A 1 699 ? 31.643 13.850 -18.185 1.00 67.38 699 VAL A O 1
ATOM 5454 N N . PHE A 1 700 ? 30.792 15.914 -18.455 1.00 55.41 700 PHE A N 1
ATOM 5455 C CA . PHE A 1 700 ? 29.471 15.640 -17.880 1.00 55.41 700 PHE A CA 1
ATOM 5456 C C . PHE A 1 700 ? 28.387 15.388 -18.933 1.00 55.41 700 PHE A C 1
ATOM 5458 O O . PHE A 1 700 ? 27.234 15.151 -18.572 1.00 55.41 700 PHE A O 1
ATOM 5465 N N . SER A 1 701 ? 28.729 15.447 -20.221 1.00 63.72 701 SER A N 1
ATOM 5466 C CA . SER A 1 701 ? 27.812 15.056 -21.288 1.00 63.72 701 SER A CA 1
ATOM 5467 C C . SER A 1 701 ? 27.789 13.537 -21.420 1.00 63.72 701 SER A C 1
ATOM 5469 O O . SER A 1 701 ? 28.819 12.867 -21.380 1.00 63.72 701 SER A O 1
ATOM 5471 N N . GLU A 1 702 ? 26.587 12.990 -21.567 1.00 47.97 702 GLU A N 1
ATOM 5472 C CA . GLU A 1 702 ? 26.384 11.556 -21.724 1.00 47.97 702 GLU A CA 1
ATOM 5473 C C . GLU A 1 702 ? 27.028 11.087 -23.048 1.00 47.97 702 GLU A C 1
ATOM 5475 O O . GLU A 1 702 ? 26.697 11.636 -24.106 1.00 47.97 702 GLU A O 1
ATOM 5480 N N . PRO A 1 703 ? 27.978 10.128 -23.037 1.00 57.25 703 PRO A N 1
ATOM 5481 C CA . PRO A 1 703 ? 28.671 9.717 -24.253 1.00 57.25 703 PRO A CA 1
ATOM 5482 C C . PRO A 1 703 ? 27.698 9.027 -25.215 1.00 57.25 703 PRO A C 1
ATOM 5484 O O . PRO A 1 703 ? 27.188 7.947 -24.926 1.00 57.25 703 PRO A O 1
ATOM 5487 N N . ALA A 1 704 ? 27.457 9.638 -26.376 1.00 60.47 704 ALA A N 1
ATOM 5488 C CA . ALA A 1 704 ? 26.551 9.108 -27.399 1.00 60.47 704 ALA A CA 1
ATOM 5489 C C . ALA A 1 704 ? 27.187 8.018 -28.289 1.00 60.47 704 ALA A C 1
ATOM 5491 O O . ALA A 1 704 ? 26.502 7.408 -29.108 1.00 60.47 704 ALA A O 1
ATOM 5492 N N . GLU A 1 705 ? 28.492 7.773 -28.142 1.00 57.97 705 GLU A N 1
ATOM 5493 C CA . GLU A 1 705 ? 29.255 6.809 -28.936 1.00 57.97 705 GLU A CA 1
ATOM 5494 C C . GLU A 1 705 ? 30.154 5.949 -28.039 1.00 57.97 705 GLU A C 1
ATOM 5496 O O . GLU A 1 705 ? 30.566 6.362 -26.950 1.00 57.97 705 GLU A O 1
ATOM 5501 N N . LEU A 1 706 ? 30.476 4.738 -28.509 1.00 42.91 706 LEU A N 1
ATOM 5502 C CA . LEU A 1 706 ? 31.480 3.894 -27.864 1.00 42.91 706 LEU A CA 1
ATOM 5503 C C . LEU A 1 706 ? 32.823 4.647 -27.818 1.00 42.91 706 LEU A C 1
ATOM 5505 O O . LEU A 1 706 ? 33.181 5.307 -28.796 1.00 42.91 706 LEU A O 1
ATOM 5509 N N . PRO A 1 707 ? 33.593 4.549 -26.718 1.00 50.41 707 PRO A N 1
ATOM 5510 C CA . PRO A 1 707 ? 34.879 5.223 -26.619 1.00 50.41 707 PRO A CA 1
ATOM 5511 C C . PRO A 1 707 ? 35.786 4.825 -27.796 1.00 50.41 707 PRO A C 1
ATOM 5513 O O . PRO A 1 707 ? 35.804 3.651 -28.181 1.00 50.41 707 PRO A O 1
ATOM 5516 N N . PRO A 1 708 ? 36.553 5.770 -28.371 1.00 53.75 708 PRO A N 1
ATOM 5517 C CA . PRO A 1 708 ? 37.389 5.494 -29.530 1.00 53.75 708 PRO A CA 1
ATOM 5518 C C . PRO A 1 708 ? 38.357 4.350 -29.225 1.00 53.75 708 PRO A C 1
ATOM 5520 O O . PRO A 1 708 ? 38.971 4.312 -28.151 1.00 53.75 708 PRO A O 1
ATOM 5523 N N . GLN A 1 709 ? 38.484 3.418 -30.175 1.00 50.28 709 GLN A N 1
ATOM 5524 C CA . GLN A 1 709 ? 39.369 2.266 -30.040 1.00 50.28 709 GLN A CA 1
ATOM 5525 C C . GLN A 1 709 ? 40.790 2.749 -29.740 1.00 50.28 709 GLN A C 1
ATOM 5527 O O . GLN A 1 709 ? 41.429 3.438 -30.538 1.00 50.28 709 GLN A O 1
ATOM 5532 N N . ARG A 1 710 ? 41.282 2.401 -28.552 1.00 59.00 710 ARG A N 1
ATOM 5533 C CA . ARG A 1 710 ? 42.664 2.667 -28.164 1.00 59.00 710 ARG A CA 1
ATOM 5534 C C . ARG A 1 710 ? 43.550 1.675 -28.913 1.00 59.00 710 ARG A C 1
ATOM 5536 O O . ARG A 1 710 ? 43.163 0.535 -29.136 1.00 59.00 710 ARG A O 1
ATOM 5543 N N . THR A 1 711 ? 44.772 2.070 -29.254 1.00 47.38 711 THR A N 1
ATOM 5544 C CA . THR A 1 711 ? 45.757 1.205 -29.936 1.00 47.38 711 THR A CA 1
ATOM 5545 C C . THR A 1 711 ? 46.159 -0.045 -29.139 1.00 47.38 711 THR A C 1
ATOM 5547 O O . THR A 1 711 ? 46.862 -0.910 -29.664 1.00 47.38 711 THR A O 1
ATOM 5550 N N . HIS A 1 712 ? 45.714 -0.166 -27.887 1.00 53.50 712 HIS A N 1
ATOM 5551 C CA . HIS A 1 712 ? 45.908 -1.333 -27.041 1.00 53.50 712 HIS A CA 1
ATOM 5552 C C . HIS A 1 712 ? 44.573 -1.790 -26.451 1.00 53.50 712 HIS A C 1
ATOM 5554 O O . HIS A 1 712 ? 44.054 -1.176 -25.520 1.00 53.50 712 HIS A O 1
ATOM 5560 N N . ASP A 1 713 ? 44.061 -2.894 -26.989 1.00 41.47 713 ASP A N 1
ATOM 5561 C CA . ASP A 1 713 ? 43.012 -3.693 -26.364 1.00 41.47 713 ASP A CA 1
ATOM 5562 C C . ASP A 1 713 ? 43.655 -4.633 -25.337 1.00 41.47 713 ASP A C 1
ATOM 5564 O O . ASP A 1 713 ? 44.510 -5.459 -25.670 1.00 41.47 713 ASP A O 1
ATOM 5568 N N . HIS A 1 714 ? 43.255 -4.527 -24.070 1.00 45.03 714 HIS A N 1
ATOM 5569 C CA . HIS A 1 714 ? 43.644 -5.499 -23.051 1.00 45.03 714 HIS A CA 1
ATOM 5570 C C . HIS A 1 714 ? 42.758 -6.741 -23.169 1.00 45.03 714 HIS A C 1
ATOM 5572 O O . HIS A 1 714 ? 41.787 -6.901 -22.436 1.00 45.03 714 HIS A O 1
ATOM 5578 N N . HIS A 1 715 ? 43.113 -7.645 -24.079 1.00 45.75 715 HIS A N 1
ATOM 5579 C CA . HIS A 1 715 ? 42.649 -9.027 -24.026 1.00 45.75 715 HIS A CA 1
ATOM 5580 C C . HIS A 1 715 ? 43.781 -9.898 -23.478 1.00 45.75 715 HIS A C 1
ATOM 5582 O O . HIS A 1 715 ? 44.910 -9.826 -23.964 1.00 45.75 715 HIS A O 1
ATOM 5588 N N . ILE A 1 716 ? 43.500 -10.721 -22.466 1.00 48.16 716 ILE A N 1
ATOM 5589 C CA . ILE A 1 716 ? 44.438 -11.748 -22.000 1.00 48.16 716 ILE A CA 1
ATOM 5590 C C . ILE A 1 716 ? 43.957 -13.087 -22.567 1.00 48.16 716 ILE A C 1
ATOM 5592 O O . ILE A 1 716 ? 43.084 -13.720 -21.973 1.00 48.16 716 ILE A O 1
ATOM 5596 N N . PRO A 1 717 ? 44.497 -13.551 -23.707 1.00 46.81 717 PRO A N 1
ATOM 5597 C CA . PRO A 1 717 ? 44.234 -14.897 -24.178 1.00 46.81 717 PRO A CA 1
ATOM 5598 C C . PRO A 1 717 ? 45.052 -15.864 -23.318 1.00 46.81 717 PRO A C 1
ATOM 5600 O O . PRO A 1 717 ? 46.241 -16.087 -23.553 1.00 46.81 717 PRO A O 1
ATOM 5603 N N . LEU A 1 718 ? 44.431 -16.432 -22.286 1.00 48.75 718 LEU A N 1
ATOM 5604 C CA . LEU A 1 718 ? 45.057 -17.514 -21.535 1.00 48.75 718 LEU A CA 1
ATOM 5605 C C . LEU A 1 718 ? 45.006 -18.790 -22.376 1.00 48.75 718 LEU A C 1
ATOM 5607 O O . LEU A 1 718 ? 43.938 -19.271 -22.753 1.00 48.75 718 LEU A O 1
ATOM 5611 N N . LYS A 1 719 ? 46.181 -19.353 -22.670 1.00 53.72 719 LYS A N 1
ATOM 5612 C CA . LYS A 1 719 ? 46.282 -20.693 -23.251 1.00 53.72 719 LYS A CA 1
ATOM 5613 C C . LYS A 1 719 ? 45.762 -21.681 -22.206 1.00 53.72 719 LYS A C 1
ATOM 5615 O O . LYS A 1 719 ? 46.212 -21.637 -21.062 1.00 53.72 719 LYS A O 1
ATOM 5620 N N . LEU A 1 720 ? 44.830 -22.558 -22.584 1.00 42.16 720 LEU A N 1
ATOM 5621 C CA . LEU A 1 720 ? 44.263 -23.552 -21.667 1.00 42.16 720 LEU A CA 1
ATOM 5622 C C . LEU A 1 720 ? 45.404 -24.322 -20.966 1.00 42.16 720 LEU A C 1
ATOM 5624 O O . LEU A 1 720 ? 46.169 -25.025 -21.625 1.00 42.16 720 LEU A O 1
ATOM 5628 N N . GLY A 1 721 ? 45.543 -24.135 -19.647 1.00 55.44 721 GLY A N 1
ATOM 5629 C CA . GLY A 1 721 ? 46.553 -24.799 -18.810 1.00 55.44 721 GLY A CA 1
ATOM 5630 C C . GLY A 1 721 ? 47.792 -23.988 -18.386 1.00 55.44 721 GLY A C 1
ATOM 5631 O O . GLY A 1 721 ? 48.716 -24.581 -17.834 1.00 55.44 721 GLY A O 1
ATOM 5632 N N . SER A 1 722 ? 47.878 -22.670 -18.605 1.00 50.78 722 SER A N 1
ATOM 5633 C CA . SER A 1 722 ? 49.050 -21.880 -18.169 1.00 50.78 722 SER A CA 1
ATOM 5634 C C . SER A 1 722 ? 48.988 -21.417 -16.701 1.00 50.78 722 SER A C 1
ATOM 5636 O O . SER A 1 722 ? 48.070 -20.691 -16.323 1.00 50.78 722 SER A O 1
ATOM 5638 N N . ASN A 1 723 ? 50.007 -21.770 -15.903 1.00 51.38 723 ASN A N 1
ATOM 5639 C CA . ASN A 1 723 ? 50.189 -21.316 -14.514 1.00 51.38 723 ASN A CA 1
ATOM 5640 C C . ASN A 1 723 ? 50.867 -19.926 -14.426 1.00 51.38 723 ASN A C 1
ATOM 5642 O O . ASN A 1 723 ? 51.693 -19.609 -15.286 1.00 51.38 723 ASN A O 1
ATOM 5646 N N . PRO A 1 724 ? 50.596 -19.109 -13.383 1.00 42.94 724 PRO A N 1
ATOM 5647 C CA . PRO A 1 724 ? 51.129 -17.748 -13.275 1.00 42.94 724 PRO A CA 1
ATOM 5648 C C . PRO A 1 724 ? 52.640 -17.727 -13.001 1.00 42.94 724 PRO A C 1
ATOM 5650 O O . PRO A 1 724 ? 53.120 -18.377 -12.071 1.00 42.94 724 PRO A O 1
ATOM 5653 N N . ALA A 1 725 ? 53.391 -16.939 -13.775 1.00 41.62 725 ALA A N 1
ATOM 5654 C CA . ALA A 1 725 ? 54.822 -16.727 -13.566 1.00 41.62 725 ALA A CA 1
ATOM 5655 C C . ALA A 1 725 ? 55.078 -15.522 -12.642 1.00 41.62 725 ALA A C 1
ATOM 5657 O O . ALA A 1 725 ? 54.651 -14.405 -12.924 1.00 41.62 725 ALA A O 1
ATOM 5658 N N . ASN A 1 726 ? 55.817 -15.747 -11.555 1.00 37.91 726 ASN A N 1
ATOM 5659 C CA . ASN A 1 726 ? 56.291 -14.707 -10.642 1.00 37.91 726 ASN A CA 1
ATOM 5660 C C . ASN A 1 726 ? 57.589 -14.082 -11.192 1.00 37.91 726 ASN A C 1
ATOM 5662 O O . ASN A 1 726 ? 58.640 -14.726 -11.179 1.00 37.91 726 ASN A O 1
ATOM 5666 N N . LEU A 1 727 ? 57.525 -12.840 -11.682 1.00 44.69 727 LEU A N 1
ATOM 5667 C CA . LEU A 1 727 ? 58.689 -12.060 -12.122 1.00 44.69 727 LEU A CA 1
ATOM 5668 C C . LEU A 1 727 ? 58.847 -10.793 -11.273 1.00 44.69 727 LEU A C 1
ATOM 5670 O O . LEU A 1 727 ? 57.870 -10.149 -10.898 1.00 44.69 727 LEU A O 1
ATOM 5674 N N . ARG A 1 728 ? 60.102 -10.436 -10.964 1.00 40.72 728 ARG A N 1
ATOM 5675 C CA . ARG A 1 728 ? 60.442 -9.300 -10.089 1.00 40.72 728 ARG A CA 1
ATOM 5676 C C . ARG A 1 728 ? 60.259 -7.937 -10.788 1.00 40.72 728 ARG A C 1
ATOM 5678 O O . ARG A 1 728 ? 60.441 -7.863 -12.002 1.00 40.72 728 ARG A O 1
ATOM 5685 N N . PRO A 1 729 ? 59.974 -6.852 -10.035 1.00 41.16 729 PRO A N 1
ATOM 5686 C CA . PRO A 1 729 ? 59.566 -5.561 -10.598 1.00 41.16 729 PRO A CA 1
ATOM 5687 C C . PRO A 1 729 ? 60.675 -4.823 -11.366 1.00 41.16 729 PRO A C 1
ATOM 5689 O O . PRO A 1 729 ? 61.842 -4.826 -10.967 1.00 41.16 729 PRO A O 1
ATOM 5692 N N . TYR A 1 730 ? 60.276 -4.147 -12.448 1.00 41.97 730 TYR A N 1
ATOM 5693 C CA . TYR A 1 730 ? 61.113 -3.320 -13.326 1.00 41.97 730 TYR A CA 1
ATOM 5694 C C . TYR A 1 730 ? 61.756 -2.114 -12.608 1.00 41.97 730 TYR A C 1
ATOM 5696 O O . TYR A 1 730 ? 61.161 -1.493 -11.729 1.00 41.97 730 TYR A O 1
ATOM 5704 N N . ARG A 1 731 ? 62.974 -1.739 -13.034 1.00 47.00 731 ARG A N 1
ATOM 5705 C CA . ARG A 1 731 ? 63.668 -0.505 -12.619 1.00 47.00 731 ARG A CA 1
ATOM 5706 C C . ARG A 1 731 ? 63.126 0.705 -13.392 1.00 47.00 731 ARG A C 1
ATOM 5708 O O . ARG A 1 731 ? 63.246 0.743 -14.613 1.00 47.00 731 ARG A O 1
ATOM 5715 N N . TYR A 1 732 ? 62.609 1.707 -12.680 1.00 50.66 732 TYR A N 1
ATOM 5716 C CA . TYR A 1 732 ? 62.224 3.003 -13.251 1.00 50.66 732 TYR A CA 1
ATOM 5717 C C . TYR A 1 732 ? 63.432 3.951 -13.408 1.00 50.66 732 TYR A C 1
ATOM 5719 O O . TYR A 1 732 ? 64.316 3.956 -12.544 1.00 50.66 732 TYR A O 1
ATOM 5727 N N . PRO A 1 733 ? 63.473 4.788 -14.463 1.00 56.81 733 PRO A N 1
ATOM 5728 C CA . PRO A 1 733 ? 64.412 5.905 -14.569 1.00 56.81 733 PRO A CA 1
ATOM 5729 C C . PRO A 1 733 ? 64.240 6.900 -13.404 1.00 56.81 733 PRO A C 1
ATOM 5731 O O . PRO A 1 733 ? 63.125 7.158 -12.956 1.00 56.81 733 PRO A O 1
ATOM 5734 N N . TYR A 1 734 ? 65.348 7.470 -12.919 1.00 56.34 734 TYR A N 1
ATOM 5735 C CA . TYR A 1 734 ? 65.426 8.234 -11.659 1.00 56.34 734 TYR A CA 1
ATOM 5736 C C . TYR A 1 734 ? 64.477 9.447 -11.571 1.00 56.34 734 TYR A C 1
ATOM 5738 O O . TYR A 1 734 ? 63.950 9.743 -10.505 1.00 56.34 734 TYR A O 1
ATOM 5746 N N . ILE A 1 735 ? 64.222 10.133 -12.687 1.00 59.44 735 ILE A N 1
ATOM 5747 C CA . ILE A 1 735 ? 63.401 11.355 -12.724 1.00 59.44 735 ILE A CA 1
ATOM 5748 C C . ILE A 1 735 ? 61.897 11.056 -12.528 1.00 59.44 735 ILE A C 1
ATOM 5750 O O . ILE A 1 735 ? 61.314 11.613 -11.600 1.00 59.44 735 ILE A O 1
ATOM 5754 N N . PRO A 1 736 ? 61.259 10.153 -13.305 1.00 56.50 736 PRO A N 1
ATOM 5755 C CA . PRO A 1 736 ? 59.860 9.779 -13.070 1.00 56.50 736 PRO A CA 1
ATOM 5756 C C . PRO A 1 736 ? 59.638 9.086 -11.723 1.00 56.50 736 PRO A C 1
ATOM 5758 O O . PRO A 1 736 ? 58.579 9.247 -11.125 1.00 56.50 736 PRO A O 1
ATOM 5761 N N . LYS A 1 737 ? 60.642 8.362 -11.208 1.00 59.75 737 LYS A N 1
ATOM 5762 C CA . LYS A 1 737 ? 60.580 7.758 -9.873 1.00 59.75 737 LYS A CA 1
ATOM 5763 C C . LYS A 1 737 ? 60.394 8.816 -8.781 1.00 59.75 737 LYS A C 1
ATOM 5765 O O . LYS A 1 737 ? 59.513 8.650 -7.950 1.00 59.75 737 LYS A O 1
ATOM 5770 N N . ASN A 1 738 ? 61.170 9.899 -8.808 1.00 67.94 738 ASN A N 1
ATOM 5771 C CA . ASN A 1 738 ? 61.080 10.942 -7.782 1.00 67.94 738 ASN A CA 1
ATOM 5772 C C . ASN A 1 738 ? 59.731 11.669 -7.805 1.00 67.94 738 ASN A C 1
ATOM 5774 O O . ASN A 1 738 ? 59.214 12.021 -6.751 1.00 67.94 738 ASN A O 1
ATOM 5778 N N . GLU A 1 739 ? 59.151 11.870 -8.989 1.00 69.88 739 GLU A N 1
ATOM 5779 C CA . GLU A 1 739 ? 57.857 12.543 -9.112 1.00 69.88 739 GLU A CA 1
ATOM 5780 C C . GLU A 1 739 ? 56.700 11.643 -8.666 1.00 69.88 739 GLU A C 1
ATOM 5782 O O . GLU A 1 739 ? 55.814 12.086 -7.939 1.00 69.88 739 GLU A O 1
ATOM 5787 N N . ILE A 1 740 ? 56.753 10.350 -9.005 1.00 66.88 740 ILE A N 1
ATOM 5788 C CA . ILE A 1 740 ? 55.803 9.354 -8.496 1.00 66.88 740 ILE A CA 1
ATOM 5789 C C . ILE A 1 740 ? 55.945 9.221 -6.977 1.00 66.88 740 ILE A C 1
ATOM 5791 O O . ILE A 1 740 ? 54.943 9.224 -6.273 1.00 66.88 740 ILE A O 1
ATOM 5795 N N . GLU A 1 741 ? 57.168 9.163 -6.445 1.00 70.75 741 GLU A N 1
ATOM 5796 C CA . GLU A 1 741 ? 57.405 9.124 -4.998 1.00 70.75 741 GLU A CA 1
ATOM 5797 C C . GLU A 1 741 ? 56.911 10.399 -4.303 1.00 70.75 741 GLU A C 1
ATOM 5799 O O . GLU A 1 741 ? 56.366 10.309 -3.204 1.00 70.75 741 GLU A O 1
ATOM 5804 N N . ARG A 1 742 ? 57.023 11.573 -4.941 1.00 78.81 742 ARG A N 1
ATOM 5805 C CA . ARG A 1 742 ? 56.478 12.839 -4.430 1.00 78.81 742 ARG A CA 1
ATOM 5806 C C . ARG A 1 742 ? 54.951 12.817 -4.381 1.00 78.81 742 ARG A C 1
ATOM 5808 O O . ARG A 1 742 ? 54.390 13.082 -3.323 1.00 78.81 742 ARG A O 1
ATOM 5815 N N . ILE A 1 743 ? 54.292 12.446 -5.479 1.00 71.88 743 ILE A N 1
ATOM 5816 C CA . ILE A 1 743 ? 52.823 12.382 -5.570 1.00 71.88 743 ILE A CA 1
ATOM 5817 C C . ILE A 1 743 ? 52.267 11.324 -4.614 1.00 71.88 743 ILE A C 1
ATOM 5819 O O . ILE A 1 743 ? 51.311 11.587 -3.892 1.00 71.88 743 ILE A O 1
ATOM 5823 N N . VAL A 1 744 ? 52.892 10.146 -4.542 1.00 69.06 744 VAL A N 1
ATOM 5824 C CA . VAL A 1 744 ? 52.501 9.088 -3.598 1.00 69.06 744 VAL A CA 1
ATOM 5825 C C . VAL A 1 744 ? 52.660 9.570 -2.159 1.00 69.06 744 VAL A C 1
ATOM 5827 O O . VAL A 1 744 ? 51.786 9.321 -1.333 1.00 69.06 744 VAL A O 1
ATOM 5830 N N . LYS A 1 745 ? 53.728 10.310 -1.848 1.00 72.12 745 LYS A N 1
ATOM 5831 C CA . LYS A 1 745 ? 53.934 10.881 -0.513 1.00 72.12 745 LYS A CA 1
ATOM 5832 C C . LYS A 1 745 ? 52.908 11.968 -0.179 1.00 72.12 745 LYS A C 1
ATOM 5834 O O . LYS A 1 745 ? 52.444 12.015 0.956 1.00 72.12 745 LYS A O 1
ATOM 5839 N N . GLU A 1 746 ? 52.523 12.798 -1.145 1.00 77.31 746 GLU A N 1
ATOM 5840 C CA . GLU A 1 746 ? 51.467 13.810 -0.990 1.00 77.31 746 GLU A CA 1
ATOM 5841 C C . GLU A 1 746 ? 50.083 13.172 -0.809 1.00 77.31 746 GLU A C 1
ATOM 5843 O O . GLU A 1 746 ? 49.339 13.569 0.087 1.00 77.31 746 GLU A O 1
ATOM 5848 N N . MET A 1 747 ? 49.761 12.129 -1.578 1.00 62.56 747 MET A N 1
ATOM 5849 C CA . MET A 1 747 ? 48.511 11.378 -1.428 1.00 62.56 747 MET A CA 1
ATOM 5850 C C . MET A 1 747 ? 48.445 10.637 -0.093 1.00 62.56 747 MET A C 1
ATOM 5852 O O . MET A 1 747 ? 47.419 10.694 0.578 1.00 62.56 747 MET A O 1
ATOM 5856 N N . LEU A 1 748 ? 49.532 9.985 0.330 1.00 68.88 748 LEU A N 1
ATOM 5857 C CA . LEU A 1 748 ? 49.594 9.326 1.636 1.00 68.88 748 LEU A CA 1
ATOM 5858 C C . LEU A 1 748 ? 49.436 10.337 2.775 1.00 68.88 748 LEU A C 1
ATOM 5860 O O . LEU A 1 748 ? 48.693 10.070 3.710 1.00 68.88 748 LEU A O 1
ATOM 5864 N N . ALA A 1 749 ? 50.046 11.521 2.672 1.00 74.12 749 ALA A N 1
ATOM 5865 C CA . ALA A 1 749 ? 49.873 12.581 3.664 1.00 74.12 749 ALA A CA 1
ATOM 5866 C C . ALA A 1 749 ? 48.430 13.118 3.714 1.00 74.12 749 ALA A C 1
ATOM 5868 O O . ALA A 1 749 ? 47.907 13.363 4.801 1.00 74.12 749 ALA A O 1
ATOM 5869 N N . ALA A 1 750 ? 47.765 13.271 2.564 1.00 71.12 750 ALA A N 1
ATOM 5870 C CA . ALA A 1 750 ? 46.367 13.697 2.498 1.00 71.12 750 ALA A CA 1
ATOM 5871 C C . ALA A 1 750 ? 45.405 12.638 3.064 1.00 71.12 750 ALA A C 1
ATOM 5873 O O . ALA A 1 750 ? 44.455 12.981 3.768 1.00 71.12 750 ALA A O 1
ATOM 5874 N N . VAL A 1 751 ? 45.673 11.355 2.803 1.00 70.69 751 VAL A N 1
ATOM 5875 C CA . VAL A 1 751 ? 44.913 10.229 3.365 1.00 70.69 751 VAL A CA 1
ATOM 5876 C C . VAL A 1 751 ? 45.121 10.131 4.874 1.00 70.69 751 VAL A C 1
ATOM 5878 O O . VAL A 1 751 ? 44.145 9.978 5.600 1.00 70.69 751 VAL A O 1
ATOM 5881 N N . GLU A 1 752 ? 46.354 10.280 5.362 1.00 71.56 752 GLU A N 1
ATOM 5882 C CA . GLU A 1 752 ? 46.664 10.285 6.796 1.00 71.56 752 GLU A CA 1
ATOM 5883 C C . GLU A 1 752 ? 45.940 11.439 7.504 1.00 71.56 752 GLU A C 1
ATOM 5885 O O . GLU A 1 752 ? 45.343 11.244 8.563 1.00 71.56 752 GLU A O 1
ATOM 5890 N N . LEU A 1 753 ? 45.921 12.633 6.897 1.00 73.62 753 LEU A N 1
ATOM 5891 C CA . LEU A 1 753 ? 45.205 13.793 7.425 1.00 73.62 753 LEU A CA 1
ATOM 5892 C C . LEU A 1 753 ? 43.694 13.540 7.469 1.00 73.62 753 LEU A C 1
ATOM 5894 O O . LEU A 1 753 ? 43.091 13.692 8.527 1.00 73.62 753 LEU A O 1
ATOM 5898 N N . ALA A 1 754 ? 43.094 13.092 6.362 1.00 62.78 754 ALA A N 1
ATOM 5899 C CA . ALA A 1 754 ? 41.666 12.785 6.294 1.00 62.78 754 ALA A CA 1
ATOM 5900 C C . ALA A 1 754 ? 41.265 11.675 7.280 1.00 62.78 754 ALA A C 1
ATOM 5902 O O . ALA A 1 754 ? 40.243 11.782 7.958 1.00 62.78 754 ALA A O 1
ATOM 5903 N N . PHE A 1 755 ? 42.094 10.637 7.416 1.00 65.44 755 PHE A N 1
ATOM 5904 C CA . PHE A 1 755 ? 41.898 9.559 8.380 1.00 65.44 755 PHE A CA 1
ATOM 5905 C C . PHE A 1 755 ? 42.007 10.062 9.822 1.00 65.44 755 PHE A C 1
ATOM 5907 O O . PHE A 1 755 ? 41.201 9.678 10.666 1.00 65.44 755 PHE A O 1
ATOM 5914 N N . THR A 1 756 ? 42.952 10.959 10.108 1.00 66.94 756 THR A N 1
ATOM 5915 C CA . THR A 1 756 ? 43.116 11.551 11.443 1.00 66.94 756 THR A CA 1
ATOM 5916 C C . THR A 1 756 ? 41.945 12.468 11.786 1.00 66.94 756 THR A C 1
ATOM 5918 O O . THR A 1 756 ? 41.406 12.358 12.883 1.00 66.94 756 THR A O 1
ATOM 5921 N N . THR A 1 757 ? 41.475 13.287 10.841 1.00 62.78 757 THR A N 1
ATOM 5922 C CA . THR A 1 757 ? 40.279 14.128 11.004 1.00 62.78 757 THR A CA 1
ATOM 5923 C C . THR A 1 757 ? 39.023 13.287 11.225 1.00 62.78 757 THR A C 1
ATOM 5925 O O . THR A 1 757 ? 38.227 13.590 12.112 1.00 62.78 757 THR A O 1
ATOM 5928 N N . LEU A 1 758 ? 38.855 12.195 10.474 1.00 51.91 758 LEU A N 1
ATOM 5929 C CA . LEU A 1 758 ? 37.743 11.264 10.660 1.00 51.91 758 LEU A CA 1
ATOM 5930 C C . LEU A 1 758 ? 37.829 10.558 12.018 1.00 51.91 758 LEU A C 1
ATOM 5932 O O . LEU A 1 758 ? 36.833 10.454 12.727 1.00 51.91 758 LEU A O 1
ATOM 5936 N N . LYS A 1 759 ? 39.024 10.117 12.419 1.00 62.47 759 LYS A N 1
ATOM 5937 C CA . LYS A 1 759 ? 39.272 9.499 13.723 1.00 62.47 759 LYS A CA 1
ATOM 5938 C C . LYS A 1 759 ? 38.989 10.473 14.866 1.00 62.47 759 LYS A C 1
ATOM 5940 O O . LYS A 1 759 ? 38.347 10.077 15.834 1.00 62.47 759 LYS A O 1
ATOM 5945 N N . GLU A 1 760 ? 39.410 11.732 14.768 1.00 57.56 760 GLU A N 1
ATOM 5946 C CA . GLU A 1 760 ? 39.065 12.776 15.740 1.00 57.56 760 GLU A CA 1
ATOM 5947 C C . GLU A 1 760 ? 37.556 13.012 15.783 1.00 57.56 760 GLU A C 1
ATOM 5949 O O . GLU A 1 760 ? 36.976 12.959 16.864 1.00 57.56 760 GLU A O 1
ATOM 5954 N N . ALA A 1 761 ? 36.885 13.162 14.640 1.00 51.81 761 ALA A N 1
ATOM 5955 C CA . ALA A 1 761 ? 35.431 13.324 14.585 1.00 51.81 761 ALA A CA 1
ATOM 5956 C C . ALA A 1 761 ? 34.689 12.134 15.228 1.00 51.81 761 ALA A C 1
ATOM 5958 O O . ALA A 1 761 ? 33.785 12.319 16.042 1.00 51.81 761 ALA A O 1
ATOM 5959 N N . MET A 1 762 ? 35.117 10.902 14.942 1.00 46.62 762 MET A N 1
ATOM 5960 C CA . MET A 1 762 ? 34.510 9.681 15.484 1.00 46.62 762 MET A CA 1
ATOM 5961 C C . MET A 1 762 ? 34.799 9.468 16.976 1.00 46.62 762 MET A C 1
ATOM 5963 O O . MET A 1 762 ? 33.967 8.908 17.683 1.00 46.62 762 MET A O 1
ATOM 5967 N N . THR A 1 763 ? 35.955 9.912 17.477 1.00 48.34 763 THR A N 1
ATOM 5968 C CA . THR A 1 763 ? 36.347 9.751 18.894 1.00 48.34 763 THR A CA 1
ATOM 5969 C C . THR A 1 763 ? 35.885 10.898 19.795 1.00 48.34 763 THR A C 1
ATOM 5971 O O . THR A 1 763 ? 35.811 10.723 21.009 1.00 48.34 763 THR A O 1
ATOM 5974 N N . THR A 1 764 ? 35.534 12.048 19.216 1.00 46.56 764 THR A N 1
ATOM 5975 C CA . THR A 1 764 ? 34.961 13.213 19.918 1.00 46.56 764 THR A CA 1
ATOM 5976 C C . THR A 1 764 ? 33.432 13.239 19.898 1.00 46.56 764 THR A C 1
ATOM 5978 O O . THR A 1 764 ? 32.823 14.061 20.584 1.00 46.56 764 THR A O 1
ATOM 5981 N N . THR A 1 765 ? 32.793 12.319 19.166 1.00 46.28 765 THR A N 1
ATOM 5982 C CA . THR A 1 765 ? 31.334 12.168 19.177 1.00 46.28 765 THR A CA 1
ATOM 5983 C C . THR A 1 765 ? 30.884 11.724 20.580 1.00 46.28 765 THR A C 1
ATOM 5985 O O . THR A 1 765 ? 31.393 10.720 21.086 1.00 46.28 765 THR A O 1
ATOM 5988 N N . PRO A 1 766 ? 29.951 12.431 21.246 1.00 53.22 766 PRO A N 1
ATOM 5989 C CA . PRO A 1 766 ? 29.474 12.053 22.572 1.00 53.22 766 PRO A CA 1
ATOM 5990 C C . PRO A 1 766 ? 28.643 10.767 22.482 1.00 53.22 766 PRO A C 1
ATOM 5992 O O . PRO A 1 766 ? 27.436 10.792 22.253 1.00 53.22 766 PRO A O 1
ATOM 5995 N N . VAL A 1 767 ? 29.304 9.622 22.641 1.00 59.97 767 VAL A N 1
ATOM 5996 C CA . VAL A 1 767 ? 28.652 8.313 22.757 1.00 59.97 767 VAL A CA 1
ATOM 5997 C C . VAL A 1 767 ? 27.895 8.258 24.085 1.00 59.97 767 VAL A C 1
ATOM 5999 O O . VAL A 1 767 ? 28.413 8.698 25.116 1.00 59.97 767 VAL A O 1
ATOM 6002 N N . LEU A 1 768 ? 26.674 7.717 24.061 1.00 71.06 768 LEU A N 1
ATOM 6003 C CA . LEU A 1 768 ? 25.876 7.520 25.269 1.00 71.06 768 LEU A CA 1
ATOM 6004 C C . LEU A 1 768 ? 26.649 6.669 26.286 1.00 71.06 768 LEU A C 1
ATOM 6006 O O . LEU A 1 768 ? 27.174 5.603 25.959 1.00 71.06 768 LEU A O 1
ATOM 6010 N N . ALA A 1 769 ? 26.710 7.134 27.529 1.00 74.38 769 ALA A N 1
ATOM 6011 C CA . ALA A 1 769 ? 27.255 6.359 28.630 1.00 74.38 769 ALA A CA 1
ATOM 6012 C C . ALA A 1 769 ? 26.219 5.340 29.120 1.00 74.38 769 ALA A C 1
ATOM 6014 O O . ALA A 1 769 ? 25.045 5.665 29.297 1.00 74.38 769 ALA A O 1
ATOM 6015 N N . MET A 1 770 ? 26.670 4.114 29.391 1.00 75.25 770 MET A N 1
ATOM 6016 C CA . MET A 1 770 ? 25.847 3.130 30.092 1.00 75.25 770 MET A CA 1
ATOM 6017 C C . MET A 1 770 ? 25.530 3.638 31.509 1.00 75.25 770 MET A C 1
ATOM 6019 O O . MET A 1 770 ? 26.448 4.095 32.199 1.00 75.25 770 MET A O 1
ATOM 6023 N N . PRO A 1 771 ? 24.265 3.559 31.963 1.00 82.81 771 PRO A N 1
ATOM 6024 C CA . PRO A 1 771 ? 23.863 4.061 33.270 1.00 82.81 771 PRO A CA 1
ATOM 6025 C C . PRO A 1 771 ? 24.546 3.269 34.388 1.00 82.81 771 PRO A C 1
ATOM 6027 O O . PRO A 1 771 ? 24.489 2.040 34.427 1.00 82.81 771 PRO A O 1
ATOM 6030 N N . ASN A 1 772 ? 25.156 3.976 35.334 1.00 83.94 772 ASN A N 1
ATOM 6031 C CA . ASN A 1 772 ? 25.718 3.394 36.545 1.00 83.94 772 ASN A CA 1
ATOM 6032 C C . ASN A 1 772 ? 24.881 3.818 37.754 1.00 83.94 772 ASN A C 1
ATOM 6034 O O . ASN A 1 772 ? 24.981 4.947 38.223 1.00 83.94 772 ASN A O 1
ATOM 6038 N N . PHE A 1 773 ? 24.078 2.901 38.291 1.00 85.50 773 PHE A N 1
ATOM 6039 C CA . PHE A 1 773 ? 23.153 3.182 39.395 1.00 85.50 773 PHE A CA 1
ATOM 6040 C C . PHE A 1 773 ? 23.825 3.470 40.746 1.00 85.50 773 PHE A C 1
ATOM 6042 O O . PHE A 1 773 ? 23.137 3.900 41.669 1.00 85.50 773 PHE A O 1
ATOM 6049 N N . ASN A 1 774 ? 25.141 3.253 40.861 1.00 85.00 774 ASN A N 1
ATOM 6050 C CA . ASN A 1 774 ? 25.933 3.626 42.039 1.00 85.00 774 ASN A CA 1
ATOM 6051 C C . ASN A 1 774 ? 26.471 5.061 41.952 1.00 85.00 774 ASN A C 1
ATOM 6053 O O . ASN A 1 774 ? 27.129 5.531 42.877 1.00 85.00 774 ASN A O 1
ATOM 6057 N N . LYS A 1 775 ? 26.246 5.741 40.825 1.00 84.56 775 LYS A N 1
ATOM 6058 C CA . LYS A 1 775 ? 26.674 7.118 40.595 1.00 84.56 775 LYS A CA 1
ATOM 6059 C C . LYS A 1 775 ? 25.461 8.031 40.507 1.00 84.56 775 LYS A C 1
ATOM 6061 O O . LYS A 1 775 ? 24.386 7.633 40.067 1.00 84.56 775 LYS A O 1
ATOM 6066 N N . GLU A 1 776 ? 25.653 9.272 40.926 1.00 90.62 776 GLU A N 1
ATOM 6067 C CA . GLU A 1 776 ? 24.597 10.278 40.941 1.00 90.62 776 GLU A CA 1
ATOM 6068 C C . GLU A 1 776 ? 24.136 10.620 39.516 1.00 90.62 776 GLU A C 1
ATOM 6070 O O . GLU A 1 776 ? 24.957 10.807 38.612 1.00 90.62 776 GLU A O 1
ATOM 6075 N N . PHE A 1 777 ? 22.820 10.708 39.316 1.00 93.50 777 PHE A N 1
ATOM 6076 C CA . PHE A 1 777 ? 22.229 11.188 38.069 1.00 93.50 777 PHE A CA 1
ATOM 6077 C C . PHE A 1 777 ? 22.066 12.709 38.094 1.00 93.50 777 PHE A C 1
ATOM 6079 O O . PHE A 1 777 ? 21.669 13.296 39.102 1.00 93.50 777 PHE A O 1
ATOM 6086 N N . ILE A 1 778 ? 22.329 13.345 36.955 1.00 93.81 778 ILE A N 1
ATOM 6087 C CA . ILE A 1 778 ? 22.077 14.766 36.730 1.00 93.81 778 ILE A CA 1
ATOM 6088 C C . ILE A 1 778 ? 21.058 14.889 35.599 1.00 93.81 778 ILE A C 1
ATOM 6090 O O . ILE A 1 778 ? 21.294 14.423 34.490 1.00 93.81 778 ILE A O 1
ATOM 6094 N N . VAL A 1 779 ? 19.924 15.520 35.874 1.00 93.62 779 VAL A N 1
ATOM 6095 C CA . VAL A 1 779 ? 18.876 15.825 34.897 1.00 93.62 779 VAL A CA 1
ATOM 6096 C C . VAL A 1 779 ? 19.013 17.284 34.505 1.00 93.62 779 VAL A C 1
ATOM 6098 O O . VAL A 1 779 ? 18.806 18.154 35.339 1.00 93.62 779 VAL A O 1
ATOM 6101 N N . GLU A 1 780 ? 19.341 17.575 33.256 1.00 94.06 780 GLU A N 1
ATOM 6102 C CA . GLU A 1 780 ? 19.356 18.945 32.733 1.00 94.06 780 GLU A CA 1
ATOM 6103 C C . GLU A 1 780 ? 18.105 19.135 31.884 1.00 94.06 780 GLU A C 1
ATOM 6105 O O . GLU A 1 780 ? 17.797 18.286 31.051 1.00 94.06 780 GLU A O 1
ATOM 6110 N N . CYS A 1 781 ? 17.341 20.193 32.128 1.00 92.31 781 CYS A N 1
ATOM 6111 C CA . CYS A 1 781 ? 16.058 20.425 31.468 1.00 92.31 781 CYS A CA 1
ATOM 6112 C C . CYS A 1 781 ? 15.868 21.898 31.114 1.00 92.31 781 CYS A C 1
ATOM 6114 O O . CYS A 1 781 ? 16.508 22.768 31.708 1.00 92.31 781 CYS A O 1
ATOM 6116 N N . ASP A 1 782 ? 15.029 22.133 30.110 1.00 91.50 782 ASP A N 1
ATOM 6117 C CA . ASP A 1 782 ? 14.762 23.445 29.525 1.00 91.50 782 ASP A CA 1
ATOM 6118 C C . ASP A 1 782 ? 13.382 23.467 28.847 1.00 91.50 782 ASP A C 1
ATOM 6120 O O . ASP A 1 782 ? 12.908 22.429 28.349 1.00 91.50 782 ASP A O 1
ATOM 6124 N N . ALA A 1 783 ? 12.735 24.633 28.795 1.00 89.88 783 ALA A N 1
ATOM 6125 C CA . ALA A 1 783 ? 11.513 24.833 28.030 1.00 89.88 783 ALA A CA 1
ATOM 6126 C C . ALA A 1 783 ? 11.591 26.034 27.074 1.00 89.88 783 ALA A C 1
ATOM 6128 O O . ALA A 1 783 ? 11.833 27.175 27.453 1.00 89.88 783 ALA A O 1
ATOM 6129 N N . SER A 1 784 ? 11.217 25.803 25.816 1.00 88.25 784 SER A N 1
ATOM 6130 C CA . SER A 1 784 ? 11.076 26.855 24.810 1.00 88.25 784 SER A CA 1
ATOM 6131 C C . SER A 1 784 ? 9.622 27.320 24.662 1.00 88.25 784 SER A C 1
ATOM 6133 O O . SER A 1 784 ? 8.685 26.841 25.316 1.00 88.25 784 SER A O 1
ATOM 6135 N N . GLY A 1 785 ? 9.392 28.252 23.732 1.00 80.44 785 GLY A N 1
ATOM 6136 C CA . GLY A 1 785 ? 8.048 28.699 23.371 1.00 80.44 785 GLY A CA 1
ATOM 6137 C C . GLY A 1 785 ? 7.135 27.568 22.881 1.00 80.44 785 GLY A C 1
ATOM 6138 O O . GLY A 1 785 ? 5.925 27.635 23.124 1.00 80.44 785 GLY A O 1
ATOM 6139 N N . CYS A 1 786 ? 7.704 26.530 22.256 1.00 80.12 786 CYS A N 1
ATOM 6140 C CA . CYS A 1 786 ? 6.981 25.468 21.550 1.00 80.12 786 CYS A CA 1
ATOM 6141 C C . CYS A 1 786 ? 7.331 24.035 21.987 1.00 80.12 786 CYS A C 1
ATOM 6143 O O . CYS A 1 786 ? 6.662 23.101 21.543 1.00 80.12 786 CYS A O 1
ATOM 6145 N N . GLY A 1 787 ? 8.340 23.820 22.833 1.00 87.31 787 GLY A N 1
ATOM 6146 C CA . GLY A 1 787 ? 8.812 22.479 23.189 1.00 87.31 787 GLY A CA 1
ATOM 6147 C C . GLY A 1 787 ? 9.526 22.402 24.537 1.00 87.31 787 GLY A C 1
ATOM 6148 O O . GLY A 1 787 ? 9.837 23.411 25.156 1.00 87.31 787 GLY A O 1
ATOM 6149 N N . LEU A 1 788 ? 9.753 21.176 24.997 1.00 90.94 788 LEU A N 1
ATOM 6150 C CA . LEU A 1 788 ? 10.466 20.822 26.223 1.00 90.94 788 LEU A CA 1
ATOM 6151 C C . LEU A 1 788 ? 11.685 19.981 25.846 1.00 90.94 788 LEU A C 1
ATOM 6153 O O . LEU A 1 788 ? 11.560 19.083 25.009 1.00 90.94 788 LEU A O 1
ATOM 6157 N N . GLY A 1 789 ? 12.824 20.236 26.478 1.00 91.25 789 GLY A N 1
ATOM 6158 C CA . GLY A 1 789 ? 14.066 19.493 26.281 1.00 91.25 789 GLY A CA 1
ATOM 6159 C C . GLY A 1 789 ? 14.625 18.989 27.605 1.00 91.25 789 GLY A C 1
ATOM 6160 O O . GLY A 1 789 ? 14.516 19.658 28.631 1.00 91.25 789 GLY A O 1
ATOM 6161 N N . ALA A 1 790 ? 15.210 17.792 27.598 1.00 93.88 790 ALA A N 1
ATOM 6162 C CA . ALA A 1 790 ? 15.934 17.261 28.743 1.00 93.88 790 ALA A CA 1
ATOM 6163 C C . ALA A 1 790 ? 17.071 16.315 28.332 1.00 93.88 790 ALA A C 1
ATOM 6165 O O . ALA A 1 790 ? 16.966 15.574 27.352 1.00 93.88 790 ALA A O 1
ATOM 6166 N N . VAL A 1 791 ? 18.131 16.274 29.137 1.00 92.81 791 VAL A N 1
ATOM 6167 C CA . VAL A 1 791 ? 19.228 15.303 29.047 1.00 92.81 791 VAL A CA 1
ATOM 6168 C C . VAL A 1 791 ? 19.527 14.708 30.425 1.00 92.81 791 VAL A C 1
ATOM 6170 O O . VAL A 1 791 ? 19.601 15.416 31.427 1.00 92.81 791 VAL A O 1
ATOM 6173 N N . LEU A 1 792 ? 19.684 13.388 30.476 1.00 92.12 792 LEU A N 1
ATOM 6174 C CA . LEU A 1 792 ? 20.150 12.649 31.643 1.00 92.12 792 LEU A CA 1
ATOM 6175 C C . LEU A 1 792 ? 21.658 12.465 31.504 1.00 92.12 792 LEU A C 1
ATOM 6177 O O . LEU A 1 792 ? 22.116 11.951 30.486 1.00 92.12 792 LEU A O 1
ATOM 6181 N N . VAL A 1 793 ? 22.426 12.869 32.506 1.00 90.31 793 VAL A N 1
ATOM 6182 C CA . VAL A 1 793 ? 23.891 12.921 32.482 1.00 90.31 793 VAL A CA 1
ATOM 6183 C C . VAL A 1 793 ? 24.451 12.205 33.708 1.00 90.31 793 VAL A C 1
ATOM 6185 O O . VAL A 1 793 ? 23.930 12.344 34.814 1.00 90.31 793 VAL A O 1
ATOM 6188 N N . GLN A 1 794 ? 25.550 11.477 33.525 1.00 87.38 794 GLN A N 1
ATOM 6189 C CA . GLN A 1 794 ? 26.390 10.962 34.607 1.00 87.38 794 GLN A CA 1
ATOM 6190 C C . GLN A 1 794 ? 27.855 11.259 34.297 1.00 87.38 794 GLN A C 1
ATOM 6192 O O . GLN A 1 794 ? 28.311 11.042 33.179 1.00 87.38 794 GLN A O 1
ATOM 6197 N N . GLU A 1 795 ? 28.592 11.788 35.277 1.00 83.06 795 GLU A N 1
ATOM 6198 C CA . GLU A 1 795 ? 30.027 12.112 35.141 1.00 83.06 795 GLU A CA 1
ATOM 6199 C C . GLU A 1 795 ? 30.367 12.970 33.904 1.00 83.06 795 GLU A C 1
ATOM 6201 O O . GLU A 1 795 ? 31.399 12.795 33.261 1.00 83.06 795 GLU A O 1
ATOM 6206 N N . GLY A 1 796 ? 29.473 13.894 33.541 1.00 78.44 796 GLY A N 1
ATOM 6207 C CA . GLY A 1 796 ? 29.645 14.759 32.370 1.00 78.44 796 GLY A CA 1
ATOM 6208 C C . GLY A 1 796 ? 29.381 14.077 31.023 1.00 78.44 796 GLY A C 1
ATOM 6209 O O . GLY A 1 796 ? 29.593 14.704 29.989 1.00 78.44 796 GLY A O 1
ATOM 6210 N N . ARG A 1 797 ? 28.897 12.828 31.011 1.00 81.94 797 ARG A N 1
ATOM 6211 C CA . ARG A 1 797 ? 28.513 12.092 29.800 1.00 81.94 797 ARG A CA 1
ATOM 6212 C C . ARG A 1 797 ? 26.997 11.880 29.728 1.00 81.94 797 ARG A C 1
ATOM 6214 O O . ARG A 1 797 ? 26.388 11.527 30.741 1.00 81.94 797 ARG A O 1
ATOM 6221 N N . PRO A 1 798 ? 26.370 12.073 28.558 1.00 85.44 798 PRO A N 1
ATOM 6222 C CA . PRO A 1 798 ? 24.939 11.855 28.396 1.00 85.44 798 PRO A CA 1
ATOM 6223 C C . PRO A 1 798 ? 24.604 10.360 28.465 1.00 85.44 798 PRO A C 1
ATOM 6225 O O . PRO A 1 798 ? 25.230 9.543 27.800 1.00 85.44 798 PRO A O 1
ATOM 6228 N N . VAL A 1 799 ? 23.601 10.012 29.264 1.00 86.75 799 VAL A N 1
ATOM 6229 C CA . VAL A 1 799 ? 23.011 8.671 29.392 1.00 86.75 799 VAL A CA 1
ATOM 6230 C C . VAL A 1 799 ? 21.761 8.551 28.517 1.00 86.75 799 VAL A C 1
ATOM 6232 O O . VAL A 1 799 ? 21.530 7.512 27.906 1.00 86.75 799 VAL A O 1
ATOM 6235 N N . ALA A 1 800 ? 20.950 9.612 28.428 1.00 85.88 800 ALA A N 1
ATOM 6236 C CA . ALA A 1 800 ? 19.751 9.647 27.591 1.00 85.88 800 ALA A CA 1
ATOM 6237 C C . ALA A 1 800 ? 19.343 11.086 27.235 1.00 85.88 800 ALA A C 1
ATOM 6239 O O . ALA A 1 800 ? 19.556 12.006 28.021 1.00 85.88 800 ALA A O 1
ATOM 6240 N N . PHE A 1 801 ? 18.683 11.269 26.089 1.00 90.25 801 PHE A N 1
ATOM 6241 C CA . PHE A 1 801 ? 18.095 12.544 25.657 1.00 90.25 801 PHE A CA 1
ATOM 6242 C C . PHE A 1 801 ? 16.570 12.423 25.541 1.00 90.25 801 PHE A C 1
ATOM 6244 O O . PHE A 1 801 ? 16.048 11.347 25.239 1.00 90.25 801 PHE A O 1
ATOM 6251 N N . ALA A 1 802 ? 15.841 13.515 25.767 1.00 86.44 802 ALA A N 1
ATOM 6252 C CA . ALA A 1 802 ? 14.392 13.575 25.603 1.00 86.44 802 ALA A CA 1
ATOM 6253 C C . ALA A 1 802 ? 13.943 14.955 25.095 1.00 86.44 802 ALA A C 1
ATOM 6255 O O . ALA A 1 802 ? 14.382 15.984 25.599 1.00 86.44 802 ALA A O 1
ATOM 6256 N N . SER A 1 803 ? 13.023 14.977 24.128 1.00 90.69 803 SER A N 1
ATOM 6257 C CA . SER A 1 803 ? 12.362 16.196 23.639 1.00 90.69 803 SER A CA 1
ATOM 6258 C C . SER A 1 803 ? 10.863 15.951 23.450 1.00 90.69 803 SER A C 1
ATOM 6260 O O . SER A 1 803 ? 10.441 14.816 23.200 1.00 90.69 803 SER A O 1
ATOM 6262 N N . LYS A 1 804 ? 10.037 16.991 23.619 1.00 87.69 804 LYS A N 1
ATOM 6263 C CA . LYS A 1 804 ? 8.577 16.920 23.448 1.00 87.69 804 LYS A CA 1
ATOM 6264 C C . LYS A 1 804 ? 7.969 18.268 23.052 1.00 87.69 804 LYS A C 1
ATOM 6266 O O . LYS A 1 804 ? 8.147 19.250 23.764 1.00 87.69 804 LYS A O 1
ATOM 6271 N N . ALA A 1 805 ? 7.158 18.298 21.993 1.00 85.56 805 ALA A N 1
ATOM 6272 C CA . ALA A 1 805 ? 6.363 19.472 21.620 1.00 85.56 805 ALA A CA 1
ATOM 6273 C C . ALA A 1 805 ? 5.315 19.848 22.689 1.00 85.56 805 ALA A C 1
ATOM 6275 O O . ALA A 1 805 ? 4.675 18.980 23.300 1.00 85.56 805 ALA A O 1
ATOM 6276 N N . LEU A 1 806 ? 5.081 21.147 22.879 1.00 80.81 806 LEU A N 1
ATOM 6277 C CA . LEU A 1 806 ? 4.001 21.651 23.725 1.00 80.81 806 LEU A CA 1
ATOM 6278 C C . LEU A 1 806 ? 2.643 21.470 23.034 1.00 80.81 806 LEU A C 1
ATOM 6280 O O . LEU A 1 806 ? 2.464 21.777 21.860 1.00 80.81 806 LEU A O 1
ATOM 6284 N N . SER A 1 807 ? 1.648 21.002 23.792 1.00 76.56 807 SER A N 1
ATOM 6285 C CA . SER A 1 807 ? 0.264 20.930 23.308 1.00 76.56 807 SER A CA 1
ATOM 6286 C C . SER A 1 807 ? -0.344 22.327 23.136 1.00 76.56 807 SER A C 1
ATOM 6288 O O . SER A 1 807 ? 0.065 23.258 23.831 1.00 76.56 807 SER A O 1
ATOM 6290 N N . ALA A 1 808 ? -1.394 22.467 22.318 1.00 69.25 808 ALA A N 1
ATOM 6291 C CA . ALA A 1 808 ? -2.099 23.743 22.125 1.00 69.25 808 ALA A CA 1
ATOM 6292 C C . ALA A 1 808 ? -2.527 24.421 23.444 1.00 69.25 808 ALA A C 1
ATOM 6294 O O . ALA A 1 808 ? -2.485 25.641 23.567 1.00 69.25 808 ALA A O 1
ATOM 6295 N N . LYS A 1 809 ? -2.871 23.623 24.464 1.00 73.62 809 LYS A N 1
ATOM 6296 C CA . LYS A 1 809 ? -3.190 24.106 25.815 1.00 73.62 809 LYS A CA 1
ATOM 6297 C C . LYS A 1 809 ? -1.956 24.620 26.569 1.00 73.62 809 LYS A C 1
ATOM 6299 O O . LYS A 1 809 ? -2.057 25.596 27.302 1.00 73.62 809 LYS A O 1
ATOM 6304 N N . SER A 1 810 ? -0.814 23.956 26.407 1.00 74.50 810 SER A N 1
ATOM 6305 C CA . SER A 1 810 ? 0.445 24.273 27.094 1.00 74.50 810 SER A CA 1
ATOM 6306 C C . SER A 1 810 ? 1.233 25.410 26.434 1.00 74.50 810 SER A C 1
ATOM 6308 O O . SER A 1 810 ? 2.109 25.985 27.073 1.00 74.50 810 SER A O 1
ATOM 6310 N N . LEU A 1 811 ? 0.911 25.775 25.186 1.00 76.81 811 LEU A N 1
ATOM 6311 C CA . LEU A 1 811 ? 1.496 26.939 24.504 1.00 76.81 811 LEU A CA 1
ATOM 6312 C C . LEU A 1 811 ? 1.198 28.251 25.243 1.00 76.81 811 LEU A C 1
ATOM 6314 O O . LEU A 1 811 ? 2.070 29.115 25.314 1.00 76.81 811 LEU A O 1
ATOM 6318 N N . GLY A 1 812 ? -0.000 28.364 25.828 1.00 74.31 812 GLY A N 1
ATOM 6319 C CA . GLY A 1 812 ? -0.441 29.529 26.600 1.00 74.31 812 GLY A CA 1
ATOM 6320 C C . GLY A 1 812 ? 0.046 29.570 28.053 1.00 74.31 812 GLY A C 1
ATOM 6321 O O . GLY A 1 812 ? -0.341 30.479 28.780 1.00 74.31 812 GLY A O 1
ATOM 6322 N N . PHE A 1 813 ? 0.847 28.595 28.498 1.00 81.06 813 PHE A N 1
ATOM 6323 C CA . PHE A 1 813 ? 1.419 28.602 29.847 1.00 81.06 813 PHE A CA 1
ATOM 6324 C C . PHE A 1 813 ? 2.487 29.688 29.989 1.00 81.06 813 PHE A C 1
ATOM 6326 O O . PHE A 1 813 ? 3.182 30.030 29.028 1.00 81.06 813 PHE A O 1
ATOM 6333 N N . SER A 1 814 ? 2.633 30.217 31.200 1.00 82.88 814 SER A N 1
ATOM 6334 C CA . SER A 1 814 ? 3.730 31.129 31.530 1.00 82.88 814 SER A CA 1
ATOM 6335 C C . SER A 1 814 ? 5.086 30.426 31.406 1.00 82.88 814 SER A C 1
ATOM 6337 O O . SER A 1 814 ? 5.168 29.202 31.507 1.00 82.88 814 SER A O 1
ATOM 6339 N N . THR A 1 815 ? 6.169 31.188 31.221 1.00 81.62 815 THR A N 1
ATOM 6340 C CA . THR A 1 815 ? 7.536 30.634 31.162 1.00 81.62 815 THR A CA 1
ATOM 6341 C C . THR A 1 815 ? 7.835 29.764 32.381 1.00 81.62 815 THR A C 1
ATOM 6343 O O . THR A 1 815 ? 8.277 28.636 32.231 1.00 81.62 815 THR A O 1
ATOM 6346 N N . TYR A 1 816 ? 7.464 30.226 33.577 1.00 83.19 816 TYR A N 1
ATOM 6347 C CA . TYR A 1 816 ? 7.612 29.455 34.811 1.00 83.19 816 TYR A CA 1
ATOM 6348 C C . TYR A 1 816 ? 6.887 28.098 34.765 1.00 83.19 816 TYR A C 1
ATOM 6350 O O . TYR A 1 816 ? 7.436 27.073 35.161 1.00 83.19 816 TYR A O 1
ATOM 6358 N N . GLU A 1 817 ? 5.646 28.068 34.274 1.00 83.50 817 GLU A N 1
ATOM 6359 C CA . GLU A 1 817 ? 4.873 26.827 34.159 1.00 83.50 817 GLU A CA 1
ATOM 6360 C C . GLU A 1 817 ? 5.447 25.881 33.102 1.00 83.50 817 GLU A C 1
ATOM 6362 O O . GLU A 1 817 ? 5.362 24.666 33.268 1.00 83.50 817 GLU A O 1
ATOM 6367 N N . LYS A 1 818 ? 6.037 26.415 32.029 1.00 87.31 818 LYS A N 1
ATOM 6368 C CA . LYS A 1 818 ? 6.718 25.618 31.002 1.00 87.31 818 LYS A CA 1
ATOM 6369 C C . LYS A 1 818 ? 8.004 24.994 31.548 1.00 87.31 818 LYS A C 1
ATOM 6371 O O . LYS A 1 818 ? 8.203 23.797 31.364 1.00 87.31 818 LYS A O 1
ATOM 6376 N N . GLU A 1 819 ? 8.791 25.757 32.299 1.00 87.81 819 GLU A N 1
ATOM 6377 C CA . GLU A 1 819 ? 10.006 25.279 32.971 1.00 87.81 819 GLU A CA 1
ATOM 6378 C C . GLU A 1 819 ? 9.697 24.201 34.018 1.00 87.81 819 GLU A C 1
ATOM 6380 O O . GLU A 1 819 ? 10.285 23.119 34.021 1.00 87.81 819 GLU A O 1
ATOM 6385 N N . LEU A 1 820 ? 8.680 24.421 34.860 1.00 87.12 820 LEU A N 1
ATOM 6386 C CA . LEU A 1 820 ? 8.225 23.402 35.811 1.00 87.12 820 LEU A CA 1
ATOM 6387 C C . LEU A 1 820 ? 7.709 22.142 35.094 1.00 87.12 820 LEU A C 1
ATOM 6389 O O . LEU A 1 820 ? 7.918 21.020 35.559 1.00 87.12 820 LEU A O 1
ATOM 6393 N N . LEU A 1 821 ? 7.052 22.305 33.945 1.00 87.88 821 LEU A N 1
ATOM 6394 C CA . LEU A 1 821 ? 6.603 21.186 33.125 1.00 87.88 821 LEU A CA 1
ATOM 6395 C C . LEU A 1 821 ? 7.777 20.419 32.495 1.00 87.88 821 LEU A C 1
ATOM 6397 O O . LEU A 1 821 ? 7.666 19.197 32.380 1.00 87.88 821 LEU A O 1
ATOM 6401 N N . ALA A 1 822 ? 8.885 21.079 32.138 1.00 89.81 822 ALA A N 1
ATOM 6402 C CA . ALA A 1 822 ? 10.112 20.420 31.676 1.00 89.81 822 ALA A CA 1
ATOM 6403 C C . ALA A 1 822 ? 10.705 19.520 32.769 1.00 89.81 822 ALA A C 1
ATOM 6405 O O . ALA A 1 822 ? 11.016 18.357 32.503 1.00 89.81 822 ALA A O 1
ATOM 6406 N N . VAL A 1 823 ? 10.750 20.006 34.015 1.00 90.50 823 VAL A N 1
ATOM 6407 C CA . VAL A 1 823 ? 11.184 19.221 35.185 1.00 90.50 823 VAL A CA 1
ATOM 6408 C C . VAL A 1 823 ? 10.294 17.992 35.379 1.00 90.50 823 VAL A C 1
ATOM 6410 O O . VAL A 1 823 ? 10.781 16.862 35.438 1.00 90.50 823 VAL A O 1
ATOM 6413 N N . VAL A 1 824 ? 8.971 18.182 35.425 1.00 89.50 824 VAL A N 1
ATOM 6414 C CA . VAL A 1 824 ? 8.009 17.078 35.600 1.00 89.50 824 VAL A CA 1
ATOM 6415 C C . VAL A 1 824 ? 8.111 16.079 34.451 1.00 89.50 824 VAL A C 1
ATOM 6417 O O . VAL A 1 824 ? 8.043 14.870 34.672 1.00 89.50 824 VAL A O 1
ATOM 6420 N N . PHE A 1 825 ? 8.283 16.560 33.220 1.00 92.12 825 PHE A N 1
ATOM 6421 C CA . PHE A 1 825 ? 8.476 15.721 32.043 1.00 92.12 825 PHE A CA 1
ATOM 6422 C C . PHE A 1 825 ? 9.735 14.857 32.167 1.00 92.12 825 PHE A C 1
ATOM 6424 O O . PHE A 1 825 ? 9.636 13.642 31.997 1.00 92.12 825 PHE A O 1
ATOM 6431 N N . ALA A 1 826 ? 10.878 15.444 32.522 1.00 91.38 826 ALA A N 1
ATOM 6432 C CA . ALA A 1 826 ? 12.139 14.720 32.654 1.00 91.38 826 ALA A CA 1
ATOM 6433 C C . ALA A 1 826 ? 12.084 13.665 33.773 1.00 91.38 826 ALA A C 1
ATOM 6435 O O . ALA A 1 826 ? 12.401 12.497 33.542 1.00 91.38 826 ALA A O 1
ATOM 6436 N N . VAL A 1 827 ? 11.589 14.041 34.959 1.00 90.31 827 VAL A N 1
ATOM 6437 C CA . VAL A 1 827 ? 11.496 13.132 36.117 1.00 90.31 827 VAL A CA 1
ATOM 6438 C C . VAL A 1 827 ? 10.522 11.985 35.852 1.00 90.31 827 VAL A C 1
ATOM 6440 O O . VAL A 1 827 ? 10.823 10.832 36.149 1.00 90.31 827 VAL A O 1
ATOM 6443 N N . THR A 1 828 ? 9.368 12.260 35.234 1.00 87.19 828 THR A N 1
ATOM 6444 C CA . THR A 1 828 ? 8.408 11.195 34.895 1.00 87.19 828 THR A CA 1
ATOM 6445 C C . THR A 1 828 ? 8.921 10.277 33.788 1.00 87.19 828 THR A C 1
ATOM 6447 O O . THR A 1 828 ? 8.705 9.068 33.863 1.00 87.19 828 THR A O 1
ATOM 6450 N N . LYS A 1 829 ? 9.630 10.816 32.786 1.00 90.38 829 LYS A N 1
ATOM 6451 C CA . LYS A 1 829 ? 10.218 10.032 31.690 1.00 90.38 829 LYS A CA 1
ATOM 6452 C C . LYS A 1 829 ? 11.303 9.080 32.189 1.00 90.38 829 LYS A C 1
ATOM 6454 O O . LYS A 1 829 ? 11.357 7.941 31.731 1.00 90.38 829 LYS A O 1
ATOM 6459 N N . TRP A 1 830 ? 12.132 9.528 33.128 1.00 93.00 830 TRP A N 1
ATOM 6460 C CA . TRP A 1 830 ? 13.241 8.748 33.683 1.00 93.00 830 TRP A CA 1
ATOM 6461 C C . TRP A 1 830 ? 12.971 8.201 35.080 1.00 93.00 830 TRP A C 1
ATOM 6463 O O . TRP A 1 830 ? 13.907 7.821 35.780 1.00 93.00 830 TRP A O 1
ATOM 6473 N N . ARG A 1 831 ? 11.694 8.052 35.456 1.00 88.94 831 ARG A N 1
ATOM 6474 C CA . ARG A 1 831 ? 11.283 7.421 36.717 1.00 88.94 831 ARG A CA 1
ATOM 6475 C C . ARG A 1 831 ? 12.046 6.122 37.024 1.00 88.94 831 ARG A C 1
ATOM 6477 O O . ARG A 1 831 ? 12.514 6.020 38.152 1.00 88.94 831 ARG A O 1
ATOM 6484 N N . PRO A 1 832 ? 12.246 5.171 36.084 1.00 87.44 832 PRO A N 1
ATOM 6485 C CA . PRO A 1 832 ? 13.005 3.947 36.368 1.00 87.44 832 PRO A CA 1
ATOM 6486 C C . PRO A 1 832 ? 14.465 4.179 36.796 1.00 87.44 832 PRO A C 1
ATOM 6488 O O . PRO A 1 832 ? 15.012 3.365 37.531 1.00 87.44 832 PRO A O 1
ATOM 6491 N N . TYR A 1 833 ? 15.092 5.280 36.365 1.00 87.88 833 TYR A N 1
ATOM 6492 C CA . TYR A 1 833 ? 16.465 5.639 36.742 1.00 87.88 833 TYR A CA 1
ATOM 6493 C C . TYR A 1 833 ? 16.532 6.404 38.069 1.00 87.88 833 TYR A C 1
ATOM 6495 O O . TYR A 1 833 ? 17.508 6.281 38.804 1.00 87.88 833 TYR A O 1
ATOM 6503 N N . LEU A 1 834 ? 15.496 7.196 38.363 1.00 90.00 834 LEU A N 1
ATOM 6504 C CA . LEU A 1 834 ? 15.507 8.205 39.425 1.00 90.00 834 LEU A CA 1
ATOM 6505 C C . LEU A 1 834 ? 14.758 7.779 40.698 1.00 90.00 834 LEU A C 1
ATOM 6507 O O . LEU A 1 834 ? 15.024 8.311 41.770 1.00 90.00 834 LEU A O 1
ATOM 6511 N N . ILE A 1 835 ? 13.810 6.841 40.612 1.00 88.44 835 ILE A N 1
ATOM 6512 C CA . ILE A 1 835 ? 13.019 6.419 41.775 1.00 88.44 835 ILE A CA 1
ATOM 6513 C C . ILE A 1 835 ? 13.900 5.716 42.823 1.00 88.44 835 ILE A C 1
ATOM 6515 O O . ILE A 1 835 ? 14.750 4.885 42.487 1.00 88.44 835 ILE A O 1
ATOM 6519 N N . GLY A 1 836 ? 13.695 6.063 44.098 1.00 84.00 836 GLY A N 1
ATOM 6520 C CA . GLY A 1 836 ? 14.435 5.495 45.231 1.00 84.00 836 GLY A CA 1
ATOM 6521 C C . GLY A 1 836 ? 15.904 5.928 45.328 1.00 84.00 836 GLY A C 1
ATOM 6522 O O . GLY A 1 836 ? 16.672 5.273 46.028 1.00 84.00 836 GLY A O 1
ATOM 6523 N N . ARG A 1 837 ? 16.319 6.981 44.609 1.00 87.25 837 ARG A N 1
ATOM 6524 C CA . ARG A 1 837 ? 17.703 7.483 44.578 1.00 87.25 837 ARG A CA 1
ATOM 6525 C C . ARG A 1 837 ? 17.739 9.002 44.662 1.00 87.25 837 ARG A C 1
ATOM 6527 O O . ARG A 1 837 ? 16.827 9.659 44.169 1.00 87.25 837 ARG A O 1
ATOM 6534 N N . HIS A 1 838 ? 18.831 9.525 45.212 1.00 91.56 838 HIS A N 1
ATOM 6535 C CA . HIS A 1 838 ? 19.127 10.952 45.184 1.00 91.56 838 HIS A CA 1
ATOM 6536 C C . HIS A 1 838 ? 19.701 11.367 43.817 1.00 91.56 838 HIS A C 1
ATOM 6538 O O . HIS A 1 838 ? 20.573 10.681 43.270 1.00 91.56 838 HIS A O 1
ATOM 6544 N N . PHE A 1 839 ? 19.227 12.481 43.255 1.00 93.56 839 PHE A N 1
ATOM 6545 C CA . PHE A 1 839 ? 19.716 13.029 41.983 1.00 93.56 839 PHE A CA 1
ATOM 6546 C C . PHE A 1 839 ? 19.653 14.562 41.935 1.00 93.56 839 PHE A C 1
ATOM 6548 O O . PHE A 1 839 ? 18.986 15.204 42.740 1.00 93.56 839 PHE A O 1
ATOM 6555 N N . LYS A 1 840 ? 20.331 15.174 40.959 1.00 92.94 840 LYS A N 1
ATOM 6556 C CA . LYS A 1 840 ? 20.359 16.638 40.789 1.00 92.94 840 LYS A CA 1
ATOM 6557 C C . LYS A 1 840 ? 19.611 17.069 39.544 1.00 92.94 840 LYS A C 1
ATOM 6559 O O . LYS A 1 840 ? 19.846 16.533 38.466 1.00 92.94 840 LYS A O 1
ATOM 6564 N N . ILE A 1 841 ? 18.772 18.088 39.664 1.00 92.50 841 ILE A N 1
ATOM 6565 C CA . ILE A 1 841 ? 18.092 18.731 38.538 1.00 92.50 841 ILE A CA 1
ATOM 6566 C C . ILE A 1 841 ? 18.777 20.061 38.247 1.00 92.50 841 ILE A C 1
ATOM 6568 O O . ILE A 1 841 ? 18.952 20.882 39.142 1.00 92.50 841 ILE A O 1
ATOM 6572 N N . LYS A 1 842 ? 19.157 20.288 36.993 1.00 91.31 842 LYS A N 1
ATOM 6573 C CA . LYS A 1 842 ? 19.700 21.545 36.489 1.00 91.31 842 LYS A CA 1
ATOM 6574 C C . LYS A 1 842 ? 18.703 22.195 35.533 1.00 91.31 842 LYS A C 1
ATOM 6576 O O . LYS A 1 842 ? 18.255 21.565 34.579 1.00 91.31 842 LYS A O 1
ATOM 6581 N N . THR A 1 843 ? 18.377 23.453 35.794 1.00 88.88 843 THR A N 1
ATOM 6582 C CA . THR A 1 843 ? 17.508 24.302 34.961 1.00 88.88 843 THR A CA 1
ATOM 6583 C C . THR A 1 843 ? 18.086 25.712 34.928 1.00 88.88 843 THR A C 1
ATOM 6585 O O . THR A 1 843 ? 18.756 26.138 35.877 1.00 88.88 843 THR A O 1
ATOM 6588 N N . ASP A 1 844 ? 17.839 26.438 33.846 1.00 83.25 844 ASP A N 1
ATOM 6589 C CA . ASP A 1 844 ? 18.208 27.844 33.706 1.00 83.25 844 ASP A CA 1
ATOM 6590 C C . ASP A 1 844 ? 17.159 28.810 34.277 1.00 83.25 844 ASP A C 1
ATOM 6592 O O . ASP A 1 844 ? 17.316 30.032 34.220 1.00 83.25 844 ASP A O 1
ATOM 6596 N N . HIS A 1 845 ? 16.124 28.281 34.933 1.00 82.56 845 HIS A N 1
ATOM 6597 C CA . HIS A 1 845 ? 15.092 29.085 35.561 1.00 82.56 845 HIS A CA 1
ATOM 6598 C C . HIS A 1 845 ? 15.310 29.242 37.072 1.00 82.56 845 HIS A C 1
ATOM 6600 O O . HIS A 1 845 ? 14.843 28.450 37.894 1.00 82.56 845 HIS A O 1
ATOM 6606 N N . LEU A 1 846 ? 15.992 30.325 37.468 1.00 75.38 846 LEU A N 1
ATOM 6607 C CA . LEU A 1 846 ? 16.367 30.606 38.865 1.00 75.38 846 LEU A CA 1
ATOM 6608 C C . LEU A 1 846 ? 15.171 30.630 39.839 1.00 75.38 846 LEU A C 1
ATOM 6610 O O . LEU A 1 846 ? 15.318 30.268 41.007 1.00 75.38 846 LEU A O 1
ATOM 6614 N N . SER A 1 847 ? 13.981 31.024 39.375 1.00 68.94 847 SER A N 1
ATOM 6615 C CA . SER A 1 847 ? 12.770 31.113 40.203 1.00 68.94 847 SER A CA 1
ATOM 6616 C C . SER A 1 847 ? 12.272 29.761 40.728 1.00 68.94 847 SER A C 1
ATOM 6618 O O . SER A 1 847 ? 11.528 29.749 41.705 1.00 68.94 847 SER A O 1
ATOM 6620 N N . LEU A 1 848 ? 12.708 28.634 40.148 1.00 71.19 848 LEU A N 1
ATOM 6621 C CA . LEU A 1 848 ? 12.409 27.287 40.657 1.00 71.19 848 LEU A CA 1
ATOM 6622 C C . LEU A 1 848 ? 13.243 26.904 41.892 1.00 71.19 848 LEU A C 1
ATOM 6624 O O . LEU A 1 848 ? 12.894 25.958 42.591 1.00 71.19 848 LEU A O 1
ATOM 6628 N N . LYS A 1 849 ? 14.323 27.641 42.188 1.00 61.25 849 LYS A N 1
ATOM 6629 C CA . LYS A 1 849 ? 15.228 27.377 43.321 1.00 61.25 849 LYS A CA 1
ATOM 6630 C C . LYS A 1 849 ? 14.752 27.998 44.643 1.00 61.25 849 LYS A C 1
ATOM 6632 O O . LYS A 1 849 ? 15.249 27.647 45.709 1.00 61.25 849 LYS A O 1
ATOM 6637 N N . LEU A 1 850 ? 13.811 28.941 44.594 1.00 47.53 850 LEU A N 1
ATOM 6638 C CA . LEU A 1 850 ? 13.312 29.659 45.769 1.00 47.53 850 LEU A CA 1
ATOM 6639 C C . LEU A 1 850 ? 11.986 29.048 46.228 1.00 47.53 850 LEU A C 1
ATOM 6641 O O . LEU A 1 850 ? 11.105 28.814 45.408 1.00 47.53 850 LEU A O 1
ATOM 6645 N N . GLN A 1 851 ? 11.849 28.817 47.538 1.00 53.91 851 GLN A N 1
ATOM 6646 C CA . GLN A 1 851 ? 10.646 28.326 48.227 1.00 53.91 851 GLN A CA 1
ATOM 6647 C C . GLN A 1 851 ? 9.435 29.245 47.976 1.00 53.91 851 GLN A C 1
ATOM 6649 O O . GLN A 1 851 ? 9.065 30.074 48.808 1.00 53.91 851 GLN A O 1
ATOM 6654 N N . GLN A 1 852 ? 8.826 29.140 46.799 1.00 56.53 852 GLN A N 1
ATOM 6655 C CA . GLN A 1 852 ? 7.654 29.918 46.437 1.00 56.53 852 GLN A CA 1
ATOM 6656 C C . GLN A 1 852 ? 6.386 29.246 46.960 1.00 56.53 852 GLN A C 1
ATOM 6658 O O . GLN A 1 852 ? 6.239 28.024 46.941 1.00 56.53 852 GLN A O 1
ATOM 6663 N N . ARG A 1 853 ? 5.440 30.069 47.426 1.00 57.66 853 ARG A N 1
ATOM 6664 C CA . ARG A 1 853 ? 4.096 29.612 47.787 1.00 57.66 853 ARG A CA 1
ATOM 6665 C C . ARG A 1 853 ? 3.407 29.073 46.535 1.00 57.66 853 ARG A C 1
ATOM 6667 O O . ARG A 1 853 ? 3.312 29.780 45.535 1.00 57.66 853 ARG A O 1
A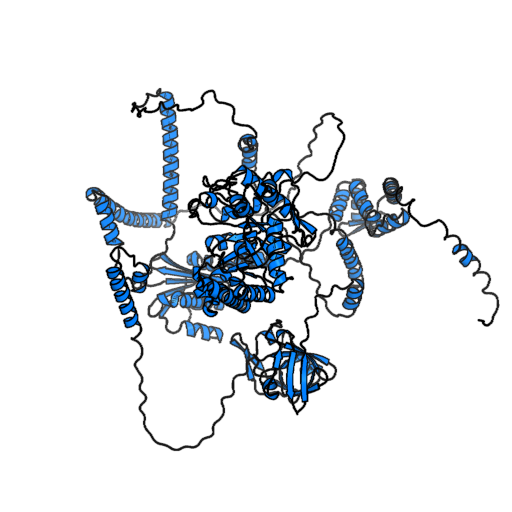TOM 6674 N N . ILE A 1 854 ? 2.910 27.843 46.608 1.00 60.22 854 ILE A N 1
ATOM 6675 C CA . ILE A 1 854 ? 2.136 27.218 45.535 1.00 60.22 854 ILE A CA 1
ATOM 6676 C C . ILE A 1 854 ? 0.830 28.005 45.383 1.00 60.22 854 ILE A C 1
ATOM 6678 O O . ILE A 1 854 ? 0.051 28.099 46.330 1.00 60.22 854 ILE A O 1
ATOM 6682 N N . THR A 1 855 ? 0.595 28.601 44.215 1.00 61.75 855 THR A N 1
ATOM 6683 C CA . THR A 1 855 ? -0.556 29.499 44.000 1.00 61.75 855 THR A CA 1
ATOM 6684 C C . THR A 1 855 ? -1.621 28.892 43.101 1.00 61.75 855 THR A C 1
ATOM 6686 O O . THR A 1 855 ? -2.793 29.236 43.248 1.00 61.75 855 THR A O 1
ATOM 6689 N N . THR A 1 856 ? -1.264 27.968 42.199 1.00 70.75 856 THR A N 1
ATOM 6690 C CA . THR A 1 856 ? -2.217 27.420 41.221 1.00 70.75 856 THR A CA 1
ATOM 6691 C C . THR A 1 856 ? -2.545 25.939 41.466 1.00 70.75 856 THR A C 1
ATOM 6693 O O . THR A 1 856 ? -1.680 25.159 41.881 1.00 70.75 856 THR A O 1
ATOM 6696 N N . PRO A 1 857 ? -3.783 25.484 41.181 1.00 72.88 857 PRO A N 1
ATOM 6697 C CA . PRO A 1 857 ? -4.144 24.062 41.257 1.00 72.88 857 PRO A CA 1
ATOM 6698 C C . PRO A 1 857 ? -3.305 23.164 40.332 1.00 72.88 857 PRO A C 1
ATOM 6700 O O . PRO A 1 857 ? -3.084 21.989 40.623 1.00 72.88 857 PRO A O 1
ATOM 6703 N N . LEU A 1 858 ? -2.813 23.714 39.215 1.00 70.12 858 LEU A N 1
ATOM 6704 C CA . LEU A 1 858 ? -1.952 22.999 38.274 1.00 70.12 858 LEU A CA 1
ATOM 6705 C C . LEU A 1 858 ? -0.561 22.733 38.869 1.00 70.12 858 LEU A C 1
ATOM 6707 O O . LEU A 1 858 ? -0.065 21.615 38.751 1.00 70.12 858 LEU A O 1
ATOM 6711 N N . GLN A 1 859 ? 0.015 23.713 39.575 1.00 72.25 859 GLN A N 1
ATOM 6712 C CA . GLN A 1 859 ? 1.269 23.539 40.315 1.00 72.25 859 GLN A CA 1
ATOM 6713 C C . GLN A 1 859 ? 1.132 22.469 41.405 1.00 72.25 859 GLN A C 1
ATOM 6715 O O . GLN A 1 859 ? 2.000 21.609 41.507 1.00 72.25 859 GLN A O 1
ATOM 6720 N N . HIS A 1 860 ? 0.016 22.444 42.149 1.00 74.12 860 HIS A N 1
ATOM 6721 C CA . HIS A 1 860 ? -0.254 21.386 43.136 1.00 74.12 860 HIS A CA 1
ATOM 6722 C C . HIS A 1 860 ? -0.269 19.995 42.487 1.00 74.12 860 HIS A C 1
ATOM 6724 O O . HIS A 1 860 ? 0.375 19.072 42.977 1.00 74.12 860 HIS A O 1
ATOM 6730 N N . LYS A 1 861 ? -0.948 19.852 41.340 1.00 78.25 861 LYS A N 1
ATOM 6731 C CA . LYS A 1 861 ? -1.019 18.585 40.592 1.00 78.25 861 LYS A CA 1
ATOM 6732 C C . LYS A 1 861 ? 0.333 18.124 40.039 1.00 78.25 861 LYS A C 1
ATOM 6734 O O . LYS A 1 861 ? 0.532 16.937 39.795 1.00 78.25 861 LYS A O 1
ATOM 6739 N N . TRP A 1 862 ? 1.233 19.048 39.735 1.00 79.88 862 TRP A N 1
ATOM 6740 C CA . TRP A 1 862 ? 2.568 18.717 39.242 1.00 79.88 862 TRP A CA 1
ATOM 6741 C C . TRP A 1 862 ? 3.532 18.406 40.373 1.00 79.88 862 TRP A C 1
ATOM 6743 O O . TRP A 1 862 ? 4.303 17.458 40.257 1.00 79.88 862 TRP A O 1
ATOM 6753 N N . LEU A 1 863 ? 3.414 19.112 41.495 1.00 77.00 863 LEU A N 1
ATOM 6754 C CA . LEU A 1 863 ? 4.186 18.812 42.689 1.00 77.00 863 LEU A CA 1
ATOM 6755 C C . LEU A 1 863 ? 3.867 17.414 43.221 1.00 77.00 863 LEU A C 1
ATOM 6757 O O . LEU A 1 863 ? 4.791 16.678 43.540 1.00 77.00 863 LEU A O 1
ATOM 6761 N N . THR A 1 864 ? 2.600 16.985 43.206 1.00 78.44 864 THR A N 1
ATOM 6762 C CA . THR A 1 864 ? 2.232 15.616 43.616 1.00 78.44 864 THR A CA 1
ATOM 6763 C C . THR A 1 864 ? 2.879 14.530 42.759 1.00 78.44 864 THR A C 1
ATOM 6765 O O . THR A 1 864 ? 3.055 13.415 43.233 1.00 78.44 864 THR A O 1
ATOM 6768 N N . LYS A 1 865 ? 3.287 14.836 41.519 1.00 79.50 865 LYS A N 1
ATOM 6769 C CA . LYS A 1 865 ? 4.054 13.905 40.673 1.00 79.50 865 LYS A CA 1
ATOM 6770 C C . LYS A 1 865 ? 5.542 13.854 41.006 1.00 79.50 865 LYS A C 1
ATOM 6772 O O . LYS A 1 865 ? 6.198 12.895 40.617 1.00 79.50 865 LYS A O 1
ATOM 6777 N N . LEU A 1 866 ? 6.060 14.889 41.660 1.00 82.75 866 LEU A N 1
ATOM 6778 C CA . LEU A 1 866 ? 7.437 14.968 42.144 1.00 82.75 866 LEU A CA 1
ATOM 6779 C C . LEU A 1 866 ? 7.552 14.508 43.608 1.00 82.75 866 LEU A C 1
ATOM 6781 O O . LEU A 1 866 ? 8.655 14.251 44.080 1.00 82.75 866 LEU A O 1
ATOM 6785 N N . MET A 1 867 ? 6.427 14.359 44.315 1.00 78.44 867 MET A N 1
ATOM 6786 C CA . MET A 1 867 ? 6.388 13.770 45.653 1.00 78.44 867 MET A CA 1
ATOM 6787 C C . MET A 1 867 ? 6.849 12.307 45.607 1.00 78.44 867 MET A C 1
ATOM 6789 O O . MET A 1 867 ? 6.384 11.527 44.777 1.00 78.44 867 MET A O 1
ATOM 6793 N N . GLY A 1 868 ? 7.766 11.944 46.507 1.00 78.12 868 GLY A N 1
ATOM 6794 C CA . GLY A 1 868 ? 8.368 10.607 46.581 1.00 78.12 868 GLY A CA 1
ATOM 6795 C C . GLY A 1 868 ? 9.703 10.453 45.841 1.00 78.12 868 GLY A C 1
ATOM 6796 O O . GLY A 1 868 ? 10.284 9.372 45.882 1.00 78.12 868 GLY A O 1
ATOM 6797 N N . TYR A 1 869 ? 10.205 11.511 45.196 1.00 86.81 869 TYR A N 1
ATOM 6798 C CA . TYR A 1 869 ? 11.568 11.564 44.660 1.00 86.81 869 TYR A CA 1
ATOM 6799 C C . TYR A 1 869 ? 12.473 12.384 45.582 1.00 86.81 869 TYR A C 1
ATOM 6801 O O . TYR A 1 869 ? 12.034 13.383 46.150 1.00 86.81 869 TYR A O 1
ATOM 6809 N N . ASP A 1 870 ? 13.732 11.971 45.694 1.00 88.88 870 ASP A N 1
ATOM 6810 C CA . ASP A 1 870 ? 14.772 12.669 46.448 1.00 88.88 870 ASP A CA 1
ATOM 6811 C C . ASP A 1 870 ? 15.693 13.402 45.459 1.00 88.88 870 ASP A C 1
ATOM 6813 O O . ASP A 1 870 ? 16.401 12.762 44.680 1.00 88.88 870 ASP A O 1
ATOM 6817 N N . PHE A 1 871 ? 15.628 14.737 45.411 1.00 90.69 871 PHE A N 1
ATOM 6818 C CA . PHE A 1 871 ? 16.437 15.521 44.477 1.00 90.69 871 PHE A CA 1
ATOM 6819 C C . PHE A 1 871 ? 16.745 16.945 44.942 1.00 90.69 871 PHE A C 1
ATOM 6821 O O . PHE A 1 871 ? 15.938 17.585 45.615 1.00 90.69 871 PHE A O 1
ATOM 6828 N N . ASP A 1 872 ? 17.872 17.471 44.456 1.00 88.75 872 ASP A N 1
ATOM 6829 C CA . ASP A 1 872 ? 18.267 18.876 44.595 1.00 88.75 872 ASP A CA 1
ATOM 6830 C C . ASP A 1 872 ? 18.030 19.657 43.295 1.00 88.75 872 ASP A C 1
ATOM 6832 O O . ASP A 1 872 ? 18.346 19.180 42.201 1.00 88.75 872 ASP A O 1
ATOM 6836 N N . LEU A 1 873 ? 17.511 20.886 43.399 1.00 86.38 873 LEU A N 1
ATOM 6837 C CA . LEU A 1 873 ? 17.283 21.771 42.250 1.00 86.38 873 LEU A CA 1
ATOM 6838 C C . LEU A 1 873 ? 18.357 22.867 42.169 1.00 86.38 873 LEU A C 1
ATOM 6840 O O . LEU A 1 873 ? 18.432 23.786 42.992 1.00 86.38 873 LEU A O 1
ATOM 6844 N N . ASN A 1 874 ? 19.176 22.794 41.122 1.00 87.25 874 ASN A N 1
ATOM 6845 C CA . ASN A 1 874 ? 20.347 23.632 40.911 1.00 87.25 874 ASN A CA 1
ATOM 6846 C C . ASN A 1 874 ? 20.154 24.527 39.685 1.00 87.25 874 ASN A C 1
ATOM 6848 O O . ASN A 1 874 ? 19.853 24.072 38.588 1.00 87.25 874 ASN A O 1
ATOM 6852 N N . TYR A 1 875 ? 20.395 25.823 39.858 1.00 85.81 875 TYR A N 1
ATOM 6853 C CA . TYR A 1 875 ? 20.430 26.751 38.733 1.00 85.81 875 TYR A CA 1
ATOM 6854 C C . TYR A 1 875 ? 21.703 26.550 37.900 1.00 85.81 875 TYR A C 1
ATOM 6856 O O . TYR A 1 875 ? 22.799 26.464 38.466 1.00 85.81 875 TYR A O 1
ATOM 6864 N N . ARG A 1 876 ? 21.561 26.537 36.573 1.00 81.31 876 ARG A N 1
ATOM 6865 C CA . ARG A 1 876 ? 22.657 26.558 35.596 1.00 81.31 876 ARG A CA 1
ATOM 6866 C C . ARG A 1 876 ? 22.401 27.669 34.583 1.00 81.31 876 ARG A C 1
ATOM 6868 O O . ARG A 1 876 ? 21.297 27.784 34.086 1.00 81.31 876 ARG A O 1
ATOM 6875 N N . SER A 1 877 ? 23.404 28.478 34.251 1.00 80.50 877 SER A N 1
ATOM 6876 C CA . SER A 1 877 ? 23.234 29.541 33.247 1.00 80.50 877 SER A CA 1
ATOM 6877 C C . SER A 1 877 ? 22.800 28.961 31.894 1.00 80.50 877 SER A C 1
ATOM 6879 O O . SER A 1 877 ? 23.394 27.982 31.446 1.00 80.50 877 SER A O 1
ATOM 6881 N N . GLY A 1 878 ? 21.837 29.587 31.207 1.00 74.12 878 GLY A N 1
ATOM 6882 C CA . GLY A 1 878 ? 21.349 29.117 29.899 1.00 74.12 878 GLY A CA 1
ATOM 6883 C C . GLY A 1 878 ? 22.458 28.957 28.847 1.00 74.12 878 GLY A C 1
ATOM 6884 O O . GLY A 1 878 ? 22.449 28.005 28.076 1.00 74.12 878 GLY A O 1
ATOM 6885 N N . LYS A 1 879 ? 23.514 29.789 28.901 1.00 75.56 879 LYS A N 1
ATOM 6886 C CA . LYS A 1 879 ? 24.709 29.652 28.035 1.00 75.56 879 LYS A CA 1
ATOM 6887 C C . LYS A 1 879 ? 25.454 28.324 28.212 1.00 75.56 879 LYS A C 1
ATOM 6889 O O . LYS A 1 879 ? 26.207 27.924 27.334 1.00 75.56 879 LYS A O 1
ATOM 6894 N N . GLU A 1 880 ? 25.275 27.671 29.354 1.00 76.81 880 GLU A N 1
ATOM 6895 C CA . GLU A 1 880 ? 25.880 26.383 29.681 1.00 76.81 880 GLU A CA 1
ATOM 6896 C C . GLU A 1 880 ? 24.880 25.221 29.546 1.00 76.81 880 GLU A C 1
ATOM 6898 O O . GLU A 1 880 ? 25.313 24.072 29.602 1.00 76.81 880 GLU A O 1
ATOM 6903 N N . ASN A 1 881 ? 23.579 25.494 29.362 1.00 83.81 881 ASN A N 1
ATOM 6904 C CA . ASN A 1 881 ? 22.492 24.509 29.222 1.00 83.81 881 ASN A CA 1
ATOM 6905 C C . ASN A 1 881 ? 22.182 24.181 27.744 1.00 83.81 881 ASN A C 1
ATOM 6907 O O . ASN A 1 881 ? 21.039 23.940 27.364 1.00 83.81 881 ASN A O 1
ATOM 6911 N N . ILE A 1 882 ? 23.222 24.185 26.903 1.00 83.19 882 ILE A N 1
ATOM 6912 C CA . ILE A 1 882 ? 23.131 24.160 25.431 1.00 83.19 882 ILE A CA 1
ATOM 6913 C C . ILE A 1 882 ? 22.331 22.954 24.918 1.00 83.19 882 ILE A C 1
ATOM 6915 O O . ILE A 1 882 ? 21.572 23.063 23.962 1.00 83.19 882 ILE A O 1
ATOM 6919 N N . VAL A 1 883 ? 22.499 21.791 25.551 1.00 82.81 883 VAL A N 1
ATOM 6920 C CA . VAL A 1 883 ? 21.882 20.538 25.099 1.00 82.81 883 VAL A CA 1
ATOM 6921 C C . VAL A 1 883 ? 20.371 20.546 25.327 1.00 82.81 883 VAL A C 1
ATOM 6923 O O . VAL A 1 883 ? 19.616 20.196 24.422 1.00 82.81 883 VAL A O 1
ATOM 6926 N N . ALA A 1 884 ? 19.918 20.942 26.518 1.00 85.44 884 ALA A N 1
ATOM 6927 C CA . ALA A 1 884 ? 18.494 20.992 26.823 1.00 85.44 884 ALA A CA 1
ATOM 6928 C C . ALA A 1 884 ? 17.789 22.112 26.032 1.00 85.44 884 ALA A C 1
ATOM 6930 O O . ALA A 1 884 ? 16.711 21.855 25.496 1.00 85.44 884 ALA A O 1
ATOM 6931 N N . ASP A 1 885 ? 18.430 23.277 25.861 1.00 86.06 885 ASP A N 1
ATOM 6932 C CA . ASP A 1 885 ? 17.927 24.393 25.035 1.00 86.06 885 ASP A CA 1
ATOM 6933 C C . ASP A 1 885 ? 17.800 24.006 23.551 1.00 86.06 885 ASP A C 1
ATOM 6935 O O . ASP A 1 885 ? 16.758 24.205 22.925 1.00 86.06 885 ASP A O 1
ATOM 6939 N N . ALA A 1 886 ? 18.800 23.327 22.981 1.00 83.31 886 ALA A N 1
ATOM 6940 C CA . ALA A 1 886 ? 18.703 22.825 21.610 1.00 83.31 886 ALA A CA 1
ATOM 6941 C C . ALA A 1 886 ? 17.547 21.818 21.441 1.00 83.31 886 ALA A C 1
ATOM 6943 O O . ALA A 1 886 ? 16.814 21.859 20.449 1.00 83.31 886 ALA A O 1
ATOM 6944 N N . LEU A 1 887 ? 17.350 20.926 22.420 1.00 84.69 887 LEU A N 1
ATOM 6945 C CA . LEU A 1 887 ? 16.270 19.933 22.404 1.00 84.69 887 LEU A CA 1
ATOM 6946 C C . LEU A 1 887 ? 14.882 20.563 22.569 1.00 84.69 887 LEU A C 1
ATOM 6948 O O . LEU A 1 887 ? 13.922 20.073 21.965 1.00 84.69 887 LEU A O 1
ATOM 6952 N N . SER A 1 888 ? 14.754 21.634 23.355 1.00 87.12 888 SER A N 1
ATOM 6953 C CA . SER A 1 888 ? 13.486 22.339 23.559 1.00 87.12 888 SER A CA 1
ATOM 6954 C C . SER A 1 888 ? 13.078 23.141 22.313 1.00 87.12 888 SER A C 1
ATOM 6956 O O . SER A 1 888 ? 11.881 23.264 22.027 1.00 87.12 888 SER A O 1
ATOM 6958 N N . ARG A 1 889 ? 14.041 23.613 21.508 1.00 82.56 889 ARG A N 1
ATOM 6959 C CA . ARG A 1 889 ? 13.825 24.422 20.288 1.00 82.56 889 ARG A CA 1
ATOM 6960 C C . ARG A 1 889 ? 13.661 23.645 18.985 1.00 82.56 889 ARG A C 1
ATOM 6962 O O . ARG A 1 889 ? 13.313 24.250 17.975 1.00 82.56 889 ARG A O 1
ATOM 6969 N N . GLN A 1 890 ? 13.811 22.317 18.980 1.00 76.19 890 GLN A N 1
ATOM 6970 C CA . GLN A 1 890 ? 13.661 21.513 17.749 1.00 76.19 890 GLN A CA 1
ATOM 6971 C C . GLN A 1 890 ? 12.332 21.732 17.000 1.00 76.19 890 GLN A C 1
ATOM 6973 O O . GLN A 1 890 ? 12.259 21.525 15.793 1.00 76.19 890 GLN A O 1
ATOM 6978 N N . HIS A 1 891 ? 11.287 22.180 17.699 1.00 65.88 891 HIS A N 1
ATOM 6979 C CA . HIS A 1 891 ? 9.947 22.387 17.147 1.00 65.88 891 HIS A CA 1
ATOM 6980 C C . HIS A 1 891 ? 9.676 23.844 16.690 1.00 65.88 891 HIS A C 1
ATOM 6982 O O . HIS A 1 891 ? 8.577 24.136 16.203 1.00 65.88 891 HIS A O 1
ATOM 6988 N N . GLU A 1 892 ? 10.642 24.768 16.825 1.00 63.06 892 GLU A N 1
ATOM 6989 C CA . GLU A 1 892 ? 10.483 26.183 16.434 1.00 63.06 892 GLU A CA 1
ATOM 6990 C C . GLU A 1 892 ? 10.390 26.337 14.906 1.00 63.06 892 GLU A C 1
ATOM 6992 O O . GLU A 1 892 ? 9.497 27.032 14.416 1.00 63.06 892 GLU A O 1
ATOM 6997 N N . ASN A 1 893 ? 11.220 25.612 14.147 1.00 52.00 893 ASN A N 1
ATOM 6998 C CA . ASN A 1 893 ? 11.250 25.679 12.678 1.00 52.00 893 ASN A CA 1
ATOM 6999 C C . ASN A 1 893 ? 9.947 25.171 12.041 1.00 52.00 893 ASN A C 1
ATOM 7001 O O . ASN A 1 893 ? 9.414 25.795 11.123 1.00 52.00 893 ASN A O 1
ATOM 7005 N N . THR A 1 894 ? 9.367 24.093 12.576 1.00 50.16 894 THR A N 1
ATOM 7006 C CA . THR A 1 894 ? 8.072 23.561 12.120 1.00 50.16 894 THR A CA 1
ATOM 7007 C C . THR A 1 894 ? 6.940 24.557 12.377 1.00 50.16 894 THR A C 1
ATOM 7009 O O . THR A 1 894 ? 6.052 24.731 11.546 1.00 50.16 894 THR A O 1
ATOM 7012 N N . THR A 1 895 ? 6.982 25.267 13.508 1.00 46.59 895 THR A N 1
ATOM 7013 C CA . THR A 1 895 ? 5.966 26.265 13.880 1.00 46.59 895 THR A CA 1
ATOM 7014 C C . THR A 1 895 ? 6.108 27.562 13.069 1.00 46.59 895 THR A C 1
ATOM 7016 O O . THR A 1 895 ? 5.098 28.174 12.705 1.00 46.59 895 THR A O 1
ATOM 7019 N N . GLN A 1 896 ? 7.338 27.963 12.727 1.00 43.50 896 GLN A N 1
ATOM 7020 C CA . GLN A 1 896 ? 7.596 29.062 11.789 1.00 43.50 896 GLN A CA 1
ATOM 7021 C C . GLN A 1 896 ? 7.138 28.715 10.367 1.00 43.50 896 GLN A C 1
ATOM 7023 O O . GLN A 1 896 ? 6.475 29.543 9.745 1.00 43.50 896 GLN A O 1
ATOM 7028 N N . MET A 1 897 ? 7.362 27.483 9.892 1.00 36.81 897 MET A N 1
ATOM 7029 C CA . MET A 1 897 ? 6.809 27.012 8.612 1.00 36.81 897 MET A CA 1
ATOM 7030 C C . MET A 1 897 ? 5.275 27.008 8.606 1.00 36.81 897 MET A C 1
ATOM 7032 O O . MET A 1 897 ? 4.664 27.489 7.656 1.00 36.81 897 MET A O 1
ATOM 7036 N N . ILE A 1 898 ? 4.629 26.539 9.680 1.00 40.62 898 ILE A N 1
ATOM 7037 C CA . ILE A 1 898 ? 3.160 26.572 9.805 1.00 40.62 898 ILE A CA 1
ATOM 7038 C C . ILE A 1 898 ? 2.634 28.018 9.852 1.00 40.62 898 ILE A C 1
ATOM 7040 O O . ILE A 1 898 ? 1.581 28.304 9.283 1.00 40.62 898 ILE A O 1
ATOM 7044 N N . SER A 1 899 ? 3.367 28.953 10.466 1.00 39.03 899 SER A N 1
ATOM 7045 C CA . SER A 1 899 ? 2.995 30.378 10.461 1.00 39.03 899 SER A CA 1
ATOM 7046 C C . SER A 1 899 ? 3.191 31.035 9.088 1.00 39.03 899 SER A C 1
ATOM 7048 O O . SER A 1 899 ? 2.386 31.880 8.706 1.00 39.03 899 SER A O 1
ATOM 7050 N N . MET A 1 900 ? 4.197 30.617 8.312 1.00 33.62 900 MET A N 1
ATOM 7051 C CA . MET A 1 900 ? 4.385 31.046 6.917 1.00 33.62 900 MET A CA 1
ATOM 7052 C C . MET A 1 900 ? 3.300 30.506 5.971 1.00 33.62 900 MET A C 1
ATOM 7054 O O . MET A 1 900 ? 3.000 31.141 4.964 1.00 33.62 900 MET A O 1
ATOM 7058 N N . LEU A 1 901 ? 2.663 29.380 6.306 1.00 35.06 901 LEU A N 1
ATOM 7059 C CA . LEU A 1 901 ? 1.557 28.793 5.534 1.00 35.06 901 LEU A CA 1
ATOM 7060 C C . LEU A 1 901 ? 0.194 29.465 5.786 1.00 35.06 901 LEU A C 1
ATOM 7062 O O . LEU A 1 901 ? -0.785 29.148 5.114 1.00 35.06 901 LEU A O 1
ATOM 7066 N N . MET A 1 902 ? 0.117 30.421 6.716 1.00 29.97 902 MET A N 1
ATOM 7067 C CA . MET A 1 902 ? -1.080 31.226 6.996 1.00 29.97 902 MET A CA 1
ATOM 7068 C C . MET A 1 902 ? -0.961 32.622 6.371 1.00 29.97 902 MET A C 1
ATOM 7070 O O . MET A 1 902 ? -1.185 33.638 7.028 1.00 29.97 902 MET A O 1
ATOM 7074 N N . VAL A 1 903 ? -0.599 32.694 5.089 1.00 32.31 903 VAL A N 1
ATOM 7075 C CA . VAL A 1 903 ? -0.603 33.954 4.334 1.00 32.31 903 VAL A CA 1
ATOM 7076 C C . VAL A 1 903 ? -1.838 34.007 3.442 1.00 32.31 903 VAL A C 1
ATOM 7078 O O . VAL A 1 903 ? -2.070 33.141 2.601 1.00 32.31 903 VAL A O 1
ATOM 7081 N N . ILE A 1 904 ? -2.640 35.059 3.607 1.00 34.62 904 ILE A N 1
ATOM 7082 C CA . ILE A 1 904 ? -3.715 35.392 2.670 1.00 34.62 904 ILE A CA 1
ATOM 7083 C C . ILE A 1 904 ? -3.050 35.941 1.402 1.00 34.62 904 ILE A C 1
ATOM 7085 O O . ILE A 1 904 ? -2.608 37.089 1.381 1.00 34.62 904 ILE A O 1
ATOM 7089 N N . SER A 1 905 ? -2.966 35.136 0.343 1.00 35.34 905 SER A N 1
ATOM 7090 C CA . SER A 1 905 ? -2.493 35.617 -0.958 1.00 35.34 905 SER A CA 1
ATOM 7091 C C . SER A 1 905 ? -3.573 36.459 -1.643 1.00 35.34 905 SER A C 1
ATOM 7093 O O . SER A 1 905 ? -4.717 36.018 -1.777 1.00 35.34 905 SER A O 1
ATOM 7095 N N . MET A 1 906 ? -3.206 37.640 -2.141 1.00 34.16 906 MET A N 1
ATOM 7096 C CA . MET A 1 906 ? -4.012 38.401 -3.098 1.00 34.16 906 MET A CA 1
ATOM 7097 C C . MET A 1 906 ? -3.385 38.273 -4.492 1.00 34.16 906 MET A C 1
ATOM 7099 O O . MET A 1 906 ? -2.176 38.468 -4.609 1.00 34.16 906 MET A O 1
ATOM 7103 N N . PRO A 1 907 ? -4.155 37.984 -5.557 1.00 36.03 907 PRO A N 1
ATOM 7104 C CA . PRO A 1 907 ? -3.599 37.941 -6.903 1.00 36.03 907 PRO A CA 1
ATOM 7105 C C . PRO A 1 907 ? -3.179 39.350 -7.338 1.00 36.03 907 PRO A C 1
ATOM 7107 O O . PRO A 1 907 ? -3.999 40.273 -7.365 1.00 36.03 907 PRO A O 1
ATOM 7110 N N . ILE A 1 908 ? -1.908 39.509 -7.702 1.00 43.41 908 ILE A N 1
ATOM 7111 C CA . ILE A 1 908 ? -1.413 40.663 -8.458 1.00 43.41 908 ILE A CA 1
ATOM 7112 C C . ILE A 1 908 ? -1.471 40.261 -9.931 1.00 43.41 908 ILE A C 1
ATOM 7114 O O . ILE A 1 908 ? -1.098 39.151 -10.287 1.00 43.41 908 ILE A O 1
ATOM 7118 N N . SER A 1 909 ? -2.023 41.123 -10.782 1.00 54.94 909 SER A N 1
ATOM 7119 C CA . SER A 1 909 ? -2.257 40.789 -12.185 1.00 54.94 909 SER A CA 1
ATOM 7120 C C . SER A 1 909 ? -1.163 41.357 -13.089 1.00 54.94 909 SER A C 1
ATOM 7122 O O . SER A 1 909 ? -0.915 42.563 -13.063 1.00 54.94 909 SER A O 1
ATOM 7124 N N . ASP A 1 910 ? -0.555 40.507 -13.919 1.00 58.78 910 ASP A N 1
ATOM 7125 C CA . ASP A 1 910 ? 0.655 40.817 -14.705 1.00 58.78 910 ASP A CA 1
ATOM 7126 C C . ASP A 1 910 ? 0.492 41.953 -15.724 1.00 58.78 910 ASP A C 1
ATOM 7128 O O . ASP A 1 910 ? 1.455 42.645 -16.056 1.00 58.78 910 ASP A O 1
ATOM 7132 N N . TRP A 1 911 ? -0.729 42.211 -16.204 1.00 68.19 911 TRP A N 1
ATOM 7133 C CA . TRP A 1 911 ? -0.985 43.305 -17.148 1.00 68.19 911 TRP A CA 1
ATOM 7134 C C . TRP A 1 911 ? -0.741 44.681 -16.525 1.00 68.19 911 TRP A C 1
ATOM 7136 O O . TRP A 1 911 ? -0.326 45.589 -17.235 1.00 68.19 911 TRP A O 1
ATOM 7146 N N . MET A 1 912 ? -0.944 44.854 -15.214 1.00 69.38 912 MET A N 1
ATOM 7147 C CA . MET A 1 912 ? -0.653 46.131 -14.549 1.00 69.38 912 MET A CA 1
ATOM 7148 C C . MET A 1 912 ? 0.844 46.429 -14.538 1.00 69.38 912 MET A C 1
ATOM 7150 O O . MET A 1 912 ? 1.237 47.559 -14.820 1.00 69.38 912 MET A O 1
ATOM 7154 N N . ILE A 1 913 ? 1.661 45.407 -14.278 1.00 73.38 913 ILE A N 1
ATOM 7155 C CA . ILE A 1 913 ? 3.123 45.508 -14.302 1.00 73.38 913 ILE A CA 1
ATOM 7156 C C . ILE A 1 913 ? 3.594 45.792 -15.735 1.00 73.38 913 ILE A C 1
ATOM 7158 O O . ILE A 1 913 ? 4.414 46.680 -15.952 1.00 73.38 913 ILE A O 1
ATOM 7162 N N . ALA A 1 914 ? 3.024 45.104 -16.731 1.00 76.06 914 ALA A N 1
ATOM 7163 C CA . ALA A 1 914 ? 3.350 45.329 -18.139 1.00 76.06 914 ALA A CA 1
ATOM 7164 C C . ALA A 1 914 ? 2.990 46.751 -18.615 1.00 76.06 914 ALA A C 1
ATOM 7166 O O . ALA A 1 914 ? 3.807 47.397 -19.267 1.00 76.06 914 ALA A O 1
ATOM 7167 N N . ILE A 1 915 ? 1.812 47.270 -18.247 1.00 79.75 915 ILE A N 1
ATOM 7168 C CA . ILE A 1 915 ? 1.388 48.642 -18.581 1.00 79.75 915 ILE A CA 1
ATOM 7169 C C . ILE A 1 915 ? 2.281 49.680 -17.887 1.00 79.75 915 ILE A C 1
ATOM 7171 O O . ILE A 1 915 ? 2.660 50.671 -18.506 1.00 79.75 915 ILE A O 1
ATOM 7175 N N . GLN A 1 916 ? 2.635 49.471 -16.616 1.00 79.31 916 GLN A N 1
ATOM 7176 C CA . GLN A 1 916 ? 3.541 50.375 -15.899 1.00 79.31 916 GLN A CA 1
ATOM 7177 C C . GLN A 1 916 ? 4.922 50.412 -16.553 1.00 79.31 916 GLN A C 1
ATOM 7179 O O . GLN A 1 916 ? 5.453 51.491 -16.804 1.00 79.31 916 GLN A O 1
ATOM 7184 N N . LYS A 1 917 ? 5.448 49.246 -16.936 1.00 80.12 917 LYS A N 1
ATOM 7185 C CA . LYS A 1 917 ? 6.703 49.143 -17.681 1.00 80.12 917 LYS A CA 1
ATOM 7186 C C . LYS A 1 917 ? 6.629 49.845 -19.043 1.00 80.12 917 LYS A C 1
ATOM 7188 O O . LYS A 1 917 ? 7.630 50.373 -19.509 1.00 80.12 917 LYS A O 1
ATOM 7193 N N . GLU A 1 918 ? 5.470 49.901 -19.696 1.00 79.81 918 GLU A N 1
ATOM 7194 C CA . GLU A 1 918 ? 5.302 50.707 -20.917 1.00 79.81 918 GLU A CA 1
ATOM 7195 C C . GLU A 1 918 ? 5.364 52.204 -20.644 1.00 79.81 918 GLU A C 1
ATOM 7197 O O . GLU A 1 918 ? 6.022 52.925 -21.389 1.00 79.81 918 GLU A O 1
ATOM 7202 N N . TRP A 1 919 ? 4.726 52.675 -19.572 1.00 84.94 919 TRP A N 1
ATOM 7203 C CA . TRP A 1 919 ? 4.829 54.080 -19.175 1.00 84.94 919 TRP A CA 1
ATOM 7204 C C . TRP A 1 919 ? 6.268 54.482 -18.859 1.00 84.94 919 TRP A C 1
ATOM 7206 O O . TRP A 1 919 ? 6.628 55.632 -19.064 1.00 84.94 919 TRP A O 1
ATOM 7216 N N . GLU A 1 920 ? 7.088 53.548 -18.378 1.00 79.44 920 GLU A N 1
ATOM 7217 C CA . GLU A 1 920 ? 8.513 53.769 -18.122 1.00 79.44 920 GLU A CA 1
ATOM 7218 C C . GLU A 1 920 ? 9.379 53.759 -19.390 1.00 79.44 920 GLU A C 1
ATOM 7220 O O . GLU A 1 920 ? 10.455 54.348 -19.390 1.00 79.44 920 GLU A O 1
ATOM 7225 N N . ASN A 1 921 ? 8.938 53.110 -20.468 1.00 78.62 921 ASN A N 1
ATOM 7226 C CA . ASN A 1 921 ? 9.726 52.981 -21.698 1.00 78.62 921 ASN A CA 1
ATOM 7227 C C . ASN A 1 921 ? 9.305 53.963 -22.804 1.00 78.62 921 ASN A C 1
ATOM 7229 O O . ASN A 1 921 ? 10.055 54.164 -23.758 1.00 78.62 921 ASN A O 1
ATOM 7233 N N . ASP A 1 922 ? 8.123 54.575 -22.698 1.00 81.69 922 ASP A N 1
ATOM 7234 C CA . ASP A 1 922 ? 7.594 55.526 -23.678 1.00 81.69 922 ASP A CA 1
ATOM 7235 C C . ASP A 1 922 ? 7.845 56.978 -23.235 1.00 81.69 922 ASP A C 1
ATOM 7237 O O . ASP A 1 922 ? 7.244 57.479 -22.281 1.00 81.69 922 ASP A O 1
ATOM 7241 N N . ALA A 1 923 ? 8.732 57.670 -23.956 1.00 79.94 923 ALA A N 1
ATOM 7242 C CA . ALA A 1 923 ? 9.153 59.032 -23.633 1.00 79.94 923 ALA A CA 1
ATOM 7243 C C . ALA A 1 923 ? 8.011 60.067 -23.684 1.00 79.94 923 ALA A C 1
ATOM 7245 O O . ALA A 1 923 ? 8.056 61.062 -22.956 1.00 79.94 923 ALA A O 1
ATOM 7246 N N . ASP A 1 924 ? 6.980 59.854 -24.506 1.00 81.44 924 ASP A N 1
ATOM 7247 C CA . ASP A 1 924 ? 5.842 60.771 -24.611 1.00 81.44 924 ASP A CA 1
ATOM 7248 C C . ASP A 1 924 ? 4.855 60.559 -23.455 1.00 81.44 924 ASP A C 1
ATOM 7250 O O . ASP A 1 924 ? 4.329 61.527 -22.896 1.00 81.44 924 ASP A O 1
ATOM 7254 N N . LEU A 1 925 ? 4.652 59.307 -23.031 1.00 83.19 925 LEU A N 1
ATOM 7255 C CA . LEU A 1 925 ? 3.869 58.995 -21.830 1.00 83.19 925 LEU A CA 1
ATOM 7256 C C . LEU A 1 925 ? 4.577 59.454 -20.553 1.00 83.19 925 LEU A C 1
ATOM 7258 O O . LEU A 1 925 ? 3.906 59.956 -19.652 1.00 83.19 925 LEU A O 1
ATOM 7262 N N . GLN A 1 926 ? 5.908 59.362 -20.479 1.00 84.56 926 GLN A N 1
ATOM 7263 C CA . GLN A 1 926 ? 6.674 59.905 -19.353 1.00 84.56 926 GLN A CA 1
ATOM 7264 C C . GLN A 1 926 ? 6.527 61.419 -19.232 1.00 84.56 926 GLN A C 1
ATOM 7266 O O . GLN A 1 926 ? 6.225 61.907 -18.144 1.00 84.56 926 GLN A O 1
ATOM 7271 N N . ARG A 1 927 ? 6.657 62.159 -20.342 1.00 83.38 927 ARG A N 1
ATOM 7272 C CA . ARG A 1 927 ? 6.429 63.615 -20.362 1.00 83.38 927 ARG A CA 1
ATOM 7273 C C . ARG A 1 927 ? 5.020 63.967 -19.889 1.00 83.38 927 ARG A C 1
ATOM 7275 O O . ARG A 1 927 ? 4.863 64.810 -19.013 1.00 83.38 927 ARG A O 1
ATOM 7282 N N . LEU A 1 928 ? 4.009 63.247 -20.379 1.00 83.38 928 LEU A N 1
ATOM 7283 C CA . LEU A 1 928 ? 2.620 63.418 -19.948 1.00 83.38 928 LEU A CA 1
ATOM 7284 C C . LEU A 1 928 ? 2.433 63.147 -18.443 1.00 83.38 928 LEU A C 1
ATOM 7286 O O . LEU A 1 928 ? 1.687 63.858 -17.771 1.00 83.38 928 LEU A O 1
ATOM 7290 N N . ILE A 1 929 ? 3.097 62.125 -17.896 1.00 84.81 929 ILE A N 1
ATOM 7291 C CA . ILE A 1 929 ? 3.058 61.797 -16.464 1.00 84.81 929 ILE A CA 1
ATOM 7292 C C . ILE A 1 929 ? 3.767 62.874 -15.636 1.00 84.81 929 ILE A C 1
ATOM 7294 O O . ILE A 1 929 ? 3.269 63.240 -14.572 1.00 84.81 929 ILE A O 1
ATOM 7298 N N . GLU A 1 930 ? 4.904 63.393 -16.097 1.00 83.75 930 GLU A N 1
ATOM 7299 C CA . GLU A 1 930 ? 5.630 64.478 -15.431 1.00 83.75 930 GLU A CA 1
ATOM 7300 C C . GLU A 1 930 ? 4.820 65.776 -15.395 1.00 83.75 930 GLU A C 1
ATOM 7302 O O . GLU A 1 930 ? 4.714 66.397 -14.333 1.00 83.75 930 GLU A O 1
ATOM 7307 N N . ASP A 1 931 ? 4.185 66.146 -16.505 1.00 83.62 931 ASP A N 1
ATOM 7308 C CA . ASP A 1 931 ? 3.339 67.338 -16.593 1.00 83.62 931 ASP A CA 1
ATOM 7309 C C . ASP A 1 931 ? 2.098 67.219 -15.690 1.00 83.62 931 ASP A C 1
ATOM 7311 O O . ASP A 1 931 ? 1.751 68.170 -14.985 1.00 83.62 931 ASP A O 1
ATOM 7315 N N . LEU A 1 932 ? 1.487 66.028 -15.608 1.00 82.12 932 LEU A N 1
ATOM 7316 C CA . LEU A 1 932 ? 0.371 65.731 -14.693 1.00 82.12 932 LEU A CA 1
ATOM 7317 C C . LEU A 1 932 ? 0.789 65.670 -13.215 1.00 82.12 932 LEU A C 1
ATOM 7319 O O . LEU A 1 932 ? -0.029 65.955 -12.339 1.00 82.12 932 LEU A O 1
ATOM 7323 N N . LYS A 1 933 ? 2.037 65.282 -12.920 1.00 82.94 933 LYS A N 1
ATOM 7324 C CA . LYS A 1 933 ? 2.602 65.301 -11.558 1.00 82.94 933 LYS A CA 1
ATOM 7325 C C . LYS A 1 933 ? 2.896 66.726 -11.089 1.00 82.94 933 LYS A C 1
ATOM 7327 O O . LYS A 1 933 ? 2.734 67.000 -9.903 1.00 82.94 933 LYS A O 1
ATOM 7332 N N . ARG A 1 934 ? 3.329 67.617 -11.990 1.00 82.25 934 ARG A N 1
ATOM 7333 C CA . ARG A 1 934 ? 3.591 69.032 -11.673 1.00 82.25 934 ARG A CA 1
ATOM 7334 C C . ARG A 1 934 ? 2.300 69.829 -11.537 1.00 82.25 934 ARG A C 1
ATOM 7336 O O . ARG A 1 934 ? 2.119 70.524 -10.543 1.00 82.25 934 ARG A O 1
ATOM 7343 N N . GLU A 1 935 ? 1.395 69.698 -12.502 1.00 77.88 935 GLU A N 1
ATOM 7344 C CA . GLU A 1 935 ? 0.122 70.416 -12.522 1.00 77.88 935 GLU A CA 1
ATOM 7345 C C . GLU A 1 935 ? -1.025 69.462 -12.896 1.00 77.88 935 GLU A C 1
ATOM 7347 O O . GLU A 1 935 ? -1.217 69.153 -14.067 1.00 77.88 935 GLU A O 1
ATOM 7352 N N . PRO A 1 936 ? -1.863 69.016 -11.942 1.00 75.06 936 PRO A N 1
ATOM 7353 C CA . PRO A 1 936 ? -2.866 67.966 -12.179 1.00 75.06 936 PRO A CA 1
ATOM 7354 C C . PRO A 1 936 ? -3.952 68.265 -13.231 1.00 75.06 936 PRO A C 1
ATOM 7356 O O . PRO A 1 936 ? -4.740 67.378 -13.557 1.00 75.06 936 PRO A O 1
ATOM 7359 N N . MET A 1 937 ? -4.037 69.502 -13.733 1.00 73.44 937 MET A N 1
ATOM 7360 C CA . MET A 1 937 ? -5.082 69.977 -14.653 1.00 73.44 937 MET A CA 1
ATOM 7361 C C . MET A 1 937 ? -4.541 70.404 -16.032 1.00 73.44 937 MET A C 1
ATOM 7363 O O . MET A 1 937 ? -5.320 70.897 -16.848 1.00 73.44 937 MET A O 1
ATOM 7367 N N . THR A 1 938 ? -3.248 70.206 -16.323 1.00 75.75 938 THR A N 1
ATOM 7368 C CA . THR A 1 938 ? -2.603 70.592 -17.601 1.00 75.75 938 THR A CA 1
ATOM 7369 C C . THR A 1 938 ? -3.163 69.855 -18.815 1.00 75.75 938 THR A C 1
ATOM 7371 O O . THR A 1 938 ? -3.263 70.441 -19.893 1.00 75.75 938 THR A O 1
ATOM 7374 N N . HIS A 1 939 ? -3.590 68.597 -18.657 1.00 78.88 939 HIS A N 1
ATOM 7375 C CA . HIS A 1 939 ? -4.115 67.777 -19.755 1.00 78.88 939 HIS A CA 1
ATOM 7376 C C . HIS A 1 939 ? -5.585 67.378 -19.529 1.00 78.88 939 HIS A C 1
ATOM 7378 O O . HIS A 1 939 ? -5.877 66.492 -18.719 1.00 78.88 939 HIS A O 1
ATOM 7384 N N . PRO A 1 940 ? -6.544 67.966 -20.274 1.00 76.56 940 PRO A N 1
ATOM 7385 C CA . PRO A 1 940 ? -7.968 67.705 -20.087 1.00 76.56 940 PRO A CA 1
ATOM 7386 C C . PRO A 1 940 ? -8.343 66.226 -20.245 1.00 76.56 940 PRO A C 1
ATOM 7388 O O . PRO A 1 940 ? -8.312 65.650 -21.334 1.00 76.56 940 PRO A O 1
ATOM 7391 N N . GLY A 1 941 ? -8.781 65.615 -19.144 1.00 76.81 941 GLY A N 1
ATOM 7392 C CA . GLY A 1 941 ? -9.271 64.239 -19.111 1.00 76.81 941 GLY A CA 1
ATOM 7393 C C . GLY A 1 941 ? -8.216 63.182 -18.799 1.00 76.81 941 GLY A C 1
ATOM 7394 O O . GLY A 1 941 ? -8.616 62.034 -18.610 1.00 76.81 941 GLY A O 1
ATOM 7395 N N . TYR A 1 942 ? -6.933 63.536 -18.700 1.00 84.31 942 TYR A N 1
ATOM 7396 C CA . TYR A 1 942 ? -5.908 62.656 -18.140 1.00 84.31 942 TYR A CA 1
ATOM 7397 C C . TYR A 1 942 ? -5.746 62.910 -16.640 1.00 84.31 942 TYR A C 1
ATOM 7399 O O . TYR A 1 942 ? -5.952 64.020 -16.161 1.00 84.31 942 TYR A O 1
ATOM 7407 N N . SER A 1 943 ? -5.419 61.865 -15.890 1.00 83.88 943 SER A N 1
ATOM 7408 C CA . SER A 1 943 ? -5.196 61.938 -14.448 1.00 83.88 943 SER A CA 1
ATOM 7409 C C . SER A 1 943 ? -4.127 60.938 -14.034 1.00 83.88 943 SER A C 1
ATOM 7411 O O . SER A 1 943 ? -4.199 59.771 -14.432 1.00 83.88 943 SER A O 1
ATOM 7413 N N . TRP A 1 944 ? -3.195 61.378 -13.194 1.00 83.19 944 TRP A N 1
ATOM 7414 C CA . TRP A 1 944 ? -2.217 60.519 -12.534 1.00 83.19 944 TRP A CA 1
ATOM 7415 C C . TRP A 1 944 ? -2.624 60.308 -11.072 1.00 83.19 944 TRP A C 1
ATOM 7417 O O . TRP A 1 944 ? -2.652 61.255 -10.290 1.00 83.19 944 TRP A O 1
ATOM 7427 N N . THR A 1 945 ? -2.987 59.079 -10.698 1.00 75.31 945 THR A N 1
ATOM 7428 C CA . THR A 1 945 ? -3.427 58.751 -9.326 1.00 75.31 945 THR A CA 1
ATOM 7429 C C . THR A 1 945 ? -2.982 57.348 -8.941 1.00 75.31 945 THR A C 1
ATOM 7431 O O . THR A 1 945 ? -3.203 56.432 -9.728 1.00 75.31 945 THR A O 1
ATOM 7434 N N . HIS A 1 946 ? -2.435 57.172 -7.732 1.00 71.81 946 HIS A N 1
ATOM 7435 C CA . HIS A 1 946 ? -1.966 55.876 -7.205 1.00 71.81 946 HIS A CA 1
ATOM 7436 C C . HIS A 1 946 ? -1.022 55.135 -8.168 1.00 71.81 946 HIS A C 1
ATOM 7438 O O . HIS A 1 946 ? -1.230 53.959 -8.455 1.00 71.81 946 HIS A O 1
ATOM 7444 N N . ASP A 1 947 ? -0.052 55.860 -8.729 1.00 79.38 947 ASP A N 1
ATOM 7445 C CA . ASP A 1 947 ? 0.899 55.349 -9.724 1.00 79.38 947 ASP A CA 1
ATOM 7446 C C . ASP A 1 947 ? 0.246 54.716 -10.958 1.00 79.38 947 ASP A C 1
ATOM 7448 O O . ASP A 1 947 ? 0.702 53.704 -11.492 1.00 79.38 947 ASP A O 1
ATOM 7452 N N . GLN A 1 948 ? -0.868 55.316 -11.397 1.00 83.38 948 GLN A N 1
ATOM 7453 C CA . GLN A 1 948 ? -1.602 54.908 -12.587 1.00 83.38 948 GLN A CA 1
ATOM 7454 C C . GLN A 1 948 ? -1.967 56.095 -13.475 1.00 83.38 948 GLN A C 1
ATOM 7456 O O . GLN A 1 948 ? -2.642 57.033 -13.033 1.00 83.38 948 GLN A O 1
ATOM 7461 N N . LEU A 1 949 ? -1.608 56.000 -14.759 1.00 84.75 949 LEU A N 1
ATOM 7462 C CA . LEU A 1 949 ? -2.046 56.928 -15.795 1.00 84.75 949 LEU A CA 1
ATOM 7463 C C . LEU A 1 949 ? -3.435 56.530 -16.301 1.00 84.75 949 LEU A C 1
ATOM 7465 O O . LEU A 1 949 ? -3.648 55.435 -16.836 1.00 84.75 949 LEU A O 1
ATOM 7469 N N . ARG A 1 950 ? -4.407 57.432 -16.141 1.00 85.25 950 ARG A N 1
ATOM 7470 C CA . ARG A 1 950 ? -5.794 57.215 -16.564 1.00 85.25 950 ARG A CA 1
ATOM 7471 C C . ARG A 1 950 ? -6.285 58.311 -17.497 1.00 85.25 950 ARG A C 1
ATOM 7473 O O . ARG A 1 950 ? -5.972 59.477 -17.305 1.00 85.25 950 ARG A O 1
ATOM 7480 N N . PHE A 1 951 ? -7.133 57.943 -18.455 1.00 84.31 951 PHE A N 1
ATOM 7481 C CA . PHE A 1 951 ? -7.898 58.868 -19.288 1.00 84.31 951 PHE A CA 1
ATOM 7482 C C . PHE A 1 951 ? -9.396 58.670 -19.047 1.00 84.31 951 PHE A C 1
ATOM 7484 O O . PHE A 1 951 ? -9.950 57.600 -19.319 1.00 84.31 951 PHE A O 1
ATOM 7491 N N . LYS A 1 952 ? -10.070 59.690 -18.505 1.00 80.25 952 LYS A N 1
ATOM 7492 C CA . LYS A 1 952 ? -11.501 59.673 -18.139 1.00 80.25 952 LYS A CA 1
ATOM 7493 C C . LYS A 1 952 ? -11.879 58.421 -17.326 1.00 80.25 952 LYS A C 1
ATOM 7495 O O . LYS A 1 952 ? -12.883 57.766 -17.609 1.00 80.25 952 LYS A O 1
ATOM 7500 N N . GLY A 1 953 ? -11.029 58.067 -16.357 1.00 75.69 953 GLY A N 1
ATOM 7501 C CA . GLY A 1 953 ? -11.191 56.918 -15.455 1.00 75.69 953 GLY A CA 1
ATOM 7502 C C . GLY A 1 953 ? -10.673 55.567 -15.974 1.00 75.69 953 GLY A C 1
ATOM 7503 O O . GLY A 1 953 ? -10.688 54.597 -15.219 1.00 75.69 953 GLY A O 1
ATOM 7504 N N . ARG A 1 954 ? -10.185 55.477 -17.218 1.00 83.62 954 ARG A N 1
ATOM 7505 C CA . ARG A 1 954 ? -9.722 54.225 -17.860 1.00 83.62 954 ARG A CA 1
ATOM 7506 C C . ARG A 1 954 ? -8.204 54.164 -17.909 1.00 83.62 954 ARG A C 1
ATOM 7508 O O . ARG A 1 954 ? -7.589 55.207 -18.082 1.00 83.62 954 ARG A O 1
ATOM 7515 N N . LEU A 1 955 ? -7.618 52.977 -17.803 1.00 84.88 955 LEU A N 1
ATOM 7516 C CA . LEU A 1 955 ? -6.162 52.811 -17.824 1.00 84.88 955 LEU A CA 1
ATOM 7517 C C . LEU A 1 955 ? -5.594 53.049 -19.221 1.00 84.88 955 LEU A C 1
ATOM 7519 O O . LEU A 1 955 ? -6.128 52.526 -20.202 1.00 84.88 955 LEU A O 1
ATOM 7523 N N . VAL A 1 956 ? -4.541 53.861 -19.294 1.00 86.19 956 VAL A N 1
ATOM 7524 C CA . VAL A 1 956 ? -3.860 54.182 -20.551 1.00 86.19 956 VAL A CA 1
ATOM 7525 C C . VAL A 1 956 ? -2.865 53.073 -20.880 1.00 86.19 956 VAL A C 1
ATOM 7527 O O . VAL A 1 956 ? -2.012 52.762 -20.057 1.00 86.19 956 VAL A O 1
ATOM 7530 N N . VAL A 1 957 ? -2.980 52.483 -22.069 1.00 85.50 957 VAL A N 1
ATOM 7531 C CA . VAL A 1 957 ? -2.077 51.434 -22.571 1.00 85.50 957 VAL A CA 1
ATOM 7532 C C . VAL A 1 957 ? -1.146 52.045 -23.620 1.00 85.50 957 VAL A C 1
ATOM 7534 O O . VAL A 1 957 ? -1.612 52.787 -24.494 1.00 85.50 957 VAL A O 1
ATOM 7537 N N . GLY A 1 958 ? 0.153 51.760 -23.526 1.00 81.00 958 GLY A N 1
ATOM 7538 C CA . GLY A 1 958 ? 1.183 52.265 -24.433 1.00 81.00 958 GLY A CA 1
ATOM 7539 C C . GLY A 1 958 ? 1.109 51.635 -25.827 1.00 81.00 958 GLY A C 1
ATOM 7540 O O . GLY A 1 958 ? 0.170 50.894 -26.126 1.00 81.00 958 GLY A O 1
ATOM 7541 N N . PRO A 1 959 ? 2.026 51.980 -26.745 1.00 78.50 959 PRO A N 1
ATOM 7542 C CA . PRO A 1 959 ? 2.001 51.563 -28.152 1.00 78.50 959 PRO A CA 1
ATOM 7543 C C . PRO A 1 959 ? 2.372 50.098 -28.410 1.00 78.50 959 PRO A C 1
ATOM 7545 O O . PRO A 1 959 ? 2.352 49.679 -29.564 1.00 78.50 959 PRO A O 1
ATOM 7548 N N . ASN A 1 960 ? 2.670 49.309 -27.376 1.00 79.69 960 ASN A N 1
ATOM 7549 C CA . ASN A 1 960 ? 3.084 47.919 -27.529 1.00 79.69 960 ASN A CA 1
ATOM 7550 C C . ASN A 1 960 ? 1.987 47.068 -28.189 1.00 79.69 960 ASN A C 1
ATOM 7552 O O . ASN A 1 960 ? 0.893 46.869 -27.644 1.00 79.69 960 ASN A O 1
ATOM 7556 N N . THR A 1 961 ? 2.301 46.540 -29.367 1.00 75.00 961 THR A N 1
ATOM 7557 C CA . THR A 1 961 ? 1.397 45.717 -30.166 1.00 75.00 961 THR A CA 1
ATOM 7558 C C . THR A 1 961 ? 1.072 44.389 -29.497 1.00 75.00 961 THR A C 1
ATOM 7560 O O . THR A 1 961 ? -0.073 43.956 -29.580 1.00 75.00 961 THR A O 1
ATOM 7563 N N . ASP A 1 962 ? 1.995 43.779 -28.755 1.00 78.44 962 ASP A N 1
ATOM 7564 C CA . ASP A 1 962 ? 1.785 42.464 -28.134 1.00 78.44 962 ASP A CA 1
ATOM 7565 C C . ASP A 1 962 ? 0.843 42.546 -26.935 1.00 78.44 962 ASP A C 1
ATOM 7567 O O . ASP A 1 962 ? -0.003 41.674 -26.722 1.00 78.44 962 ASP A O 1
ATOM 7571 N N . LEU A 1 963 ? 0.959 43.609 -26.133 1.00 80.06 963 LEU A N 1
ATOM 7572 C CA . LEU A 1 963 ? 0.045 43.832 -25.015 1.00 80.06 963 LEU A CA 1
ATOM 7573 C C . LEU A 1 963 ? -1.352 44.207 -25.516 1.00 80.06 963 LEU A C 1
ATOM 7575 O O . LEU A 1 963 ? -2.348 43.656 -25.039 1.00 80.06 963 LEU A O 1
ATOM 7579 N N . ARG A 1 964 ? -1.439 45.102 -26.509 1.00 87.00 964 ARG A N 1
ATOM 7580 C CA . ARG A 1 964 ? -2.715 45.466 -27.145 1.00 87.00 964 ARG A CA 1
ATOM 7581 C C . ARG A 1 964 ? -3.384 44.256 -27.783 1.00 87.00 964 ARG A C 1
ATOM 7583 O O . ARG A 1 964 ? -4.580 44.074 -27.577 1.00 87.00 964 ARG A O 1
ATOM 7590 N N . THR A 1 965 ? -2.625 43.411 -28.479 1.00 81.81 965 THR A N 1
ATOM 7591 C CA . THR A 1 965 ? -3.128 42.177 -29.094 1.00 81.81 965 THR A CA 1
ATOM 7592 C C . THR A 1 965 ? -3.683 41.250 -28.028 1.00 81.81 965 THR A C 1
ATOM 7594 O O . THR A 1 965 ? -4.860 40.926 -28.101 1.00 81.81 965 THR A O 1
ATOM 7597 N N . ARG A 1 966 ? -2.932 40.940 -26.962 1.00 80.06 966 ARG A N 1
ATOM 7598 C CA . ARG A 1 966 ? -3.420 40.112 -25.839 1.00 80.06 966 ARG A CA 1
ATOM 7599 C C . ARG A 1 966 ? -4.707 40.652 -25.205 1.00 80.06 966 ARG A C 1
ATOM 7601 O O . ARG A 1 966 ? -5.639 39.891 -24.932 1.00 80.06 966 ARG A O 1
ATOM 7608 N N . LEU A 1 967 ? -4.805 41.971 -25.021 1.00 81.94 967 LEU A N 1
ATOM 7609 C CA . LEU A 1 967 ? -6.034 42.614 -24.542 1.00 81.94 967 LEU A CA 1
ATOM 7610 C C . LEU A 1 967 ? -7.195 42.461 -25.541 1.00 81.94 967 LEU A C 1
ATOM 7612 O O . LEU A 1 967 ? -8.332 42.250 -25.114 1.00 81.94 967 LEU A O 1
ATOM 7616 N N . LEU A 1 968 ? -6.930 42.526 -26.848 1.00 82.88 968 LEU A N 1
ATOM 7617 C CA . LEU A 1 968 ? -7.921 42.316 -27.907 1.00 82.88 968 LEU A CA 1
ATOM 7618 C C . LEU A 1 968 ? -8.396 40.859 -27.973 1.00 82.88 968 LEU A C 1
ATOM 7620 O O . LEU A 1 968 ? -9.611 40.654 -27.947 1.00 82.88 968 LEU A O 1
ATOM 7624 N N . GLN A 1 969 ? -7.490 39.871 -27.938 1.00 78.31 969 GLN A N 1
ATOM 7625 C CA . GLN A 1 969 ? -7.862 38.444 -27.946 1.00 78.31 969 GLN A CA 1
ATOM 7626 C C . GLN A 1 969 ? -8.741 38.123 -26.734 1.00 78.31 969 GLN A C 1
ATOM 7628 O O . GLN A 1 969 ? -9.823 37.554 -26.864 1.00 78.31 969 GLN A O 1
ATOM 7633 N N . SER A 1 970 ? -8.366 38.615 -25.546 1.00 75.62 970 SER A N 1
ATOM 7634 C CA . SER A 1 970 ? -9.172 38.411 -24.333 1.00 75.62 970 SER A CA 1
ATOM 7635 C C . SER A 1 970 ? -10.580 39.016 -24.429 1.00 75.62 970 SER A C 1
ATOM 7637 O O . SER A 1 970 ? -11.534 38.507 -23.834 1.00 75.62 970 SER A O 1
ATOM 7639 N N . ALA A 1 971 ? -10.748 40.104 -25.185 1.00 76.62 971 ALA A N 1
ATOM 7640 C CA . ALA A 1 971 ? -12.018 40.804 -25.314 1.00 76.62 971 ALA A CA 1
ATOM 7641 C C . ALA A 1 971 ? -12.890 40.308 -26.480 1.00 76.62 971 ALA A C 1
ATOM 7643 O O . ALA A 1 971 ? -14.107 40.536 -26.425 1.00 76.62 971 ALA A O 1
ATOM 7644 N N . HIS A 1 972 ? -12.300 39.687 -27.506 1.00 79.31 972 HIS A N 1
ATOM 7645 C CA . HIS A 1 972 ? -12.966 39.222 -28.729 1.00 79.31 972 HIS A CA 1
ATOM 7646 C C . HIS A 1 972 ? -13.109 37.696 -28.787 1.00 79.31 972 HIS A C 1
ATOM 7648 O O . HIS A 1 972 ? -14.234 37.214 -28.921 1.00 79.31 972 HIS A O 1
ATOM 7654 N N . ASP A 1 973 ? -12.005 36.969 -28.610 1.00 73.69 973 ASP A N 1
ATOM 7655 C CA . ASP A 1 973 ? -11.903 35.517 -28.840 1.00 73.69 973 ASP A CA 1
ATOM 7656 C C . ASP A 1 973 ? -12.280 34.703 -27.597 1.00 73.69 973 ASP A C 1
ATOM 7658 O O . ASP A 1 973 ? -12.505 33.499 -27.662 1.00 73.69 973 ASP A O 1
ATOM 7662 N N . SER A 1 974 ? -12.397 35.353 -26.435 1.00 67.06 974 SER A N 1
ATOM 7663 C CA . SER A 1 974 ? -12.868 34.667 -25.231 1.00 67.06 974 SER A CA 1
ATOM 7664 C C . SER A 1 974 ? -14.332 34.213 -25.368 1.00 67.06 974 SER A C 1
ATOM 7666 O O . SER A 1 974 ? -15.116 34.870 -26.056 1.00 67.06 974 SER A O 1
ATOM 7668 N N . PRO A 1 975 ? -14.782 33.179 -24.629 1.00 50.91 975 PRO A N 1
ATOM 7669 C CA . PRO A 1 975 ? -16.181 32.724 -24.649 1.00 50.91 975 PRO A CA 1
ATOM 7670 C C . PRO A 1 975 ? -17.205 33.818 -24.289 1.00 50.91 975 PRO A C 1
ATOM 7672 O O . PRO A 1 975 ? -18.341 33.815 -24.756 1.00 50.91 975 PRO A O 1
ATOM 7675 N N . LEU A 1 976 ? -16.801 34.805 -23.479 1.00 52.78 976 LEU A N 1
ATOM 7676 C CA . LEU A 1 976 ? -17.588 36.013 -23.188 1.00 52.78 976 LEU A CA 1
ATOM 7677 C C . LEU A 1 976 ? -17.505 37.070 -24.292 1.00 52.78 976 LEU A C 1
ATOM 7679 O O . LEU A 1 976 ? -18.408 37.906 -24.419 1.00 52.78 976 LEU A O 1
ATOM 7683 N N . GLY A 1 977 ? -16.391 37.081 -25.022 1.00 68.44 977 GLY A N 1
ATOM 7684 C CA . GLY A 1 977 ? -16.152 37.820 -26.251 1.00 68.44 977 GLY A CA 1
ATOM 7685 C C . GLY A 1 977 ? -17.083 37.374 -27.371 1.00 68.44 977 GLY A C 1
ATOM 7686 O O . GLY A 1 977 ? -17.748 38.226 -27.974 1.00 68.44 977 GLY A O 1
ATOM 7687 N N . GLY A 1 978 ? -17.194 36.055 -27.552 1.00 67.00 978 GLY A N 1
ATOM 7688 C CA . GLY A 1 978 ? -18.085 35.362 -28.481 1.00 67.00 978 GLY A CA 1
ATOM 7689 C C . GLY A 1 978 ? -17.879 35.774 -29.936 1.00 67.00 978 GLY A C 1
ATOM 7690 O O . GLY A 1 978 ? -18.873 35.908 -30.645 1.00 67.00 978 GLY A O 1
ATOM 7691 N N . HIS A 1 979 ? -16.644 36.123 -30.323 1.00 74.38 979 HIS A N 1
ATOM 7692 C CA . HIS A 1 979 ? -16.287 36.713 -31.623 1.00 74.38 979 HIS A CA 1
ATOM 7693 C C . HIS A 1 979 ? -17.214 37.869 -32.027 1.00 74.38 979 HIS A C 1
ATOM 7695 O O . HIS A 1 979 ? -17.676 38.015 -33.159 1.00 74.38 979 HIS A O 1
ATOM 7701 N N . SER A 1 980 ? -17.574 38.694 -31.040 1.00 73.12 980 SER A N 1
ATOM 7702 C CA . SER A 1 980 ? -18.513 39.783 -31.266 1.00 73.12 980 SER A CA 1
ATOM 7703 C C . SER A 1 980 ? -17.911 40.839 -32.196 1.00 73.12 980 SER A C 1
ATOM 7705 O O . SER A 1 980 ? -16.847 41.387 -31.918 1.00 73.12 980 SER A O 1
ATOM 7707 N N . GLY A 1 981 ? -18.667 41.247 -33.218 1.00 74.94 981 GLY A N 1
ATOM 7708 C CA . GLY A 1 981 ? -18.228 42.283 -34.154 1.00 74.94 981 GLY A CA 1
ATOM 7709 C C . GLY A 1 981 ? -17.775 43.598 -33.494 1.00 74.94 981 GLY A C 1
ATOM 7710 O O . GLY A 1 981 ? -18.145 43.935 -32.361 1.00 74.94 981 GLY A O 1
ATOM 7711 N N . VAL A 1 982 ? -17.007 44.381 -34.258 1.00 79.00 982 VAL A N 1
ATOM 7712 C CA . VAL A 1 982 ? -16.250 45.588 -33.861 1.00 79.00 982 VAL A CA 1
ATOM 7713 C C . VAL A 1 982 ? -16.913 46.444 -32.777 1.00 79.00 982 VAL A C 1
ATOM 7715 O O . VAL A 1 982 ? -16.265 46.835 -31.808 1.00 79.00 982 VAL A O 1
ATOM 7718 N N . TYR A 1 983 ? -18.206 46.754 -32.900 1.00 77.56 983 TYR A N 1
ATOM 7719 C CA . TYR A 1 983 ? -18.893 47.645 -31.960 1.00 77.56 983 TYR A CA 1
ATOM 7720 C C . TYR A 1 983 ? -18.923 47.112 -30.516 1.00 77.56 983 TYR A C 1
ATOM 7722 O O . TYR A 1 983 ? -18.649 47.860 -29.572 1.00 77.56 983 TYR A O 1
ATOM 7730 N N . LYS A 1 984 ? -19.236 45.824 -30.331 1.00 79.31 984 LYS A N 1
ATOM 7731 C CA . LYS A 1 984 ? -19.357 45.199 -29.003 1.00 79.31 984 LYS A CA 1
ATOM 7732 C C . LYS A 1 984 ? -17.985 45.035 -28.348 1.00 79.31 984 LYS A C 1
ATOM 7734 O O . LYS A 1 984 ? -17.833 45.355 -27.170 1.00 79.31 984 LYS A O 1
ATOM 7739 N N . THR A 1 985 ? -16.984 44.646 -29.130 1.00 80.62 985 THR A N 1
ATOM 7740 C CA . THR A 1 985 ? -15.597 44.472 -28.672 1.00 80.62 985 THR A CA 1
ATOM 7741 C C . THR A 1 985 ? -14.966 45.806 -28.282 1.00 80.62 985 THR A C 1
ATOM 7743 O O . THR A 1 985 ? -14.447 45.943 -27.172 1.00 80.62 985 THR A O 1
ATOM 7746 N N . VAL A 1 986 ? -15.163 46.860 -29.088 1.00 84.19 986 VAL A N 1
ATOM 7747 C CA . VAL A 1 986 ? -14.791 48.235 -28.708 1.00 84.19 986 VAL A CA 1
ATOM 7748 C C . VAL A 1 986 ? -15.475 48.652 -27.404 1.00 84.19 986 VAL A C 1
ATOM 7750 O O . VAL A 1 986 ? -14.836 49.265 -26.550 1.00 84.19 986 VAL A O 1
ATOM 7753 N N . SER A 1 987 ? -16.765 48.350 -27.225 1.00 79.19 987 SER A N 1
ATOM 7754 C CA . SER A 1 987 ? -17.494 48.719 -26.004 1.00 79.19 987 SER A CA 1
ATOM 7755 C C . SER A 1 987 ? -16.960 48.004 -24.758 1.00 79.19 987 SER A C 1
ATOM 7757 O O . SER A 1 987 ? -16.936 48.604 -23.683 1.00 79.19 987 SER A O 1
ATOM 7759 N N . ARG A 1 988 ? -16.528 46.745 -24.892 1.00 81.00 988 ARG A N 1
ATOM 7760 C CA . ARG A 1 988 ? -15.996 45.926 -23.795 1.00 81.00 988 ARG A CA 1
ATOM 7761 C C . ARG A 1 988 ? -14.637 46.448 -23.326 1.00 81.00 988 ARG A C 1
ATOM 7763 O O . ARG A 1 988 ? -14.464 46.690 -22.134 1.00 81.00 988 ARG A O 1
ATOM 7770 N N . ILE A 1 989 ? -13.732 46.734 -24.262 1.00 82.06 989 ILE A N 1
ATOM 7771 C CA . ILE A 1 989 ? -12.391 47.257 -23.952 1.00 82.06 989 ILE A CA 1
ATOM 7772 C C . ILE A 1 989 ? -12.469 48.678 -23.395 1.00 82.06 989 ILE A C 1
ATOM 7774 O O . ILE A 1 989 ? -11.858 48.984 -22.372 1.00 82.06 989 ILE A O 1
ATOM 7778 N N . LYS A 1 990 ? -13.305 49.541 -23.992 1.00 81.81 990 LYS A N 1
ATOM 7779 C CA . LYS A 1 990 ? -13.479 50.935 -23.551 1.00 81.81 990 LYS A CA 1
ATOM 7780 C C . LYS A 1 990 ? -14.022 51.095 -22.137 1.00 81.81 990 LYS A C 1
ATOM 7782 O O . LYS A 1 990 ? -14.021 52.220 -21.641 1.00 81.81 990 LYS A O 1
ATOM 7787 N N . ARG A 1 991 ? -14.519 50.033 -21.506 1.00 78.38 991 ARG A N 1
ATOM 7788 C CA . ARG A 1 991 ? -14.954 50.076 -20.109 1.00 78.38 991 ARG A CA 1
ATOM 7789 C C . ARG A 1 991 ? -13.770 50.200 -19.148 1.00 78.38 991 ARG A C 1
ATOM 7791 O O . ARG A 1 991 ? -13.928 50.821 -18.104 1.00 78.38 991 ARG A O 1
ATOM 7798 N N . THR A 1 992 ? -12.609 49.665 -19.527 1.00 76.56 992 THR A N 1
ATOM 7799 C CA . THR A 1 992 ? -11.459 49.508 -18.625 1.00 76.56 992 THR A CA 1
ATOM 7800 C C . THR A 1 992 ? -10.185 50.151 -19.177 1.00 76.56 992 THR A C 1
ATOM 7802 O O . THR A 1 992 ? -9.465 50.797 -18.417 1.00 76.56 992 THR A O 1
ATOM 7805 N N . PHE A 1 993 ? -9.949 50.065 -20.490 1.00 84.88 993 PHE A N 1
ATOM 7806 C CA . PHE A 1 993 ? -8.702 50.483 -21.138 1.00 84.88 993 PHE A CA 1
ATOM 7807 C C . PHE A 1 993 ? -8.903 51.609 -22.159 1.00 84.88 993 PHE A C 1
ATOM 7809 O O . PHE A 1 993 ? -9.993 51.807 -22.716 1.00 84.88 993 PHE A O 1
ATOM 7816 N N . HIS A 1 994 ? -7.833 52.357 -22.412 1.00 86.62 994 HIS A N 1
ATOM 7817 C CA . HIS A 1 994 ? -7.769 53.425 -23.398 1.00 86.62 994 HIS A CA 1
ATOM 7818 C C . HIS A 1 994 ? -6.403 53.467 -24.090 1.00 86.62 994 HIS A C 1
ATOM 7820 O O . HIS A 1 994 ? -5.376 53.477 -23.425 1.00 86.62 994 HIS A O 1
ATOM 7826 N N . TRP A 1 995 ? -6.405 53.574 -25.419 1.00 89.62 995 TRP A N 1
ATOM 7827 C CA . TRP A 1 995 ? -5.234 53.959 -26.202 1.00 89.62 995 TRP A CA 1
ATOM 7828 C C . TRP A 1 995 ? -5.644 54.681 -27.491 1.00 89.62 995 TRP A C 1
ATOM 7830 O O . TRP A 1 995 ? -6.798 54.591 -27.944 1.00 89.62 995 TRP A O 1
ATOM 7840 N N . THR A 1 996 ? -4.707 55.429 -28.070 1.00 82.75 996 THR A N 1
ATOM 7841 C CA . THR A 1 996 ? -4.866 56.120 -29.354 1.00 82.75 996 THR A CA 1
ATOM 7842 C C . THR A 1 996 ? -4.924 55.092 -30.483 1.00 82.75 996 THR A C 1
ATOM 7844 O O . THR A 1 996 ? -4.083 54.208 -30.571 1.00 82.75 996 THR A O 1
ATOM 7847 N N . GLY A 1 997 ? -5.958 55.160 -31.326 1.00 81.12 997 GLY A N 1
ATOM 7848 C CA . GLY A 1 997 ? -6.161 54.171 -32.394 1.00 81.12 997 GLY A CA 1
ATOM 7849 C C . GLY A 1 997 ? -7.014 52.951 -32.022 1.00 81.12 997 GLY A C 1
ATOM 7850 O O . GLY A 1 997 ? -7.407 52.229 -32.924 1.00 81.12 997 GLY A O 1
ATOM 7851 N N . LEU A 1 998 ? -7.466 52.785 -30.767 1.00 82.88 998 LEU A N 1
ATOM 7852 C CA . LEU A 1 998 ? -8.249 51.618 -30.295 1.00 82.88 998 LEU A CA 1
ATOM 7853 C C . LEU A 1 998 ? -9.367 51.127 -31.237 1.00 82.88 998 LEU A C 1
ATOM 7855 O O . LEU A 1 998 ? -9.593 49.932 -31.375 1.00 82.88 998 LEU A O 1
ATOM 7859 N N . LYS A 1 999 ? -10.124 52.034 -31.868 1.00 84.75 999 LYS A N 1
ATOM 7860 C CA . LYS A 1 999 ? -11.191 51.625 -32.802 1.00 84.75 999 LYS A CA 1
ATOM 7861 C C . LYS A 1 999 ? -10.655 51.084 -34.132 1.00 84.75 999 LYS A C 1
ATOM 7863 O O . LYS A 1 999 ? -11.363 50.304 -34.757 1.00 84.75 999 LYS A O 1
ATOM 7868 N N . ALA A 1 1000 ? -9.508 51.576 -34.589 1.00 83.56 1000 ALA A N 1
ATOM 7869 C CA . ALA A 1 1000 ? -8.830 51.083 -35.780 1.00 83.56 1000 ALA A CA 1
ATOM 7870 C C . ALA A 1 1000 ? -8.199 49.720 -35.476 1.00 83.56 1000 ALA A C 1
ATOM 7872 O O . ALA A 1 1000 ? -8.530 48.769 -36.165 1.00 83.56 1000 ALA A O 1
ATOM 7873 N N . ASP A 1 1001 ? -7.474 49.592 -34.362 1.00 83.75 1001 ASP A N 1
ATOM 7874 C CA . ASP A 1 1001 ? -6.826 48.336 -33.953 1.00 83.75 1001 ASP A CA 1
ATOM 7875 C C . ASP A 1 1001 ? -7.836 47.191 -33.774 1.00 83.75 1001 ASP A C 1
ATOM 7877 O O . ASP A 1 1001 ? -7.610 46.091 -34.259 1.00 83.75 1001 ASP A O 1
ATOM 7881 N N . VAL A 1 1002 ? -9.008 47.449 -33.169 1.00 84.31 1002 VAL A N 1
ATOM 7882 C CA . VAL A 1 1002 ? -10.084 46.437 -33.077 1.00 84.31 1002 VAL A CA 1
ATOM 7883 C C . VAL A 1 1002 ? -10.639 46.060 -34.456 1.00 84.31 1002 VAL A C 1
ATOM 7885 O O . VAL A 1 1002 ? -11.061 44.926 -34.649 1.00 84.31 1002 VAL A O 1
ATOM 7888 N N . ARG A 1 1003 ? -10.698 46.996 -35.414 1.00 83.50 1003 ARG A N 1
ATOM 7889 C CA . ARG A 1 1003 ? -11.172 46.686 -36.774 1.00 83.50 1003 ARG A CA 1
ATOM 7890 C C . ARG A 1 1003 ? -10.168 45.833 -37.524 1.00 83.50 1003 ARG A C 1
ATOM 7892 O O . ARG A 1 1003 ? -10.596 44.873 -38.142 1.00 83.50 1003 ARG A O 1
ATOM 7899 N N . THR A 1 1004 ? -8.889 46.184 -37.447 1.00 83.62 1004 THR A N 1
ATOM 7900 C CA . THR A 1 1004 ? -7.802 45.419 -38.058 1.00 83.62 1004 THR A CA 1
ATOM 7901 C C . THR A 1 1004 ? -7.742 44.019 -37.454 1.00 83.62 1004 THR A C 1
ATOM 7903 O O . THR A 1 1004 ? -7.858 43.050 -38.184 1.00 83.62 1004 THR A O 1
ATOM 7906 N N . TYR A 1 1005 ? -7.751 43.905 -36.121 1.00 82.06 1005 TYR A N 1
ATOM 7907 C CA . TYR A 1 1005 ? -7.734 42.613 -35.425 1.00 82.06 1005 TYR A CA 1
ATOM 7908 C C . TYR A 1 1005 ? -8.887 41.684 -35.835 1.00 82.06 1005 TYR A C 1
ATOM 7910 O O . TYR A 1 1005 ? -8.687 40.496 -36.059 1.00 82.06 1005 TYR A O 1
ATOM 7918 N N . ILE A 1 1006 ? -10.104 42.227 -35.960 1.00 82.50 1006 ILE A N 1
ATOM 7919 C CA . ILE A 1 1006 ? -11.274 41.441 -36.378 1.00 82.50 1006 ILE A CA 1
ATOM 7920 C C . ILE A 1 1006 ? -11.232 41.121 -37.878 1.00 82.50 1006 ILE A C 1
ATOM 7922 O O . ILE A 1 1006 ? -11.696 40.058 -38.267 1.00 82.50 1006 ILE A O 1
ATOM 7926 N N . ALA A 1 1007 ? -10.696 42.012 -38.718 1.00 76.62 1007 ALA A N 1
ATOM 7927 C CA . ALA A 1 1007 ? -10.548 41.761 -40.152 1.00 76.62 1007 ALA A CA 1
ATOM 7928 C C . ALA A 1 1007 ? -9.505 40.670 -40.453 1.00 76.62 1007 ALA A C 1
ATOM 7930 O O . ALA A 1 1007 ? -9.696 39.912 -41.397 1.00 76.62 1007 ALA A O 1
ATOM 7931 N N . ASP A 1 1008 ? -8.464 40.567 -39.625 1.00 71.88 1008 ASP A N 1
ATOM 7932 C CA . ASP A 1 1008 ? -7.390 39.576 -39.754 1.00 71.88 1008 ASP A CA 1
ATOM 7933 C C . ASP A 1 1008 ? -7.710 38.240 -39.040 1.00 71.88 1008 ASP A C 1
ATOM 7935 O O . ASP A 1 1008 ? -6.893 37.320 -39.045 1.00 71.88 1008 ASP A O 1
ATOM 7939 N N . SER A 1 1009 ? -8.887 38.110 -38.408 1.00 65.19 1009 SER A N 1
ATOM 7940 C CA . SER A 1 1009 ? -9.297 36.890 -37.695 1.00 65.19 1009 SER A CA 1
ATOM 7941 C C . SER A 1 1009 ? -9.855 35.825 -38.667 1.00 65.19 1009 SER A C 1
ATOM 7943 O O . SER A 1 1009 ? -10.810 36.120 -39.390 1.00 65.19 1009 SER A O 1
ATOM 7945 N N . PRO A 1 1010 ? -9.341 34.577 -38.661 1.00 52.66 1010 PRO A N 1
ATOM 7946 C CA . PRO A 1 1010 ? -9.653 33.546 -39.666 1.00 52.66 1010 PRO A CA 1
ATOM 7947 C C . PRO A 1 1010 ? -11.089 32.977 -39.628 1.00 52.66 1010 PRO A C 1
ATOM 7949 O O . PRO A 1 1010 ? -11.500 32.299 -40.565 1.00 52.66 1010 PRO A O 1
ATOM 7952 N N . ASP A 1 1011 ? -11.890 33.279 -38.602 1.00 50.72 1011 ASP A N 1
ATOM 7953 C CA . ASP A 1 1011 ? -13.210 32.655 -38.385 1.00 50.72 1011 ASP A CA 1
ATOM 7954 C C . ASP A 1 1011 ? -14.391 33.337 -39.107 1.00 50.72 1011 ASP A C 1
ATOM 7956 O O . ASP A 1 1011 ? -15.541 32.902 -38.987 1.00 50.72 1011 ASP A O 1
ATOM 7960 N N . LEU A 1 1012 ? -14.152 34.406 -39.875 1.00 46.22 1012 LEU A N 1
ATOM 7961 C CA . LEU A 1 1012 ? -15.221 35.129 -40.582 1.00 46.22 1012 LEU A CA 1
ATOM 7962 C C . LEU A 1 1012 ? -15.739 34.418 -41.846 1.00 46.22 1012 LEU A C 1
ATOM 7964 O O . LEU A 1 1012 ? -16.852 34.723 -42.275 1.00 46.22 1012 LEU A O 1
ATOM 7968 N N . GLU A 1 1013 ? -15.011 33.447 -42.405 1.00 38.38 1013 GLU A N 1
ATOM 7969 C CA . GLU A 1 1013 ? -15.502 32.638 -43.538 1.00 38.38 1013 GLU A CA 1
ATOM 7970 C C . GLU A 1 1013 ? -16.326 31.414 -43.094 1.00 38.38 1013 GLU A C 1
ATOM 7972 O O . GLU A 1 1013 ? -17.201 30.960 -43.831 1.00 38.38 1013 GLU A O 1
ATOM 7977 N N . ALA A 1 1014 ? -16.140 30.916 -41.866 1.00 39.38 1014 ALA A N 1
ATOM 7978 C CA . ALA A 1 1014 ? -16.771 29.674 -41.402 1.00 39.38 1014 ALA A CA 1
ATOM 7979 C C . ALA A 1 1014 ? -18.183 29.846 -40.801 1.00 39.38 1014 ALA A C 1
ATOM 7981 O O . ALA A 1 1014 ? -18.922 28.872 -40.683 1.00 39.38 1014 ALA A O 1
ATOM 7982 N N . ILE A 1 1015 ? -18.605 31.069 -40.454 1.00 39.84 1015 ILE A N 1
ATOM 7983 C CA . ILE A 1 1015 ? -19.916 31.325 -39.812 1.00 39.84 1015 ILE A CA 1
ATOM 7984 C C . ILE A 1 1015 ? -21.014 31.697 -40.834 1.00 39.84 1015 ILE A C 1
ATOM 7986 O O . ILE A 1 1015 ? -22.192 31.782 -40.492 1.00 39.84 1015 ILE A O 1
ATOM 7990 N N . VAL A 1 1016 ? -20.678 31.857 -42.119 1.00 35.12 1016 VAL A N 1
ATOM 7991 C CA . VAL A 1 1016 ? -21.657 32.217 -43.168 1.00 35.12 1016 VAL A CA 1
ATOM 7992 C C . VAL A 1 1016 ? -22.427 31.001 -43.718 1.00 35.12 1016 VAL A C 1
ATOM 7994 O O . VAL A 1 1016 ? -23.450 31.185 -44.374 1.00 35.12 1016 VAL A O 1
ATOM 7997 N N . HIS A 1 1017 ? -22.019 29.762 -43.413 1.00 35.41 1017 HIS A N 1
ATOM 7998 C CA . HIS A 1 1017 ? -22.591 28.572 -44.059 1.00 35.41 1017 HIS A CA 1
ATOM 7999 C C . HIS A 1 1017 ? -23.519 27.674 -43.230 1.00 35.41 1017 HIS A C 1
ATOM 8001 O O . HIS A 1 1017 ? -24.018 26.702 -43.792 1.00 35.41 1017 HIS A O 1
ATOM 8007 N N . ASP A 1 1018 ? -23.867 28.018 -41.984 1.00 29.58 1018 ASP A N 1
ATOM 8008 C CA . ASP A 1 1018 ? -24.880 27.252 -41.239 1.00 29.58 1018 ASP A CA 1
ATOM 8009 C C . ASP A 1 1018 ? -25.897 28.148 -40.500 1.00 29.58 1018 ASP A C 1
ATOM 8011 O O . ASP A 1 1018 ? -25.717 28.579 -39.364 1.00 29.58 1018 ASP A O 1
ATOM 8015 N N . GLY A 1 1019 ? -26.988 28.456 -41.214 1.00 29.27 1019 GLY A N 1
ATOM 8016 C CA . GLY A 1 1019 ? -28.340 28.609 -40.666 1.00 29.27 1019 GLY A CA 1
ATOM 8017 C C . GLY A 1 1019 ? -28.665 29.782 -39.729 1.00 29.27 1019 GLY A C 1
ATOM 8018 O O . GLY A 1 1019 ? -28.865 29.570 -38.539 1.00 29.27 1019 GLY A O 1
ATOM 8019 N N . CYS A 1 1020 ? -28.928 30.977 -40.277 1.00 27.83 1020 CYS A N 1
ATOM 8020 C CA . CYS A 1 1020 ? -30.212 31.681 -40.076 1.00 27.83 1020 CYS A CA 1
ATOM 8021 C C . CYS A 1 1020 ? -30.293 32.930 -40.965 1.00 27.83 1020 CYS A C 1
ATOM 8023 O O . CYS A 1 1020 ? -29.415 33.789 -40.930 1.00 27.83 1020 CYS A O 1
ATOM 8025 N N . GLY A 1 1021 ? -31.354 33.008 -41.767 1.00 27.84 1021 GLY A N 1
ATOM 8026 C CA . GLY A 1 1021 ? -31.526 33.990 -42.828 1.00 27.84 1021 GLY A CA 1
ATOM 8027 C C . GLY A 1 1021 ? -31.602 35.447 -42.374 1.00 27.84 1021 GLY A C 1
ATOM 8028 O O . GLY A 1 1021 ? -32.113 35.801 -41.308 1.00 27.84 1021 GLY A O 1
ATOM 8029 N N . GLU A 1 1022 ? -31.136 36.304 -43.277 1.00 34.91 1022 GLU A N 1
ATOM 8030 C CA . GLU A 1 1022 ? -31.578 37.681 -43.406 1.00 34.91 1022 GLU A CA 1
ATOM 8031 C C . GLU A 1 1022 ? -33.105 37.726 -43.551 1.00 34.91 1022 GLU A C 1
ATOM 8033 O O . GLU A 1 1022 ? -33.618 37.537 -44.642 1.00 34.91 1022 GLU A O 1
ATOM 8038 N N . GLU A 1 1023 ? -33.836 37.975 -42.466 1.00 32.66 1023 GLU A N 1
ATOM 8039 C CA . GLU A 1 1023 ? -35.131 38.673 -42.478 1.00 32.66 1023 GLU A CA 1
ATOM 8040 C C . GLU A 1 1023 ? -35.649 38.839 -41.042 1.00 32.66 1023 GLU A C 1
ATOM 8042 O O . GLU A 1 1023 ? -36.472 38.070 -40.581 1.00 32.66 1023 GLU A O 1
ATOM 8047 N N . GLU A 1 1024 ? -35.177 39.857 -40.309 1.00 33.09 1024 GLU A N 1
ATOM 8048 C CA . GLU A 1 1024 ? -35.994 40.554 -39.293 1.00 33.09 1024 GLU A CA 1
ATOM 8049 C C . GLU A 1 1024 ? -35.272 41.786 -38.709 1.00 33.09 1024 GLU A C 1
ATOM 8051 O O . GLU A 1 1024 ? -34.859 41.854 -37.555 1.00 33.09 1024 GLU A O 1
ATOM 8056 N N . SER A 1 1025 ? -35.134 42.852 -39.502 1.00 32.59 1025 SER A N 1
ATOM 8057 C CA . SER A 1 1025 ? -34.897 44.191 -38.925 1.00 32.59 1025 SER A CA 1
ATOM 8058 C C . SER A 1 1025 ? -35.610 45.336 -39.650 1.00 32.59 1025 SER A C 1
ATOM 8060 O O . SER A 1 1025 ? -35.326 46.511 -39.405 1.00 32.59 1025 SER A O 1
ATOM 8062 N N . ASN A 1 1026 ? -36.635 45.015 -40.453 1.00 32.47 1026 ASN A N 1
ATOM 8063 C CA . ASN A 1 1026 ? -37.498 46.007 -41.107 1.00 32.47 1026 ASN A CA 1
ATOM 8064 C C . ASN A 1 1026 ? -38.934 46.103 -40.540 1.00 32.47 1026 ASN A C 1
ATOM 8066 O O . ASN A 1 1026 ? -39.709 46.957 -40.976 1.00 32.47 1026 ASN A O 1
ATOM 8070 N N . SER A 1 1027 ? -39.291 45.327 -39.505 1.00 34.06 1027 SER A N 1
ATOM 8071 C CA . SER A 1 1027 ? -40.626 45.388 -38.872 1.00 34.06 1027 SER A CA 1
ATOM 8072 C C . SER A 1 1027 ? -40.694 46.329 -37.651 1.00 34.06 1027 SER A C 1
ATOM 8074 O O . SER A 1 1027 ? -41.703 47.004 -37.431 1.00 34.06 1027 SER A O 1
ATOM 8076 N N . HIS A 1 1028 ? -39.598 46.512 -36.900 1.00 34.19 1028 HIS A N 1
ATOM 8077 C CA . HIS A 1 1028 ? -39.618 47.272 -35.635 1.00 34.19 1028 HIS A CA 1
ATOM 8078 C C . HIS A 1 1028 ? -39.343 48.787 -35.747 1.00 34.19 1028 HIS A C 1
ATOM 8080 O O . HIS A 1 1028 ? -39.722 49.553 -34.853 1.00 34.19 1028 HIS A O 1
ATOM 8086 N N . LYS A 1 1029 ? -38.782 49.272 -36.866 1.00 34.72 1029 LYS A N 1
ATOM 8087 C CA . LYS A 1 1029 ? -38.696 50.721 -37.173 1.00 34.72 1029 LYS A CA 1
ATOM 8088 C C . LYS A 1 1029 ? -39.921 51.260 -37.928 1.00 34.72 1029 LYS A C 1
ATOM 8090 O O . LYS A 1 1029 ? -40.183 52.461 -37.854 1.00 34.72 1029 LYS A O 1
ATOM 8095 N N . LYS A 1 1030 ? -40.738 50.393 -38.543 1.00 35.03 1030 LYS A N 1
ATOM 8096 C CA . LYS A 1 1030 ? -42.060 50.755 -39.096 1.00 35.03 1030 LYS A CA 1
ATOM 8097 C C . LYS A 1 1030 ? -43.178 50.736 -38.037 1.00 35.03 1030 LYS A C 1
ATOM 8099 O O . LYS A 1 1030 ? -44.094 51.552 -38.126 1.00 35.03 1030 LYS A O 1
ATOM 8104 N N . ALA A 1 1031 ? -43.052 49.951 -36.961 1.00 36.75 1031 ALA A N 1
ATOM 8105 C CA . ALA A 1 1031 ? -44.031 49.927 -35.862 1.00 36.75 1031 ALA A CA 1
ATOM 8106 C C . ALA A 1 1031 ? -43.914 51.099 -34.855 1.00 36.75 1031 ALA A C 1
ATOM 8108 O O . ALA A 1 1031 ? -44.920 51.529 -34.290 1.00 36.75 1031 ALA A O 1
ATOM 8109 N N . LYS A 1 1032 ? -42.728 51.703 -34.674 1.00 34.12 1032 LYS A N 1
ATOM 8110 C CA . LYS A 1 1032 ? -42.547 52.900 -33.813 1.00 34.12 1032 LYS A CA 1
ATOM 8111 C C . LYS A 1 1032 ? -42.810 54.243 -34.513 1.00 34.12 1032 LYS A C 1
ATOM 8113 O O . LYS A 1 1032 ? -42.936 55.256 -33.829 1.00 34.12 1032 LYS A O 1
ATOM 8118 N N . LYS A 1 1033 ? -42.963 54.259 -35.845 1.00 37.19 1033 LYS A N 1
ATOM 8119 C CA . LYS A 1 1033 ? -43.335 55.462 -36.623 1.00 37.19 1033 LYS A CA 1
ATOM 8120 C C . LYS A 1 1033 ? -44.833 55.561 -36.959 1.00 37.19 1033 LYS A C 1
ATOM 8122 O O . LYS A 1 1033 ? -45.291 56.660 -37.239 1.00 37.19 1033 LYS A O 1
ATOM 8127 N N . LYS A 1 1034 ? -45.614 54.475 -36.834 1.00 36.88 1034 LYS A N 1
ATOM 8128 C CA . LYS A 1 1034 ? -47.089 54.489 -36.994 1.00 36.88 1034 LYS A CA 1
ATOM 8129 C C . LYS A 1 1034 ? -47.888 54.608 -35.682 1.00 36.88 1034 LYS A C 1
ATOM 8131 O O . LYS A 1 1034 ? -49.071 54.905 -35.725 1.00 36.88 1034 LYS A O 1
ATOM 8136 N N . LYS A 1 1035 ? -47.250 54.484 -34.509 1.00 32.59 1035 LYS A N 1
ATOM 8137 C CA . LYS A 1 1035 ? -47.867 54.715 -33.178 1.00 32.59 1035 LYS A CA 1
ATOM 8138 C C . LYS A 1 1035 ? -47.448 56.040 -32.515 1.00 32.59 1035 LYS A C 1
ATOM 8140 O O . LYS A 1 1035 ? -47.480 56.179 -31.297 1.00 32.59 1035 LYS A O 1
ATOM 8145 N N . LYS A 1 1036 ? -47.082 57.033 -33.336 1.00 35.53 1036 LYS A N 1
ATOM 8146 C CA . LYS A 1 1036 ? -47.026 58.456 -32.954 1.00 35.53 1036 LYS A CA 1
ATOM 8147 C C . LYS A 1 1036 ? -48.088 59.316 -33.661 1.00 35.53 1036 LYS A C 1
ATOM 8149 O O . LYS A 1 1036 ? -48.128 60.510 -33.403 1.00 35.53 1036 LYS A O 1
ATOM 8154 N N . SER A 1 1037 ? -48.969 58.731 -34.489 1.00 39.41 1037 SER A N 1
ATOM 8155 C CA . SER A 1 1037 ? -50.067 59.470 -35.146 1.00 39.41 1037 SER A CA 1
ATOM 8156 C C . SER A 1 1037 ? -51.482 59.081 -34.703 1.00 39.41 1037 SER A C 1
ATOM 8158 O O . SER A 1 1037 ? -52.433 59.694 -35.166 1.00 39.41 1037 SER A O 1
ATOM 8160 N N . THR A 1 1038 ? -51.656 58.126 -33.789 1.00 34.28 1038 THR A N 1
ATOM 8161 C CA . THR A 1 1038 ? -52.989 57.740 -33.282 1.00 34.28 1038 THR A CA 1
ATOM 8162 C C . THR A 1 1038 ? -52.960 57.516 -31.772 1.00 34.28 1038 THR A C 1
ATOM 8164 O O . THR A 1 1038 ? -53.378 56.503 -31.230 1.00 34.28 1038 THR A O 1
ATOM 8167 N N . LYS A 1 1039 ? -52.473 58.545 -31.070 1.00 35.12 1039 LYS A N 1
ATOM 8168 C CA . LYS A 1 1039 ? -53.112 59.028 -29.841 1.00 35.12 1039 LYS A CA 1
ATOM 8169 C C . LYS A 1 1039 ? -53.962 60.243 -30.228 1.00 35.12 1039 LYS A C 1
ATOM 8171 O O . LYS A 1 1039 ? -53.751 61.359 -29.775 1.00 35.12 1039 LYS A O 1
ATOM 8176 N N . LYS A 1 1040 ? -54.877 60.005 -31.163 1.00 39.34 1040 LYS A N 1
ATOM 8177 C CA . LYS A 1 1040 ? -56.075 60.799 -31.391 1.00 39.34 1040 LYS A CA 1
ATOM 8178 C C . LYS A 1 1040 ? -57.169 59.759 -31.605 1.00 39.34 1040 LYS A C 1
ATOM 8180 O O . LYS A 1 1040 ? -57.112 59.028 -32.583 1.00 39.34 1040 LYS A O 1
ATOM 8185 N N . GLN A 1 1041 ? -58.081 59.720 -30.636 1.00 33.25 1041 GLN A N 1
ATOM 8186 C CA . GLN A 1 1041 ? -59.415 59.124 -30.695 1.00 33.25 1041 GLN A CA 1
ATOM 8187 C C . GLN A 1 1041 ? -59.561 57.593 -30.595 1.00 33.25 1041 GLN A C 1
ATOM 8189 O O . GLN A 1 1041 ? -59.063 56.867 -31.438 1.00 33.25 1041 GLN A O 1
ATOM 8194 N N . LEU A 1 1042 ? -60.322 57.197 -29.552 1.00 33.38 1042 LEU A N 1
ATOM 8195 C CA . LEU A 1 1042 ? -61.464 56.254 -29.554 1.00 33.38 1042 LEU A CA 1
ATOM 8196 C C . LEU A 1 1042 ? -61.151 54.808 -30.006 1.00 33.38 1042 LEU A C 1
ATOM 8198 O O . LEU A 1 1042 ? -60.571 54.589 -31.052 1.00 33.38 1042 LEU A O 1
ATOM 8202 N N . GLY A 1 1043 ? -61.487 53.733 -29.298 1.00 31.41 1043 GLY A N 1
ATOM 8203 C CA . GLY A 1 1043 ? -62.615 53.474 -28.410 1.00 31.41 1043 GLY A CA 1
ATOM 8204 C C . GLY A 1 1043 ? -63.175 52.094 -28.797 1.00 31.41 1043 GLY A C 1
ATOM 8205 O O . GLY A 1 1043 ? -63.337 51.840 -29.984 1.00 31.41 1043 GLY A O 1
ATOM 8206 N N . GLY A 1 1044 ? -63.466 51.239 -27.808 1.00 33.31 1044 GLY A N 1
ATOM 8207 C CA . GLY A 1 1044 ? -64.246 50.000 -27.968 1.00 33.31 1044 GLY A CA 1
ATOM 8208 C C . GLY A 1 1044 ? -63.591 48.883 -28.795 1.00 33.31 1044 GLY A C 1
ATOM 8209 O O . GLY A 1 1044 ? -62.591 49.082 -29.467 1.00 33.31 1044 GLY A O 1
ATOM 8210 N N . ASN A 1 1045 ? -64.099 47.662 -28.836 1.00 33.00 1045 ASN A N 1
ATOM 8211 C CA . ASN A 1 1045 ? -64.978 46.870 -27.977 1.00 33.00 1045 ASN A CA 1
ATOM 8212 C C . ASN A 1 1045 ? -64.929 45.461 -28.617 1.00 33.00 1045 ASN A C 1
ATOM 8214 O O . ASN A 1 1045 ? -64.941 45.412 -29.839 1.00 33.00 1045 ASN A O 1
ATOM 8218 N N . GLN A 1 1046 ? -64.906 44.386 -27.815 1.00 32.88 1046 GLN A N 1
ATOM 8219 C CA . GLN A 1 1046 ? -65.387 43.009 -28.119 1.00 32.88 1046 GLN A CA 1
ATOM 8220 C C . GLN A 1 1046 ? -64.809 42.274 -29.365 1.00 32.88 1046 GLN A C 1
ATOM 8222 O O . GLN A 1 1046 ? -64.812 42.783 -30.473 1.00 32.88 1046 GLN A O 1
ATOM 8227 N N . GLY A 1 1047 ? -64.184 41.091 -29.238 1.00 31.72 1047 GLY A N 1
ATOM 8228 C CA . GLY A 1 1047 ? -64.821 39.774 -29.010 1.00 31.72 1047 GLY A CA 1
ATOM 8229 C C . GLY A 1 1047 ? -65.463 39.288 -30.327 1.00 31.72 1047 GLY A C 1
ATOM 8230 O O . GLY A 1 1047 ? -66.297 40.010 -30.854 1.00 31.72 1047 GLY A O 1
ATOM 8231 N N . TRP A 1 1048 ? -65.136 38.162 -30.969 1.00 31.95 1048 TRP A N 1
ATOM 8232 C CA . TRP A 1 1048 ? -65.116 36.726 -30.595 1.00 31.95 1048 TRP A CA 1
ATOM 8233 C C . TRP A 1 1048 ? -64.624 35.940 -31.854 1.00 31.95 1048 TRP A C 1
ATOM 8235 O O . TRP A 1 1048 ? -64.597 36.568 -32.920 1.00 31.95 1048 TRP A O 1
ATOM 8245 N N . PRO A 1 1049 ? -64.301 34.624 -31.848 1.00 48.50 1049 PRO A N 1
ATOM 8246 C CA . PRO A 1 1049 ? -64.453 33.596 -30.809 1.00 48.50 1049 PRO A CA 1
ATOM 8247 C C . PRO A 1 1049 ? -63.156 33.158 -30.115 1.00 48.50 1049 PRO A C 1
ATOM 8249 O O . PRO A 1 1049 ? -62.055 33.394 -30.665 1.00 48.50 1049 PRO A O 1
#

InterPro domains:
  IPR000490 Glycoside hydrolase family 17 [PF00332] (33-350)
  IPR017853 Glycosid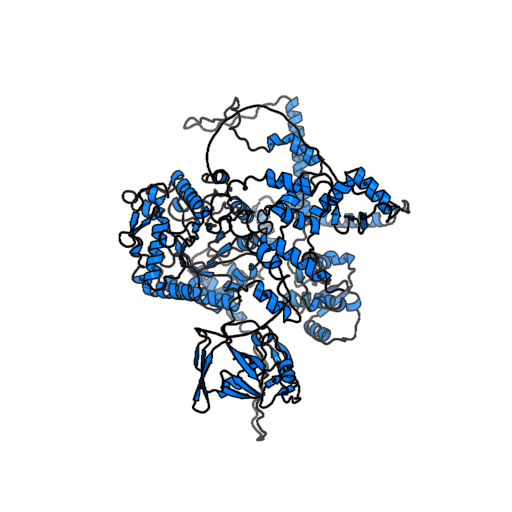e hydrolase superfamily [SSF51445] (33-349)
  IPR021109 Aspartic peptidase domain superfamily [G3DSA:2.40.70.10] (517-641)
  IPR021109 Aspartic peptidase domain superfamily [SSF50630] (523-623)
  IPR041577 Reverse transcriptase/retrotransposon-derived protein, RNase H-like domain [PF17919] (752-841)
  IPR041588 Integrase zinc-binding domain [PF17921] (960-1007)
  IPR043502 DNA/RNA polymerase superfamily [SSF56672] (692-749)
  IPR043502 DNA/RNA polymerase superfamily [SSF56672] (751-876)
  IPR044965 Glycoside hydrolase family 17, plant [PTHR32227] (18-360)

pLDDT: mean 71.15, std 24.32, range [20.59, 98.56]

Organism: Tetracentron sinense (NCBI:txid13715)

Sequence (1049 aa):
MSTFVFKTNMFHVLLLFSLFSSDFGVPRGVSSLGINYGQVGNNLPPPEKVLALLSSLNINKTRIYDTNPQILTAFANSGIDLIVNVENEMLGVVMDPQQALQWVTTHIRPYFPATKITGISVGNEIFTSGDATLMANVVPAMISLHGALVQLGLDSYIQVSTANSLAVLANSYPPSAGTFRYELVGVISQLLQFLSNTRAPFWINAYPYFAYKDSPSRIPLDYVLFNPNSGIVDPYTKLHYDNMLYAQVDAVVFAVTRMGFGELEVKVSETGWPSKGDQDEVGAALENAEIYNRNLFRRQMKNEGTPLRPNQRLEVYLFALFNEDMKPGPTSERNYGLYEPDGTMTYNLELSAISTTSSTSSASISLTSSATQPSSFGIRALILPCKQVVMAEGTRSQDTKRIEESIRQQLEALKDIKEWMAGMTNEVITWQSFAADVIKRFGLNTYDHAMGRLTKLRQTTTVTAYQEEFESLMTLQLYLLDGDDVGEEIEIMEKGEGTTIEEHPQEEPLISVHALAGSVSYQTMRVRGKIKQRVVTILIDSGSTHNFLDPSVAKQTGCSIQQTNPLWVTVANGSKISSTAMCQQLEWLMHGTPFQTDFRLLSLGGCDMVLGVQWLTTLGPIIWDFTNLRMEFHSKGKRHVLRGATTGAIKVIEVSRMQKDLTKTKQAVVAQLFVAQAMTEEVITEPTIMSLLNNYSDVFSEPAELPPQRTHDHHIPLKLGSNPANLRPYRYPYIPKNEIERIVKEMLAAVELAFTTLKEAMTTTPVLAMPNFNKEFIVECDASGCGLGAVLVQEGRPVAFASKALSAKSLGFSTYEKELLAVVFAVTKWRPYLIGRHFKIKTDHLSLKLQQRITTPLQHKWLTKLMGYDFDLNYRSGKENIVADALSRQHENTTQMISMLMVISMPISDWMIAIQKEWENDADLQRLIEDLKREPMTHPGYSWTHDQLRFKGRLVVGPNTDLRTRLLQSAHDSPLGGHSGVYKTVSRIKRTFHWTGLKADVRTYIADSPDLEAIVHDGCGEEESNSHKKAKKKKKSTKKQLGGNQGWP

Secondary structure (DSSP, 8-state):
-TTTHHHHHHHHHHHHTTSSSSS------BTTEEEE-----SSPPPHHHHHHHHHHTTB-EEE-SS--HHHHHHTTTS--EEEEEE-GGGHHHHTSHHHHHHHHHHHTTTTTTTS-EEEEEEEESGGGS--HHHHHHHHHHHHHHHHHHHHHT-TTT-EEEEEEEGGGEEE-SSGGG-EE-GGGHHHHHHHHHHHHHHTPPEEEE--HHHHHHH-TTTS-HHHHTT-S---EE-TTT--EESSHHHHHHHHHHHHHHHTT-TT--EEEEEE---SB--TT-TT-BHHHHHHHHHHHHHHHHTT---SSSTTSPPPEEES-SB--TT--SSGGGG---SB-TTS-BSS---GGGGGS-S---------------------PPPP--------------THHHHHHHHHHHHHHHHHHHHHHHHHHTTT--SHHHHHHHHHHHHS--TT--HHHHHTT----S-HHHHHHHHHHHHHHHHTTSS-S------------------PPP-PPPEE-HHHHH----TT-EEEEEEETTEEEEEEE-TT-SS-EE-HHHHHHHT--EEEEEEEEEEETTS-EEEEEEEEEEEEEEETTEEEEEEEEE---SS-SEEE-HHHHGGG-SEEEETTTTEEEEEETTEEEEEE--PPP------HHHHHHHHTT-S--------------------HHHHHHHHHTTTTSS---SPPP--S--------TTPPPP--PPPPPPHHHHHHHHHHHHHHHHHHHHHHHHHHHHHHHS-PPPPP-TTS-EEEEEEE-SSEEEEEEEETTEEEEEEEEEPPHHHHTS-HHHHHHHHHHHHHHHTHHHHTTSEEEEEES-GGGGS-PPP-SHHHHHHHHHHTT-EEEEEE--GGG-HHHHHHHHTTHHHHHHHHHT-----PPPHHHHHHHHHHHH-HHHHHHHHHHHH-TTSSTTEEEETTEEEETTEEE--S-HHHHHHHHHHHHTSTTTTT--HHHHHHHHTTTEE-TTHHHHHHHHHHT-GGGTTSSSSS--S--SSSHHHHHHHTTS--S---------

Radius of gyration: 41.49 Å; chains: 1; bounding box: 131×103×114 Å

Foldseek 3Di:
DVVPVVVVVVVVVVVVVVVPDPDDDDVDQLPQEAFEAEDQADLFDFLLVVLVVCVVLSHQEYEYEALDPRNLVNQFQSNREYEHEDELVCLVVLLDLVSLLVCCVPRPVVSPPRRQHQEYAYYEAQVVPPDPVSLVRRLSSQVSNCVSCVVVVNLVRYAYAHEHELLQWPDLPQLLVQAGDPVSLVSVLSRLVVCLVSVHAYEYAAELQVVCLVCVPVDDLCQALVHADPADQRPPPRQGRSHVRLSSQSSNLNRSVVSVNNVHHYAYPEYFAFCDWDPSSPQRHVVSRLSNVLSVSVCSSVLAHHSVCRVHRHRHYYPHQEQNCNDDDIPRNRGRHCAYSVRHGSDDSPPVVVVPDDDDDDDDDDDDDDDDDDDDDDDDDDDDDDDDDDDDDDDDDDPVVVVVVVVVVVVVVVVVVVVVVVVCVVPCPDPVVVVVVVCVVPNDDPPQDLVNCLVVQDCPDDPVVSVVVNVVSVVVVVVVVPPDDDDDDDDDDDDDDDDDDDDDDDDAWEDEPCQAVQDDDLQKFWFWKFQPHDIWIEIEDQRTAFKAFEPVCCVVSVADKDFDDWGWYQYPVRDTDTFGIKGAFRWMGTPNDIDTGIHTYDHTHRTRIYDYPVNVVQFPDWDADSPQSWIWTDHPNDIDIGGGDDDDPPDDDDPVVVVVVVVVDPDDDDDDDDDDDPDDPPPPDDVVVVVVCVVVVVVVDDDPDDPPDDPDDPDDPDDPPDDDDDDDDDDDDPPVVVVVVVVVVVVVVVVVVVVVVVVCVVVPPQDADADDLVFAWEKEWAADLFKIWIFIDTPNGTNDIDIGTDDPVRSPDDRVVRQLVNVLVRCVVVVVSFAPDEHEYEYQDCVVQDPDDDDDPVSVVSVVSVPRTHYYYDYDHPVVSVRNVVRNCPCVVVVVVVVVVPDDDDDDDVLVVVQLVLCVVDPVSVVVQVVCVVPVPPDPQWGQDPSFIDGVQAGEGHPDPVSLLVLLCCQCVDPVNVNDDLVNSLVSCVVHYDYPCSSVSNNVSSVPDPCPVVPPPDDDDPDDDPPVVVVVVVVVPPVPDDDDDDDDD